Protein AF-A0A915EF94-F1 (afdb_monomer_lite)

InterPro domains:
  IPR002110 Ankyrin repeat [PF00023] (982-1013)
  IPR002110 Ankyrin repeat [PF12796] (887-979)
  IPR002110 Ankyrin repeat [PR01415] (883-898)
  IPR002110 Ankyrin repeat [PR01415] (964-978)
  IPR002110 Ankyrin repeat [PS50088] (882-914)
  IPR002110 Ankyrin repeat [PS50088] (915-947)
  IPR002110 Ankyrin repeat [PS50088] (948-980)
  IPR002110 Ankyrin repeat [SM00248] (882-911)
  IPR002110 Ankyrin repeat [SM00248] (915-944)
  IPR002110 Ankyrin repeat [SM00248] (948-977)
  IPR002110 Ankyrin repeat [SM00248] (981-1010)
  IPR003165 Piwi domain [PF02171] (478-773)
  IPR003165 Piwi domain [PS50822] (472-774)
  IPR003165 Piwi domain [SM00950] (473-774)
  IPR012337 Ribonuclease H-like superfamily [SSF53098] (457-770)
  IPR036397 Ribonuclease H superfamily [G3DSA:3.30.420.10] (541-780)
  IPR036770 Ankyrin repeat-containing domain superfamily [G3DSA:1.25.40.20] (855-1068)
  IPR036770 Ankyrin repeat-containing domain superfamily [SSF48403] (874-1031)

Radius of gyration: 36.68 Å; chains: 1; bounding box: 109×90×106 Å

Organism: NCBI:txid166011

pLDDT: mean 72.79, std 21.39, range [23.0, 95.69]

Sequence (1131 aa):
MDTATMTTAMASLNMGRKVVPAQAFSSKTEGTSSVYNVVLQINDYNKCLDVEIVRIDLDKSLTKAGADDGQKSLYRRLCADLMSNLYDRTENFRTSKAQTALYVYDSRKNLFTNRPINLEHETYEVSPDEQSDFCQLFLRKSPVRISICKSEAYELDLCDVRPSLCSDVSLQADRSLRTFLELLTSQSFLNAGTHDIIGLGKIFERKPLKHLQEGIVTHQGMAKGVRIIENSGNPIPALVLDVKTCAFFNSVSFDRTIQEMLPRGAIWTKNSSAEFETYTKVSAAISHTLRPDRWSFTGSLLSLSVSLCWNANQRVPIEKMSDFISRELLSSNTTNPDVRSRNIDLQVRGMATGDSGDFLKQFGVKIVGGSNAVPIGIRAPPGIEFGERKIVPAIQGKFDERFYKFYSPGGNIKKWLIACSRMVEQDIRRFGSSIKVAADKKGMRLPQPEYETIELNDLQDQFKWISEKEYEFVLYIDSKRAKSHDLLKLMESRYKIPTQQITAEVLSKAGGATYGNIVNKINMKLSGLNYVPRIEKLAQKFELSSGQFLVIGYDVSHPTQSTAHEKFKIREKGVDFESLEPSVICANYAKEPHNFVGDFFYQPARKEAVDPETLQSRMRWILSKLKENRPGAGPPPVIFVVRDGLSEGWLPRFYSQLLPKFVFVIVTKRHNKRFFAKDQNNVVNTTPGSVIDRIVVRPDVPEFFMQSHRPLKGTAKIPQYALAVNEIAISTDEVQAFLNALCHSHQIVNSAISIPAPVYQAHELAKRGRANYMLFKQLFPAFIPKNGEMVDYDALTKRLAYGATSKAAKKKSILQKEGNQNRNSENADSLKCILALPMPTLVPEFEYDCMDVFTAASLSSEIIKRYMGPPNKNEVNSVNCHGWTPLMYASYLGHKEVSQLLLSRQADPEACNQNGQTAIMLAASCGSVALIGVLLKYSAKINQQDKFGRSSLHYAIKYNQAKITEILLEKGADPNLPDQEGFTPTLMACQVGNEATVSILLKYKGNPNCRNKRGEQGITLALGHPKVLELLKPEKIYGRLFAPNEVITKSSANSSANQVKEMEIIDISLADLQKQLKQANNLCVAQQKEMRNQQELNTQMRRAFVQISKRACPTCTTESPTLIWRLLLVE

Structure (mmCIF, N/CA/C/O backbone):
data_AF-A0A915EF94-F1
#
_entry.id   AF-A0A915EF94-F1
#
loop_
_atom_site.group_PDB
_atom_site.id
_atom_site.type_symbol
_atom_site.label_atom_id
_atom_site.label_alt_id
_atom_site.label_comp_id
_atom_site.label_asym_id
_atom_site.label_entity_id
_atom_site.label_seq_id
_atom_site.pdbx_PDB_ins_code
_atom_site.Cartn_x
_atom_site.Cartn_y
_atom_site.Cartn_z
_atom_site.occupancy
_atom_site.B_iso_or_equiv
_atom_site.auth_seq_id
_atom_site.auth_comp_id
_atom_site.auth_asym_id
_atom_site.auth_atom_id
_atom_site.pdbx_PDB_model_num
ATOM 1 N N . MET A 1 1 ? 1.124 -40.564 -20.577 1.00 31.44 1 MET A N 1
ATOM 2 C CA . MET A 1 1 ? 0.174 -39.739 -21.353 1.00 31.44 1 MET A CA 1
ATOM 3 C C . MET A 1 1 ? 1.005 -38.795 -22.190 1.00 31.44 1 MET A C 1
ATOM 5 O O . MET A 1 1 ? 1.852 -38.116 -21.626 1.00 31.44 1 MET A O 1
ATOM 9 N N . ASP A 1 2 ? 0.837 -38.852 -23.505 1.00 23.72 2 ASP A N 1
ATOM 10 C CA . ASP A 1 2 ? 1.697 -38.169 -24.470 1.00 23.72 2 ASP A CA 1
ATOM 11 C C . ASP A 1 2 ? 1.532 -36.641 -24.379 1.00 23.72 2 ASP A C 1
ATOM 13 O O . ASP A 1 2 ? 0.434 -36.154 -24.071 1.00 23.72 2 ASP A O 1
ATOM 17 N N . THR A 1 3 ? 2.604 -35.882 -24.613 1.00 27.81 3 THR A N 1
ATOM 18 C CA . THR A 1 3 ? 2.656 -34.419 -24.409 1.00 27.81 3 THR A CA 1
ATOM 19 C C . THR A 1 3 ? 1.590 -33.687 -25.223 1.00 27.81 3 THR A C 1
ATOM 21 O O . THR A 1 3 ? 0.971 -32.762 -24.701 1.00 27.81 3 THR A O 1
ATOM 24 N N . ALA A 1 4 ? 1.260 -34.175 -26.422 1.00 26.53 4 ALA A N 1
ATOM 25 C CA . ALA A 1 4 ? 0.187 -33.643 -27.269 1.00 26.53 4 ALA A CA 1
ATOM 26 C C . ALA A 1 4 ? -1.220 -33.792 -26.649 1.00 26.53 4 ALA A C 1
ATOM 28 O O . ALA A 1 4 ? -2.059 -32.891 -26.747 1.00 26.53 4 ALA A O 1
ATOM 29 N N . THR A 1 5 ? -1.478 -34.892 -25.934 1.00 26.45 5 THR A N 1
ATOM 30 C CA . THR A 1 5 ? -2.731 -35.100 -25.186 1.00 26.45 5 THR A CA 1
ATOM 31 C C . THR A 1 5 ? -2.829 -34.186 -23.966 1.00 26.45 5 THR A C 1
ATOM 33 O O . THR A 1 5 ? -3.920 -33.707 -23.665 1.00 26.45 5 THR A O 1
ATOM 36 N N . MET A 1 6 ? -1.710 -33.863 -23.301 1.00 28.69 6 MET A N 1
ATOM 37 C CA . MET A 1 6 ? -1.696 -32.848 -22.236 1.00 28.69 6 MET A CA 1
ATOM 38 C C . MET A 1 6 ? -1.906 -31.435 -22.781 1.00 28.69 6 MET A C 1
ATOM 40 O O . MET A 1 6 ? -2.610 -30.660 -22.141 1.00 28.69 6 MET A O 1
ATOM 44 N N . THR A 1 7 ? -1.362 -31.086 -23.950 1.00 28.69 7 THR A N 1
ATOM 45 C CA . THR A 1 7 ? -1.598 -29.773 -24.576 1.00 28.69 7 THR A CA 1
ATOM 46 C C . THR A 1 7 ? -3.052 -29.623 -25.009 1.00 28.69 7 THR A C 1
ATOM 48 O O . THR A 1 7 ? -3.652 -28.575 -24.790 1.00 28.69 7 THR A O 1
ATOM 51 N N . THR A 1 8 ? -3.651 -30.690 -25.538 1.00 25.88 8 THR A N 1
ATOM 52 C CA . THR A 1 8 ? -5.061 -30.697 -25.948 1.00 25.88 8 THR A CA 1
ATOM 53 C C . THR A 1 8 ? -5.989 -30.684 -24.734 1.00 25.88 8 THR A C 1
ATOM 55 O O . THR A 1 8 ? -6.957 -29.929 -24.733 1.00 25.88 8 THR A O 1
ATOM 58 N N . ALA A 1 9 ? -5.664 -31.412 -23.657 1.00 27.69 9 ALA A N 1
ATOM 59 C CA . ALA A 1 9 ? -6.391 -31.368 -22.385 1.00 27.69 9 ALA A CA 1
ATOM 60 C C . ALA A 1 9 ? -6.238 -30.015 -21.666 1.00 27.69 9 ALA A C 1
ATOM 62 O O . ALA A 1 9 ? -7.213 -29.484 -21.157 1.00 27.69 9 ALA A O 1
ATOM 63 N N . MET A 1 10 ? -5.053 -29.397 -21.674 1.00 29.45 10 MET A N 1
ATOM 64 C CA . MET A 1 10 ? -4.820 -28.050 -21.127 1.00 29.45 10 MET A CA 1
ATOM 65 C C . MET A 1 10 ? -5.500 -26.961 -21.964 1.00 29.45 10 MET A C 1
ATOM 67 O O . MET A 1 10 ? -5.982 -25.984 -21.398 1.00 29.45 10 MET A O 1
ATOM 71 N N . ALA A 1 11 ? -5.573 -27.115 -23.288 1.00 28.58 11 ALA A N 1
ATOM 72 C CA . ALA A 1 11 ? -6.305 -26.204 -24.168 1.00 28.58 11 ALA A CA 1
ATOM 73 C C . ALA A 1 11 ? -7.828 -26.355 -24.008 1.00 28.58 11 ALA A C 1
ATOM 75 O O . ALA A 1 11 ? -8.545 -25.357 -24.007 1.00 28.58 11 ALA A O 1
ATOM 76 N N . SER A 1 12 ? -8.324 -27.577 -23.792 1.00 27.25 12 SER A N 1
ATOM 77 C CA . SER A 1 12 ? -9.751 -27.844 -23.550 1.00 27.25 12 SER A CA 1
ATOM 78 C C . SER A 1 12 ? -10.194 -27.602 -22.098 1.00 27.25 12 SER A C 1
ATOM 80 O O . SER A 1 12 ? -11.367 -27.316 -21.877 1.00 27.25 12 SER A O 1
ATOM 82 N N . LEU A 1 13 ? -9.276 -27.601 -21.120 1.00 31.12 13 LEU A N 1
ATOM 83 C CA . LEU A 1 13 ? -9.541 -27.230 -19.719 1.00 31.12 13 LEU A CA 1
ATOM 84 C C . LEU A 1 13 ? -9.310 -25.733 -19.423 1.00 31.12 13 LEU A C 1
ATOM 86 O O . LEU A 1 13 ? -9.952 -25.206 -18.518 1.00 31.12 13 LEU A O 1
ATOM 90 N N . ASN A 1 14 ? -8.458 -25.024 -20.183 1.00 31.98 14 ASN A N 1
ATOM 91 C CA . ASN A 1 14 ? -8.292 -23.560 -20.074 1.00 31.98 14 ASN A CA 1
ATOM 92 C C . ASN A 1 14 ? -9.224 -22.756 -20.993 1.00 31.98 14 ASN A C 1
ATOM 94 O O . ASN A 1 14 ? -9.377 -21.555 -20.796 1.00 31.98 14 ASN A O 1
ATOM 98 N N . MET A 1 15 ? -9.914 -23.394 -21.939 1.00 32.75 15 MET A N 1
ATOM 99 C CA . MET A 1 15 ? -11.109 -22.827 -22.574 1.00 32.75 15 MET A CA 1
ATOM 100 C C . MET A 1 15 ? -12.329 -23.140 -21.704 1.00 32.75 15 MET A C 1
ATOM 102 O O . MET A 1 15 ? -13.330 -23.693 -22.162 1.00 32.75 15 MET A O 1
ATOM 106 N N . GLY A 1 16 ? -12.238 -22.816 -20.411 1.00 32.09 16 GLY A N 1
ATOM 107 C CA . GLY A 1 16 ? -13.386 -22.828 -19.521 1.00 32.09 16 GLY A CA 1
ATOM 108 C C . GLY A 1 16 ? -14.409 -21.868 -20.103 1.00 32.09 16 GLY A C 1
ATOM 109 O O . GLY A 1 16 ? -14.193 -20.664 -20.026 1.00 32.09 16 GLY A O 1
ATOM 110 N N . ARG A 1 17 ? -15.426 -22.438 -20.773 1.00 33.91 17 ARG A N 1
ATOM 111 C CA . ARG A 1 17 ? -16.647 -21.830 -21.323 1.00 33.91 17 ARG A CA 1
ATOM 112 C C . ARG A 1 17 ? -16.568 -20.313 -21.356 1.00 33.91 17 ARG A C 1
ATOM 114 O O . ARG A 1 17 ? -16.665 -19.720 -20.290 1.00 33.91 17 ARG A O 1
ATOM 121 N N . LYS A 1 18 ? -16.494 -19.698 -22.547 1.00 34.53 18 LYS A N 1
ATOM 122 C CA . LYS A 1 18 ? -16.861 -18.285 -22.751 1.00 34.53 18 LYS A CA 1
ATOM 123 C C . LYS A 1 18 ? -18.082 -17.989 -21.874 1.00 34.53 18 LYS A C 1
ATOM 125 O O . LYS A 1 18 ? -19.206 -18.337 -22.231 1.00 34.53 18 LYS A O 1
ATOM 130 N N . VAL A 1 19 ? -17.849 -17.416 -20.693 1.00 34.62 19 VAL A N 1
ATOM 131 C CA . VAL A 1 19 ? -18.902 -16.937 -19.817 1.00 34.62 19 VAL A CA 1
ATOM 132 C C . VAL A 1 19 ? -19.341 -15.683 -20.538 1.00 34.62 19 VAL A C 1
ATOM 134 O O . VAL A 1 19 ? -18.757 -14.617 -20.381 1.00 34.62 19 VAL A O 1
ATOM 137 N N . VAL A 1 20 ? -20.312 -15.845 -21.427 1.00 42.62 20 VAL A N 1
ATOM 138 C CA . VAL A 1 20 ? -21.111 -14.742 -21.936 1.00 42.62 20 VAL A CA 1
ATOM 139 C C . VAL A 1 20 ? -22.444 -14.833 -21.205 1.00 42.62 20 VAL A C 1
ATOM 141 O O . VAL A 1 20 ? -23.350 -15.508 -21.687 1.00 42.62 20 VAL A O 1
ATOM 144 N N . PRO A 1 21 ? -22.602 -14.204 -20.030 1.00 40.19 21 PRO A N 1
ATOM 145 C CA . PRO A 1 21 ? -23.909 -13.804 -19.562 1.00 40.19 21 PRO A CA 1
ATOM 146 C C . PRO A 1 21 ? -24.280 -12.505 -20.284 1.00 40.19 21 PRO A C 1
ATOM 148 O O . PRO A 1 21 ? -23.423 -11.696 -20.658 1.00 40.19 21 PRO A O 1
ATOM 151 N N . ALA A 1 22 ? -25.574 -12.316 -20.511 1.00 44.22 22 ALA A N 1
ATOM 152 C CA . ALA A 1 22 ? -26.124 -11.067 -21.003 1.00 44.22 22 ALA A CA 1
ATOM 153 C C . ALA A 1 22 ? -25.736 -9.932 -20.042 1.00 44.22 22 ALA A C 1
ATOM 155 O O . ALA A 1 22 ? -26.170 -9.942 -18.897 1.00 44.22 22 ALA A O 1
ATOM 156 N N . GLN A 1 23 ? -24.926 -8.981 -20.524 1.00 58.03 23 GLN A N 1
ATOM 157 C CA . GLN A 1 23 ? -24.453 -7.810 -19.780 1.00 58.03 23 GLN A CA 1
ATOM 158 C C . GLN A 1 23 ? -25.636 -6.955 -19.302 1.00 58.03 23 GLN A C 1
ATOM 160 O O . GLN A 1 23 ? -26.033 -5.995 -19.973 1.00 58.03 23 GLN A O 1
ATOM 165 N N . ALA A 1 24 ? -26.206 -7.313 -18.154 1.00 67.19 24 ALA A N 1
ATOM 166 C CA . ALA A 1 24 ? -27.282 -6.586 -17.495 1.00 67.19 24 ALA A CA 1
ATOM 167 C C . ALA A 1 24 ? -26.706 -5.325 -16.832 1.00 67.19 24 ALA A C 1
ATOM 169 O O . ALA A 1 24 ? -26.559 -5.238 -15.614 1.00 67.19 24 ALA A O 1
ATOM 170 N N . PHE A 1 25 ? -26.300 -4.362 -17.655 1.00 82.19 25 PHE A N 1
ATOM 171 C CA . PHE A 1 25 ? -25.945 -3.021 -17.209 1.00 82.19 25 PHE A CA 1
ATOM 172 C C . PHE A 1 25 ? -27.194 -2.142 -17.198 1.00 82.19 25 PHE A C 1
ATOM 174 O O . PHE A 1 25 ? -28.063 -2.286 -18.057 1.00 82.19 25 PHE A O 1
ATOM 181 N N . SER A 1 26 ? -27.277 -1.210 -16.249 1.00 76.56 26 SER A N 1
ATOM 182 C CA . SER A 1 26 ? -28.358 -0.220 -16.225 1.00 76.56 26 SER A CA 1
ATOM 183 C C . SER A 1 26 ? -28.249 0.754 -17.398 1.00 76.56 26 SER A C 1
ATOM 185 O O . SER A 1 26 ? -29.261 1.216 -17.918 1.00 76.56 26 SER A O 1
ATOM 187 N N . SER A 1 27 ? -27.024 1.044 -17.836 1.00 84.62 27 SER A N 1
ATOM 188 C CA . SER A 1 27 ? -26.731 1.796 -19.053 1.00 84.62 27 SER A CA 1
ATOM 189 C C . SER A 1 27 ? -25.343 1.445 -19.594 1.00 84.62 27 SER A C 1
ATOM 191 O O . SER A 1 27 ? -24.527 0.812 -18.919 1.00 84.62 27 SER A O 1
ATOM 193 N N . LYS A 1 28 ? -25.073 1.835 -20.841 1.00 87.56 28 LYS A N 1
ATOM 194 C CA . LYS A 1 28 ? -23.768 1.682 -21.493 1.00 87.56 28 LYS A CA 1
ATOM 195 C C . LYS A 1 28 ? -23.312 3.038 -22.015 1.00 87.56 28 LYS A C 1
ATOM 197 O O . LYS A 1 28 ? -24.135 3.842 -22.443 1.00 87.56 28 LYS A O 1
ATOM 202 N N . THR A 1 29 ? -22.011 3.279 -21.977 1.00 89.62 29 THR A N 1
ATOM 203 C CA . THR A 1 29 ? -21.373 4.447 -22.587 1.00 89.62 29 THR A CA 1
ATOM 204 C C . THR A 1 29 ? -20.051 4.038 -23.228 1.00 89.62 29 THR A C 1
ATOM 206 O O . THR A 1 29 ? -19.553 2.932 -23.004 1.00 89.62 29 THR A O 1
ATOM 209 N N . GLU A 1 30 ? -19.480 4.923 -24.031 1.00 89.00 30 GLU A N 1
ATOM 210 C CA . GLU A 1 30 ? -18.172 4.729 -24.640 1.00 89.00 30 GLU A CA 1
ATOM 211 C C . GLU A 1 30 ? -17.114 5.587 -23.951 1.00 89.00 30 GLU A C 1
ATOM 213 O O . GLU A 1 30 ? -17.351 6.718 -23.513 1.00 89.00 30 GLU A O 1
ATOM 218 N N . GLY A 1 31 ? -15.909 5.039 -23.883 1.00 92.12 31 GLY A N 1
ATOM 219 C CA . GLY A 1 31 ? -14.750 5.727 -23.356 1.00 92.12 31 GLY A CA 1
ATOM 220 C C . GLY A 1 31 ? -13.491 5.438 -24.149 1.00 92.12 31 GLY A C 1
ATOM 221 O O . GLY A 1 31 ? -13.508 4.784 -25.191 1.00 92.12 31 GLY A O 1
ATOM 222 N N . THR A 1 32 ? -12.377 5.923 -23.626 1.00 93.06 32 THR A N 1
ATOM 223 C CA . THR A 1 32 ? -11.033 5.624 -24.114 1.00 93.06 32 THR A CA 1
ATOM 224 C C . THR A 1 32 ? -10.158 5.109 -22.978 1.00 93.06 32 THR A C 1
ATOM 226 O O . THR A 1 32 ? -10.490 5.242 -21.796 1.00 93.06 32 THR A O 1
ATOM 229 N N . SER A 1 33 ? -9.024 4.501 -23.319 1.00 93.31 33 SER A N 1
ATOM 230 C CA . SER A 1 33 ? -8.059 4.002 -22.339 1.00 93.31 33 SER A CA 1
ATOM 231 C C . SER A 1 33 ? -6.631 4.446 -22.645 1.00 93.31 33 SER A C 1
ATOM 233 O O . SER A 1 33 ? -6.309 4.795 -23.775 1.00 93.31 33 SER A O 1
ATOM 235 N N . SER A 1 34 ? -5.751 4.383 -21.644 1.00 93.69 34 SER A N 1
ATOM 236 C CA . SER A 1 34 ? -4.304 4.593 -21.818 1.00 93.69 34 SER A CA 1
ATOM 237 C C . SER A 1 34 ? -3.556 3.334 -22.290 1.00 93.69 34 SER A C 1
ATOM 239 O O . SER A 1 34 ? -2.395 3.106 -21.929 1.00 93.69 34 SER A O 1
ATOM 241 N N . VAL A 1 35 ? -4.256 2.484 -23.042 1.00 93.44 35 VAL A N 1
ATOM 242 C CA . VAL A 1 35 ? -3.769 1.227 -23.612 1.00 93.44 35 VAL A CA 1
ATOM 243 C C . VAL A 1 35 ? -3.810 1.363 -25.131 1.00 93.44 35 VAL A C 1
ATOM 245 O O . VAL A 1 35 ? -4.842 1.742 -25.680 1.00 93.44 35 VAL A O 1
ATOM 248 N N . TYR A 1 36 ? -2.691 1.070 -25.787 1.00 93.50 36 TYR A N 1
ATOM 249 C CA . TYR A 1 36 ? -2.498 1.268 -27.223 1.00 93.50 36 TYR A CA 1
ATOM 250 C C . TYR A 1 36 ? -2.025 -0.031 -27.851 1.00 93.50 36 TYR A C 1
ATOM 252 O O . TYR A 1 36 ? -1.075 -0.648 -27.368 1.00 93.50 36 TYR A O 1
ATOM 260 N N . ASN A 1 37 ? -2.686 -0.453 -28.922 1.00 91.94 37 ASN A N 1
ATOM 261 C CA . ASN A 1 37 ? -2.361 -1.710 -29.584 1.00 91.94 37 ASN A CA 1
ATOM 262 C C . ASN A 1 37 ? -0.951 -1.670 -30.177 1.00 91.94 37 ASN A C 1
ATOM 264 O O . ASN A 1 37 ? -0.522 -0.657 -30.734 1.00 91.94 37 ASN A O 1
ATOM 268 N N . VAL A 1 38 ? -0.244 -2.790 -30.078 1.00 91.75 38 VAL A N 1
ATOM 269 C CA . VAL A 1 38 ? 1.039 -3.000 -30.742 1.00 91.75 38 VAL A CA 1
ATOM 270 C C . VAL A 1 38 ? 0.817 -4.018 -31.850 1.00 91.75 38 VAL A C 1
ATOM 272 O O . VAL A 1 38 ? 0.373 -5.137 -31.607 1.00 91.75 38 VAL A O 1
ATOM 275 N N . VAL A 1 39 ? 1.094 -3.607 -33.081 1.00 89.38 39 VAL A N 1
ATOM 276 C CA . VAL A 1 39 ? 1.056 -4.468 -34.260 1.00 89.38 39 VAL A CA 1
ATOM 277 C C . VAL A 1 39 ? 2.448 -5.038 -34.463 1.00 89.38 39 VAL A C 1
ATOM 279 O O . VAL A 1 39 ? 3.433 -4.297 -34.468 1.00 89.38 39 VAL A O 1
ATOM 282 N N . LEU A 1 40 ? 2.504 -6.354 -34.629 1.00 88.25 40 LEU A N 1
ATOM 283 C CA . LEU A 1 40 ? 3.714 -7.086 -34.963 1.00 88.25 40 LEU A CA 1
ATOM 284 C C . LEU A 1 40 ? 3.640 -7.488 -36.436 1.00 88.25 40 LEU A C 1
ATOM 286 O O . LEU A 1 40 ? 2.596 -7.939 -36.908 1.00 88.25 40 LEU A O 1
ATOM 290 N N . GLN A 1 41 ? 4.728 -7.279 -37.162 1.00 81.31 41 GLN A N 1
ATOM 291 C CA . GLN A 1 41 ? 4.919 -7.754 -38.525 1.00 81.31 41 GLN A CA 1
ATOM 292 C C . GLN A 1 41 ? 5.843 -8.970 -38.497 1.00 81.31 41 GLN A C 1
ATOM 294 O O . GLN A 1 41 ? 6.752 -9.044 -37.668 1.00 81.31 41 GLN A O 1
ATOM 299 N N . ILE A 1 42 ? 5.585 -9.926 -39.391 1.00 66.75 42 ILE A N 1
ATOM 300 C CA . ILE A 1 42 ? 6.421 -11.115 -39.544 1.00 66.75 42 ILE A CA 1
ATOM 301 C C . ILE A 1 42 ? 7.798 -10.647 -40.010 1.00 66.75 42 ILE A C 1
ATOM 303 O O . ILE A 1 42 ? 7.921 -10.059 -41.082 1.00 66.75 42 ILE A O 1
ATOM 307 N N . ASN A 1 43 ? 8.805 -10.907 -39.184 1.00 63.62 43 ASN A N 1
ATOM 308 C CA . ASN A 1 43 ? 10.208 -10.720 -39.511 1.00 63.62 43 ASN A CA 1
ATOM 309 C C . ASN A 1 43 ? 10.902 -12.066 -39.368 1.00 63.62 43 ASN A C 1
ATOM 311 O O . ASN A 1 43 ? 10.627 -12.795 -38.416 1.00 63.62 43 ASN A O 1
ATOM 315 N N . ASP A 1 44 ? 11.821 -12.360 -40.284 1.00 54.25 44 ASP A N 1
ATOM 316 C CA . ASP A 1 44 ? 12.385 -13.702 -40.384 1.00 54.25 44 ASP A CA 1
ATOM 317 C C . ASP A 1 44 ? 13.225 -14.094 -39.153 1.00 54.25 44 ASP A C 1
ATOM 319 O O . ASP A 1 44 ? 13.264 -15.274 -38.830 1.00 54.25 44 ASP A O 1
ATOM 323 N N . TYR A 1 45 ? 13.853 -13.150 -38.421 1.00 61.25 45 TYR A N 1
ATOM 324 C CA . TYR A 1 45 ? 14.693 -13.479 -37.253 1.00 61.25 45 TYR A CA 1
ATOM 325 C C . TYR A 1 45 ? 14.819 -12.326 -36.236 1.00 61.25 45 TYR A C 1
ATOM 327 O O . TYR A 1 45 ? 15.341 -11.267 -36.571 1.00 61.25 45 TYR A O 1
ATOM 335 N N . ASN A 1 46 ? 14.466 -12.552 -34.964 1.00 73.50 46 ASN A N 1
ATOM 336 C CA . ASN A 1 46 ? 15.019 -11.792 -33.832 1.00 73.50 46 ASN A CA 1
ATOM 337 C C . ASN A 1 46 ? 15.839 -12.750 -32.968 1.00 73.50 46 ASN A C 1
ATOM 339 O O . ASN A 1 46 ? 15.322 -13.786 -32.549 1.00 73.50 46 ASN A O 1
ATOM 343 N N . LYS A 1 47 ? 17.105 -12.425 -32.692 1.00 76.31 47 LYS A N 1
ATOM 344 C CA . LYS A 1 47 ? 17.978 -13.277 -31.866 1.00 76.31 47 LYS A CA 1
ATOM 345 C C . LYS A 1 47 ? 18.258 -12.615 -30.532 1.00 76.31 47 LYS A C 1
ATOM 347 O O . LYS A 1 47 ? 18.607 -11.443 -30.496 1.00 76.31 47 LYS A O 1
ATOM 352 N N . CYS A 1 48 ? 18.103 -13.371 -29.452 1.00 81.19 48 CYS A N 1
ATOM 353 C CA . CYS A 1 48 ? 18.541 -13.014 -28.112 1.00 81.19 48 CYS A CA 1
ATOM 354 C C . CYS A 1 48 ? 19.889 -13.686 -27.842 1.00 81.19 48 CYS A C 1
ATOM 356 O O . CYS A 1 48 ? 20.016 -14.899 -28.000 1.00 81.19 48 CYS A O 1
ATOM 358 N N . LEU A 1 49 ? 20.869 -12.898 -27.422 1.00 82.62 49 LEU A N 1
ATOM 359 C CA . LEU A 1 49 ? 22.222 -13.304 -27.063 1.00 82.62 49 LEU A CA 1
ATOM 360 C C . LEU A 1 49 ? 22.479 -12.953 -25.600 1.00 82.62 49 LEU A C 1
ATOM 362 O O . LEU A 1 49 ? 21.953 -11.956 -25.095 1.00 82.62 49 LEU A O 1
ATOM 366 N N . ASP A 1 50 ? 23.320 -13.746 -24.945 1.00 82.62 50 ASP A N 1
ATOM 367 C CA . ASP A 1 50 ? 23.754 -13.478 -23.580 1.00 82.62 50 ASP A CA 1
ATOM 368 C C . ASP A 1 50 ? 25.047 -12.651 -23.587 1.00 82.62 50 ASP A C 1
ATOM 370 O O . ASP A 1 50 ? 25.985 -12.939 -24.329 1.00 82.62 50 ASP A O 1
ATOM 374 N N . VAL A 1 51 ? 25.089 -11.620 -22.747 1.00 84.81 51 VAL A N 1
ATOM 375 C CA . VAL A 1 51 ? 26.197 -10.678 -22.599 1.00 84.81 51 VAL A CA 1
ATOM 376 C C . VAL A 1 51 ? 26.699 -10.700 -21.162 1.00 84.81 51 VAL A C 1
ATOM 378 O O . VAL A 1 51 ? 25.929 -10.541 -20.209 1.00 84.81 51 VAL A O 1
ATOM 381 N N . GLU A 1 52 ? 28.008 -10.846 -20.990 1.00 87.00 52 GLU A N 1
ATOM 382 C CA . GLU A 1 52 ? 28.684 -10.673 -19.709 1.00 87.00 52 GLU A CA 1
ATOM 383 C C . GLU A 1 52 ? 29.749 -9.583 -19.815 1.00 87.00 52 GLU A C 1
ATOM 385 O O . GLU A 1 52 ? 30.581 -9.582 -20.712 1.00 87.00 52 GLU A O 1
ATOM 390 N N . ILE A 1 53 ? 29.718 -8.634 -18.879 1.00 86.81 53 ILE A N 1
ATOM 391 C CA . ILE A 1 53 ? 30.686 -7.540 -18.798 1.00 86.81 53 ILE A CA 1
ATOM 392 C C . ILE A 1 53 ? 31.454 -7.691 -17.488 1.00 86.81 53 ILE A C 1
ATOM 394 O O . ILE A 1 53 ? 30.860 -7.600 -16.407 1.00 86.81 53 ILE A O 1
ATOM 398 N N . VAL A 1 54 ? 32.763 -7.918 -17.577 1.00 86.12 54 VAL A N 1
ATOM 399 C CA . VAL A 1 54 ? 33.653 -8.205 -16.446 1.00 86.12 54 VAL A CA 1
ATOM 400 C C . VAL A 1 54 ? 34.747 -7.155 -16.369 1.00 86.12 54 VAL A C 1
ATOM 402 O O . VAL A 1 54 ? 35.465 -6.903 -17.332 1.00 86.12 54 VAL A O 1
ATOM 405 N N . ARG A 1 55 ? 34.903 -6.545 -15.197 1.00 84.69 55 ARG A N 1
ATOM 406 C CA . ARG A 1 55 ? 36.034 -5.661 -14.926 1.00 84.69 55 ARG A CA 1
ATOM 407 C C . ARG A 1 55 ? 37.277 -6.521 -14.675 1.00 84.69 55 ARG A C 1
ATOM 409 O O . ARG A 1 55 ? 37.270 -7.305 -13.727 1.00 84.69 55 ARG A O 1
ATOM 416 N N . ILE A 1 56 ? 38.295 -6.394 -15.527 1.00 83.56 56 ILE A N 1
ATOM 417 C CA . ILE A 1 56 ? 39.390 -7.376 -15.638 1.00 83.56 56 ILE A CA 1
ATOM 418 C C . ILE A 1 56 ? 40.284 -7.383 -14.392 1.00 83.56 56 ILE A C 1
ATOM 420 O O . ILE A 1 56 ? 40.622 -8.442 -13.880 1.00 83.56 56 ILE A O 1
ATOM 424 N N . ASP A 1 57 ? 40.617 -6.209 -13.861 1.00 79.25 57 ASP A N 1
ATOM 425 C CA . ASP A 1 57 ? 41.493 -6.046 -12.689 1.00 79.25 57 ASP A CA 1
ATOM 426 C C . ASP A 1 57 ? 40.894 -6.582 -11.378 1.00 79.25 57 ASP A C 1
ATOM 428 O O . ASP A 1 57 ? 41.627 -6.870 -10.437 1.00 79.25 57 ASP A O 1
ATOM 432 N N . LEU A 1 58 ? 39.566 -6.689 -11.297 1.00 77.56 58 LEU A N 1
ATOM 433 C CA . LEU A 1 58 ? 38.849 -7.134 -10.099 1.00 77.56 58 LEU A CA 1
ATOM 434 C C . LEU A 1 58 ? 38.151 -8.486 -10.275 1.00 77.56 58 LEU A C 1
ATOM 436 O O . LEU A 1 58 ? 37.474 -8.919 -9.343 1.00 77.56 58 LEU A O 1
ATOM 440 N N . ASP A 1 59 ? 38.230 -9.082 -11.468 1.00 77.56 59 ASP A N 1
ATOM 441 C CA . ASP A 1 59 ? 37.427 -10.235 -11.901 1.00 77.56 59 ASP A CA 1
ATOM 442 C C . ASP A 1 59 ? 35.947 -10.125 -11.474 1.00 77.56 59 ASP A C 1
ATOM 444 O O . ASP A 1 59 ? 35.305 -11.044 -10.960 1.00 77.56 59 ASP A O 1
ATOM 448 N N . LYS A 1 60 ? 35.402 -8.908 -11.605 1.00 80.06 60 LYS A N 1
ATOM 449 C CA . LYS A 1 60 ? 34.084 -8.557 -11.073 1.00 80.06 60 LYS A CA 1
ATOM 450 C C . LYS A 1 60 ? 33.107 -8.296 -12.204 1.00 80.06 60 LYS A C 1
ATOM 452 O O . LYS A 1 60 ? 33.201 -7.287 -12.904 1.00 80.06 60 LYS A O 1
ATOM 457 N N . SER A 1 61 ? 32.105 -9.162 -12.312 1.00 82.44 61 SER A N 1
ATOM 458 C CA . SER A 1 61 ? 30.978 -8.978 -13.227 1.00 82.44 61 SER A CA 1
ATOM 459 C C . SER A 1 61 ? 30.165 -7.723 -12.869 1.00 82.44 61 SER A C 1
ATOM 461 O O . SER A 1 61 ? 29.639 -7.586 -11.758 1.00 82.44 61 SER A O 1
ATOM 463 N N . LEU A 1 62 ? 30.043 -6.808 -13.831 1.00 81.12 62 LEU A N 1
ATOM 464 C CA . LEU A 1 62 ? 29.196 -5.614 -13.745 1.00 81.12 62 LEU A CA 1
ATOM 465 C C . LEU A 1 62 ? 27.714 -5.963 -13.975 1.00 81.12 62 LEU A C 1
ATOM 467 O O . LEU A 1 62 ? 26.824 -5.302 -13.438 1.00 81.12 62 LEU A O 1
ATOM 471 N N . THR A 1 63 ? 27.445 -7.048 -14.704 1.00 74.38 63 THR A N 1
ATOM 472 C CA . THR A 1 63 ? 26.098 -7.529 -15.060 1.00 74.38 63 THR A CA 1
ATOM 473 C C . THR A 1 63 ? 25.377 -8.213 -13.889 1.00 74.38 63 THR A C 1
ATOM 475 O O . THR A 1 63 ? 24.142 -8.235 -13.813 1.00 74.38 63 THR A O 1
ATOM 478 N N . LYS A 1 64 ? 26.134 -8.695 -12.894 1.00 66.69 64 LYS A N 1
ATOM 479 C CA . LYS A 1 64 ? 25.631 -9.287 -11.637 1.00 66.69 64 LYS A CA 1
ATOM 480 C C . LYS A 1 64 ? 25.388 -8.262 -10.509 1.00 66.69 64 LYS A C 1
ATOM 482 O O . LYS A 1 64 ? 25.242 -8.668 -9.364 1.00 66.69 64 LYS A O 1
ATOM 487 N N . ALA A 1 65 ? 25.336 -6.964 -10.842 1.00 58.25 65 ALA A N 1
ATOM 488 C CA . ALA A 1 65 ? 25.150 -5.768 -9.998 1.00 58.25 65 ALA A CA 1
ATOM 489 C C . ALA A 1 65 ? 24.712 -5.949 -8.516 1.00 58.25 65 ALA A C 1
ATOM 491 O O . ALA A 1 65 ? 23.765 -6.665 -8.197 1.00 58.25 65 ALA A O 1
ATOM 492 N N . GLY A 1 66 ? 25.353 -5.173 -7.626 1.00 51.72 66 GLY A N 1
ATOM 493 C CA . GLY A 1 66 ? 25.233 -5.223 -6.157 1.00 51.72 66 GLY A CA 1
ATOM 494 C C . GLY A 1 66 ? 23.840 -5.005 -5.532 1.00 51.72 66 GLY A C 1
ATOM 495 O O . GLY A 1 66 ? 22.838 -4.754 -6.196 1.00 51.72 66 GLY A O 1
ATOM 496 N N . ALA A 1 67 ? 23.772 -5.116 -4.199 1.00 47.44 67 ALA A N 1
ATOM 497 C CA . ALA A 1 67 ? 22.522 -5.293 -3.448 1.00 47.44 67 ALA A CA 1
ATOM 498 C C . ALA A 1 67 ? 21.541 -4.093 -3.438 1.00 47.44 67 ALA A C 1
ATOM 500 O O . ALA A 1 67 ? 20.360 -4.295 -3.146 1.00 47.44 67 ALA A O 1
ATOM 501 N N . ASP A 1 68 ? 21.971 -2.860 -3.742 1.00 52.59 68 ASP A N 1
ATOM 502 C CA . ASP A 1 68 ? 21.114 -1.660 -3.685 1.00 52.59 68 ASP A CA 1
ATOM 503 C C . ASP A 1 68 ? 20.777 -1.041 -5.057 1.00 52.59 68 ASP A C 1
ATOM 505 O O . ASP A 1 68 ? 21.497 -1.204 -6.039 1.00 52.59 68 ASP A O 1
ATOM 509 N N . ASP A 1 69 ? 19.640 -0.337 -5.126 1.00 53.50 69 ASP A N 1
ATOM 510 C CA . ASP A 1 69 ? 19.081 0.198 -6.375 1.00 53.50 69 ASP A CA 1
ATOM 511 C C . ASP A 1 69 ? 19.949 1.286 -7.026 1.00 53.50 69 ASP A C 1
ATOM 513 O O . ASP A 1 69 ? 19.934 1.420 -8.251 1.00 53.50 69 ASP A O 1
ATOM 517 N N . GLY A 1 70 ? 20.719 2.041 -6.235 1.00 60.06 70 GLY A N 1
ATOM 518 C CA . GLY A 1 70 ? 21.624 3.071 -6.745 1.00 60.06 70 GLY A CA 1
ATOM 519 C C . GLY A 1 70 ? 22.810 2.447 -7.473 1.00 60.06 70 GLY A C 1
ATOM 520 O O . GLY A 1 70 ? 23.092 2.806 -8.616 1.00 60.06 70 GLY A O 1
ATOM 521 N N . GLN A 1 71 ? 23.434 1.439 -6.859 1.00 64.38 71 GLN A N 1
ATOM 522 C CA . GLN A 1 71 ? 24.485 0.639 -7.485 1.00 64.38 71 GLN A CA 1
ATOM 523 C C . GLN A 1 71 ? 23.969 -0.089 -8.727 1.00 64.38 71 GLN A C 1
ATOM 525 O O . GLN A 1 71 ? 24.620 -0.044 -9.766 1.00 64.38 71 GLN A O 1
ATOM 530 N N . LYS A 1 72 ? 22.779 -0.702 -8.668 1.00 67.62 72 LYS A N 1
ATOM 531 C CA . LYS A 1 72 ? 22.155 -1.336 -9.845 1.00 67.62 72 LYS A CA 1
ATOM 532 C C . LYS A 1 72 ? 21.937 -0.347 -10.985 1.00 67.62 72 LYS A C 1
ATOM 534 O O . LYS A 1 72 ? 22.207 -0.683 -12.134 1.00 67.62 72 LYS A O 1
ATOM 539 N N . SER A 1 73 ? 21.459 0.860 -10.684 1.00 68.88 73 SER A N 1
ATOM 540 C CA . SER A 1 73 ? 21.265 1.909 -11.690 1.00 68.88 73 SER A CA 1
ATOM 541 C C . SER A 1 73 ? 22.590 2.359 -12.306 1.00 68.88 73 SER A C 1
ATOM 543 O O . SER A 1 73 ? 22.659 2.549 -13.518 1.00 68.88 73 SER A O 1
ATOM 545 N N . LEU A 1 74 ? 23.636 2.504 -11.489 1.00 73.19 74 LEU A N 1
ATOM 546 C CA . LEU A 1 74 ? 24.976 2.860 -11.950 1.00 73.19 74 LEU A CA 1
ATOM 547 C C . LEU A 1 74 ? 25.566 1.772 -12.855 1.00 73.19 74 LEU A C 1
ATOM 549 O O . LEU A 1 74 ? 25.992 2.078 -13.964 1.00 73.19 74 LEU A O 1
ATOM 553 N N . TYR A 1 75 ? 25.542 0.508 -12.419 1.00 78.50 75 TYR A N 1
ATOM 554 C CA . TYR A 1 75 ? 26.057 -0.617 -13.205 1.00 78.50 75 TYR A CA 1
ATOM 555 C C . TYR A 1 75 ? 25.321 -0.775 -14.534 1.00 78.50 75 TYR A C 1
ATOM 557 O O . TYR A 1 75 ? 25.970 -0.975 -15.554 1.00 78.50 75 TYR A O 1
ATOM 565 N N . ARG A 1 76 ? 23.992 -0.606 -14.554 1.00 79.19 76 ARG A N 1
ATOM 566 C CA . ARG A 1 76 ? 23.220 -0.600 -15.806 1.00 79.19 76 ARG A CA 1
ATOM 567 C C . ARG A 1 76 ? 23.672 0.506 -16.752 1.00 79.19 76 ARG A C 1
ATOM 569 O O . ARG A 1 76 ? 23.858 0.245 -17.932 1.00 79.19 76 ARG A O 1
ATOM 576 N N . ARG A 1 77 ? 23.892 1.723 -16.241 1.00 78.62 77 ARG A N 1
ATOM 577 C CA . ARG A 1 77 ? 24.384 2.839 -17.060 1.00 78.62 77 ARG A CA 1
ATOM 578 C C . ARG A 1 77 ? 25.775 2.557 -17.631 1.00 78.62 77 ARG A C 1
ATOM 580 O O . ARG A 1 77 ? 25.982 2.807 -18.809 1.00 78.62 77 ARG A O 1
ATOM 587 N N . LEU A 1 78 ? 26.686 2.007 -16.825 1.00 83.19 78 LEU A N 1
ATOM 588 C CA . LEU A 1 78 ? 28.012 1.587 -17.294 1.00 83.19 78 LEU A CA 1
ATOM 589 C C . LEU A 1 78 ? 27.903 0.521 -18.387 1.00 83.19 78 LEU A C 1
ATOM 591 O O . LEU A 1 78 ? 28.517 0.658 -19.436 1.00 83.19 78 LEU A O 1
ATOM 595 N N . CYS A 1 79 ? 27.082 -0.511 -18.173 1.00 86.94 79 CYS A N 1
ATOM 596 C CA . CYS A 1 79 ? 26.877 -1.570 -19.158 1.00 86.94 79 CYS A CA 1
ATOM 597 C C . CYS A 1 79 ? 26.301 -1.022 -20.472 1.00 86.94 79 CYS A C 1
ATOM 599 O O . CYS A 1 79 ? 26.745 -1.427 -21.540 1.00 86.94 79 CYS A O 1
ATOM 601 N N . ALA A 1 80 ? 25.326 -0.111 -20.404 1.00 84.06 80 ALA A N 1
ATOM 602 C CA . ALA A 1 80 ? 24.730 0.510 -21.585 1.00 84.06 80 ALA A CA 1
ATOM 603 C C . ALA A 1 80 ? 25.749 1.343 -22.379 1.00 84.06 80 ALA A C 1
ATOM 605 O O . ALA A 1 80 ? 25.811 1.217 -23.598 1.00 84.06 80 ALA A O 1
ATOM 606 N N . ASP A 1 81 ? 26.560 2.150 -21.690 1.00 84.75 81 ASP A N 1
ATOM 607 C CA . ASP A 1 81 ? 27.584 3.000 -22.307 1.00 84.75 81 ASP A CA 1
ATOM 608 C C . ASP A 1 81 ? 28.707 2.172 -22.951 1.00 84.75 81 ASP A C 1
ATOM 610 O O . ASP A 1 81 ? 29.088 2.412 -24.093 1.00 84.75 81 ASP A O 1
ATOM 614 N N . LEU A 1 82 ? 29.179 1.128 -22.263 1.00 88.56 82 LEU A N 1
ATOM 615 C CA . LEU A 1 82 ? 30.166 0.187 -22.801 1.00 88.56 82 LEU A CA 1
ATOM 616 C C . LEU A 1 82 ? 29.645 -0.549 -24.043 1.00 88.56 82 LEU A C 1
ATOM 618 O O . LEU A 1 82 ? 30.368 -0.662 -25.029 1.00 88.56 82 LEU A O 1
ATOM 622 N N . MET A 1 83 ? 28.389 -1.007 -24.023 1.00 87.19 83 MET A N 1
ATOM 623 C CA . MET A 1 83 ? 27.784 -1.655 -25.191 1.00 87.19 83 MET A CA 1
ATOM 624 C C . MET A 1 83 ? 27.570 -0.692 -26.360 1.00 87.19 83 MET A C 1
ATOM 626 O O . MET A 1 83 ? 27.776 -1.100 -27.497 1.00 87.19 83 MET A O 1
ATOM 630 N N . SER A 1 84 ? 27.191 0.565 -26.101 1.00 84.38 84 SER A N 1
ATOM 631 C CA . SER A 1 84 ? 27.078 1.589 -27.150 1.00 84.38 84 SER A CA 1
ATOM 632 C C . SER A 1 84 ? 28.432 1.850 -27.809 1.00 84.38 84 SER A C 1
ATOM 634 O O . SER A 1 84 ? 28.537 1.804 -29.028 1.00 84.38 84 SER A O 1
ATOM 636 N N . ASN A 1 85 ? 29.488 2.021 -27.007 1.00 83.50 85 ASN A N 1
ATOM 637 C CA . ASN A 1 85 ? 30.845 2.212 -27.523 1.00 83.50 85 ASN A CA 1
ATOM 638 C C . ASN A 1 85 ? 31.327 1.006 -28.346 1.00 83.50 85 ASN A C 1
ATOM 640 O O . ASN A 1 85 ? 31.958 1.189 -29.385 1.00 83.50 85 ASN A O 1
ATOM 644 N N . LEU A 1 86 ? 31.025 -0.223 -27.909 1.00 84.62 86 LEU A N 1
ATOM 645 C CA . LEU A 1 86 ? 31.345 -1.433 -28.672 1.00 84.62 86 LEU A CA 1
ATOM 646 C C . LEU A 1 86 ? 30.592 -1.465 -30.010 1.00 84.62 86 LEU A C 1
ATOM 648 O O . LEU A 1 86 ? 31.184 -1.782 -31.043 1.00 84.62 86 LEU A O 1
ATOM 652 N N . TYR A 1 87 ? 29.302 -1.126 -29.992 1.00 82.44 87 TYR A N 1
ATOM 653 C CA . TYR A 1 87 ? 28.449 -1.092 -31.176 1.00 82.44 87 TYR A CA 1
ATOM 654 C C . TYR A 1 87 ? 28.947 -0.097 -32.229 1.00 82.44 87 TYR A C 1
ATOM 656 O O . TYR A 1 87 ? 29.062 -0.458 -33.398 1.00 82.44 87 TYR A O 1
ATOM 664 N N . ASP A 1 88 ? 29.308 1.119 -31.816 1.00 78.06 88 ASP A N 1
ATOM 665 C CA . ASP A 1 88 ? 29.754 2.176 -32.732 1.00 78.06 88 ASP A CA 1
ATOM 666 C C . ASP A 1 88 ? 31.107 1.862 -33.397 1.00 78.06 88 ASP A C 1
ATOM 668 O O . ASP A 1 88 ? 31.394 2.343 -34.494 1.00 78.06 88 ASP A O 1
ATOM 672 N N . ARG A 1 89 ? 31.947 1.049 -32.745 1.00 74.44 89 ARG A N 1
ATOM 673 C CA . ARG A 1 89 ? 33.322 0.755 -33.186 1.00 74.44 89 ARG A CA 1
ATOM 674 C C . ARG A 1 89 ? 33.463 -0.528 -33.987 1.00 74.44 89 ARG A C 1
ATOM 676 O O . ARG A 1 89 ? 34.394 -0.646 -34.779 1.00 74.44 89 ARG A O 1
ATOM 683 N N . THR A 1 90 ? 32.604 -1.516 -33.753 1.00 71.06 90 THR A N 1
ATOM 684 C CA . THR A 1 90 ? 32.799 -2.847 -34.332 1.00 71.06 90 THR A CA 1
ATOM 685 C C . THR A 1 90 ? 32.010 -3.027 -35.622 1.00 71.06 90 THR A C 1
ATOM 687 O O . THR A 1 90 ? 30.780 -3.000 -35.649 1.00 71.06 90 THR A O 1
ATOM 690 N N . GLU A 1 91 ? 32.726 -3.325 -36.710 1.00 65.75 91 GLU A N 1
ATOM 691 C CA . GLU A 1 91 ? 32.103 -3.725 -37.976 1.00 65.75 91 GLU A CA 1
ATOM 692 C C . GLU A 1 91 ? 31.345 -5.060 -37.862 1.00 65.75 91 GLU A C 1
ATOM 694 O O . GLU A 1 91 ? 30.544 -5.377 -38.727 1.00 65.75 91 GLU A O 1
ATOM 699 N N . ASN A 1 92 ? 31.512 -5.801 -36.762 1.00 61.66 92 ASN A N 1
ATOM 700 C CA . ASN A 1 92 ? 30.829 -7.064 -36.451 1.00 61.66 92 ASN A CA 1
ATOM 701 C C . ASN A 1 92 ? 29.298 -6.949 -36.311 1.00 61.66 92 ASN A C 1
ATOM 703 O O . ASN A 1 92 ? 28.579 -7.943 -36.466 1.00 61.66 92 ASN A O 1
ATOM 707 N N . PHE A 1 93 ? 28.777 -5.749 -36.029 1.00 66.31 93 PHE A N 1
ATOM 708 C CA . PHE A 1 93 ? 27.338 -5.481 -36.122 1.00 66.31 93 PHE A CA 1
ATOM 709 C C . PHE A 1 93 ? 26.886 -5.254 -37.571 1.00 66.31 93 PHE A C 1
ATOM 711 O O . PHE A 1 93 ? 25.687 -5.233 -37.832 1.00 66.31 93 PHE A O 1
ATOM 718 N N . ARG A 1 94 ? 27.796 -5.123 -38.544 1.00 60.91 94 ARG A N 1
ATOM 719 C CA . ARG A 1 94 ? 27.470 -5.102 -39.975 1.00 60.91 94 ARG A CA 1
ATOM 720 C C . ARG A 1 94 ? 27.232 -6.530 -40.450 1.00 60.91 94 ARG A C 1
ATOM 722 O O . ARG A 1 94 ? 28.046 -7.429 -40.268 1.00 60.91 94 ARG A O 1
ATOM 729 N N . THR A 1 95 ? 26.075 -6.754 -41.062 1.00 51.19 95 THR A N 1
ATOM 730 C CA . THR A 1 95 ? 25.812 -8.022 -41.751 1.00 51.19 95 THR A CA 1
ATOM 731 C C . THR A 1 95 ? 26.662 -8.105 -43.025 1.00 51.19 95 THR A C 1
ATOM 733 O O . THR A 1 95 ? 27.077 -7.074 -43.556 1.00 51.19 95 THR A O 1
ATOM 736 N N . SER A 1 96 ? 26.874 -9.308 -43.575 1.00 50.06 96 SER A N 1
ATOM 737 C CA . SER A 1 96 ? 27.640 -9.562 -44.817 1.00 50.06 96 SER A CA 1
ATOM 738 C C . SER A 1 96 ? 27.128 -8.820 -46.071 1.00 50.06 96 SER A C 1
ATOM 740 O O . SER A 1 96 ? 27.700 -8.949 -47.150 1.00 50.06 96 SER A O 1
ATOM 742 N N . LYS A 1 97 ? 26.063 -8.019 -45.936 1.00 48.69 97 LYS A N 1
ATOM 743 C CA . LYS A 1 97 ? 25.495 -7.119 -46.942 1.00 48.69 97 LYS A CA 1
ATOM 744 C C . LYS A 1 97 ? 25.272 -5.714 -46.358 1.00 48.69 97 LYS A C 1
ATOM 746 O O . LYS A 1 97 ? 24.131 -5.348 -46.118 1.00 48.69 97 LYS A O 1
ATOM 751 N N . ALA A 1 98 ? 26.338 -4.947 -46.110 1.00 50.22 98 ALA A N 1
ATOM 752 C CA . ALA A 1 98 ? 26.383 -3.475 -45.935 1.00 50.22 98 ALA A CA 1
ATOM 753 C C . ALA A 1 98 ? 25.340 -2.759 -45.025 1.00 50.22 98 ALA A C 1
ATOM 755 O O . ALA A 1 98 ? 25.319 -1.532 -44.977 1.00 50.22 98 ALA A O 1
ATOM 756 N N . GLN A 1 99 ? 24.487 -3.471 -44.283 1.00 60.31 99 GLN A N 1
ATOM 757 C CA . GLN A 1 99 ? 23.491 -2.918 -43.364 1.00 60.31 99 GLN A CA 1
ATOM 758 C C . GLN A 1 99 ? 23.819 -3.375 -41.937 1.00 60.31 99 GLN A C 1
ATOM 760 O O . GLN A 1 99 ? 23.887 -4.579 -41.659 1.00 60.31 99 GLN A O 1
ATOM 765 N N . THR A 1 100 ? 24.027 -2.407 -41.043 1.00 70.12 100 THR A N 1
ATOM 766 C CA . THR A 1 100 ? 24.270 -2.621 -39.610 1.00 70.12 100 THR A CA 1
ATOM 767 C C . THR A 1 100 ? 23.012 -3.176 -38.936 1.00 70.12 100 THR A C 1
ATOM 769 O O . THR A 1 100 ? 21.922 -2.629 -39.096 1.00 70.12 100 THR A O 1
ATOM 772 N N . ALA A 1 101 ? 23.146 -4.291 -38.219 1.00 76.81 101 ALA A N 1
ATOM 773 C CA . ALA A 1 101 ? 22.104 -4.875 -37.388 1.00 76.81 101 ALA A CA 1
ATOM 774 C C . ALA A 1 101 ? 21.836 -3.963 -36.189 1.00 76.81 101 ALA A C 1
ATOM 776 O O . ALA A 1 101 ? 22.769 -3.544 -35.516 1.00 76.81 101 ALA A O 1
ATOM 777 N N . LEU A 1 102 ? 20.569 -3.686 -35.898 1.00 85.44 102 LEU A N 1
ATOM 778 C CA . LEU A 1 102 ? 20.186 -2.928 -34.713 1.00 85.44 102 LEU A CA 1
ATOM 779 C C . LEU A 1 102 ? 20.140 -3.836 -33.489 1.00 85.44 102 LEU A C 1
ATOM 781 O O . LEU A 1 102 ? 19.879 -5.037 -33.605 1.00 85.44 102 LEU A O 1
ATOM 785 N N . TYR A 1 103 ? 20.299 -3.235 -32.310 1.00 87.81 103 TYR A N 1
ATOM 786 C CA . TYR A 1 103 ? 20.233 -3.954 -31.046 1.00 87.81 103 TYR A CA 1
ATOM 787 C C . TYR A 1 103 ? 19.290 -3.317 -30.019 1.00 87.81 103 TYR A C 1
ATOM 789 O O . TYR A 1 103 ? 19.009 -2.118 -30.036 1.00 87.81 103 TYR A O 1
ATOM 797 N N . VAL A 1 104 ? 18.832 -4.151 -29.089 1.00 88.62 104 VAL A N 1
ATOM 798 C CA . VAL A 1 104 ? 18.140 -3.778 -27.854 1.00 88.62 104 VAL A CA 1
ATOM 799 C C . VAL A 1 104 ? 18.846 -4.488 -26.710 1.00 88.62 104 VAL A C 1
ATOM 801 O O . VAL A 1 104 ? 18.995 -5.706 -26.744 1.00 88.62 104 VAL A O 1
ATOM 804 N N . TYR A 1 105 ? 19.278 -3.750 -25.692 1.00 85.81 105 TYR A N 1
ATOM 805 C CA . TYR A 1 105 ? 20.062 -4.307 -24.591 1.00 85.81 105 TYR A CA 1
ATOM 806 C C . TYR A 1 105 ? 19.411 -3.993 -23.248 1.00 85.81 105 TYR A C 1
ATOM 808 O O . TYR A 1 105 ? 19.142 -2.836 -22.920 1.00 85.81 105 TYR A O 1
ATOM 816 N N . ASP A 1 106 ? 19.205 -5.015 -22.419 1.00 79.75 106 ASP A N 1
ATOM 817 C CA . ASP A 1 106 ? 18.617 -4.864 -21.081 1.00 79.75 106 ASP A CA 1
ATOM 818 C C . ASP A 1 106 ? 19.545 -4.191 -20.053 1.00 79.75 106 ASP A C 1
ATOM 820 O O . ASP A 1 106 ? 19.178 -4.029 -18.882 1.00 79.75 106 ASP A O 1
ATOM 824 N N . SER A 1 107 ? 20.739 -3.771 -20.489 1.00 81.56 107 SER A N 1
ATOM 825 C CA . SER A 1 107 ? 21.781 -3.184 -19.641 1.00 81.56 107 SER A CA 1
ATOM 826 C C . SER A 1 107 ? 22.262 -4.139 -18.546 1.00 81.56 107 SER A C 1
ATOM 828 O O . SER A 1 107 ? 22.727 -3.696 -17.489 1.00 81.56 107 SER A O 1
ATOM 830 N N . ARG A 1 108 ? 22.095 -5.448 -18.765 1.00 80.56 108 ARG A N 1
ATOM 831 C CA . ARG A 1 108 ? 22.443 -6.507 -17.829 1.00 80.56 108 ARG A CA 1
ATOM 832 C C . ARG A 1 108 ? 22.976 -7.750 -18.539 1.00 80.56 108 ARG A C 1
ATOM 834 O O . ARG A 1 108 ? 24.167 -7.976 -18.455 1.00 80.56 108 ARG A O 1
ATOM 841 N N . LYS A 1 109 ? 22.125 -8.588 -19.128 1.00 82.12 109 LYS A N 1
ATOM 842 C CA . LYS A 1 109 ? 22.520 -9.887 -19.696 1.00 82.12 109 LYS A CA 1
ATOM 843 C C . LYS A 1 109 ? 21.992 -10.097 -21.111 1.00 82.12 109 LYS A C 1
ATOM 845 O O . LYS A 1 109 ? 22.653 -10.756 -21.891 1.00 82.12 109 LYS A O 1
ATOM 850 N N . ASN A 1 110 ? 20.826 -9.571 -21.460 1.00 83.94 110 ASN A N 1
ATOM 851 C CA . ASN A 1 110 ? 20.134 -9.959 -22.686 1.00 83.94 110 ASN A CA 1
ATOM 852 C C . ASN A 1 110 ? 20.294 -8.889 -23.768 1.00 83.94 110 ASN A C 1
ATOM 854 O O . ASN A 1 110 ? 19.902 -7.732 -23.574 1.00 83.94 110 ASN A O 1
ATOM 858 N N . LEU A 1 111 ? 20.835 -9.296 -24.914 1.00 87.19 111 LEU A N 1
ATOM 859 C CA . LEU A 1 111 ? 21.006 -8.488 -26.118 1.00 87.19 111 LEU A CA 1
ATOM 860 C C . LEU A 1 111 ? 20.147 -9.066 -27.243 1.00 87.19 111 LEU A C 1
ATOM 862 O O . LEU A 1 111 ? 20.383 -10.180 -27.695 1.00 87.19 111 LEU A O 1
ATOM 866 N N . PHE A 1 112 ? 19.169 -8.303 -27.715 1.00 87.75 112 PHE A N 1
ATOM 867 C CA . PHE A 1 112 ? 18.337 -8.672 -28.854 1.00 87.75 112 PHE A CA 1
ATOM 868 C C . PHE A 1 112 ? 18.823 -7.967 -30.110 1.00 87.75 112 PHE A C 1
ATOM 870 O O . PHE A 1 112 ? 19.089 -6.768 -30.065 1.00 87.75 112 PHE A O 1
ATOM 877 N N . THR A 1 113 ? 18.868 -8.671 -31.234 1.00 87.19 113 THR A N 1
ATOM 878 C CA . THR A 1 113 ? 19.187 -8.089 -32.540 1.00 87.19 113 THR A CA 1
ATOM 879 C C . THR A 1 113 ? 18.073 -8.361 -33.540 1.00 87.19 113 THR A C 1
ATOM 881 O O . THR A 1 113 ? 17.452 -9.426 -33.516 1.00 87.19 113 THR A O 1
ATOM 884 N N . ASN A 1 114 ? 17.820 -7.404 -34.437 1.00 84.50 114 ASN A N 1
ATOM 885 C CA . ASN A 1 114 ? 16.805 -7.558 -35.491 1.00 84.50 114 ASN A CA 1
ATOM 886 C C . ASN A 1 114 ? 17.278 -8.424 -36.668 1.00 84.50 114 ASN A C 1
ATOM 888 O O . ASN A 1 114 ? 16.518 -8.665 -37.604 1.00 84.50 114 ASN A O 1
ATOM 892 N N . ARG A 1 115 ? 18.558 -8.813 -36.666 1.00 80.19 115 ARG A N 1
ATOM 893 C CA . ARG A 1 115 ? 19.220 -9.640 -37.679 1.00 80.19 115 ARG A CA 1
ATOM 894 C C . ARG A 1 115 ? 20.358 -10.441 -37.041 1.00 80.19 115 ARG A C 1
ATOM 896 O O . ARG A 1 115 ? 20.885 -10.020 -36.007 1.00 80.19 115 ARG A O 1
ATOM 903 N N . PRO A 1 116 ? 20.779 -11.565 -37.643 1.00 75.75 116 PRO A N 1
ATOM 904 C CA . PRO A 1 116 ? 21.974 -12.279 -37.203 1.00 75.75 116 PRO A CA 1
ATOM 905 C C . PRO A 1 116 ? 23.224 -11.385 -37.277 1.00 75.75 116 PRO A C 1
ATOM 907 O O . PRO A 1 116 ? 23.467 -10.752 -38.303 1.00 75.75 116 PRO A O 1
ATOM 910 N N . ILE A 1 117 ? 24.014 -11.354 -36.200 1.00 77.50 117 ILE A N 1
ATOM 911 C CA . ILE A 1 117 ? 25.311 -10.661 -36.145 1.00 77.50 117 ILE A CA 1
ATOM 912 C C . ILE A 1 117 ? 26.459 -11.650 -36.350 1.00 77.50 117 ILE A C 1
ATOM 914 O O . ILE A 1 117 ? 26.410 -12.780 -35.850 1.00 77.50 117 ILE A O 1
ATOM 918 N N . ASN A 1 118 ? 27.504 -11.230 -37.061 1.00 71.25 118 ASN A N 1
ATOM 919 C CA . ASN A 1 118 ? 28.681 -12.057 -37.298 1.00 71.25 118 ASN A CA 1
ATOM 920 C C . ASN A 1 118 ? 29.843 -11.585 -36.419 1.00 71.25 118 ASN A C 1
ATOM 922 O O . ASN A 1 118 ? 30.680 -10.810 -36.854 1.00 71.25 118 ASN A O 1
ATOM 926 N N . LEU A 1 119 ? 29.871 -12.027 -35.158 1.00 67.88 119 LEU A N 1
ATOM 927 C CA . LEU A 1 119 ? 31.003 -11.729 -34.271 1.00 67.88 119 LEU A CA 1
ATOM 928 C C . LEU A 1 119 ? 32.227 -12.561 -34.679 1.00 67.88 119 LEU A C 1
ATOM 930 O O . LEU A 1 119 ? 32.139 -13.791 -34.625 1.00 67.88 119 LEU A O 1
ATOM 934 N N . GLU A 1 120 ? 33.333 -11.914 -35.044 1.00 63.88 120 GLU A N 1
ATOM 935 C CA . GLU A 1 120 ? 34.643 -12.557 -35.260 1.00 63.88 120 GLU A CA 1
ATOM 936 C C . GLU A 1 120 ? 35.230 -13.157 -33.968 1.00 63.88 120 GLU A C 1
ATOM 938 O O . GLU A 1 120 ? 35.891 -14.195 -34.000 1.00 63.88 120 GLU A O 1
ATOM 943 N N . HIS A 1 121 ? 34.930 -12.545 -32.818 1.00 71.38 121 HIS A N 1
ATOM 944 C CA . HIS A 1 121 ? 35.362 -12.980 -31.490 1.00 71.38 121 HIS A CA 1
ATOM 945 C C . HIS A 1 121 ? 34.176 -12.964 -30.516 1.00 71.38 121 HIS A C 1
ATOM 947 O O . HIS A 1 121 ? 33.362 -12.047 -30.537 1.00 71.38 121 HIS A O 1
ATOM 953 N N . GLU A 1 122 ? 34.063 -13.961 -29.634 1.00 76.81 122 GLU A N 1
ATOM 954 C CA . GLU A 1 122 ? 33.012 -13.979 -28.597 1.00 76.81 122 GLU A CA 1
ATOM 955 C C . GLU A 1 122 ? 33.335 -13.064 -27.408 1.00 76.81 122 GLU A C 1
ATOM 957 O O . GLU A 1 122 ? 32.503 -12.867 -26.529 1.00 76.81 122 GLU A O 1
ATOM 962 N N . THR A 1 123 ? 34.550 -12.517 -27.347 1.00 85.44 123 THR A N 1
ATOM 963 C CA . THR A 1 123 ? 35.037 -11.699 -26.238 1.00 85.44 123 THR A CA 1
ATOM 964 C C . THR A 1 123 ? 35.832 -10.511 -26.765 1.00 85.44 123 THR A C 1
ATOM 966 O O . THR A 1 123 ? 36.700 -10.674 -27.617 1.00 85.44 123 THR A O 1
ATOM 969 N N . TYR A 1 124 ? 35.546 -9.332 -26.220 1.00 86.50 124 TYR A N 1
ATOM 970 C CA . TYR A 1 124 ? 36.147 -8.051 -26.574 1.00 86.50 124 TYR A CA 1
ATOM 971 C C . TYR A 1 124 ? 36.733 -7.402 -25.324 1.00 86.50 124 TYR A C 1
ATOM 973 O O . TYR A 1 124 ? 36.042 -7.279 -24.312 1.00 86.50 124 TYR A O 1
ATOM 981 N N . GLU A 1 125 ? 37.988 -6.971 -25.375 1.00 87.38 125 GLU A N 1
ATOM 982 C CA . GLU A 1 125 ? 38.599 -6.198 -24.294 1.00 87.38 125 GLU A CA 1
ATOM 983 C C . GLU A 1 125 ? 38.568 -4.711 -24.653 1.00 87.38 125 GLU A C 1
ATOM 985 O O . GLU A 1 125 ? 38.996 -4.314 -25.729 1.00 87.38 125 GLU A O 1
ATOM 990 N N . VAL A 1 126 ? 38.011 -3.906 -23.752 1.00 87.69 126 VAL A N 1
ATOM 991 C CA . VAL A 1 126 ? 37.864 -2.456 -23.863 1.00 87.69 126 VAL A CA 1
ATOM 992 C C . VAL A 1 126 ? 38.880 -1.816 -22.928 1.00 87.69 126 VAL A C 1
ATOM 994 O O . VAL A 1 126 ? 38.731 -1.844 -21.694 1.00 87.69 126 VAL A O 1
ATOM 997 N N . SER A 1 127 ? 39.925 -1.248 -23.516 1.00 88.06 127 SER A N 1
ATOM 998 C CA . SER A 1 127 ? 40.968 -0.534 -22.785 1.00 88.06 127 SER A CA 1
ATOM 999 C C . SER A 1 127 ? 40.444 0.793 -22.209 1.00 88.06 127 SER A C 1
ATOM 1001 O O . SER A 1 127 ? 39.403 1.296 -22.637 1.00 88.06 127 SER A O 1
ATOM 1003 N N . PRO A 1 128 ? 41.115 1.382 -21.204 1.00 86.56 128 PRO A N 1
ATOM 1004 C CA . PRO A 1 128 ? 40.652 2.618 -20.571 1.00 86.56 128 PRO A CA 1
ATOM 1005 C C . PRO A 1 128 ? 40.490 3.793 -21.539 1.00 86.56 128 PRO A C 1
ATOM 1007 O O . PRO A 1 128 ? 39.548 4.565 -21.388 1.00 86.56 128 PRO A O 1
ATOM 1010 N N . ASP A 1 129 ? 41.351 3.893 -22.552 1.00 85.88 129 ASP A N 1
ATOM 1011 C CA . ASP A 1 129 ? 41.315 4.964 -23.559 1.00 85.88 129 ASP A CA 1
ATOM 1012 C C . ASP A 1 129 ? 40.117 4.833 -24.513 1.00 85.88 129 ASP A C 1
ATOM 1014 O O . ASP A 1 129 ? 39.703 5.784 -25.175 1.00 85.88 129 ASP A O 1
ATOM 1018 N N . GLU A 1 130 ? 39.515 3.647 -24.563 1.00 82.44 130 GLU A N 1
ATOM 1019 C CA . GLU A 1 130 ? 38.341 3.350 -25.376 1.00 82.44 130 GLU A CA 1
ATOM 1020 C C . GLU A 1 130 ? 37.023 3.601 -24.634 1.00 82.44 130 GLU A C 1
ATOM 1022 O O . GLU A 1 130 ? 35.949 3.551 -25.235 1.00 82.44 130 GLU A O 1
ATOM 1027 N N . GLN A 1 131 ? 37.093 3.888 -23.335 1.00 85.50 131 GLN A N 1
ATOM 1028 C CA . GLN A 1 131 ? 35.941 4.164 -22.484 1.00 85.50 131 GLN A CA 1
ATOM 1029 C C . GLN A 1 131 ? 35.575 5.652 -22.522 1.00 85.50 131 GLN A C 1
ATOM 1031 O O . GLN A 1 131 ? 36.450 6.512 -22.601 1.00 85.50 131 GLN A O 1
ATOM 1036 N N . SER A 1 132 ? 34.285 5.970 -22.374 1.00 83.12 132 SER A N 1
ATOM 1037 C CA . SER A 1 132 ? 33.841 7.352 -22.148 1.00 83.12 132 SER A CA 1
ATOM 1038 C C . SER A 1 132 ? 34.400 7.925 -20.840 1.00 83.12 132 SER A C 1
ATOM 1040 O O . SER A 1 132 ? 34.667 7.175 -19.899 1.00 83.12 132 SER A O 1
ATOM 1042 N N . ASP A 1 133 ? 34.469 9.255 -20.721 1.00 79.69 133 ASP A N 1
ATOM 1043 C CA . ASP A 1 133 ? 34.873 9.940 -19.480 1.00 79.69 133 ASP A CA 1
ATOM 1044 C C . ASP A 1 133 ? 34.072 9.459 -18.260 1.00 79.69 133 ASP A C 1
ATOM 1046 O O . ASP A 1 133 ? 34.605 9.278 -17.162 1.00 79.69 133 ASP A O 1
ATOM 1050 N N . PHE A 1 134 ? 32.777 9.199 -18.465 1.00 79.94 134 PHE A N 1
ATOM 1051 C CA . PHE A 1 134 ? 31.904 8.637 -17.443 1.00 79.94 134 PHE A CA 1
ATOM 1052 C C . PHE A 1 134 ? 32.379 7.241 -17.015 1.00 79.94 134 PHE A C 1
ATOM 1054 O O . PHE A 1 134 ? 32.558 6.991 -15.822 1.00 79.94 134 PHE A O 1
ATOM 1061 N N . CYS A 1 135 ? 32.612 6.334 -17.964 1.00 82.06 135 CYS A N 1
ATOM 1062 C CA . CYS A 1 135 ? 33.105 4.991 -17.669 1.00 82.06 135 CYS A CA 1
ATOM 1063 C C . CYS A 1 135 ? 34.489 5.020 -17.010 1.00 82.06 135 CYS A C 1
ATOM 1065 O O . CYS A 1 135 ? 34.665 4.377 -15.973 1.00 82.06 135 CYS A O 1
ATOM 1067 N N . GLN A 1 136 ? 35.424 5.824 -17.518 1.00 82.12 136 GLN A N 1
ATOM 1068 C CA . GLN A 1 136 ? 36.771 5.960 -16.956 1.00 82.12 136 GLN A CA 1
ATOM 1069 C C . GLN A 1 136 ? 36.741 6.412 -15.492 1.00 82.12 136 GLN A C 1
ATOM 1071 O O . GLN A 1 136 ? 37.457 5.845 -14.658 1.00 82.12 136 GLN A O 1
ATOM 1076 N N . LEU A 1 137 ? 35.883 7.383 -15.157 1.00 78.06 137 LEU A N 1
ATOM 1077 C CA . LEU A 1 137 ? 35.722 7.897 -13.796 1.00 78.06 137 LEU A CA 1
ATOM 1078 C C . LEU A 1 137 ? 35.285 6.797 -12.817 1.00 78.06 137 LEU A C 1
ATOM 1080 O O . LEU A 1 137 ? 35.853 6.655 -11.733 1.00 78.06 137 LEU A O 1
ATOM 1084 N N . PHE A 1 138 ? 34.283 5.999 -13.191 1.00 76.38 138 PHE A N 1
ATOM 1085 C CA . PHE A 1 138 ? 33.706 4.984 -12.303 1.00 76.38 138 PHE A CA 1
ATOM 1086 C C . PHE A 1 138 ? 34.485 3.668 -12.288 1.00 76.38 138 PHE A C 1
ATOM 1088 O O . PHE A 1 138 ? 34.551 2.998 -11.253 1.00 76.38 138 PHE A O 1
ATOM 1095 N N . LEU A 1 139 ? 35.087 3.293 -13.413 1.00 80.38 139 LEU A N 1
ATOM 1096 C CA . LEU A 1 139 ? 35.935 2.110 -13.523 1.00 80.38 139 LEU A CA 1
ATOM 1097 C C . LEU A 1 139 ? 37.355 2.377 -13.017 1.00 80.38 139 LEU A C 1
ATOM 1099 O O . LEU A 1 139 ? 38.087 1.420 -12.791 1.00 80.38 139 LEU A O 1
ATOM 1103 N N . ARG A 1 140 ? 37.709 3.644 -12.746 1.00 82.00 140 ARG A N 1
ATOM 1104 C CA . ARG A 1 140 ? 39.049 4.095 -12.330 1.00 82.00 140 ARG A CA 1
ATOM 1105 C C . ARG A 1 140 ? 40.115 3.735 -13.360 1.00 82.00 140 ARG A C 1
ATOM 1107 O O . ARG A 1 140 ? 41.188 3.266 -12.997 1.00 82.00 140 ARG A O 1
ATOM 1114 N N . LYS A 1 141 ? 39.787 3.940 -14.639 1.00 81.50 141 LYS A N 1
ATOM 1115 C CA . LYS A 1 141 ? 40.633 3.563 -15.780 1.00 81.50 141 LYS A CA 1
ATOM 1116 C C . LYS A 1 141 ? 41.036 2.081 -15.777 1.00 81.50 141 LYS A C 1
ATOM 1118 O O . LYS A 1 141 ? 42.132 1.736 -16.200 1.00 81.50 141 LYS A O 1
ATOM 1123 N N . SER A 1 142 ? 40.164 1.200 -15.293 1.00 85.19 142 SER A N 1
ATOM 1124 C CA . SER A 1 142 ? 40.381 -0.244 -15.390 1.00 85.19 142 SER A CA 1
ATOM 1125 C C . SER A 1 142 ? 39.821 -0.787 -16.702 1.00 85.19 142 SER A C 1
ATOM 1127 O O . SER A 1 142 ? 38.706 -0.405 -17.073 1.00 85.19 142 SER A O 1
ATOM 1129 N N . PRO A 1 143 ? 40.536 -1.693 -17.390 1.00 89.94 143 PRO A N 1
ATOM 1130 C CA . PRO A 1 143 ? 40.031 -2.318 -18.603 1.00 89.94 143 PRO A CA 1
ATOM 1131 C C . PRO A 1 143 ? 38.854 -3.254 -18.295 1.00 89.94 143 PRO A C 1
ATOM 1133 O O . PRO A 1 143 ? 38.713 -3.793 -17.187 1.00 89.94 143 PRO A O 1
ATOM 1136 N N . VAL A 1 144 ? 37.988 -3.437 -19.286 1.00 92.31 144 VAL A N 1
ATOM 1137 C CA . VAL A 1 144 ? 36.764 -4.236 -19.168 1.00 92.31 144 VAL A CA 1
ATOM 1138 C C . VAL A 1 144 ? 36.698 -5.251 -20.292 1.00 92.31 144 VAL A C 1
ATOM 1140 O O . VAL A 1 144 ? 36.989 -4.933 -21.433 1.00 92.31 144 VAL A O 1
ATOM 1143 N N . ARG A 1 145 ? 36.258 -6.463 -19.979 1.00 92.75 145 ARG A N 1
ATOM 1144 C CA . ARG A 1 145 ? 35.959 -7.509 -20.948 1.00 92.75 145 ARG A CA 1
ATOM 1145 C C . ARG A 1 145 ? 34.454 -7.585 -21.184 1.00 92.75 145 ARG A C 1
ATOM 1147 O O . ARG A 1 145 ? 33.694 -7.654 -20.219 1.00 92.75 145 ARG A O 1
ATOM 1154 N N . ILE A 1 146 ? 34.033 -7.598 -22.441 1.00 91.31 146 ILE A N 1
ATOM 1155 C CA . ILE A 1 146 ? 32.654 -7.813 -22.883 1.00 91.31 146 ILE A CA 1
ATOM 1156 C C . ILE A 1 146 ? 32.607 -9.137 -23.642 1.00 91.31 146 ILE A C 1
ATOM 1158 O O . ILE A 1 146 ? 33.190 -9.257 -24.715 1.00 91.31 146 ILE A O 1
ATOM 1162 N N . SER A 1 147 ? 31.904 -10.120 -23.100 1.00 88.75 147 SER A N 1
ATOM 1163 C CA . SER A 1 147 ? 31.674 -11.419 -23.730 1.00 88.75 147 SER A CA 1
ATOM 1164 C C . SER A 1 147 ? 30.240 -11.504 -24.246 1.00 88.75 147 SER A C 1
ATOM 1166 O O . SER A 1 147 ? 29.306 -11.199 -23.507 1.00 88.75 147 SER A O 1
ATOM 1168 N N . ILE A 1 148 ? 30.064 -11.904 -25.507 1.00 87.25 148 ILE A N 1
ATOM 1169 C CA . ILE A 1 148 ? 28.765 -12.114 -26.159 1.00 87.25 148 ILE A CA 1
ATOM 1170 C C . ILE A 1 148 ? 28.691 -13.580 -26.607 1.00 87.25 148 ILE A C 1
ATOM 1172 O O . ILE A 1 148 ? 29.345 -13.981 -27.570 1.00 87.25 148 ILE A O 1
ATOM 1176 N N . CYS A 1 149 ? 27.889 -14.383 -25.910 1.00 81.62 149 CYS A N 1
ATOM 1177 C CA . CYS A 1 149 ? 27.831 -15.833 -26.093 1.00 81.62 149 CYS A CA 1
ATOM 1178 C C . CYS A 1 149 ? 26.838 -16.220 -27.201 1.00 81.62 149 CYS A C 1
ATOM 1180 O O . CYS A 1 149 ? 25.627 -16.041 -27.042 1.00 81.62 149 CYS A O 1
ATOM 1182 N N . LYS A 1 150 ? 27.324 -16.802 -28.310 1.00 72.06 150 LYS A N 1
ATOM 1183 C CA . LYS A 1 150 ? 26.460 -17.306 -29.401 1.00 72.06 150 LYS A CA 1
ATOM 1184 C C . LYS A 1 150 ? 25.877 -18.691 -29.119 1.00 72.06 150 LYS A C 1
ATOM 1186 O O . LYS A 1 150 ? 24.785 -18.991 -29.594 1.00 72.06 150 LYS A O 1
ATOM 1191 N N . SER A 1 151 ? 26.585 -19.530 -28.365 1.00 67.81 151 SER A N 1
ATOM 1192 C CA . SER A 1 151 ? 26.170 -20.908 -28.052 1.00 67.81 151 SER A CA 1
ATOM 1193 C C . SER A 1 151 ? 24.850 -20.994 -27.275 1.00 67.81 151 SER A C 1
ATOM 1195 O O . SER A 1 151 ? 24.138 -21.986 -27.392 1.00 67.81 151 SER A O 1
ATOM 1197 N N . GLU A 1 152 ? 24.490 -19.942 -26.533 1.00 65.62 152 GLU A N 1
ATOM 1198 C CA . GLU A 1 152 ? 23.247 -19.847 -25.752 1.00 65.62 152 GLU A CA 1
ATOM 1199 C C . GLU A 1 152 ? 22.164 -18.982 -26.430 1.00 65.62 152 GLU A C 1
ATOM 1201 O O . GLU A 1 152 ? 21.188 -18.585 -25.782 1.00 65.62 152 GLU A O 1
ATOM 1206 N N . ALA A 1 153 ? 22.329 -18.675 -27.725 1.00 72.44 153 ALA A N 1
ATOM 1207 C CA . ALA A 1 153 ? 21.412 -17.824 -28.475 1.00 72.44 153 ALA A CA 1
ATOM 1208 C C . ALA A 1 153 ? 20.006 -18.435 -28.589 1.00 72.44 153 ALA A C 1
ATOM 1210 O O . ALA A 1 153 ? 19.837 -19.619 -28.874 1.00 72.44 153 ALA A O 1
ATOM 1211 N N . TYR A 1 154 ? 18.988 -17.594 -28.426 1.00 77.56 154 TYR A N 1
ATOM 1212 C CA . TYR A 1 154 ? 17.578 -17.965 -28.526 1.00 77.56 154 TYR A CA 1
ATOM 1213 C C . TYR A 1 154 ? 16.891 -17.161 -29.634 1.00 77.56 154 TYR A C 1
ATOM 1215 O O . TYR A 1 154 ? 17.044 -15.941 -29.699 1.00 77.56 154 TYR A O 1
ATOM 1223 N N . GLU A 1 155 ? 16.122 -17.823 -30.500 1.00 80.00 155 GLU A N 1
ATOM 1224 C CA . GLU A 1 155 ? 15.303 -17.149 -31.513 1.00 80.00 155 GLU A CA 1
ATOM 1225 C C . GLU A 1 155 ? 13.950 -16.748 -30.920 1.00 80.00 155 GLU A C 1
ATOM 1227 O O . GLU A 1 155 ? 13.212 -17.575 -30.386 1.00 80.00 155 GLU A O 1
ATOM 1232 N N . LEU A 1 156 ? 13.634 -15.454 -30.989 1.00 82.00 156 LEU A N 1
ATOM 1233 C CA . LEU A 1 156 ? 12.393 -14.894 -30.474 1.00 82.00 156 LEU A CA 1
ATOM 1234 C C . LEU A 1 156 ? 11.355 -14.789 -31.595 1.00 82.00 156 LEU A C 1
ATOM 1236 O O . LEU A 1 156 ? 11.427 -13.892 -32.438 1.00 82.00 156 LEU A O 1
ATOM 1240 N N . ASP A 1 157 ? 10.352 -15.663 -31.548 1.00 79.19 157 ASP A N 1
ATOM 1241 C CA . ASP A 1 157 ? 9.174 -15.568 -32.407 1.00 79.19 157 ASP A CA 1
ATOM 1242 C C . ASP A 1 157 ? 8.258 -14.422 -31.941 1.00 79.19 157 ASP A C 1
ATOM 1244 O O . ASP A 1 157 ? 7.702 -14.446 -30.839 1.00 79.19 157 ASP A O 1
ATOM 1248 N N . LEU A 1 158 ? 8.094 -13.402 -32.789 1.00 81.75 158 LEU A N 1
ATOM 1249 C CA . LEU A 1 158 ? 7.184 -12.285 -32.526 1.00 81.75 158 LEU A CA 1
ATOM 1250 C C . LEU A 1 158 ? 5.710 -12.689 -32.649 1.00 81.75 158 LEU A C 1
ATOM 1252 O O . LEU A 1 158 ? 4.853 -12.059 -32.032 1.00 81.75 158 LEU A O 1
ATOM 1256 N N . CYS A 1 159 ? 5.394 -13.725 -33.422 1.00 76.75 159 CYS A N 1
ATOM 1257 C CA . CYS A 1 159 ? 4.026 -14.206 -33.582 1.00 76.75 159 CYS A CA 1
ATOM 1258 C C . CYS A 1 159 ? 3.572 -15.039 -32.375 1.00 76.75 159 CYS A C 1
ATOM 1260 O O . CYS A 1 159 ? 2.367 -15.175 -32.138 1.00 76.75 159 CYS A O 1
ATOM 1262 N N . ASP A 1 160 ? 4.510 -15.559 -31.578 1.00 76.88 160 ASP A N 1
ATOM 1263 C CA . ASP A 1 160 ? 4.188 -16.375 -30.417 1.00 76.88 160 ASP A CA 1
ATOM 1264 C C . ASP A 1 160 ? 3.997 -15.553 -29.134 1.00 76.88 160 ASP A C 1
ATOM 1266 O O . ASP A 1 160 ? 4.909 -15.299 -28.342 1.00 76.88 160 ASP A O 1
ATOM 1270 N N . VAL A 1 161 ? 2.743 -15.191 -28.870 1.00 76.50 161 VAL A N 1
ATOM 1271 C CA . VAL A 1 161 ? 2.342 -14.542 -27.612 1.00 76.50 161 VAL A CA 1
ATOM 1272 C C . VAL A 1 161 ? 2.137 -15.531 -26.453 1.00 76.50 161 VAL A C 1
ATOM 1274 O O . VAL A 1 161 ? 1.989 -15.088 -25.310 1.00 76.50 161 VAL A O 1
ATOM 1277 N N . ARG A 1 162 ? 2.139 -16.855 -26.687 1.00 70.25 162 ARG A N 1
ATOM 1278 C CA . ARG A 1 162 ? 1.806 -17.878 -25.669 1.00 70.25 162 ARG A CA 1
ATOM 1279 C C . ARG A 1 162 ? 2.759 -17.864 -24.466 1.00 70.25 162 ARG A C 1
ATOM 1281 O O . ARG A 1 162 ? 2.246 -17.892 -23.343 1.00 70.25 162 ARG A O 1
ATOM 1288 N N . PRO A 1 163 ? 4.096 -17.731 -24.622 1.00 68.56 163 PRO A N 1
ATOM 1289 C CA . PRO A 1 163 ? 5.008 -17.612 -23.480 1.00 68.56 163 PRO A CA 1
ATOM 1290 C C . PRO A 1 163 ? 4.679 -16.416 -22.580 1.00 68.56 163 PRO A C 1
ATOM 1292 O O . PRO A 1 163 ? 4.853 -16.477 -21.367 1.00 68.56 163 PRO A O 1
ATOM 1295 N N . SER A 1 164 ? 4.129 -15.341 -23.157 1.00 69.19 164 SER A N 1
ATOM 1296 C CA . SER A 1 164 ? 3.735 -14.136 -22.414 1.00 69.19 164 SER A CA 1
ATOM 1297 C C . SER A 1 164 ? 2.415 -14.292 -21.643 1.00 69.19 164 SER A C 1
ATOM 1299 O O . SER A 1 164 ? 2.101 -13.444 -20.806 1.00 69.19 164 SER A O 1
ATOM 1301 N N . LEU A 1 165 ? 1.648 -15.356 -21.916 1.00 67.19 165 LEU A N 1
ATOM 1302 C CA . LEU A 1 165 ? 0.393 -15.712 -21.239 1.00 67.19 165 LEU A CA 1
ATOM 1303 C C . LEU A 1 165 ? 0.571 -16.824 -20.189 1.00 67.19 165 LEU A C 1
ATOM 1305 O O . LEU A 1 165 ? -0.334 -17.066 -19.390 1.00 67.19 165 LEU A O 1
ATOM 1309 N N . CYS A 1 166 ? 1.716 -17.512 -20.178 1.00 58.16 166 CYS A N 1
ATOM 1310 C CA . CYS A 1 166 ? 2.004 -18.568 -19.212 1.00 58.16 166 CYS A CA 1
ATOM 1311 C C . CYS A 1 166 ? 2.350 -17.969 -17.843 1.00 58.16 166 CYS A C 1
ATOM 1313 O O . CYS A 1 166 ? 3.145 -17.041 -17.769 1.00 58.16 166 CYS A O 1
ATOM 1315 N N . SER A 1 167 ? 1.782 -18.498 -16.755 1.00 50.50 167 SER A N 1
ATOM 1316 C CA . SER A 1 167 ? 2.054 -18.055 -15.377 1.00 50.50 167 SER A CA 1
ATOM 1317 C C . SER A 1 167 ? 3.276 -18.721 -14.734 1.00 50.50 167 SER A C 1
ATOM 1319 O O . SER A 1 167 ? 3.565 -18.459 -13.570 1.00 50.50 167 SER A O 1
ATOM 1321 N N . ASP A 1 168 ? 3.969 -19.611 -15.445 1.00 50.78 168 ASP A N 1
ATOM 1322 C CA . ASP A 1 168 ? 5.177 -20.244 -14.927 1.00 50.78 168 ASP A CA 1
ATOM 1323 C C . ASP A 1 168 ? 6.339 -19.240 -14.944 1.00 50.78 168 ASP A C 1
ATOM 1325 O O . ASP A 1 168 ? 6.867 -18.872 -15.995 1.00 50.78 168 ASP A O 1
ATOM 1329 N N . VAL A 1 169 ? 6.727 -18.777 -13.754 1.00 46.00 169 VAL A N 1
ATOM 1330 C CA . VAL A 1 169 ? 7.801 -17.795 -13.550 1.00 46.00 169 VAL A CA 1
ATOM 1331 C C . VAL A 1 169 ? 9.139 -18.304 -14.103 1.00 46.00 169 VAL A C 1
ATOM 1333 O O . VAL A 1 169 ? 9.964 -17.492 -14.519 1.00 46.00 169 VAL A O 1
ATOM 1336 N N . SER A 1 170 ? 9.343 -19.627 -14.168 1.00 43.97 170 SER A N 1
ATOM 1337 C CA . SER A 1 170 ? 10.555 -20.218 -14.749 1.00 43.97 170 SER A CA 1
ATOM 1338 C C . SER A 1 170 ? 10.641 -20.034 -16.270 1.00 43.97 170 SER A C 1
ATOM 1340 O O . SER A 1 170 ? 11.740 -19.910 -16.803 1.00 43.97 170 SER A O 1
ATOM 1342 N N . LEU A 1 171 ? 9.492 -19.923 -16.950 1.00 41.84 171 LEU A N 1
ATOM 1343 C CA . LEU A 1 171 ? 9.382 -19.685 -18.395 1.00 41.84 171 LEU A CA 1
ATOM 1344 C C . LEU A 1 171 ? 9.280 -18.190 -18.752 1.00 41.84 171 LEU A C 1
ATOM 1346 O O . LEU A 1 171 ? 9.545 -17.812 -19.890 1.00 41.84 171 LEU A O 1
ATOM 1350 N N . GLN A 1 172 ? 8.909 -17.324 -17.799 1.00 48.16 172 GLN A N 1
ATOM 1351 C CA . GLN A 1 172 ? 8.790 -15.869 -18.005 1.00 48.16 172 GLN A CA 1
ATOM 1352 C C . GLN A 1 172 ? 10.116 -15.091 -17.873 1.00 48.16 172 GLN A C 1
ATOM 1354 O O . GLN A 1 172 ? 10.136 -13.881 -18.122 1.00 48.16 172 GLN A O 1
ATOM 1359 N N . ALA A 1 173 ? 11.213 -15.735 -17.463 1.00 51.34 173 ALA A N 1
ATOM 1360 C CA . ALA A 1 173 ? 12.485 -15.061 -17.208 1.00 51.34 173 ALA A CA 1
ATOM 1361 C C . ALA A 1 173 ? 13.115 -14.509 -18.502 1.00 51.34 173 ALA A C 1
ATOM 1363 O O . ALA A 1 173 ? 13.404 -15.277 -19.411 1.00 51.34 173 ALA A O 1
ATOM 1364 N N . ASP A 1 174 ? 13.309 -13.182 -18.551 1.00 55.50 174 ASP A N 1
ATOM 1365 C CA . ASP A 1 174 ? 14.116 -12.333 -19.455 1.00 55.50 174 ASP A CA 1
ATOM 1366 C C . ASP A 1 174 ? 14.062 -12.528 -20.995 1.00 55.50 174 ASP A C 1
ATOM 1368 O O . ASP A 1 174 ? 14.477 -11.633 -21.730 1.00 55.50 174 ASP A O 1
ATOM 1372 N N . ARG A 1 175 ? 13.473 -13.612 -21.507 1.00 66.94 175 ARG A N 1
ATOM 1373 C CA . ARG A 1 175 ? 13.463 -14.020 -22.924 1.00 66.94 175 ARG A CA 1
ATOM 1374 C C . ARG A 1 175 ? 12.059 -14.043 -23.545 1.00 66.94 175 ARG A C 1
ATOM 1376 O O . ARG A 1 175 ? 11.868 -14.548 -24.645 1.00 66.94 175 ARG A O 1
ATOM 1383 N N . SER A 1 176 ? 11.059 -13.500 -22.845 1.00 74.12 176 SER A N 1
ATOM 1384 C CA . SER A 1 176 ? 9.684 -13.416 -23.351 1.00 74.12 176 SER A CA 1
ATOM 1385 C C . SER A 1 176 ? 9.501 -12.265 -24.349 1.00 74.12 176 SER A C 1
ATOM 1387 O O . SER A 1 176 ? 10.119 -11.205 -24.210 1.00 74.12 176 SER A O 1
ATOM 1389 N N . LEU A 1 177 ? 8.565 -12.427 -25.292 1.00 82.69 177 LEU A N 1
ATOM 1390 C CA . LEU A 1 177 ? 8.119 -11.364 -26.203 1.00 82.69 177 LEU A CA 1
ATOM 1391 C C . LEU A 1 177 ? 7.721 -10.092 -25.441 1.00 82.69 177 LEU A C 1
ATOM 1393 O O . LEU A 1 177 ? 8.083 -8.984 -25.827 1.00 82.69 177 LEU A O 1
ATOM 1397 N N . ARG A 1 178 ? 7.022 -10.239 -24.310 1.00 83.75 178 ARG A N 1
ATOM 1398 C CA . ARG A 1 178 ? 6.662 -9.119 -23.434 1.00 83.75 178 ARG A CA 1
ATOM 1399 C C . ARG A 1 178 ? 7.891 -8.352 -22.938 1.00 83.75 178 ARG A C 1
ATOM 1401 O O . ARG A 1 178 ? 7.887 -7.125 -23.016 1.00 83.75 178 ARG A O 1
ATOM 1408 N N . THR A 1 179 ? 8.912 -9.041 -22.426 1.00 80.81 179 THR A N 1
ATOM 1409 C CA . THR A 1 179 ? 10.145 -8.405 -21.925 1.00 80.81 179 THR A CA 1
ATOM 1410 C C . THR A 1 179 ? 10.882 -7.688 -23.051 1.00 80.81 179 THR A C 1
ATOM 1412 O O . THR A 1 179 ? 11.262 -6.529 -22.888 1.00 80.81 179 THR A O 1
ATOM 1415 N N . PHE A 1 180 ? 11.010 -8.337 -24.211 1.00 87.19 180 PHE A N 1
ATOM 1416 C CA . PHE A 1 180 ? 11.597 -7.735 -25.406 1.00 87.19 180 PHE A CA 1
ATOM 1417 C C . PHE A 1 180 ? 10.874 -6.443 -25.808 1.00 87.19 180 PHE A C 1
ATOM 1419 O O . PHE A 1 180 ? 11.512 -5.404 -25.957 1.00 87.19 180 PHE A O 1
ATOM 1426 N N . LEU A 1 181 ? 9.540 -6.456 -25.900 1.00 89.44 181 LEU A N 1
ATOM 1427 C CA . LEU A 1 181 ? 8.758 -5.263 -26.245 1.00 89.44 181 LEU A CA 1
ATOM 1428 C C . LEU A 1 181 ? 8.857 -4.163 -25.167 1.00 89.44 181 LEU A C 1
ATOM 1430 O O . LEU A 1 181 ? 8.875 -2.969 -25.489 1.00 89.44 181 LEU A O 1
ATOM 1434 N N . GLU A 1 182 ? 8.948 -4.527 -23.882 1.00 88.25 182 GLU A N 1
ATOM 1435 C CA . GLU A 1 182 ? 9.217 -3.564 -22.804 1.00 88.25 182 GLU A CA 1
ATOM 1436 C C . GLU A 1 182 ? 10.600 -2.911 -22.954 1.00 88.25 182 GLU A C 1
ATOM 1438 O O . GLU A 1 182 ? 10.726 -1.712 -22.712 1.00 88.25 182 GLU A O 1
ATOM 1443 N N . LEU A 1 183 ? 11.621 -3.639 -23.397 1.00 87.38 183 LEU A N 1
ATOM 1444 C CA . LEU A 1 183 ? 12.948 -3.077 -23.661 1.00 87.38 183 LEU A CA 1
ATOM 1445 C C . LEU A 1 183 ? 12.970 -2.219 -24.928 1.00 87.38 183 LEU A C 1
ATOM 1447 O O . LEU A 1 183 ? 13.420 -1.073 -24.896 1.00 87.38 183 LEU A O 1
ATOM 1451 N N . LEU A 1 184 ? 12.411 -2.739 -26.018 1.00 89.69 184 LEU A N 1
ATOM 1452 C CA . LEU A 1 184 ? 12.384 -2.099 -27.329 1.00 89.69 184 LEU A CA 1
ATOM 1453 C C . LEU A 1 184 ? 11.751 -0.699 -27.260 1.00 89.69 184 LEU A C 1
ATOM 1455 O O . LEU A 1 184 ? 12.313 0.269 -27.762 1.00 89.69 184 LEU A O 1
ATOM 1459 N N . THR A 1 185 ? 10.634 -0.565 -26.538 1.00 89.56 185 THR A N 1
ATOM 1460 C CA . THR A 1 185 ? 9.929 0.720 -26.337 1.00 89.56 185 THR A CA 1
ATOM 1461 C C . THR A 1 185 ? 10.691 1.739 -25.476 1.00 89.56 185 THR A C 1
ATOM 1463 O O . THR A 1 185 ? 10.240 2.872 -25.321 1.00 89.56 185 THR A O 1
ATOM 1466 N N . SER A 1 186 ? 11.816 1.350 -24.873 1.00 86.75 186 SER A N 1
ATOM 1467 C CA . SER A 1 186 ? 12.726 2.233 -24.130 1.00 86.75 186 SER A CA 1
ATOM 1468 C C . SER A 1 186 ? 14.004 2.569 -24.904 1.00 86.75 186 SER A C 1
ATOM 1470 O O . SER A 1 186 ? 14.623 3.596 -24.629 1.00 86.75 186 SER A O 1
ATOM 1472 N N . GLN A 1 187 ? 14.425 1.700 -25.828 1.00 85.81 187 GLN A N 1
ATOM 1473 C CA . GLN A 1 187 ? 15.787 1.699 -26.363 1.00 85.81 187 GLN A CA 1
ATOM 1474 C C . GLN A 1 187 ? 16.126 2.975 -27.140 1.00 85.81 187 GLN A C 1
ATOM 1476 O O . GLN A 1 187 ? 17.201 3.533 -26.944 1.00 85.81 187 GLN A O 1
ATOM 1481 N N . SER A 1 188 ? 15.199 3.504 -27.944 1.00 84.00 188 SER A N 1
ATOM 1482 C CA . SER A 1 188 ? 15.437 4.742 -28.702 1.00 84.00 188 SER A CA 1
ATOM 1483 C C . SER A 1 188 ? 15.776 5.934 -27.797 1.00 84.00 188 SER A C 1
ATOM 1485 O O . SER A 1 188 ? 16.594 6.776 -28.153 1.00 84.00 188 SER A O 1
ATOM 1487 N N . PHE A 1 189 ? 15.188 5.994 -26.597 1.00 83.38 189 PHE A N 1
ATOM 1488 C CA . PHE A 1 189 ? 15.450 7.060 -25.628 1.00 83.38 189 PHE A CA 1
ATOM 1489 C C . PHE A 1 189 ? 16.806 6.907 -24.932 1.00 83.38 189 PHE A C 1
ATOM 1491 O O . PHE A 1 189 ? 17.427 7.916 -24.595 1.00 83.38 189 PHE A O 1
ATOM 1498 N N . LEU A 1 190 ? 17.262 5.662 -24.725 1.00 78.94 190 LEU A N 1
ATOM 1499 C CA . LEU A 1 190 ? 18.614 5.376 -24.232 1.00 78.94 190 LEU A CA 1
ATOM 1500 C C . LEU A 1 190 ? 19.656 5.800 -25.257 1.00 78.94 190 LEU A C 1
ATOM 1502 O O . LEU A 1 190 ? 20.569 6.539 -24.902 1.00 78.94 190 LEU A O 1
ATOM 1506 N N . ASN A 1 191 ? 19.470 5.391 -26.514 1.00 78.25 191 ASN A N 1
ATOM 1507 C CA . ASN A 1 191 ? 20.388 5.698 -27.609 1.00 78.25 191 ASN A CA 1
ATOM 1508 C C . ASN A 1 191 ? 20.521 7.215 -27.815 1.00 78.25 191 ASN A C 1
ATOM 1510 O O . ASN A 1 191 ? 21.618 7.722 -28.000 1.00 78.25 191 ASN A O 1
ATOM 1514 N N . ALA A 1 192 ? 19.415 7.960 -27.704 1.00 80.56 192 ALA A N 1
ATOM 1515 C CA . ALA A 1 192 ? 19.431 9.419 -27.807 1.00 80.56 192 ALA A CA 1
ATOM 1516 C C . ALA A 1 192 ? 20.048 10.132 -26.583 1.00 80.56 192 ALA A C 1
ATOM 1518 O O . ALA A 1 192 ? 20.272 11.339 -26.627 1.00 80.56 192 ALA A O 1
ATOM 1519 N N . GLY A 1 193 ? 20.249 9.444 -25.451 1.00 77.88 193 GLY A N 1
ATOM 1520 C CA . GLY A 1 193 ? 20.790 10.040 -24.224 1.00 77.88 193 GLY A CA 1
ATOM 1521 C C . GLY A 1 193 ? 19.918 11.141 -23.596 1.00 77.88 193 GLY A C 1
ATOM 1522 O O . GLY A 1 193 ? 20.388 11.886 -22.732 1.00 77.88 193 GLY A O 1
ATOM 1523 N N . THR A 1 194 ? 18.651 11.261 -24.004 1.00 83.12 194 THR A N 1
ATOM 1524 C CA . THR A 1 194 ? 17.734 12.344 -23.598 1.00 83.12 194 THR A CA 1
ATOM 1525 C C . THR A 1 194 ? 16.958 12.039 -22.316 1.00 83.12 194 THR A C 1
ATOM 1527 O O . THR A 1 194 ? 16.416 12.953 -21.689 1.00 83.12 194 THR A O 1
ATOM 1530 N N . HIS A 1 195 ? 16.908 10.770 -21.905 1.00 86.44 195 HIS A N 1
ATOM 1531 C CA . HIS A 1 195 ? 16.105 10.309 -20.777 1.00 86.44 195 HIS A CA 1
ATOM 1532 C C . HIS A 1 195 ? 16.907 9.448 -19.799 1.00 86.44 195 HIS A C 1
ATOM 1534 O O . HIS A 1 195 ? 17.850 8.753 -20.175 1.00 86.44 195 HIS A O 1
ATOM 1540 N N . ASP A 1 196 ? 16.468 9.440 -18.544 1.00 80.12 196 ASP A N 1
ATOM 1541 C CA . ASP A 1 196 ? 16.906 8.491 -17.529 1.00 80.12 196 ASP A CA 1
ATOM 1542 C C . ASP A 1 196 ? 15.858 7.389 -17.343 1.00 80.12 196 ASP A C 1
ATOM 1544 O O . ASP A 1 196 ? 14.657 7.642 -17.184 1.00 80.12 196 ASP A O 1
ATOM 1548 N N . ILE A 1 197 ? 16.326 6.141 -17.348 1.00 78.12 197 ILE A N 1
ATOM 1549 C CA . ILE A 1 197 ? 15.476 4.950 -17.280 1.00 78.12 197 ILE A CA 1
ATOM 1550 C C . ILE A 1 197 ? 15.600 4.285 -15.914 1.00 78.12 197 ILE A C 1
ATOM 1552 O O . ILE A 1 197 ? 16.692 4.008 -15.422 1.00 78.12 197 ILE A O 1
ATOM 1556 N N . ILE A 1 198 ? 14.453 4.011 -15.288 1.00 75.62 198 ILE A N 1
ATOM 1557 C CA . ILE A 1 198 ? 14.370 3.474 -13.927 1.00 75.62 198 ILE A CA 1
ATOM 1558 C C . ILE A 1 198 ? 13.628 2.138 -13.946 1.00 75.62 198 ILE A C 1
ATOM 1560 O O . ILE A 1 198 ? 12.399 2.076 -13.839 1.00 75.62 198 ILE A O 1
ATOM 1564 N N . GLY A 1 199 ? 14.399 1.054 -14.045 1.00 71.94 199 GLY A N 1
ATOM 1565 C CA . GLY A 1 199 ? 13.861 -0.278 -14.346 1.00 71.94 199 GLY A CA 1
ATOM 1566 C C . GLY A 1 199 ? 13.310 -0.352 -15.776 1.00 71.94 199 GLY A C 1
ATOM 1567 O O . GLY A 1 199 ? 13.545 0.545 -16.571 1.00 71.94 199 GLY A O 1
ATOM 1568 N N . LEU A 1 200 ? 12.549 -1.397 -16.110 1.00 69.94 200 LEU A N 1
ATOM 1569 C CA . LEU A 1 200 ? 12.039 -1.605 -17.481 1.00 69.94 200 LEU A CA 1
ATOM 1570 C C . LEU A 1 200 ? 10.853 -0.695 -17.858 1.00 69.94 200 LEU A C 1
ATOM 1572 O O . LEU A 1 200 ? 10.535 -0.496 -19.030 1.00 69.94 200 LEU A O 1
ATOM 1576 N N . GLY A 1 201 ? 10.181 -0.133 -16.850 1.00 80.00 201 GLY A N 1
ATOM 1577 C CA . GLY A 1 201 ? 8.863 0.475 -17.013 1.00 80.00 201 GLY A CA 1
ATOM 1578 C C . GLY A 1 201 ? 8.773 1.957 -16.676 1.00 80.00 201 GLY A C 1
ATOM 1579 O O . GLY A 1 201 ? 7.658 2.444 -16.513 1.00 80.00 201 GLY A O 1
ATOM 1580 N N . LYS A 1 202 ? 9.880 2.686 -16.485 1.00 87.75 202 LYS A N 1
ATOM 1581 C CA . LYS A 1 202 ? 9.829 4.135 -16.213 1.00 87.75 202 LYS A CA 1
ATOM 1582 C C . LYS A 1 202 ? 10.915 4.884 -16.962 1.00 87.75 202 LYS A C 1
ATOM 1584 O O . LYS A 1 202 ? 12.080 4.513 -16.866 1.00 87.75 202 LYS A O 1
ATOM 1589 N N . ILE A 1 203 ? 10.513 5.958 -17.626 1.00 88.81 203 ILE A N 1
ATOM 1590 C CA . ILE A 1 203 ? 11.376 6.820 -18.429 1.00 88.81 203 ILE A CA 1
ATOM 1591 C C . ILE A 1 203 ? 11.105 8.261 -17.997 1.00 88.81 203 ILE A C 1
ATOM 1593 O O . ILE A 1 203 ? 9.940 8.648 -17.897 1.00 88.81 203 ILE A O 1
ATOM 1597 N N . PHE A 1 204 ? 12.151 9.035 -17.719 1.00 90.19 204 PHE A N 1
ATOM 1598 C CA . PHE A 1 204 ? 12.052 10.448 -17.346 1.00 90.19 204 PHE A CA 1
ATOM 1599 C C . PHE A 1 204 ? 12.964 11.290 -18.223 1.00 90.19 204 PHE A C 1
ATOM 1601 O O . PHE A 1 204 ? 14.121 10.936 -18.416 1.00 90.19 204 PHE A O 1
ATOM 1608 N N . GLU A 1 205 ? 12.454 12.399 -18.744 1.00 89.69 205 GLU A N 1
ATOM 1609 C CA . GLU A 1 205 ? 13.252 13.355 -19.508 1.00 89.69 205 GLU A CA 1
ATOM 1610 C C . GLU A 1 205 ? 14.350 13.930 -18.609 1.00 89.69 205 GLU A C 1
ATOM 1612 O O . GLU A 1 205 ? 14.091 14.265 -17.454 1.00 89.69 205 GLU A O 1
ATOM 1617 N N . ARG A 1 206 ? 15.582 14.059 -19.114 1.00 86.00 206 ARG A N 1
ATOM 1618 C CA . ARG A 1 206 ? 16.681 14.700 -18.365 1.00 86.00 206 ARG A CA 1
ATOM 1619 C C . ARG A 1 206 ? 16.469 16.196 -18.175 1.00 86.00 206 ARG A C 1
ATOM 1621 O O . ARG A 1 206 ? 17.078 16.789 -17.292 1.00 86.00 206 ARG A O 1
ATOM 1628 N N . LYS A 1 207 ? 15.626 16.804 -19.011 1.00 88.81 207 LYS A N 1
ATOM 1629 C CA . LYS A 1 207 ? 15.269 18.214 -18.913 1.00 88.81 207 LYS A CA 1
ATOM 1630 C C . LYS A 1 207 ? 14.375 18.436 -17.682 1.00 88.81 207 LYS A C 1
ATOM 1632 O O . LYS A 1 207 ? 13.291 17.852 -17.612 1.00 88.81 207 LYS A O 1
ATOM 1637 N N . PRO A 1 208 ? 14.775 19.300 -16.732 1.00 89.00 208 PRO A N 1
ATOM 1638 C CA . PRO A 1 208 ? 13.935 19.637 -15.590 1.00 89.00 208 PRO A CA 1
ATOM 1639 C C . PRO A 1 208 ? 12.614 20.282 -16.027 1.00 89.00 208 PRO A C 1
ATOM 1641 O O . PRO A 1 208 ? 12.603 21.220 -16.822 1.00 89.00 208 PRO A O 1
ATOM 1644 N N . LEU A 1 209 ? 11.503 19.810 -15.461 1.00 89.88 209 LEU A N 1
ATOM 1645 C CA . LEU A 1 209 ? 10.175 20.411 -15.612 1.00 89.88 209 LEU A CA 1
ATOM 1646 C C . LEU A 1 209 ? 10.013 21.629 -14.693 1.00 89.88 209 LEU A C 1
ATOM 1648 O O . LEU A 1 209 ? 9.505 22.668 -15.106 1.00 89.88 209 LEU A O 1
ATOM 1652 N N . LYS A 1 210 ? 10.411 21.491 -13.424 1.00 90.56 210 LYS A N 1
ATOM 1653 C CA . LYS A 1 210 ? 10.302 22.547 -12.406 1.00 90.56 210 LYS A CA 1
ATOM 1654 C C . LYS A 1 210 ? 11.408 22.400 -11.370 1.00 90.56 210 LYS A C 1
ATOM 1656 O O . LYS A 1 210 ? 11.614 21.301 -10.854 1.00 90.56 210 LYS A O 1
ATOM 1661 N N . HIS A 1 211 ? 12.059 23.508 -11.028 1.00 87.25 211 HIS A N 1
ATOM 1662 C CA . HIS A 1 211 ? 12.984 23.589 -9.899 1.00 87.25 211 HIS A CA 1
ATOM 1663 C C . HIS A 1 211 ? 12.205 23.720 -8.584 1.00 87.25 211 HIS A C 1
ATOM 1665 O O . HIS A 1 211 ? 11.287 24.537 -8.474 1.00 87.25 211 HIS A O 1
ATOM 1671 N N . LEU A 1 212 ? 12.548 22.885 -7.606 1.00 83.75 212 LEU A N 1
ATOM 1672 C CA . LEU A 1 212 ? 12.061 22.953 -6.229 1.00 83.75 212 LEU A CA 1
ATOM 1673 C C . LEU A 1 212 ? 13.182 23.484 -5.315 1.00 83.75 212 LEU A C 1
ATOM 1675 O O . LEU A 1 212 ? 14.241 23.886 -5.786 1.00 83.75 212 LEU A O 1
ATOM 1679 N N . GLN A 1 213 ? 12.919 23.525 -4.008 1.00 75.25 213 GLN A N 1
ATOM 1680 C CA . GLN A 1 213 ? 13.919 23.843 -2.981 1.00 75.25 213 GLN A CA 1
ATOM 1681 C C . GLN A 1 213 ? 14.816 22.622 -2.697 1.00 75.25 213 GLN A C 1
ATOM 1683 O O . GLN A 1 213 ? 14.549 21.532 -3.206 1.00 75.25 213 GLN A O 1
ATOM 1688 N N . GLU A 1 214 ? 15.841 22.792 -1.854 1.00 72.50 214 GLU A N 1
ATOM 1689 C CA . GLU A 1 214 ? 16.726 21.711 -1.380 1.00 72.50 214 GLU A CA 1
ATOM 1690 C C . GLU A 1 214 ? 17.583 21.072 -2.499 1.00 72.50 214 GLU A C 1
ATOM 1692 O O . GLU A 1 214 ? 17.930 19.893 -2.425 1.00 72.50 214 GLU A O 1
ATOM 1697 N N . GLY A 1 215 ? 17.910 21.813 -3.569 1.00 74.31 215 GLY A N 1
ATOM 1698 C CA . GLY A 1 215 ? 18.666 21.288 -4.713 1.00 74.31 215 GLY A CA 1
ATOM 1699 C C . GLY A 1 215 ? 17.928 20.198 -5.496 1.00 74.31 215 GLY A C 1
ATOM 1700 O O . GLY A 1 215 ? 18.559 19.342 -6.120 1.00 74.31 215 GLY A O 1
ATOM 1701 N N . ILE A 1 216 ? 16.593 20.202 -5.464 1.00 82.94 216 ILE A N 1
ATOM 1702 C CA . ILE A 1 216 ? 15.753 19.188 -6.106 1.00 82.94 216 ILE A CA 1
ATOM 1703 C C . ILE A 1 216 ? 15.006 19.785 -7.295 1.00 82.94 216 ILE A C 1
ATOM 1705 O O . ILE A 1 216 ? 14.472 20.888 -7.254 1.00 82.94 216 ILE A O 1
ATOM 1709 N N . VAL A 1 217 ? 14.946 19.024 -8.379 1.00 87.75 217 VAL A N 1
ATOM 1710 C CA . VAL A 1 217 ? 14.151 19.312 -9.572 1.00 87.75 217 VAL A CA 1
ATOM 1711 C C . VAL A 1 217 ? 13.104 18.233 -9.762 1.00 87.75 217 VAL A C 1
ATOM 1713 O O . VAL A 1 217 ? 13.253 17.099 -9.314 1.00 87.75 217 VAL A O 1
ATOM 1716 N N . THR A 1 218 ? 12.024 18.573 -10.446 1.00 91.75 218 THR A N 1
ATOM 1717 C CA . THR A 1 218 ? 11.065 17.585 -10.933 1.00 91.75 218 THR A CA 1
ATOM 1718 C C . THR A 1 218 ? 11.290 17.343 -12.407 1.00 91.75 218 THR A C 1
ATOM 1720 O O . THR A 1 218 ? 11.496 18.289 -13.162 1.00 91.75 218 THR A O 1
ATOM 1723 N N . HIS A 1 219 ? 11.261 16.082 -12.814 1.00 91.75 219 HIS A N 1
ATOM 1724 C CA . HIS A 1 219 ? 11.332 15.680 -14.212 1.00 91.75 219 HIS A CA 1
ATOM 1725 C C . HIS A 1 219 ? 9.976 15.117 -14.621 1.00 91.75 219 HIS A C 1
ATOM 1727 O O . HIS A 1 219 ? 9.331 14.381 -13.855 1.00 91.75 219 HIS A O 1
ATOM 1733 N N . GLN A 1 220 ? 9.547 15.473 -15.828 1.00 92.25 220 GLN A N 1
ATOM 1734 C CA . GLN A 1 220 ? 8.412 14.834 -16.470 1.00 92.25 220 GLN A CA 1
ATOM 1735 C C . GLN A 1 220 ? 8.855 13.495 -17.054 1.00 92.25 220 GLN A C 1
ATOM 1737 O O . GLN A 1 220 ? 9.995 13.306 -17.469 1.00 92.25 220 GLN A O 1
ATOM 1742 N N . GLY A 1 221 ? 7.950 12.533 -17.045 1.00 91.81 221 GLY A N 1
ATOM 1743 C CA . GLY A 1 221 ? 8.199 11.235 -17.623 1.00 91.81 221 GLY A CA 1
ATOM 1744 C C . GLY A 1 221 ? 6.944 10.395 -17.657 1.00 91.81 221 GLY A C 1
ATOM 1745 O O . GLY A 1 221 ? 5.811 10.883 -17.582 1.00 91.81 221 GLY A O 1
ATOM 1746 N N . MET A 1 222 ? 7.154 9.094 -17.732 1.00 91.56 222 MET A N 1
ATOM 1747 C CA . MET A 1 222 ? 6.087 8.129 -17.894 1.00 91.56 222 MET A CA 1
ATOM 1748 C C . MET A 1 222 ? 6.439 6.797 -17.263 1.00 91.56 222 MET A C 1
ATOM 1750 O O . MET A 1 222 ? 7.592 6.368 -17.227 1.00 91.56 222 MET A O 1
ATOM 1754 N N . ALA A 1 223 ? 5.406 6.132 -16.763 1.00 92.06 223 ALA A N 1
ATOM 1755 C CA . ALA A 1 223 ? 5.456 4.723 -16.450 1.00 92.06 223 ALA A CA 1
ATOM 1756 C C . ALA A 1 223 ? 4.790 3.948 -17.584 1.00 92.06 223 ALA A C 1
ATOM 1758 O O . ALA A 1 223 ? 3.602 4.143 -17.841 1.00 92.06 223 ALA A O 1
ATOM 1759 N N . LYS A 1 224 ? 5.543 3.054 -18.216 1.00 91.81 224 LYS A N 1
ATOM 1760 C CA . LYS A 1 224 ? 5.069 2.189 -19.289 1.00 91.81 224 LYS A CA 1
ATOM 1761 C C . LYS A 1 224 ? 5.190 0.713 -18.927 1.00 91.81 224 LYS A C 1
ATOM 1763 O O . LYS A 1 224 ? 5.892 0.342 -17.988 1.00 91.81 224 LYS A O 1
ATOM 1768 N N . GLY A 1 225 ? 4.497 -0.123 -19.676 1.00 90.56 225 GLY A N 1
ATOM 1769 C CA . GLY A 1 225 ? 4.659 -1.570 -19.668 1.00 90.56 225 GLY A CA 1
ATOM 1770 C C . GLY A 1 225 ? 3.935 -2.169 -20.861 1.00 90.56 225 GLY A C 1
ATOM 1771 O O . GLY A 1 225 ? 3.030 -1.538 -21.405 1.00 90.56 225 GLY A O 1
ATOM 1772 N N . VAL A 1 226 ? 4.312 -3.377 -21.256 1.00 90.06 226 VAL A N 1
ATOM 1773 C CA . VAL A 1 226 ? 3.638 -4.095 -22.343 1.00 90.06 226 VAL A CA 1
ATOM 1774 C C . VAL A 1 226 ? 2.787 -5.197 -21.734 1.00 90.06 226 VAL A C 1
ATOM 1776 O O . VAL A 1 226 ? 3.202 -5.872 -20.787 1.00 90.06 226 VAL A O 1
ATOM 1779 N N . ARG A 1 227 ? 1.548 -5.327 -22.199 1.00 88.69 227 ARG A N 1
ATOM 1780 C CA . ARG A 1 227 ? 0.583 -6.328 -21.732 1.00 88.69 227 ARG A CA 1
ATOM 1781 C C . ARG A 1 227 ? -0.013 -7.051 -22.918 1.00 88.69 227 ARG A C 1
ATOM 1783 O O . ARG A 1 227 ? -0.231 -6.427 -23.945 1.00 88.69 227 ARG A O 1
ATOM 1790 N N . ILE A 1 228 ? -0.304 -8.334 -22.751 1.00 87.38 228 ILE A N 1
ATOM 1791 C CA . ILE A 1 228 ? -1.136 -9.051 -23.711 1.00 87.38 228 ILE A CA 1
ATOM 1792 C C . ILE A 1 228 ? -2.592 -8.831 -23.305 1.00 87.38 228 ILE A C 1
ATOM 1794 O O . ILE A 1 228 ? -2.958 -9.078 -22.153 1.00 87.38 228 ILE A O 1
ATOM 1798 N N . ILE A 1 229 ? -3.389 -8.308 -24.227 1.00 87.62 229 ILE A N 1
ATOM 1799 C CA . ILE A 1 229 ? -4.805 -8.002 -24.028 1.00 87.62 229 ILE A CA 1
ATOM 1800 C C . ILE A 1 229 ? -5.656 -8.781 -25.024 1.00 87.62 229 ILE A C 1
ATOM 1802 O O . ILE A 1 229 ? -5.190 -9.155 -26.099 1.00 87.62 229 ILE A O 1
ATOM 1806 N N . GLU A 1 230 ? -6.907 -9.021 -24.659 1.00 83.56 230 GLU A N 1
ATOM 1807 C CA . GLU A 1 230 ? -7.937 -9.474 -25.584 1.00 83.56 230 GLU A CA 1
ATOM 1808 C C . GLU A 1 230 ? -8.337 -8.314 -26.493 1.00 83.56 230 GLU A C 1
ATOM 1810 O O . GLU A 1 230 ? -8.724 -7.257 -26.006 1.00 83.56 230 GLU A O 1
ATOM 1815 N N . ASN A 1 231 ? -8.259 -8.510 -27.805 1.00 78.19 231 ASN A N 1
ATOM 1816 C CA . ASN A 1 231 ? -8.847 -7.603 -28.776 1.00 78.19 231 ASN A CA 1
ATOM 1817 C C . ASN A 1 231 ? -9.582 -8.409 -29.845 1.00 78.19 231 ASN A C 1
ATOM 1819 O O . ASN A 1 231 ? -8.965 -9.140 -30.622 1.00 78.19 231 ASN A O 1
ATOM 1823 N N . SER A 1 232 ? -10.904 -8.254 -29.901 1.00 71.94 232 SER A N 1
ATOM 1824 C CA . SER A 1 232 ? -11.763 -8.901 -30.902 1.00 71.94 232 SER A CA 1
ATOM 1825 C C . SER A 1 232 ? -11.593 -10.429 -30.943 1.00 71.94 232 SER A C 1
ATOM 1827 O O . SER A 1 232 ? -11.626 -11.045 -32.005 1.00 71.94 232 SER A O 1
ATOM 1829 N N . GLY A 1 233 ? -11.390 -11.047 -29.778 1.00 70.06 233 GLY A N 1
ATOM 1830 C CA . GLY A 1 233 ? -11.182 -12.485 -29.613 1.00 70.06 233 GLY A CA 1
ATOM 1831 C C . GLY A 1 233 ? -9.739 -12.971 -29.774 1.00 70.06 233 GLY A C 1
ATOM 1832 O O . GLY A 1 233 ? -9.494 -14.145 -29.507 1.00 70.06 233 GLY A O 1
ATOM 1833 N N . ASN A 1 234 ? -8.791 -12.106 -30.147 1.00 78.38 234 ASN A N 1
ATOM 1834 C CA . ASN A 1 234 ? -7.387 -12.475 -30.332 1.00 78.38 234 ASN A CA 1
ATOM 1835 C C . ASN A 1 234 ? -6.486 -11.839 -29.258 1.00 78.38 234 ASN A C 1
ATOM 1837 O O . ASN A 1 234 ? -6.661 -10.661 -28.931 1.00 78.38 234 ASN A O 1
ATOM 1841 N N . PRO A 1 235 ? -5.508 -12.581 -28.706 1.00 85.50 235 PRO A N 1
ATOM 1842 C CA . PRO A 1 235 ? -4.503 -12.015 -27.818 1.00 85.50 235 PRO A CA 1
ATOM 1843 C C . PRO A 1 235 ? -3.514 -11.163 -28.622 1.00 85.50 235 PRO A C 1
ATOM 1845 O O . PRO A 1 235 ? -2.835 -11.670 -29.511 1.00 85.50 235 PRO A O 1
ATOM 1848 N N . ILE A 1 236 ? -3.400 -9.878 -28.289 1.00 87.06 236 ILE A N 1
ATOM 1849 C CA . ILE A 1 236 ? -2.435 -8.966 -28.916 1.00 87.06 236 ILE A CA 1
ATOM 1850 C C . ILE A 1 236 ? -1.591 -8.252 -27.858 1.00 87.06 236 ILE A C 1
ATOM 1852 O O . ILE A 1 236 ? -2.079 -7.993 -26.753 1.00 87.06 236 ILE A O 1
ATOM 1856 N N . PRO A 1 237 ? -0.332 -7.898 -28.155 1.00 91.06 237 PRO A N 1
ATOM 1857 C CA . PRO A 1 237 ? 0.425 -7.011 -27.293 1.00 91.06 237 PRO A CA 1
ATOM 1858 C C . PRO A 1 237 ? -0.134 -5.588 -27.354 1.00 91.06 237 PRO A C 1
ATOM 1860 O O . PRO A 1 237 ? -0.585 -5.096 -28.388 1.00 91.06 237 PRO A O 1
ATOM 1863 N N . ALA A 1 238 ? -0.065 -4.899 -26.226 1.00 92.31 238 ALA A N 1
ATOM 1864 C CA . ALA A 1 238 ? -0.463 -3.514 -26.096 1.00 92.31 238 ALA A CA 1
ATOM 1865 C C . ALA A 1 238 ? 0.450 -2.766 -25.130 1.00 92.31 238 ALA A C 1
ATOM 1867 O O . ALA A 1 238 ? 0.830 -3.267 -24.065 1.00 92.31 238 ALA A O 1
ATOM 1868 N N . LEU A 1 239 ? 0.775 -1.535 -25.500 1.00 93.62 239 LEU A N 1
ATOM 1869 C CA . LEU A 1 239 ? 1.510 -0.595 -24.680 1.00 93.62 239 LEU A CA 1
ATOM 1870 C C . LEU A 1 239 ? 0.548 0.058 -23.687 1.00 93.62 239 LEU A C 1
ATOM 1872 O O . LEU A 1 239 ? -0.421 0.712 -24.065 1.00 93.62 239 LEU A O 1
ATOM 1876 N N . VAL A 1 240 ? 0.835 -0.097 -22.401 1.00 92.88 240 VAL A N 1
ATOM 1877 C CA . VAL A 1 240 ? 0.137 0.583 -21.310 1.00 92.88 240 VAL A CA 1
ATOM 1878 C C . VAL A 1 240 ? 1.019 1.713 -20.815 1.00 92.88 240 VAL A C 1
ATOM 1880 O O . VAL A 1 240 ? 2.152 1.462 -20.402 1.00 92.88 240 VAL A O 1
ATOM 1883 N N . LEU A 1 241 ? 0.494 2.937 -20.787 1.00 91.88 241 LEU A N 1
ATOM 1884 C CA . LEU A 1 241 ? 1.268 4.120 -20.414 1.00 91.88 241 LEU A CA 1
ATOM 1885 C C . LEU A 1 241 ? 0.514 5.016 -19.430 1.00 91.88 241 LEU A C 1
ATOM 1887 O O . LEU A 1 241 ? -0.713 5.105 -19.442 1.00 91.88 241 LEU A O 1
ATOM 1891 N N . ASP A 1 242 ? 1.265 5.676 -18.552 1.00 93.62 242 ASP A N 1
ATOM 1892 C CA . ASP A 1 242 ? 0.757 6.685 -17.631 1.00 93.62 242 ASP A CA 1
ATOM 1893 C C . ASP A 1 242 ? 1.814 7.764 -17.374 1.00 93.62 242 ASP A C 1
ATOM 1895 O O . ASP A 1 242 ? 2.940 7.449 -16.984 1.00 93.62 242 ASP A O 1
ATOM 1899 N N . VAL A 1 243 ? 1.456 9.036 -17.537 1.00 93.25 243 VAL A N 1
ATOM 1900 C CA . VAL A 1 243 ? 2.376 10.163 -17.305 1.00 93.25 243 VAL A CA 1
ATOM 1901 C C . VAL A 1 243 ? 2.666 10.362 -15.820 1.00 93.25 243 VAL A C 1
ATOM 1903 O O . VAL A 1 243 ? 1.770 10.249 -14.973 1.00 93.25 243 VAL A O 1
ATOM 1906 N N . LYS A 1 244 ? 3.923 10.647 -15.477 1.00 91.44 244 LYS A N 1
ATOM 1907 C CA . LYS A 1 244 ? 4.372 10.831 -14.092 1.00 91.44 244 LYS A CA 1
ATOM 1908 C C . LYS A 1 244 ? 5.376 11.960 -13.970 1.00 91.44 244 LYS A C 1
ATOM 1910 O O . LYS A 1 244 ? 6.221 12.151 -14.833 1.00 91.44 244 LYS A O 1
ATOM 1915 N N . THR A 1 245 ? 5.338 12.616 -12.821 1.00 92.50 245 THR A N 1
ATOM 1916 C CA . THR A 1 245 ? 6.362 13.564 -12.388 1.00 92.50 245 THR A CA 1
ATOM 1917 C C . THR A 1 245 ? 7.108 12.968 -11.198 1.00 92.50 245 THR A C 1
ATOM 1919 O O . THR A 1 245 ? 6.478 12.462 -10.261 1.00 92.50 245 THR A O 1
ATOM 1922 N N . CYS A 1 246 ? 8.439 12.993 -11.225 1.00 90.12 246 CYS A N 1
ATOM 1923 C CA . CYS A 1 246 ? 9.293 12.511 -10.133 1.00 90.12 246 CYS A CA 1
ATOM 1924 C C . CYS A 1 246 ? 10.375 13.527 -9.778 1.00 90.12 246 CYS A C 1
ATOM 1926 O O . CYS A 1 246 ? 10.754 14.342 -10.610 1.00 90.12 246 CYS A O 1
ATOM 1928 N N . ALA A 1 247 ? 10.859 13.460 -8.537 1.00 88.75 247 ALA A N 1
ATOM 1929 C CA . ALA A 1 247 ? 11.940 14.306 -8.049 1.00 88.75 247 ALA A CA 1
ATOM 1930 C C . ALA A 1 247 ? 13.316 13.694 -8.345 1.00 88.75 247 ALA A C 1
ATOM 1932 O O . ALA A 1 247 ? 13.528 12.488 -8.164 1.00 88.75 247 ALA A O 1
ATOM 1933 N N . PHE A 1 248 ? 14.237 14.553 -8.757 1.00 85.56 248 PHE A N 1
ATOM 1934 C CA . PHE A 1 248 ? 15.630 14.273 -9.073 1.00 85.56 248 PHE A CA 1
ATOM 1935 C C . PHE A 1 248 ? 16.522 15.314 -8.398 1.00 85.56 248 PHE A C 1
ATOM 1937 O O . PHE A 1 248 ? 16.105 16.449 -8.165 1.00 85.56 248 PHE A O 1
ATOM 1944 N N . PHE A 1 249 ? 17.747 14.927 -8.069 1.00 79.19 249 PHE A N 1
ATOM 1945 C CA . PHE A 1 249 ? 18.763 15.871 -7.631 1.00 79.19 249 PHE A CA 1
ATOM 1946 C C . PHE A 1 249 ? 19.191 16.742 -8.812 1.00 79.19 249 PHE A C 1
ATOM 1948 O O . PHE A 1 249 ? 19.499 16.238 -9.895 1.00 79.19 249 PHE A O 1
ATOM 1955 N N . ASN A 1 250 ? 19.180 18.053 -8.596 1.00 75.75 250 ASN A N 1
ATOM 1956 C CA . ASN A 1 250 ? 19.511 19.050 -9.604 1.00 75.75 250 ASN A CA 1
ATOM 1957 C C . ASN A 1 250 ? 21.010 19.003 -9.946 1.00 75.75 250 ASN A C 1
ATOM 1959 O O . ASN A 1 250 ? 21.825 18.606 -9.116 1.00 75.75 250 ASN A O 1
ATOM 1963 N N . SER A 1 251 ? 21.388 19.459 -11.140 1.00 65.00 251 SER A N 1
ATOM 1964 C CA . SER A 1 251 ? 22.785 19.594 -11.588 1.00 65.00 251 SER A CA 1
ATOM 1965 C C . SER A 1 251 ? 23.485 20.847 -11.056 1.00 65.00 251 SER A C 1
ATOM 1967 O O . SER A 1 251 ? 24.480 21.305 -11.611 1.00 65.00 251 SER A O 1
ATOM 1969 N N . VAL A 1 252 ? 22.922 21.455 -10.019 1.00 61.84 252 VAL A N 1
ATOM 1970 C CA . VAL A 1 252 ? 23.451 22.662 -9.396 1.00 61.84 252 VAL A CA 1
ATOM 1971 C C . VAL A 1 252 ? 24.678 22.304 -8.557 1.00 61.84 252 VAL A C 1
ATOM 1973 O O . VAL A 1 252 ? 24.737 21.217 -7.982 1.00 61.84 252 VAL A O 1
ATOM 1976 N N . SER A 1 253 ? 25.661 23.212 -8.490 1.00 57.09 253 SER A N 1
ATOM 1977 C CA . SER A 1 253 ? 26.859 23.001 -7.676 1.00 57.09 253 SER A CA 1
ATOM 1978 C C . SER A 1 253 ? 26.479 22.700 -6.227 1.00 57.09 253 SER A C 1
ATOM 1980 O O . SER A 1 253 ? 25.551 23.297 -5.672 1.00 57.09 253 SER A O 1
ATOM 1982 N N . PHE A 1 254 ? 27.213 21.777 -5.607 1.00 57.47 254 PHE A N 1
ATOM 1983 C CA . PHE A 1 254 ? 26.957 21.335 -4.238 1.00 57.47 254 PHE A CA 1
ATOM 1984 C C . PHE A 1 254 ? 26.850 22.514 -3.258 1.00 57.47 254 PHE A C 1
ATOM 1986 O O . PHE A 1 254 ? 25.986 22.512 -2.387 1.00 57.47 254 PHE A O 1
ATOM 1993 N N . ASP A 1 255 ? 27.644 23.570 -3.465 1.00 56.28 255 ASP A N 1
ATOM 1994 C CA . ASP A 1 255 ? 27.593 24.816 -2.691 1.00 56.28 255 ASP A CA 1
ATOM 1995 C C . ASP A 1 255 ? 26.197 25.438 -2.633 1.00 56.28 255 ASP A C 1
ATOM 1997 O O . ASP A 1 255 ? 25.722 25.827 -1.566 1.00 56.28 255 ASP A O 1
ATOM 2001 N N . ARG A 1 256 ? 25.529 25.548 -3.784 1.00 59.88 256 ARG A N 1
ATOM 2002 C CA . ARG A 1 256 ? 24.211 26.178 -3.880 1.00 59.88 256 ARG A CA 1
ATOM 2003 C C . ARG A 1 256 ? 23.132 25.253 -3.324 1.00 59.88 256 ARG A C 1
ATOM 2005 O O . ARG A 1 256 ? 22.232 25.735 -2.648 1.00 59.88 256 ARG A O 1
ATOM 2012 N N . THR A 1 257 ? 23.265 23.939 -3.508 1.00 60.62 257 THR A N 1
ATOM 2013 C CA . THR A 1 257 ? 22.395 22.952 -2.848 1.00 60.62 257 THR A CA 1
ATOM 2014 C C . THR A 1 257 ? 22.488 23.061 -1.326 1.00 60.62 257 THR A C 1
ATOM 2016 O O . THR A 1 257 ? 21.463 23.129 -0.655 1.00 60.62 257 THR A O 1
ATOM 2019 N N . ILE A 1 258 ? 23.696 23.168 -0.765 1.00 60.19 258 ILE A N 1
ATOM 2020 C CA . ILE A 1 258 ? 23.877 23.364 0.678 1.00 60.19 258 ILE A CA 1
ATOM 2021 C C . ILE A 1 258 ? 23.302 24.708 1.132 1.00 60.19 258 ILE A C 1
ATOM 2023 O O . ILE A 1 258 ? 22.609 24.752 2.144 1.00 60.19 258 ILE A O 1
ATOM 2027 N N . GLN A 1 259 ? 23.510 25.791 0.379 1.00 63.59 259 GLN A N 1
ATOM 2028 C CA . GLN A 1 259 ? 22.885 27.086 0.680 1.00 63.59 259 GLN A CA 1
ATOM 2029 C C . GLN A 1 259 ? 21.351 27.017 0.690 1.00 63.59 259 GLN A C 1
ATOM 2031 O O . GLN A 1 259 ? 20.725 27.681 1.510 1.00 63.59 259 GLN A O 1
ATOM 2036 N N . GLU A 1 260 ? 20.744 26.221 -0.193 1.00 62.56 260 GLU A N 1
ATOM 2037 C CA . GLU A 1 260 ? 19.294 26.001 -0.229 1.00 62.56 260 GLU A CA 1
ATOM 2038 C C . GLU A 1 260 ? 18.790 25.094 0.903 1.00 62.56 260 GLU A C 1
ATOM 2040 O O . GLU A 1 260 ? 17.650 25.250 1.339 1.00 62.56 260 GLU A O 1
ATOM 2045 N N . MET A 1 261 ? 19.611 24.149 1.374 1.00 59.00 261 MET A N 1
ATOM 2046 C CA . MET A 1 261 ? 19.283 23.276 2.509 1.00 59.00 261 MET A CA 1
ATOM 2047 C C . MET A 1 261 ? 19.486 23.965 3.867 1.00 59.00 261 MET A C 1
ATOM 2049 O O . MET A 1 261 ? 18.885 23.554 4.862 1.00 59.00 261 MET A O 1
ATOM 2053 N N . LEU A 1 262 ? 20.330 24.997 3.930 1.00 56.88 262 LEU A N 1
ATOM 2054 C CA . LEU A 1 262 ? 20.601 25.751 5.149 1.00 56.88 262 LEU A CA 1
ATOM 2055 C C . LEU A 1 262 ? 19.515 26.814 5.415 1.00 56.88 262 LEU A C 1
ATOM 2057 O O . LEU A 1 262 ? 18.992 27.431 4.484 1.00 56.88 262 LEU A O 1
ATOM 2061 N N . PRO A 1 263 ? 19.175 27.089 6.688 1.00 49.25 263 PRO A N 1
ATOM 2062 C CA . PRO A 1 263 ? 18.247 28.162 7.035 1.00 49.25 263 PRO A CA 1
ATOM 2063 C C . PRO A 1 263 ? 18.739 29.525 6.521 1.00 49.25 263 PRO A C 1
ATOM 2065 O O . PRO A 1 263 ? 19.926 29.847 6.625 1.00 49.25 263 PRO A O 1
ATOM 2068 N N . ARG A 1 264 ? 17.823 30.366 6.013 1.00 39.19 264 ARG A N 1
ATOM 2069 C CA . ARG A 1 264 ? 18.145 31.745 5.596 1.00 39.19 264 ARG A CA 1
ATOM 2070 C C . ARG A 1 264 ? 18.783 32.507 6.766 1.00 39.19 264 ARG A C 1
ATOM 2072 O O . ARG A 1 264 ? 18.130 32.700 7.786 1.00 39.19 264 ARG A O 1
ATOM 2079 N N . GLY A 1 265 ? 20.031 32.951 6.595 1.00 38.66 265 GLY A N 1
ATOM 2080 C CA . GLY A 1 265 ? 20.779 33.725 7.597 1.00 38.66 265 GLY A CA 1
ATOM 2081 C C . GLY A 1 265 ? 21.939 32.991 8.286 1.00 38.66 265 GLY A C 1
ATOM 2082 O O . GLY A 1 265 ? 22.572 33.578 9.156 1.00 38.66 265 GLY A O 1
ATOM 2083 N N . ALA A 1 266 ? 22.255 31.747 7.911 1.00 36.62 266 ALA A N 1
ATOM 2084 C CA . ALA A 1 266 ? 23.459 31.069 8.399 1.00 36.62 266 ALA A CA 1
ATOM 2085 C C . ALA A 1 266 ? 24.744 31.775 7.898 1.00 36.62 266 ALA A C 1
ATOM 2087 O O . ALA A 1 266 ? 24.983 31.841 6.691 1.00 36.62 266 ALA A O 1
ATOM 2088 N N . ILE A 1 267 ? 25.569 32.304 8.814 1.00 37.50 267 ILE A N 1
ATOM 2089 C CA . ILE A 1 267 ? 26.891 32.887 8.510 1.00 37.50 267 ILE A CA 1
ATOM 2090 C C . ILE A 1 267 ? 27.963 31.811 8.701 1.00 37.50 267 ILE A C 1
ATOM 2092 O O . ILE A 1 267 ? 27.965 31.093 9.698 1.00 37.50 267 ILE A O 1
ATOM 2096 N N . TRP A 1 268 ? 28.868 31.699 7.728 1.00 38.59 268 TRP A N 1
ATOM 2097 C CA . TRP A 1 268 ? 29.864 30.631 7.641 1.00 38.59 268 TRP A CA 1
ATOM 2098 C C . TRP A 1 268 ? 31.253 31.099 8.103 1.00 38.59 268 TRP A C 1
ATOM 2100 O O . TRP A 1 268 ? 31.695 32.185 7.720 1.00 38.59 268 TRP A O 1
ATOM 2110 N N . THR A 1 269 ? 31.963 30.275 8.880 1.00 34.12 269 THR A N 1
ATOM 2111 C CA . THR A 1 269 ? 33.346 30.518 9.320 1.00 34.12 269 THR A CA 1
ATOM 2112 C C . THR A 1 269 ? 34.347 29.813 8.401 1.00 34.12 269 THR A C 1
ATOM 2114 O O . THR A 1 269 ? 34.274 28.608 8.187 1.00 34.12 269 THR A O 1
ATOM 2117 N N . LYS A 1 270 ? 35.305 30.576 7.854 1.00 30.92 270 LYS A N 1
ATOM 2118 C CA . LYS A 1 270 ? 36.427 30.061 7.051 1.00 30.92 270 LYS A CA 1
ATOM 2119 C C . LYS A 1 270 ? 37.270 29.067 7.858 1.00 30.92 270 LYS A C 1
ATOM 2121 O O . LYS A 1 270 ? 37.996 29.498 8.741 1.00 30.92 270 LYS A O 1
ATOM 2126 N N . ASN A 1 271 ? 37.271 27.792 7.474 1.00 35.78 271 ASN A N 1
ATOM 2127 C CA . ASN A 1 271 ? 38.392 26.884 7.736 1.00 35.78 271 ASN A CA 1
ATOM 2128 C C . ASN A 1 271 ? 39.163 26.680 6.428 1.00 35.78 271 ASN A C 1
ATOM 2130 O O . ASN A 1 271 ? 38.846 25.799 5.635 1.00 35.78 271 ASN A O 1
ATOM 2134 N N . SER A 1 272 ? 40.148 27.540 6.177 1.00 32.72 272 SER A N 1
ATOM 2135 C CA . SER A 1 272 ? 41.072 27.446 5.041 1.00 32.72 272 SER A CA 1
ATOM 2136 C C . SER A 1 272 ? 42.480 27.138 5.550 1.00 32.72 272 SER A C 1
ATOM 2138 O O . SER A 1 272 ? 43.344 28.007 5.507 1.00 32.72 272 SER A O 1
ATOM 2140 N N . SER A 1 273 ? 42.687 25.943 6.106 1.00 35.31 273 SER A N 1
ATOM 2141 C CA . SER A 1 273 ? 44.008 25.482 6.566 1.00 35.31 273 SER A CA 1
ATOM 2142 C C . SER A 1 273 ? 43.993 23.982 6.885 1.00 35.31 273 SER A C 1
ATOM 2144 O O . SER A 1 273 ? 44.150 23.578 8.034 1.00 35.31 273 SER A O 1
ATOM 2146 N N . ALA A 1 274 ? 43.746 23.143 5.881 1.00 35.19 274 ALA A N 1
ATOM 2147 C CA . ALA A 1 274 ? 44.085 21.726 5.974 1.00 35.19 274 ALA A CA 1
ATOM 2148 C C . ALA A 1 274 ? 45.328 21.495 5.105 1.00 35.19 274 ALA A C 1
ATOM 2150 O O . ALA A 1 274 ? 45.209 21.326 3.894 1.00 35.19 274 ALA A O 1
ATOM 2151 N N . GLU A 1 275 ? 46.514 21.571 5.710 1.00 34.47 275 GLU A N 1
ATOM 2152 C CA . GLU A 1 275 ? 47.748 21.063 5.104 1.00 34.47 275 GLU A CA 1
ATOM 2153 C C . GLU A 1 275 ? 47.860 19.566 5.412 1.00 34.47 275 GLU A C 1
ATOM 2155 O O . GLU A 1 275 ? 47.573 19.134 6.529 1.00 34.47 275 GLU A O 1
ATOM 2160 N N . PHE A 1 276 ? 48.244 18.771 4.413 1.00 36.47 276 PHE A N 1
ATOM 2161 C CA . PHE A 1 276 ? 48.450 17.330 4.547 1.00 36.47 276 PHE A CA 1
ATOM 2162 C C . PHE A 1 276 ? 49.876 16.980 4.118 1.00 36.47 276 PHE A C 1
ATOM 2164 O O . PHE A 1 276 ? 50.347 17.449 3.081 1.00 36.47 276 PHE A O 1
ATOM 2171 N N . GLU A 1 277 ? 50.544 16.120 4.883 1.00 29.47 277 GLU A N 1
ATOM 2172 C CA . GLU A 1 277 ? 51.812 15.513 4.480 1.00 29.47 277 GLU A CA 1
ATOM 2173 C C . GLU A 1 277 ? 51.567 14.492 3.362 1.00 29.47 277 GLU A C 1
ATOM 2175 O O . GLU A 1 277 ? 51.072 13.388 3.586 1.00 29.47 277 GLU A O 1
ATOM 2180 N N . THR A 1 278 ? 51.915 14.852 2.130 1.00 28.16 278 THR A N 1
ATOM 2181 C CA . THR A 1 278 ? 52.047 13.891 1.031 1.00 28.16 278 THR A CA 1
ATOM 2182 C C . THR A 1 278 ? 53.479 13.366 0.990 1.00 28.16 278 THR A C 1
ATOM 2184 O O . THR A 1 278 ? 54.404 14.127 0.696 1.00 28.16 278 THR A O 1
ATOM 2187 N N . TYR A 1 279 ? 53.678 12.061 1.188 1.00 29.31 279 TYR A N 1
ATOM 2188 C CA . TYR A 1 279 ? 54.859 11.391 0.641 1.00 29.31 279 TYR A CA 1
ATOM 2189 C C . TYR A 1 279 ? 54.715 11.430 -0.889 1.00 29.31 279 TYR A C 1
ATOM 2191 O O . TYR A 1 279 ? 53.800 10.829 -1.437 1.00 29.31 279 TYR A O 1
ATOM 2199 N N . THR A 1 280 ? 55.593 12.183 -1.556 1.00 25.36 280 THR A N 1
ATOM 2200 C CA . THR A 1 280 ? 55.599 12.616 -2.975 1.00 25.36 280 THR A CA 1
ATOM 2201 C C . THR A 1 280 ? 54.687 13.796 -3.357 1.00 25.36 280 THR A C 1
ATOM 2203 O O . THR A 1 280 ? 53.466 13.702 -3.438 1.00 25.36 280 THR A O 1
ATOM 2206 N N . LYS A 1 281 ? 55.337 14.932 -3.667 1.00 27.72 281 LYS A N 1
ATOM 2207 C CA . LYS A 1 281 ? 54.766 16.088 -4.371 1.00 27.72 281 LYS A CA 1
ATOM 2208 C C . LYS A 1 281 ? 54.324 15.665 -5.776 1.00 27.72 281 LYS A C 1
ATOM 2210 O O . LYS A 1 281 ? 55.165 15.520 -6.658 1.00 27.72 281 LYS A O 1
ATOM 2215 N N . VAL A 1 282 ? 53.020 15.574 -6.011 1.00 25.98 282 VAL A N 1
ATOM 2216 C CA . VAL A 1 282 ? 52.445 15.734 -7.353 1.00 25.98 282 VAL A CA 1
ATOM 2217 C C . VAL A 1 282 ? 51.346 16.783 -7.252 1.00 25.98 282 VAL A C 1
ATOM 2219 O O . VAL A 1 282 ? 50.290 16.540 -6.673 1.00 25.98 282 VAL A O 1
ATOM 2222 N N . SER A 1 283 ? 51.592 17.974 -7.802 1.00 27.97 283 SER A N 1
ATOM 2223 C CA . SER A 1 283 ? 50.522 18.934 -8.053 1.00 27.97 283 SER A CA 1
ATOM 2224 C C . SER A 1 283 ? 49.670 18.383 -9.191 1.00 27.97 283 SER A C 1
ATOM 2226 O O . SER A 1 283 ? 50.072 18.435 -10.354 1.00 27.97 283 SER A O 1
ATOM 2228 N N . ALA A 1 284 ? 48.492 17.854 -8.877 1.00 26.34 284 ALA A N 1
ATOM 2229 C CA . ALA A 1 284 ? 47.448 17.671 -9.874 1.00 26.34 284 ALA A CA 1
ATOM 2230 C C . ALA A 1 284 ? 46.934 19.060 -10.282 1.00 26.34 284 ALA A C 1
ATOM 2232 O O . ALA A 1 284 ? 45.921 19.550 -9.786 1.00 26.34 284 ALA A O 1
ATOM 2233 N N . ALA A 1 285 ? 47.679 19.719 -11.166 1.00 26.31 285 ALA A N 1
ATOM 2234 C CA . ALA A 1 285 ? 47.193 20.838 -11.947 1.00 26.31 285 ALA A CA 1
ATOM 2235 C C . ALA A 1 285 ? 46.120 20.301 -12.907 1.00 26.31 285 ALA A C 1
ATOM 2237 O O . ALA A 1 285 ? 46.393 19.974 -14.058 1.00 26.31 285 ALA A O 1
ATOM 2238 N N . ILE A 1 286 ? 44.889 20.169 -12.414 1.00 31.89 286 ILE A N 1
ATOM 2239 C CA . ILE A 1 286 ? 43.709 20.193 -13.275 1.00 31.89 286 ILE A CA 1
ATOM 2240 C C . ILE A 1 286 ? 43.582 21.656 -13.707 1.00 31.89 286 ILE A C 1
ATOM 2242 O O . ILE A 1 286 ? 43.521 22.546 -12.862 1.00 31.89 286 ILE A O 1
ATOM 2246 N N . SER A 1 287 ? 43.599 21.920 -15.011 1.00 28.08 287 SER A N 1
ATOM 2247 C CA . SER A 1 287 ? 43.684 23.244 -15.652 1.00 28.08 287 SER A CA 1
ATOM 2248 C C . SER A 1 287 ? 42.456 24.154 -15.464 1.00 28.08 287 SER A C 1
ATOM 2250 O O . SER A 1 287 ? 42.184 25.022 -16.292 1.00 28.08 287 SER A O 1
ATOM 2252 N N . HIS A 1 288 ? 41.704 23.986 -14.379 1.00 30.64 288 HIS A N 1
ATOM 2253 C CA . HIS A 1 288 ? 40.662 24.906 -13.950 1.00 30.64 288 HIS A CA 1
ATOM 2254 C C . HIS A 1 288 ? 41.121 25.641 -12.694 1.00 30.64 288 HIS A C 1
ATOM 2256 O O . HIS A 1 288 ? 41.530 25.025 -11.713 1.00 30.64 288 HIS A O 1
ATOM 2262 N N . THR A 1 289 ? 41.015 26.970 -12.700 1.00 31.47 289 THR A N 1
ATOM 2263 C CA . THR A 1 289 ? 41.169 27.789 -11.496 1.00 31.47 289 THR A CA 1
ATOM 2264 C C . THR A 1 289 ? 40.039 27.427 -10.531 1.00 31.47 289 THR A C 1
ATOM 2266 O O . THR A 1 289 ? 38.932 27.960 -10.621 1.00 31.47 289 THR A O 1
ATOM 2269 N N . LEU A 1 290 ? 40.286 26.468 -9.638 1.00 36.19 290 LEU A N 1
ATOM 2270 C CA . LEU A 1 290 ? 39.369 26.151 -8.551 1.00 36.19 290 LEU A CA 1
ATOM 2271 C C . LEU A 1 290 ? 39.188 27.433 -7.732 1.00 36.19 290 LEU A C 1
ATOM 2273 O O . LEU A 1 290 ? 40.157 28.016 -7.240 1.00 36.19 290 LEU A O 1
ATOM 2277 N N . ARG A 1 291 ? 37.944 27.916 -7.612 1.00 37.28 291 ARG A N 1
ATOM 2278 C CA . ARG A 1 291 ? 37.642 28.932 -6.597 1.00 37.28 291 ARG A CA 1
ATOM 2279 C C . ARG A 1 291 ? 38.032 28.316 -5.250 1.00 37.28 291 ARG A C 1
ATOM 2281 O O . ARG A 1 291 ? 37.725 27.146 -5.064 1.00 37.28 291 ARG A O 1
ATOM 2288 N N . PRO A 1 292 ? 38.691 29.047 -4.335 1.00 37.88 292 PRO A N 1
ATOM 2289 C CA . PRO A 1 292 ? 39.150 28.477 -3.073 1.00 37.88 292 PRO A CA 1
ATOM 2290 C C . PRO A 1 292 ? 37.971 27.814 -2.356 1.00 37.88 292 PRO A C 1
ATOM 2292 O O . PRO A 1 292 ? 37.040 28.495 -1.912 1.00 37.88 292 PRO A O 1
ATOM 2295 N N . ASP A 1 293 ? 37.982 26.483 -2.344 1.00 41.12 293 ASP A N 1
ATOM 2296 C CA . ASP A 1 293 ? 36.852 25.682 -1.907 1.00 41.12 293 ASP A CA 1
ATOM 2297 C C . ASP A 1 293 ? 36.666 25.867 -0.398 1.00 41.12 293 ASP A C 1
ATOM 2299 O O . ASP A 1 293 ? 37.586 25.695 0.401 1.00 41.12 293 ASP A O 1
ATOM 2303 N N . ARG A 1 294 ? 35.453 26.257 0.003 1.00 41.53 294 ARG A N 1
ATOM 2304 C CA . ARG A 1 294 ? 35.070 26.513 1.400 1.00 41.53 294 ARG A CA 1
ATOM 2305 C C . ARG A 1 294 ? 34.689 25.229 2.146 1.00 41.53 294 ARG A C 1
ATOM 2307 O O . ARG A 1 294 ? 33.959 25.297 3.119 1.00 41.53 294 ARG A O 1
ATOM 2314 N N . TRP A 1 295 ? 35.080 24.043 1.692 1.00 42.09 295 TRP A N 1
ATOM 2315 C CA . TRP A 1 295 ? 34.514 22.808 2.237 1.00 42.09 295 TRP A CA 1
ATOM 2316 C C . TRP A 1 295 ? 35.463 21.617 2.072 1.00 42.09 295 TRP A C 1
ATOM 2318 O O . TRP A 1 295 ? 36.047 21.442 1.005 1.00 42.09 295 TRP A O 1
ATOM 2328 N N . SER A 1 296 ? 35.566 20.761 3.092 1.00 41.19 296 SER A N 1
ATOM 2329 C CA . SER A 1 296 ? 36.315 19.498 3.048 1.00 41.19 296 SER A CA 1
ATOM 2330 C C . SER A 1 296 ? 35.548 18.371 3.755 1.00 41.19 296 SER A C 1
ATOM 2332 O O . SER A 1 296 ? 34.873 18.599 4.759 1.00 41.19 296 SER A O 1
ATOM 2334 N N . PHE A 1 297 ? 35.639 17.147 3.222 1.00 38.50 297 PHE A N 1
ATOM 2335 C CA . PHE A 1 297 ? 35.185 15.919 3.887 1.00 38.50 297 PHE A CA 1
ATOM 2336 C C . PHE A 1 297 ? 36.394 15.148 4.428 1.00 38.50 297 PHE A C 1
ATOM 2338 O O . PHE A 1 297 ? 37.393 14.999 3.724 1.00 38.50 297 PHE A O 1
ATOM 2345 N N . THR A 1 298 ? 36.293 14.614 5.647 1.00 34.91 298 THR A N 1
ATOM 2346 C CA . THR A 1 298 ? 37.277 13.683 6.217 1.00 34.91 298 THR A CA 1
ATOM 2347 C C . THR A 1 298 ? 36.667 12.287 6.355 1.00 34.91 298 THR A C 1
ATOM 2349 O O . THR A 1 298 ? 35.749 12.051 7.137 1.00 34.91 298 THR A O 1
ATOM 2352 N N . GLY A 1 299 ? 37.186 11.346 5.567 1.00 30.41 299 GLY A N 1
ATOM 2353 C CA . GLY A 1 299 ? 36.899 9.916 5.664 1.00 30.41 299 GLY A CA 1
ATOM 2354 C C . GLY A 1 299 ? 37.960 9.125 4.900 1.00 30.41 299 GLY A C 1
ATOM 2355 O O . GLY A 1 299 ? 38.026 9.243 3.686 1.00 30.41 299 GLY A O 1
ATOM 2356 N N . SER A 1 300 ? 38.810 8.397 5.637 1.00 37.78 300 SER A N 1
ATOM 2357 C CA . SER A 1 300 ? 39.907 7.505 5.195 1.00 37.78 300 SER A CA 1
ATOM 2358 C C . SER A 1 300 ? 40.568 7.818 3.834 1.00 37.78 300 SER A C 1
ATOM 2360 O O . SER A 1 300 ? 40.047 7.457 2.781 1.00 37.78 300 SER A O 1
ATOM 2362 N N . LEU A 1 301 ? 41.775 8.399 3.896 1.00 36.09 301 LEU A N 1
ATOM 2363 C CA . LEU A 1 301 ? 42.795 8.545 2.835 1.00 36.09 301 LEU A CA 1
ATOM 2364 C C . LEU A 1 301 ? 42.436 9.307 1.536 1.00 36.09 301 LEU A C 1
ATOM 2366 O O . LEU A 1 301 ? 43.340 9.543 0.741 1.00 36.09 301 LEU A O 1
ATOM 2370 N N . LEU A 1 302 ? 41.196 9.765 1.321 1.00 35.62 302 LEU A N 1
ATOM 2371 C CA . LEU A 1 302 ? 40.845 10.640 0.188 1.00 35.62 302 LEU A CA 1
ATOM 2372 C C . LEU A 1 302 ? 40.017 11.851 0.645 1.00 35.62 302 LEU A C 1
ATOM 2374 O O . LEU A 1 302 ? 38.886 11.698 1.104 1.00 35.62 302 LEU A O 1
ATOM 2378 N N . SER A 1 303 ? 40.553 13.060 0.469 1.00 41.19 303 SER A N 1
ATOM 2379 C CA . SER A 1 303 ? 39.793 14.311 0.549 1.00 41.19 303 SER A CA 1
ATOM 2380 C C . SER A 1 303 ? 39.458 14.782 -0.871 1.00 41.19 303 SER A C 1
ATOM 2382 O O . SER A 1 303 ? 40.335 15.005 -1.701 1.00 41.19 303 SER A O 1
ATOM 2384 N N . LEU A 1 304 ? 38.166 14.891 -1.180 1.00 43.16 304 LEU A N 1
ATOM 2385 C CA . LEU A 1 304 ? 37.679 15.462 -2.437 1.00 43.16 304 LEU A CA 1
ATOM 2386 C C . LEU A 1 304 ? 37.069 16.832 -2.154 1.00 43.16 304 LEU A C 1
ATOM 2388 O O . LEU A 1 304 ? 36.376 17.013 -1.148 1.00 43.16 304 LEU A O 1
ATOM 2392 N N . SER A 1 305 ? 37.303 17.784 -3.056 1.00 44.16 305 SER A N 1
ATOM 2393 C CA . SER A 1 305 ? 36.608 19.064 -3.006 1.00 44.16 305 SER A CA 1
ATOM 2394 C C . SER A 1 305 ? 35.101 18.865 -3.176 1.00 44.16 305 SER A C 1
ATOM 2396 O O . SER A 1 305 ? 34.631 18.081 -4.004 1.00 44.16 305 SER A O 1
ATOM 2398 N N . VAL A 1 306 ? 34.329 19.602 -2.386 1.00 44.53 306 VAL A N 1
ATOM 2399 C CA . VAL A 1 306 ? 32.866 19.538 -2.364 1.00 44.53 306 VAL A CA 1
ATOM 2400 C C . VAL A 1 306 ? 32.241 20.011 -3.676 1.00 44.53 306 VAL A C 1
ATOM 2402 O O . VAL A 1 306 ? 31.190 19.501 -4.070 1.00 44.53 306 VAL A O 1
ATOM 2405 N N . SER A 1 307 ? 32.921 20.892 -4.413 1.00 38.38 307 SER A N 1
ATOM 2406 C CA . SER A 1 307 ? 32.514 21.302 -5.759 1.00 38.38 307 SER A CA 1
ATOM 2407 C C . SER A 1 307 ? 32.592 20.156 -6.787 1.00 38.38 307 SER A C 1
ATOM 2409 O O . SER A 1 307 ? 31.923 20.226 -7.817 1.00 38.38 307 SER A O 1
ATOM 2411 N N . LEU A 1 308 ? 33.311 19.064 -6.480 1.00 42.69 308 LEU A N 1
ATOM 2412 C CA . LEU A 1 308 ? 33.527 17.899 -7.353 1.00 42.69 308 LEU A CA 1
ATOM 2413 C C . LEU A 1 308 ? 32.656 16.668 -7.006 1.00 42.69 308 LEU A C 1
ATOM 2415 O O . LEU A 1 308 ? 32.734 15.656 -7.699 1.00 42.69 308 LEU A O 1
ATOM 2419 N N . CYS A 1 309 ? 31.829 16.709 -5.951 1.00 49.56 309 CYS A N 1
ATOM 2420 C CA . CYS A 1 309 ? 31.223 15.501 -5.353 1.00 49.56 309 CYS A CA 1
ATOM 2421 C C . CYS A 1 309 ? 29.722 15.260 -5.638 1.00 49.56 309 CYS A C 1
ATOM 2423 O O . CYS A 1 309 ? 29.088 14.485 -4.916 1.00 49.56 309 CYS A O 1
ATOM 2425 N N . TRP A 1 310 ? 29.113 15.882 -6.656 1.00 54.00 310 TRP A N 1
ATOM 2426 C CA . TRP A 1 310 ? 27.665 15.750 -6.905 1.00 54.00 310 TRP A CA 1
ATOM 2427 C C . TRP A 1 310 ? 27.320 15.051 -8.223 1.00 54.00 310 TRP A C 1
ATOM 2429 O O . TRP A 1 310 ? 27.723 15.482 -9.298 1.00 54.00 310 TRP A O 1
ATOM 2439 N N . ASN A 1 311 ? 26.490 14.007 -8.144 1.00 57.81 311 ASN A N 1
ATOM 2440 C CA . ASN A 1 311 ? 25.937 13.330 -9.315 1.00 57.81 311 ASN A CA 1
ATOM 2441 C C . ASN A 1 311 ? 24.529 13.864 -9.618 1.00 57.81 311 ASN A C 1
ATOM 2443 O O . ASN A 1 311 ? 23.548 13.468 -8.985 1.00 57.81 311 ASN A O 1
ATOM 2447 N N . ALA A 1 312 ? 24.442 14.751 -10.609 1.00 62.41 312 ALA A N 1
ATOM 2448 C CA . ALA A 1 312 ? 23.185 15.263 -11.146 1.00 62.41 312 ALA A CA 1
ATOM 2449 C C . ALA A 1 312 ? 22.274 14.142 -11.684 1.00 62.41 312 ALA A C 1
ATOM 2451 O O . ALA A 1 312 ? 22.749 13.074 -12.076 1.00 62.41 312 ALA A O 1
ATOM 2452 N N . ASN A 1 313 ? 20.965 14.405 -11.756 1.00 70.06 313 ASN A N 1
ATOM 2453 C CA . ASN A 1 313 ? 19.964 13.509 -12.355 1.00 70.06 313 ASN A CA 1
ATOM 2454 C C . ASN A 1 313 ? 19.830 12.144 -11.660 1.00 70.06 313 ASN A C 1
ATOM 2456 O O . ASN A 1 313 ? 19.356 11.163 -12.232 1.00 70.06 313 ASN A O 1
ATOM 2460 N N . GLN A 1 314 ? 20.184 12.071 -10.377 1.00 74.25 314 GLN A N 1
ATOM 2461 C CA . GLN A 1 314 ? 19.834 10.930 -9.539 1.00 74.25 314 GLN A CA 1
ATOM 2462 C C . GLN A 1 314 ? 18.417 11.091 -8.986 1.00 74.25 314 GLN A C 1
ATOM 2464 O O . GLN A 1 314 ? 18.061 12.138 -8.446 1.00 74.25 314 GLN A O 1
ATOM 2469 N N . ARG A 1 315 ? 17.594 10.043 -9.087 1.00 78.38 315 ARG A N 1
ATOM 2470 C CA . ARG A 1 315 ? 16.234 10.054 -8.534 1.00 78.38 315 ARG A CA 1
ATOM 2471 C C . ARG A 1 315 ? 16.279 10.208 -7.012 1.00 78.38 315 ARG A C 1
ATOM 2473 O O . ARG A 1 315 ? 16.962 9.441 -6.336 1.00 78.38 315 ARG A O 1
ATOM 2480 N N . VAL A 1 316 ? 15.464 11.110 -6.471 1.00 78.19 316 VAL A N 1
ATOM 2481 C CA . VAL A 1 316 ? 15.277 11.256 -5.021 1.00 78.19 316 VAL A CA 1
ATOM 2482 C C . VAL A 1 316 ? 14.380 10.113 -4.513 1.00 78.19 316 VAL A C 1
ATOM 2484 O O . VAL A 1 316 ? 13.248 9.966 -4.992 1.00 78.19 316 VAL A O 1
ATOM 2487 N N . PRO A 1 317 ? 14.845 9.268 -3.572 1.00 72.12 317 PRO A N 1
ATOM 2488 C CA . PRO A 1 317 ? 14.008 8.257 -2.926 1.00 72.12 317 PRO A CA 1
ATOM 2489 C C . PRO A 1 317 ? 12.890 8.905 -2.107 1.00 72.12 317 PRO A C 1
ATOM 2491 O O . PRO A 1 317 ? 13.099 9.959 -1.512 1.00 72.12 317 PRO A O 1
ATOM 2494 N N . ILE A 1 318 ? 11.716 8.267 -2.041 1.00 69.62 318 ILE A N 1
ATOM 2495 C CA . ILE A 1 318 ? 10.541 8.811 -1.330 1.00 69.62 318 ILE A CA 1
ATOM 2496 C C . ILE A 1 318 ? 10.856 9.024 0.154 1.00 69.62 318 ILE A C 1
ATOM 2498 O O . ILE A 1 318 ? 10.424 10.007 0.743 1.00 69.62 318 ILE A O 1
ATOM 2502 N N . GLU A 1 319 ? 11.662 8.142 0.739 1.00 64.62 319 GLU A N 1
ATOM 2503 C CA . GLU A 1 319 ? 12.070 8.180 2.145 1.00 64.62 319 GLU A CA 1
ATOM 2504 C C . GLU A 1 319 ? 12.960 9.385 2.480 1.00 64.62 319 GLU A C 1
ATOM 2506 O O . GLU A 1 319 ? 13.109 9.730 3.648 1.00 64.62 319 GLU A O 1
ATOM 2511 N N . LYS A 1 320 ? 13.564 10.015 1.464 1.00 69.56 320 LYS A N 1
ATOM 2512 C CA . LYS A 1 320 ? 14.410 11.206 1.608 1.00 69.56 320 LYS A CA 1
ATOM 2513 C C . LYS A 1 320 ? 13.674 12.505 1.267 1.00 69.56 320 LYS A C 1
ATOM 2515 O O . LYS A 1 320 ? 14.287 13.564 1.319 1.00 69.56 320 LYS A O 1
ATOM 2520 N N . MET A 1 321 ? 12.400 12.443 0.876 1.00 74.94 321 MET A N 1
ATOM 2521 C CA . MET A 1 321 ? 11.630 13.631 0.505 1.00 74.94 321 MET A CA 1
ATOM 2522 C C . MET A 1 321 ? 11.087 14.339 1.745 1.00 74.94 321 MET A C 1
ATOM 2524 O O . MET A 1 321 ? 10.493 13.705 2.616 1.00 74.94 321 MET A O 1
ATOM 2528 N N . SER A 1 322 ? 11.210 15.665 1.786 1.00 80.19 322 SER A N 1
ATOM 2529 C CA . SER A 1 322 ? 10.519 16.486 2.779 1.00 80.19 322 SER A CA 1
ATOM 2530 C C . SER A 1 322 ? 8.998 16.498 2.543 1.00 80.19 322 SER A C 1
ATOM 2532 O O . SER A 1 322 ? 8.501 16.205 1.445 1.00 80.19 322 SER A O 1
ATOM 2534 N N . ASP A 1 323 ? 8.223 16.880 3.564 1.00 80.44 323 ASP A N 1
ATOM 2535 C CA . ASP A 1 323 ? 6.765 17.072 3.450 1.00 80.44 323 ASP A CA 1
ATOM 2536 C C . ASP A 1 323 ? 6.401 18.125 2.391 1.00 80.44 323 ASP A C 1
ATOM 2538 O O . ASP A 1 323 ? 5.312 18.098 1.812 1.00 80.44 323 ASP A O 1
ATOM 2542 N N . PHE A 1 324 ? 7.294 19.087 2.141 1.00 84.00 324 PHE A N 1
ATOM 2543 C CA . PHE A 1 324 ? 7.136 20.075 1.079 1.00 84.00 324 PHE A CA 1
ATOM 2544 C C . PHE A 1 324 ? 7.232 19.417 -0.301 1.00 84.00 324 PHE A C 1
ATOM 2546 O O . PHE A 1 324 ? 6.283 19.501 -1.082 1.00 84.00 324 PHE A O 1
ATOM 2553 N N . ILE A 1 325 ? 8.314 18.681 -0.564 1.00 83.25 325 ILE A N 1
ATOM 2554 C CA . ILE A 1 325 ? 8.534 17.994 -1.845 1.00 83.25 325 ILE A CA 1
ATOM 2555 C C . ILE A 1 325 ? 7.423 16.981 -2.117 1.00 83.25 325 ILE A C 1
ATOM 2557 O O . ILE A 1 325 ? 6.885 16.920 -3.224 1.00 83.25 325 ILE A O 1
ATOM 2561 N N . SER A 1 326 ? 7.025 16.224 -1.095 1.00 86.69 326 SER A N 1
ATOM 2562 C CA . SER A 1 326 ? 5.935 15.254 -1.200 1.00 86.69 326 SER A CA 1
ATOM 2563 C C . SER A 1 326 ? 4.618 15.918 -1.618 1.00 86.69 326 SER A C 1
ATOM 2565 O O . SER A 1 326 ? 3.913 15.397 -2.485 1.00 86.69 326 SER A O 1
ATOM 2567 N N . ARG A 1 327 ? 4.291 17.095 -1.063 1.00 89.38 327 ARG A N 1
ATOM 2568 C CA . ARG A 1 327 ? 3.098 17.868 -1.451 1.00 89.38 327 ARG A CA 1
ATOM 2569 C C . ARG A 1 327 ? 3.191 18.415 -2.873 1.00 89.38 327 ARG A C 1
ATOM 2571 O O . ARG A 1 327 ? 2.215 18.301 -3.612 1.00 89.38 327 ARG A O 1
ATOM 2578 N N . GLU A 1 328 ? 4.340 18.952 -3.272 1.00 89.31 328 GLU A N 1
ATOM 2579 C CA . GLU A 1 328 ? 4.556 19.460 -4.634 1.00 89.31 328 GLU A CA 1
ATOM 2580 C C . GLU A 1 328 ? 4.437 18.346 -5.685 1.00 89.31 328 GLU A C 1
ATOM 2582 O O . GLU A 1 328 ? 3.777 18.522 -6.713 1.00 89.31 328 GLU A O 1
ATOM 2587 N N . LEU A 1 329 ? 4.996 17.163 -5.412 1.00 90.00 329 LEU A N 1
ATOM 2588 C CA . LEU A 1 329 ? 4.864 15.995 -6.287 1.00 90.00 329 LEU A CA 1
ATOM 2589 C C . LEU A 1 329 ? 3.426 15.475 -6.352 1.00 90.00 329 LEU A C 1
ATOM 2591 O O . LEU A 1 329 ? 2.964 15.104 -7.434 1.00 90.00 329 LEU A O 1
ATOM 2595 N N . LEU A 1 330 ? 2.711 15.439 -5.223 1.00 89.31 330 LEU A N 1
ATOM 2596 C CA . LEU A 1 330 ? 1.294 15.067 -5.196 1.00 89.31 330 LEU A CA 1
ATOM 2597 C C . LEU A 1 330 ? 0.457 16.041 -6.025 1.00 89.31 330 LEU A C 1
ATOM 2599 O O . LEU A 1 330 ? -0.360 15.597 -6.831 1.00 89.31 330 LEU A O 1
ATOM 2603 N N . SER A 1 331 ? 0.692 17.344 -5.870 1.00 90.06 331 SER A N 1
ATOM 2604 C CA . SER A 1 331 ? 0.032 18.390 -6.654 1.00 90.06 331 SER A CA 1
ATOM 2605 C C . SER A 1 331 ? 0.299 18.205 -8.151 1.00 90.06 331 SER A C 1
ATOM 2607 O O . SER A 1 331 ? -0.639 18.068 -8.932 1.00 90.06 331 SER A O 1
ATOM 2609 N N . SER A 1 332 ? 1.570 18.047 -8.532 1.00 88.38 332 SER A N 1
ATOM 2610 C CA . SER A 1 332 ? 1.995 17.888 -9.933 1.00 88.38 332 SER A CA 1
ATOM 2611 C C . SER A 1 332 ? 1.412 16.639 -10.604 1.00 88.38 332 SER A C 1
ATOM 2613 O O . SER A 1 332 ? 1.081 16.653 -11.786 1.00 88.38 332 SER A O 1
ATOM 2615 N N . ASN A 1 333 ? 1.253 15.542 -9.857 1.00 90.81 333 ASN A N 1
ATOM 2616 C CA . ASN A 1 333 ? 0.681 14.304 -10.388 1.00 90.81 333 ASN A CA 1
ATOM 2617 C C . ASN A 1 333 ? -0.862 14.275 -10.353 1.00 90.81 333 ASN A C 1
ATOM 2619 O O . ASN A 1 333 ? -1.462 13.423 -11.019 1.00 90.81 333 ASN A O 1
ATOM 2623 N N . THR A 1 334 ? -1.517 15.183 -9.618 1.00 93.00 334 THR A N 1
ATOM 2624 C CA . THR A 1 334 ? -2.985 15.278 -9.527 1.00 93.00 334 THR A CA 1
ATOM 2625 C C . THR A 1 334 ? -3.529 16.074 -10.712 1.00 93.00 334 THR A C 1
ATOM 2627 O O . THR A 1 334 ? -3.791 17.267 -10.624 1.00 93.00 334 THR A O 1
ATOM 2630 N N . THR A 1 335 ? -3.699 15.392 -11.842 1.00 93.12 335 THR A N 1
ATOM 2631 C CA . THR A 1 335 ? -4.121 15.983 -13.123 1.00 93.12 335 THR A CA 1
ATOM 2632 C C . THR A 1 335 ? -5.541 15.570 -13.494 1.00 93.12 335 THR A C 1
ATOM 2634 O O . THR A 1 335 ? -5.924 14.411 -13.301 1.00 93.12 335 THR A O 1
ATOM 2637 N N . ASN A 1 336 ? -6.320 16.518 -14.021 1.00 94.62 336 ASN A N 1
ATOM 2638 C CA . ASN A 1 336 ? -7.668 16.272 -14.537 1.00 94.62 336 ASN A CA 1
ATOM 2639 C C . ASN A 1 336 ? -7.642 15.297 -15.734 1.00 94.62 336 ASN A C 1
ATOM 2641 O O . ASN A 1 336 ? -6.621 15.217 -16.425 1.00 94.62 336 ASN A O 1
ATOM 2645 N N . PRO A 1 337 ? -8.727 14.530 -15.959 1.00 95.06 337 PRO A N 1
ATOM 2646 C CA . PRO A 1 337 ? -8.781 13.473 -16.974 1.00 95.06 337 PRO A CA 1
ATOM 2647 C C . PRO A 1 337 ? -8.485 13.963 -18.397 1.00 95.06 337 PRO A C 1
ATOM 2649 O O . PRO A 1 337 ? -7.753 13.293 -19.121 1.00 95.06 337 PRO A O 1
ATOM 2652 N N . ASP A 1 338 ? -8.965 15.145 -18.775 1.00 93.44 338 ASP A N 1
ATOM 2653 C CA . ASP A 1 338 ? -8.740 15.756 -20.088 1.00 93.44 338 ASP A CA 1
ATOM 2654 C C . ASP A 1 338 ? -7.262 16.093 -20.341 1.00 93.44 338 ASP A C 1
ATOM 2656 O O . ASP A 1 338 ? -6.711 15.779 -21.398 1.00 93.44 338 ASP A O 1
ATOM 2660 N N . VAL A 1 339 ? -6.592 16.695 -19.355 1.00 93.94 339 VAL A N 1
ATOM 2661 C CA . VAL A 1 339 ? -5.167 17.038 -19.427 1.00 93.94 339 VAL A CA 1
ATOM 2662 C C . VAL A 1 339 ? -4.335 15.762 -19.415 1.00 93.94 339 VAL A C 1
ATOM 2664 O O . VAL A 1 339 ? -3.392 15.622 -20.193 1.00 93.94 339 VAL A O 1
ATOM 2667 N N . ARG A 1 340 ? -4.686 14.802 -18.551 1.00 94.25 340 ARG A N 1
ATOM 2668 C CA . ARG A 1 340 ? -3.942 13.547 -18.428 1.00 94.25 340 ARG A CA 1
ATOM 2669 C C . ARG A 1 340 ? -4.038 12.706 -19.698 1.00 94.25 340 ARG A C 1
ATOM 2671 O O . ARG A 1 340 ? -3.004 12.215 -20.137 1.00 94.25 340 ARG A O 1
ATOM 2678 N N . SER A 1 341 ? -5.228 12.572 -20.292 1.00 93.75 341 SER A N 1
ATOM 2679 C CA . SER A 1 341 ? -5.421 11.856 -21.561 1.00 93.75 341 SER A CA 1
ATOM 2680 C C . SER A 1 341 ? -4.583 12.482 -22.672 1.00 93.75 341 SER A C 1
ATOM 2682 O O . SER A 1 341 ? -3.797 11.781 -23.302 1.00 93.75 341 SER A O 1
ATOM 2684 N N . ARG A 1 342 ? -4.653 13.812 -22.838 1.00 92.69 342 ARG A N 1
ATOM 2685 C CA . ARG A 1 342 ? -3.847 14.536 -23.835 1.00 92.69 342 ARG A CA 1
ATOM 2686 C C . ARG A 1 342 ? -2.347 14.326 -23.636 1.00 92.69 342 ARG A C 1
ATOM 2688 O O . ARG A 1 342 ? -1.638 14.047 -24.597 1.00 92.69 342 ARG A O 1
ATOM 2695 N N . ASN A 1 343 ? -1.863 14.414 -22.398 1.00 93.12 343 ASN A N 1
ATOM 2696 C CA . ASN A 1 343 ? -0.445 14.211 -22.098 1.00 93.12 343 ASN A CA 1
ATOM 2697 C C . ASN A 1 343 ? 0.012 12.772 -22.380 1.00 93.12 343 ASN A C 1
ATOM 2699 O O . ASN A 1 343 ? 1.135 12.577 -22.833 1.00 93.12 343 ASN A O 1
ATOM 2703 N N . ILE A 1 344 ? -0.835 11.769 -22.128 1.00 93.81 344 ILE A N 1
ATOM 2704 C CA . ILE A 1 344 ? -0.543 10.371 -22.480 1.00 93.81 344 ILE A CA 1
ATOM 2705 C C . ILE A 1 344 ? -0.483 10.217 -24.004 1.00 93.81 344 ILE A C 1
ATOM 2707 O O . ILE A 1 344 ? 0.494 9.669 -24.509 1.00 93.81 344 ILE A O 1
ATOM 2711 N N . ASP A 1 345 ? -1.469 10.743 -24.737 1.00 90.88 345 ASP A N 1
ATOM 2712 C CA . ASP A 1 345 ? -1.498 10.663 -26.202 1.00 90.88 345 ASP A CA 1
ATOM 2713 C C . ASP A 1 345 ? -0.274 11.332 -26.842 1.00 90.88 345 ASP A C 1
ATOM 2715 O O . ASP A 1 345 ? 0.280 10.799 -27.803 1.00 90.88 345 ASP A O 1
ATOM 2719 N N . LEU A 1 346 ? 0.187 12.470 -26.307 1.00 90.88 346 LEU A N 1
ATOM 2720 C CA . LEU A 1 346 ? 1.408 13.136 -26.774 1.00 90.88 346 LEU A CA 1
ATOM 2721 C C . LEU A 1 346 ? 2.646 12.247 -26.603 1.00 90.88 346 LEU A C 1
ATOM 2723 O O . LEU A 1 346 ? 3.436 12.113 -27.535 1.00 90.88 346 LEU A O 1
ATOM 2727 N N . GLN A 1 347 ? 2.791 11.602 -25.443 1.00 90.12 347 GLN A N 1
ATOM 2728 C CA . GLN A 1 347 ? 3.919 10.707 -25.167 1.00 90.12 347 GLN A CA 1
ATOM 2729 C C . GLN A 1 347 ? 3.893 9.465 -26.068 1.00 90.12 347 GLN A C 1
ATOM 2731 O O . GLN A 1 347 ? 4.927 9.045 -26.584 1.00 90.12 347 GLN A O 1
ATOM 2736 N N . VAL A 1 348 ? 2.707 8.915 -26.339 1.00 91.00 348 VAL A N 1
ATOM 2737 C CA . VAL A 1 348 ? 2.557 7.783 -27.265 1.00 91.00 348 VAL A CA 1
ATOM 2738 C C . VAL A 1 348 ? 2.854 8.186 -28.703 1.00 91.00 348 VAL A C 1
ATOM 2740 O O . VAL A 1 348 ? 3.542 7.445 -29.399 1.00 91.00 348 VAL A O 1
ATOM 2743 N N . ARG A 1 349 ? 2.411 9.366 -29.157 1.00 89.19 349 ARG A N 1
ATOM 2744 C CA . ARG A 1 349 ? 2.789 9.880 -30.485 1.00 89.19 349 ARG A CA 1
ATOM 2745 C C . ARG A 1 349 ? 4.302 10.044 -30.606 1.00 89.19 349 ARG A C 1
ATOM 2747 O O . ARG A 1 349 ? 4.853 9.650 -31.629 1.00 89.19 349 ARG A O 1
ATOM 2754 N N . GLY A 1 350 ? 4.966 10.542 -29.561 1.00 86.38 350 GLY A N 1
ATOM 2755 C CA . GLY A 1 350 ? 6.426 10.650 -29.516 1.00 86.38 350 GLY A CA 1
ATOM 2756 C C . GLY A 1 350 ? 7.154 9.303 -29.629 1.00 86.38 350 GLY A C 1
ATOM 2757 O O . GLY A 1 350 ? 8.223 9.248 -30.221 1.00 86.38 350 GLY A O 1
ATOM 2758 N N . MET A 1 351 ? 6.565 8.210 -29.127 1.00 88.31 351 MET A N 1
ATOM 2759 C CA . MET A 1 351 ? 7.097 6.846 -29.307 1.00 88.31 351 MET A CA 1
ATOM 2760 C C . MET A 1 351 ? 6.749 6.224 -30.662 1.00 88.31 351 MET A C 1
ATOM 2762 O O . MET A 1 351 ? 7.499 5.413 -31.191 1.00 88.31 351 MET A O 1
ATOM 2766 N N . ALA A 1 352 ? 5.565 6.528 -31.193 1.00 88.38 352 ALA A N 1
ATOM 2767 C CA . ALA A 1 352 ? 5.024 5.868 -32.378 1.00 88.38 352 ALA A CA 1
ATOM 2768 C C . ALA A 1 352 ? 5.475 6.512 -33.701 1.00 88.38 352 ALA A C 1
ATOM 2770 O O . ALA A 1 352 ? 5.251 5.935 -34.765 1.00 88.38 352 ALA A O 1
ATOM 2771 N N . THR A 1 353 ? 6.064 7.709 -33.654 1.00 88.19 353 THR A N 1
ATOM 2772 C CA . THR A 1 353 ? 6.448 8.507 -34.831 1.00 88.19 353 THR A CA 1
ATOM 2773 C C . THR A 1 353 ? 7.900 8.988 -34.739 1.00 88.19 353 THR A C 1
ATOM 2775 O O . THR A 1 353 ? 8.549 8.794 -33.710 1.00 88.19 353 THR A O 1
ATOM 2778 N N . GLY A 1 354 ? 8.421 9.576 -35.824 1.00 87.75 354 GLY A N 1
ATOM 2779 C CA . GLY A 1 354 ? 9.816 10.025 -35.922 1.00 87.75 354 GLY A CA 1
ATOM 2780 C C . GLY A 1 354 ? 10.828 8.889 -35.744 1.00 87.75 354 GLY A C 1
ATOM 2781 O O . GLY A 1 354 ? 10.496 7.720 -35.952 1.00 87.75 354 GLY A O 1
ATOM 2782 N N . ASP A 1 355 ? 12.032 9.233 -35.285 1.00 86.12 355 ASP A N 1
ATOM 2783 C CA . ASP A 1 355 ? 13.153 8.295 -35.121 1.00 86.12 355 ASP A CA 1
ATOM 2784 C C . ASP A 1 355 ? 12.812 7.102 -34.216 1.00 86.12 355 ASP A C 1
ATOM 2786 O O . ASP A 1 355 ? 13.218 5.972 -34.482 1.00 86.12 355 ASP A O 1
ATOM 2790 N N . SER A 1 356 ? 12.027 7.327 -33.154 1.00 87.38 356 SER A N 1
ATOM 2791 C CA . SER A 1 356 ? 11.579 6.253 -32.258 1.00 87.38 356 SER A CA 1
ATOM 2792 C C . SER A 1 356 ? 10.636 5.291 -32.982 1.00 87.38 356 SER A C 1
ATOM 2794 O O . SER A 1 356 ? 10.852 4.079 -32.955 1.00 87.38 356 SER A O 1
ATOM 2796 N N . GLY A 1 357 ? 9.638 5.818 -33.696 1.00 88.88 357 GLY A N 1
ATOM 2797 C CA . GLY A 1 357 ? 8.713 5.004 -34.482 1.00 88.88 357 GLY A CA 1
ATOM 2798 C C . GLY A 1 357 ? 9.413 4.222 -35.595 1.00 88.88 357 GLY A C 1
ATOM 2799 O O . GLY A 1 357 ? 9.086 3.057 -35.824 1.00 88.88 357 GLY A O 1
ATOM 2800 N N . ASP A 1 358 ? 10.394 4.828 -36.261 1.00 89.00 358 ASP A N 1
ATOM 2801 C CA . ASP A 1 358 ? 11.167 4.172 -37.317 1.00 89.00 358 ASP A CA 1
ATOM 2802 C C . ASP A 1 358 ? 12.122 3.109 -36.761 1.00 89.00 358 ASP A C 1
ATOM 2804 O O . ASP A 1 358 ? 12.265 2.044 -37.365 1.00 89.00 358 ASP A O 1
ATOM 2808 N N . PHE A 1 359 ? 12.685 3.318 -35.567 1.00 89.62 359 PHE A N 1
ATOM 2809 C CA . PHE A 1 359 ? 13.433 2.288 -34.844 1.00 89.62 359 PHE A CA 1
ATOM 2810 C C . PHE A 1 359 ? 12.557 1.068 -34.513 1.00 89.62 359 PHE A C 1
ATOM 2812 O O . PHE A 1 359 ? 12.965 -0.065 -34.764 1.00 89.62 359 PHE A O 1
ATOM 2819 N N . LEU A 1 360 ? 11.324 1.272 -34.025 1.00 90.56 360 LEU A N 1
ATOM 2820 C CA . LEU A 1 360 ? 10.387 0.170 -33.751 1.00 90.56 360 LEU A CA 1
ATOM 2821 C C . LEU A 1 360 ? 10.055 -0.634 -35.020 1.00 90.56 360 LEU A C 1
ATOM 2823 O O . LEU A 1 360 ? 10.080 -1.868 -34.994 1.00 90.56 360 LEU A O 1
ATOM 2827 N N . LYS A 1 361 ? 9.795 0.050 -36.145 1.00 89.38 361 LYS A N 1
ATOM 2828 C CA . LYS A 1 361 ? 9.470 -0.601 -37.428 1.00 89.38 361 LYS A CA 1
ATOM 2829 C C . LYS A 1 361 ? 10.594 -1.506 -37.921 1.00 89.38 361 LYS A C 1
ATOM 2831 O O . LYS A 1 361 ? 10.311 -2.560 -38.479 1.00 89.38 361 LYS A O 1
ATOM 2836 N N . GLN A 1 362 ? 11.855 -1.142 -37.686 1.00 87.62 362 GLN A N 1
ATOM 2837 C CA . GLN A 1 362 ? 13.006 -1.969 -38.072 1.00 87.62 362 GLN A CA 1
ATOM 2838 C C . GLN A 1 362 ? 13.116 -3.285 -37.286 1.00 87.62 362 GLN A C 1
ATOM 2840 O O . GLN A 1 362 ? 13.814 -4.198 -37.727 1.00 87.62 362 GLN A O 1
ATOM 2845 N N . PHE A 1 363 ? 12.411 -3.404 -36.158 1.00 88.44 363 PHE A N 1
ATOM 2846 C CA . PHE A 1 363 ? 12.206 -4.656 -35.422 1.00 88.44 363 PHE A CA 1
ATOM 2847 C C . PHE A 1 363 ? 10.858 -5.326 -35.745 1.00 88.44 363 PHE A C 1
ATOM 2849 O O . PHE A 1 363 ? 10.494 -6.306 -35.103 1.00 88.44 363 PHE A O 1
ATOM 2856 N N . GLY A 1 364 ? 10.107 -4.821 -36.732 1.00 88.50 364 GLY A N 1
ATOM 2857 C CA . GLY A 1 364 ? 8.788 -5.349 -37.097 1.00 88.50 364 GLY A CA 1
ATOM 2858 C C . GLY A 1 364 ? 7.690 -4.961 -36.107 1.00 88.50 364 GLY A C 1
ATOM 2859 O O . GLY A 1 364 ? 6.677 -5.647 -36.008 1.00 88.50 364 GLY A O 1
ATOM 2860 N N . VAL A 1 365 ? 7.874 -3.881 -35.343 1.00 90.75 365 VAL A N 1
ATOM 2861 C CA . VAL A 1 365 ? 6.938 -3.450 -34.298 1.00 90.75 365 VAL A CA 1
ATOM 2862 C C . VAL A 1 365 ? 6.368 -2.079 -34.636 1.00 90.75 365 VAL A C 1
ATOM 2864 O O . VAL A 1 365 ? 7.095 -1.140 -34.949 1.00 90.75 365 VAL A O 1
ATOM 2867 N N . LYS A 1 366 ? 5.048 -1.922 -34.531 1.00 91.69 366 LYS A N 1
ATOM 2868 C CA . LYS A 1 366 ? 4.374 -0.633 -34.714 1.00 91.69 366 LYS A CA 1
ATOM 2869 C C . LYS A 1 366 ? 3.365 -0.393 -33.602 1.00 91.69 366 LYS A C 1
ATOM 2871 O O . LYS A 1 366 ? 2.462 -1.196 -33.390 1.00 91.69 366 LYS A O 1
ATOM 2876 N N . ILE A 1 367 ? 3.470 0.746 -32.925 1.00 91.69 367 ILE A N 1
ATOM 2877 C CA . ILE A 1 367 ? 2.434 1.201 -31.991 1.00 91.69 367 ILE A CA 1
ATOM 2878 C C . ILE A 1 367 ? 1.315 1.857 -32.807 1.00 91.69 367 ILE A C 1
ATOM 2880 O O . ILE A 1 367 ? 1.568 2.756 -33.612 1.00 91.69 367 ILE A O 1
ATOM 2884 N N . VAL A 1 368 ? 0.076 1.407 -32.621 1.00 85.75 368 VAL A N 1
ATOM 2885 C CA . VAL A 1 368 ? -1.099 2.022 -33.251 1.00 85.75 368 VAL A CA 1
ATOM 2886 C C . VAL A 1 368 ? -1.389 3.349 -32.551 1.00 85.75 368 VAL A C 1
ATOM 2888 O O . VAL A 1 368 ? -1.554 3.397 -31.334 1.00 85.75 368 VAL A O 1
ATOM 2891 N N . GLY A 1 369 ? -1.423 4.438 -33.322 1.00 70.62 369 GLY A N 1
ATOM 2892 C CA . GLY A 1 369 ? -1.776 5.760 -32.807 1.00 70.62 369 GLY A CA 1
ATOM 2893 C C . GLY A 1 369 ? -3.273 5.883 -32.500 1.00 70.62 369 GLY A C 1
ATOM 2894 O O . GLY A 1 369 ? -4.098 5.327 -33.218 1.00 70.62 369 GLY A O 1
ATOM 2895 N N . GLY A 1 370 ? -3.609 6.661 -31.464 1.00 69.69 370 GLY A N 1
ATOM 2896 C CA . GLY A 1 370 ? -4.986 6.891 -31.006 1.00 69.69 370 GLY A CA 1
ATOM 2897 C C . GLY A 1 370 ? -5.384 5.972 -29.848 1.00 69.69 370 GLY A C 1
ATOM 2898 O O . GLY A 1 370 ? -5.047 4.793 -29.834 1.00 69.69 370 GLY A O 1
ATOM 2899 N N . SER A 1 371 ? -6.060 6.523 -28.837 1.00 76.50 371 SER A N 1
ATOM 2900 C CA . SER A 1 371 ? -6.466 5.767 -27.649 1.00 76.50 371 SER A CA 1
ATOM 2901 C C . SER A 1 371 ? -7.509 4.701 -28.013 1.00 76.50 371 SER A C 1
ATOM 2903 O O . SER A 1 371 ? -8.469 5.000 -28.725 1.00 76.50 371 SER A O 1
ATOM 2905 N N . ASN A 1 372 ? -7.374 3.480 -27.483 1.00 83.00 372 ASN A N 1
ATOM 2906 C CA . ASN A 1 372 ? -8.356 2.418 -27.723 1.00 83.00 372 ASN A CA 1
ATOM 2907 C C . ASN A 1 372 ? -9.734 2.826 -27.183 1.00 83.00 372 ASN A C 1
ATOM 2909 O O . ASN A 1 372 ? -9.858 3.146 -25.993 1.00 83.00 372 ASN A O 1
ATOM 2913 N N . ALA A 1 373 ? -10.757 2.775 -28.042 1.00 88.31 373 ALA A N 1
ATOM 2914 C CA . ALA A 1 373 ? -12.148 2.899 -27.629 1.00 88.31 373 ALA A CA 1
ATOM 2915 C C . ALA A 1 373 ? -12.532 1.694 -26.763 1.00 88.31 373 ALA A C 1
ATOM 2917 O O . ALA A 1 373 ? -12.219 0.551 -27.099 1.00 88.31 373 ALA A O 1
ATOM 2918 N N . VAL A 1 374 ? -13.184 1.953 -25.633 1.00 89.81 374 VAL A N 1
ATOM 2919 C CA . VAL A 1 374 ? -13.573 0.917 -24.673 1.00 89.81 374 VAL A CA 1
ATOM 2920 C C . VAL A 1 374 ? -15.054 1.048 -24.321 1.00 89.81 374 VAL A C 1
ATOM 2922 O O . VAL A 1 374 ? -15.494 2.143 -23.958 1.00 89.81 374 VAL A O 1
ATOM 2925 N N . PRO A 1 375 ? -15.840 -0.041 -24.405 1.00 90.44 375 PRO A N 1
ATOM 2926 C CA . PRO A 1 375 ? -17.204 -0.045 -23.906 1.00 90.44 375 PRO A CA 1
ATOM 2927 C C . PRO A 1 375 ? -17.182 0.002 -22.377 1.00 90.44 375 PRO A C 1
ATOM 2929 O O . PRO A 1 375 ? -16.446 -0.745 -21.728 1.00 90.44 375 PRO A O 1
ATOM 2932 N N . ILE A 1 376 ? -18.003 0.875 -21.803 1.00 93.38 376 ILE A N 1
ATOM 2933 C CA . ILE A 1 376 ? -18.150 1.039 -20.360 1.00 93.38 376 ILE A CA 1
ATOM 2934 C C . ILE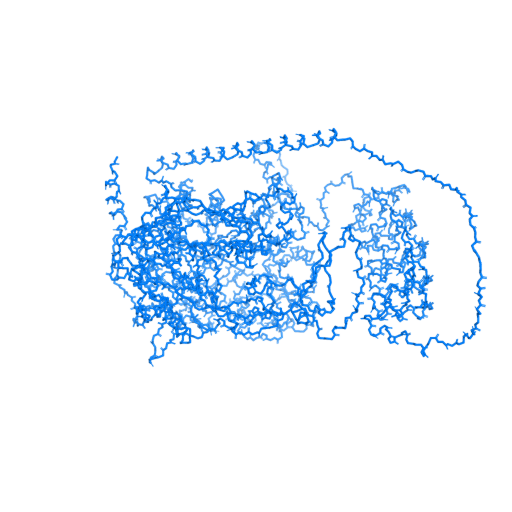 A 1 376 ? -19.589 0.690 -19.992 1.00 93.38 376 ILE A C 1
ATOM 2936 O O . ILE A 1 376 ? -20.533 1.399 -20.346 1.00 93.38 376 ILE A O 1
ATOM 2940 N N . GLY A 1 377 ? -19.761 -0.413 -19.270 1.00 92.50 377 GLY A N 1
ATOM 2941 C CA . GLY A 1 377 ? -21.038 -0.778 -18.667 1.00 92.50 377 GLY A CA 1
ATOM 2942 C C . GLY A 1 377 ? -21.222 -0.084 -17.325 1.00 92.50 377 GLY A C 1
ATOM 2943 O O . GLY A 1 377 ? -20.274 0.007 -16.553 1.00 92.50 377 GLY A O 1
ATOM 2944 N N . ILE A 1 378 ? -22.421 0.399 -17.017 1.00 91.69 378 ILE A N 1
ATOM 2945 C CA . ILE A 1 378 ? -22.726 1.006 -15.718 1.00 91.69 378 ILE A CA 1
ATOM 2946 C C . ILE A 1 378 ? -23.622 0.047 -14.932 1.00 91.69 378 ILE A C 1
ATOM 2948 O O . ILE A 1 378 ? -24.694 -0.345 -15.389 1.00 91.69 378 ILE A O 1
ATOM 2952 N N . ARG A 1 379 ? -23.166 -0.368 -13.747 1.00 89.38 379 ARG A N 1
ATOM 2953 C CA . ARG A 1 379 ? -23.941 -1.188 -12.806 1.00 89.38 379 ARG A CA 1
ATOM 2954 C C . ARG A 1 379 ? -24.930 -0.339 -12.016 1.00 89.38 379 ARG A C 1
ATOM 2956 O O . ARG A 1 379 ? -24.665 0.827 -11.713 1.00 89.38 379 ARG A O 1
ATOM 2963 N N . ALA A 1 380 ? -26.046 -0.951 -11.627 1.00 85.06 380 ALA A N 1
ATOM 2964 C CA . ALA A 1 380 ? -26.985 -0.320 -10.713 1.00 85.06 380 ALA A CA 1
ATOM 2965 C C . ALA A 1 380 ? -26.310 -0.057 -9.348 1.00 85.06 380 ALA A C 1
ATOM 2967 O O . ALA A 1 380 ? -25.561 -0.905 -8.850 1.00 85.06 380 ALA A O 1
ATOM 2968 N N . PRO A 1 381 ? -26.539 1.113 -8.726 1.00 82.94 381 PRO A N 1
ATOM 2969 C CA . PRO A 1 381 ? -26.031 1.372 -7.387 1.00 82.94 381 PRO A CA 1
ATOM 2970 C C . PRO A 1 381 ? -26.741 0.468 -6.366 1.00 82.94 381 PRO A C 1
ATOM 2972 O O . PRO A 1 381 ? -27.958 0.289 -6.461 1.00 82.94 381 PRO A O 1
ATOM 2975 N N . PRO A 1 382 ? -26.027 -0.076 -5.363 1.00 89.19 382 PRO A N 1
ATOM 2976 C CA . PRO A 1 382 ? -26.671 -0.836 -4.301 1.00 89.19 382 PRO A CA 1
ATOM 2977 C C . PRO A 1 382 ? -27.573 0.074 -3.456 1.00 89.19 382 PRO A C 1
ATOM 2979 O O . PRO A 1 382 ? -27.283 1.256 -3.242 1.00 89.19 382 PRO A O 1
ATOM 2982 N N . GLY A 1 383 ? -28.670 -0.489 -2.949 1.00 92.38 383 GLY A N 1
ATOM 2983 C CA . GLY A 1 383 ? -29.462 0.152 -1.901 1.00 92.38 383 GLY A CA 1
ATOM 2984 C C . GLY A 1 383 ? -28.744 0.031 -0.560 1.00 92.38 383 GLY A C 1
ATOM 2985 O O . GLY A 1 383 ? -28.198 -1.021 -0.254 1.00 92.38 383 GLY A O 1
ATOM 2986 N N . ILE A 1 384 ? -28.730 1.084 0.247 1.00 95.31 384 ILE A N 1
ATOM 2987 C CA . ILE A 1 384 ? -28.094 1.108 1.566 1.00 95.31 384 ILE A CA 1
ATOM 2988 C C . ILE A 1 384 ? -29.176 1.056 2.632 1.00 95.31 384 ILE A C 1
ATOM 2990 O O . ILE A 1 384 ? -29.999 1.963 2.730 1.00 95.31 384 ILE A O 1
ATOM 2994 N N . GLU A 1 385 ? -29.182 -0.013 3.414 1.00 94.88 385 GLU A N 1
ATOM 2995 C CA . GLU A 1 385 ? -30.140 -0.239 4.482 1.00 94.88 385 GLU A CA 1
ATOM 2996 C C . GLU A 1 385 ? -29.615 0.264 5.828 1.00 94.88 385 GLU A C 1
ATOM 2998 O O . GLU A 1 385 ? -28.520 -0.088 6.271 1.00 94.88 385 GLU A O 1
ATOM 3003 N N . PHE A 1 386 ? -30.440 1.059 6.495 1.00 94.38 386 PHE A N 1
ATOM 3004 C CA . PHE A 1 386 ? -30.234 1.574 7.843 1.00 94.38 386 PHE A CA 1
ATOM 3005 C C . PHE A 1 386 ? -31.179 0.885 8.843 1.00 94.38 386 PHE A C 1
ATOM 3007 O O . PHE A 1 386 ? -31.929 -0.030 8.491 1.00 94.38 386 PHE A O 1
ATOM 3014 N N . GLY A 1 387 ? -31.162 1.325 10.106 1.00 90.06 387 GLY A N 1
ATOM 3015 C CA . GLY A 1 387 ? -32.105 0.850 11.121 1.00 90.06 387 GLY A CA 1
ATOM 3016 C C . GLY A 1 387 ? -33.566 1.004 10.676 1.00 90.06 387 GLY A C 1
ATOM 3017 O O . GLY A 1 387 ? -33.886 1.830 9.819 1.00 90.06 387 GLY A O 1
ATOM 3018 N N . GLU A 1 388 ? -34.462 0.193 11.249 1.00 86.75 388 GLU A N 1
ATOM 3019 C CA . GLU A 1 388 ? -35.887 0.137 10.858 1.00 86.75 388 GLU A CA 1
ATOM 3020 C C . GLU A 1 388 ? -36.105 -0.315 9.389 1.00 86.75 388 GLU A C 1
ATOM 3022 O O . GLU A 1 388 ? -37.164 -0.070 8.820 1.00 86.75 388 GLU A O 1
ATOM 3027 N N . ARG A 1 389 ? -35.111 -0.981 8.769 1.00 84.62 389 ARG A N 1
ATOM 3028 C CA . ARG A 1 389 ? -35.125 -1.482 7.374 1.00 84.62 389 ARG A CA 1
ATOM 3029 C C . ARG A 1 389 ? -35.352 -0.403 6.306 1.00 84.62 389 ARG A C 1
ATOM 3031 O O . ARG A 1 389 ? -35.859 -0.684 5.220 1.00 84.62 389 ARG A O 1
ATOM 3038 N N . LYS A 1 390 ? -34.969 0.845 6.588 1.00 90.12 390 LYS A N 1
ATOM 3039 C CA . LYS A 1 390 ? -35.054 1.947 5.616 1.00 90.12 390 LYS A CA 1
ATOM 3040 C C . LYS A 1 390 ? -33.921 1.845 4.601 1.00 90.12 390 LYS A C 1
ATOM 3042 O O . LYS A 1 390 ? -32.762 1.762 4.995 1.00 90.12 390 LYS A O 1
ATOM 3047 N N . ILE A 1 391 ? -34.253 1.883 3.310 1.00 92.75 391 ILE A N 1
ATOM 3048 C CA . ILE A 1 391 ? -33.291 1.725 2.212 1.00 92.75 391 ILE A CA 1
ATOM 3049 C C . ILE A 1 391 ? -33.140 3.045 1.453 1.00 92.75 391 ILE A C 1
ATOM 3051 O O . ILE A 1 391 ? -34.128 3.649 1.041 1.00 92.75 391 ILE A O 1
ATOM 3055 N N . VAL A 1 392 ? -31.895 3.467 1.239 1.00 93.19 392 VAL A N 1
ATOM 3056 C CA . VAL A 1 392 ? -31.525 4.694 0.518 1.00 93.19 392 VAL A CA 1
ATOM 3057 C C . VAL A 1 392 ? -30.648 4.335 -0.684 1.00 93.19 392 VAL A C 1
ATOM 3059 O O . VAL A 1 392 ? -29.727 3.536 -0.534 1.00 93.19 392 VAL A O 1
ATOM 3062 N N . PRO A 1 393 ? -30.868 4.900 -1.882 1.00 90.00 393 PRO A N 1
ATOM 3063 C CA . PRO A 1 393 ? -30.021 4.606 -3.037 1.00 90.00 393 PRO A CA 1
ATOM 3064 C C . PRO A 1 393 ? -28.621 5.235 -2.912 1.00 90.00 393 PRO A C 1
ATOM 3066 O O . PRO A 1 393 ? -28.481 6.397 -2.525 1.00 90.00 393 PRO A O 1
ATOM 3069 N N . ALA A 1 394 ? -27.578 4.500 -3.314 1.00 90.00 394 ALA A N 1
ATOM 3070 C CA . ALA A 1 394 ? -26.205 5.010 -3.403 1.00 90.00 394 ALA A CA 1
ATOM 3071 C C . ALA A 1 394 ? -25.940 5.776 -4.718 1.00 90.00 394 ALA A C 1
ATOM 3073 O O . ALA A 1 394 ? -25.203 5.326 -5.599 1.00 90.00 394 ALA A O 1
ATOM 3074 N N . ILE A 1 395 ? -26.543 6.955 -4.874 1.00 87.12 395 ILE A N 1
ATOM 3075 C CA . ILE A 1 395 ? -26.431 7.770 -6.094 1.00 87.12 395 ILE A CA 1
ATOM 3076 C C . ILE A 1 395 ? -24.991 8.268 -6.281 1.00 87.12 395 ILE A C 1
ATOM 3078 O O . ILE A 1 395 ? -24.426 8.943 -5.419 1.00 87.12 395 ILE A O 1
ATOM 3082 N N . GLN A 1 396 ? -24.384 7.940 -7.428 1.00 85.56 396 GLN A N 1
ATOM 3083 C CA . GLN A 1 396 ? -22.978 8.250 -7.732 1.00 85.56 396 GLN A CA 1
ATOM 3084 C C . GLN A 1 396 ? -22.024 7.870 -6.582 1.00 85.56 396 GLN A C 1
ATOM 3086 O O . GLN A 1 396 ? -21.124 8.634 -6.212 1.00 85.56 396 GLN A O 1
ATOM 3091 N N . GLY A 1 397 ? -22.243 6.694 -5.985 1.00 84.44 397 GLY A N 1
ATOM 3092 C CA . GLY A 1 397 ? -21.399 6.160 -4.919 1.00 84.44 397 GLY A CA 1
ATOM 3093 C C . GLY A 1 397 ? -21.458 6.954 -3.611 1.00 84.44 397 GLY A C 1
ATOM 3094 O O . GLY A 1 397 ? -20.560 6.802 -2.787 1.00 84.44 397 GLY A O 1
ATOM 3095 N N . LYS A 1 398 ? -22.463 7.813 -3.405 1.00 91.69 398 LYS A N 1
ATOM 3096 C CA . LYS A 1 398 ? -22.746 8.504 -2.137 1.00 91.69 398 LYS A CA 1
ATOM 3097 C C . LYS A 1 398 ? -24.178 8.235 -1.693 1.00 91.69 398 LYS A C 1
ATOM 3099 O O . LYS A 1 398 ? -25.051 8.010 -2.522 1.00 91.69 398 LYS A O 1
ATOM 3104 N N . PHE A 1 399 ? -24.421 8.303 -0.392 1.00 92.00 399 PHE A N 1
ATOM 3105 C CA . PHE A 1 399 ? -25.758 8.144 0.182 1.00 92.00 399 PHE A CA 1
ATOM 3106 C C . PHE A 1 399 ? -25.937 9.052 1.400 1.00 92.00 399 PHE A C 1
ATOM 3108 O O . PHE A 1 399 ? -24.974 9.396 2.089 1.00 92.00 399 PHE A O 1
ATOM 3115 N N . ASP A 1 400 ? -27.170 9.495 1.638 1.00 87.69 400 ASP A N 1
ATOM 3116 C CA . ASP A 1 400 ? -27.491 10.373 2.764 1.00 87.69 400 ASP A CA 1
ATOM 3117 C C . ASP A 1 400 ? -27.791 9.548 4.020 1.00 87.69 400 ASP A C 1
ATOM 3119 O O . ASP A 1 400 ? -28.636 8.659 3.999 1.00 87.69 400 ASP A O 1
ATOM 3123 N N . GLU A 1 401 ? -27.102 9.863 5.115 1.00 87.25 401 GLU A N 1
ATOM 3124 C CA . GLU A 1 401 ? -27.275 9.220 6.423 1.00 87.25 401 GLU A CA 1
ATOM 3125 C C . GLU A 1 401 ? -27.905 10.155 7.473 1.00 87.25 401 GLU A C 1
ATOM 3127 O O . GLU A 1 401 ? -28.122 9.737 8.608 1.00 87.25 401 GLU A O 1
ATOM 3132 N N . ARG A 1 402 ? -28.192 11.426 7.140 1.00 84.25 402 ARG A N 1
ATOM 3133 C CA . ARG A 1 402 ? -28.526 12.475 8.130 1.00 84.25 402 ARG A CA 1
ATOM 3134 C C . ARG A 1 402 ? -29.759 12.185 8.986 1.00 84.25 402 ARG A C 1
ATOM 3136 O O . ARG A 1 402 ? -29.799 12.618 10.134 1.00 84.25 402 ARG A O 1
ATOM 3143 N N . PHE A 1 403 ? -30.744 11.483 8.431 1.00 85.94 403 PHE A N 1
ATOM 3144 C CA . PHE A 1 403 ? -32.038 11.221 9.073 1.00 85.94 403 PHE A CA 1
ATOM 3145 C C . PHE A 1 403 ? -32.231 9.752 9.470 1.00 85.94 403 PHE A C 1
ATOM 3147 O O . PHE A 1 403 ? -33.338 9.349 9.827 1.00 85.94 403 PHE A O 1
ATOM 3154 N N . TYR A 1 404 ? -31.171 8.946 9.396 1.00 91.19 404 TYR A N 1
ATOM 3155 C CA . TYR A 1 404 ? -31.248 7.505 9.596 1.00 91.19 404 TYR A CA 1
ATOM 3156 C C . TYR A 1 404 ? -30.450 7.070 10.823 1.00 91.19 404 TYR A C 1
ATOM 3158 O O . TYR A 1 404 ? -29.351 7.559 11.093 1.00 91.19 404 TYR A O 1
ATOM 3166 N N . LYS A 1 405 ? -31.019 6.123 11.571 1.00 94.38 405 LYS A N 1
ATOM 3167 C CA . LYS A 1 405 ? -30.349 5.471 12.698 1.00 94.38 405 LYS A CA 1
ATOM 3168 C C . LYS A 1 405 ? -29.443 4.352 12.195 1.00 94.38 405 LYS A C 1
ATOM 3170 O O . LYS A 1 405 ? -29.662 3.806 11.112 1.00 94.38 405 LYS A O 1
ATOM 3175 N N . PHE A 1 406 ? -28.454 3.982 12.999 1.00 94.50 406 PHE A N 1
ATOM 3176 C CA . PHE A 1 406 ? -27.600 2.837 12.717 1.00 94.50 406 PHE A CA 1
ATOM 3177 C C . PHE A 1 406 ? -28.412 1.560 12.506 1.00 94.50 406 PHE A C 1
ATOM 3179 O O . PHE A 1 406 ? -29.419 1.340 13.178 1.00 94.50 406 PHE A O 1
ATOM 3186 N N . TYR A 1 407 ? -27.947 0.717 11.583 1.00 94.06 407 TYR A N 1
ATOM 3187 C CA . TYR A 1 407 ? -28.504 -0.618 11.362 1.00 94.06 407 TYR A CA 1
ATOM 3188 C C . TYR A 1 407 ? -28.485 -1.451 12.646 1.00 94.06 407 TYR A C 1
ATOM 3190 O O . TYR A 1 407 ? -29.498 -2.027 13.031 1.00 94.06 407 TYR A O 1
ATOM 3198 N N . SER A 1 408 ? -27.346 -1.443 13.341 1.00 92.12 408 SER A N 1
ATOM 3199 C CA . SER A 1 408 ? -27.197 -1.992 14.682 1.00 92.12 408 SER A CA 1
ATOM 3200 C C . SER A 1 408 ? -26.328 -1.050 15.519 1.00 92.12 408 SER A C 1
ATOM 3202 O O . SER A 1 408 ? -25.144 -0.885 15.212 1.00 92.12 408 SER A O 1
ATOM 3204 N N . PRO A 1 409 ? -26.847 -0.427 16.588 1.00 91.38 409 PRO A N 1
ATOM 3205 C CA . PRO A 1 409 ? -25.990 0.285 17.525 1.00 91.38 409 PRO A CA 1
ATOM 3206 C C . PRO A 1 409 ? -25.031 -0.703 18.215 1.00 91.38 409 PRO A C 1
ATOM 3208 O O . PRO A 1 409 ? -25.373 -1.862 18.454 1.00 91.38 409 PRO A O 1
ATOM 3211 N N . GLY A 1 410 ? -23.810 -0.252 18.485 1.00 83.56 410 GLY A N 1
ATOM 3212 C CA . GLY A 1 410 ? -22.785 -0.991 19.209 1.00 83.56 410 GLY A CA 1
ATOM 3213 C C . GLY A 1 410 ? -23.159 -1.169 20.674 1.00 83.56 410 GLY A C 1
ATOM 3214 O O . GLY A 1 410 ? -24.110 -0.557 21.162 1.00 83.56 410 GLY A O 1
ATOM 3215 N N . GLY A 1 411 ? -22.416 -2.035 21.363 1.00 72.56 411 GLY A N 1
ATOM 3216 C CA . GLY A 1 411 ? -22.697 -2.449 22.735 1.00 72.56 411 GLY A CA 1
ATOM 3217 C C . GLY A 1 411 ? -22.995 -1.279 23.676 1.00 72.56 411 GLY A C 1
ATOM 3218 O O . GLY A 1 411 ? -22.383 -0.216 23.583 1.00 72.56 411 GLY A O 1
ATOM 3219 N N . ASN A 1 412 ? -23.946 -1.498 24.588 1.00 78.38 412 ASN A N 1
ATOM 3220 C CA . ASN A 1 412 ? -24.340 -0.526 25.601 1.00 78.38 412 ASN A CA 1
ATOM 3221 C C . ASN A 1 412 ? -23.213 -0.382 26.635 1.00 78.38 412 ASN A C 1
ATOM 3223 O O . ASN A 1 412 ? -23.175 -1.127 27.617 1.00 78.38 412 ASN A O 1
ATOM 3227 N N . ILE A 1 413 ? -22.266 0.520 26.369 1.00 87.44 413 ILE A N 1
ATOM 3228 C CA . ILE A 1 413 ? -21.156 0.790 27.283 1.00 87.44 413 ILE A CA 1
ATOM 3229 C C . ILE A 1 413 ? -21.691 1.443 28.554 1.00 87.44 413 ILE A C 1
ATOM 3231 O O . ILE A 1 413 ? -22.531 2.343 28.508 1.00 87.44 413 ILE A O 1
ATOM 3235 N N . LYS A 1 414 ? -21.185 0.995 29.696 1.00 88.38 414 LYS A N 1
ATOM 3236 C CA . LYS A 1 414 ? -21.489 1.547 31.015 1.00 88.38 414 LYS A CA 1
ATOM 3237 C C . LYS A 1 414 ? -20.563 2.709 31.339 1.00 88.38 414 LYS A C 1
ATOM 3239 O O . LYS A 1 414 ? -21.015 3.697 31.913 1.00 88.38 414 LYS A O 1
ATOM 3244 N N . LYS A 1 415 ? -19.284 2.599 30.956 1.00 92.44 415 LYS A N 1
ATOM 3245 C CA . LYS A 1 415 ? -18.243 3.558 31.337 1.00 92.44 415 LYS A CA 1
ATOM 3246 C C . LYS A 1 415 ? -17.279 3.869 30.193 1.00 92.44 415 LYS A C 1
ATOM 3248 O O . LYS A 1 415 ? -16.704 2.964 29.590 1.00 92.44 415 LYS A O 1
ATOM 3253 N N . TRP A 1 416 ? -17.059 5.155 29.917 1.00 94.38 416 TRP A N 1
ATOM 3254 C CA . TRP A 1 416 ? -16.070 5.615 28.938 1.00 94.38 416 TRP A CA 1
ATOM 3255 C C . TRP A 1 416 ? -15.408 6.921 29.361 1.00 94.38 416 TRP A C 1
ATOM 3257 O O . TRP A 1 416 ? -15.977 7.707 30.121 1.00 94.38 416 TRP A O 1
ATOM 3267 N N . LEU A 1 417 ? -14.195 7.119 28.853 1.00 94.12 417 LEU A N 1
ATOM 3268 C CA . LEU A 1 417 ? -13.307 8.207 29.237 1.00 94.12 417 LEU A CA 1
ATOM 3269 C C . LEU A 1 417 ? -13.018 9.121 28.046 1.00 94.12 417 LEU A C 1
ATOM 3271 O O . LEU A 1 417 ? -12.682 8.641 26.960 1.00 94.12 417 LEU A O 1
ATOM 3275 N N . ILE A 1 418 ? -13.077 10.433 28.267 1.00 93.56 418 ILE A N 1
ATOM 3276 C CA . ILE A 1 418 ? -12.454 11.432 27.399 1.00 93.56 418 ILE A CA 1
ATOM 3277 C C . ILE A 1 418 ? -11.176 11.913 28.088 1.00 93.56 418 ILE A C 1
ATOM 3279 O O . ILE A 1 418 ? -11.226 12.598 29.105 1.00 93.56 418 ILE A O 1
ATOM 3283 N N . ALA A 1 419 ? -10.031 11.547 27.523 1.00 89.50 419 ALA A N 1
ATOM 3284 C CA . ALA A 1 419 ? -8.716 11.897 28.038 1.00 89.50 419 ALA A CA 1
ATOM 3285 C C . ALA A 1 419 ? -8.042 12.959 27.162 1.00 89.50 419 ALA A C 1
ATOM 3287 O O . ALA A 1 419 ? -8.154 12.903 25.934 1.00 89.50 419 ALA A O 1
ATOM 3288 N N . CYS A 1 420 ? -7.309 13.896 27.761 1.00 86.19 420 CYS A N 1
ATOM 3289 C CA . CYS A 1 420 ? -6.572 14.925 27.021 1.00 86.19 420 CYS A CA 1
ATOM 3290 C C . CYS A 1 420 ? -5.204 15.266 27.628 1.00 86.19 420 CYS A C 1
ATOM 3292 O O . CYS A 1 420 ? -5.048 15.230 28.846 1.00 86.19 420 CYS A O 1
ATOM 3294 N N . SER A 1 421 ? -4.255 15.709 26.797 1.00 77.25 421 SER A N 1
ATOM 3295 C CA . SER A 1 421 ? -3.085 16.482 27.259 1.00 77.25 421 SER A CA 1
ATOM 3296 C C . SER A 1 421 ? -3.541 17.863 27.757 1.00 77.25 421 SER A C 1
ATOM 3298 O O . SER A 1 421 ? -4.445 18.413 27.123 1.00 77.25 421 SER A O 1
ATOM 3300 N N . ARG A 1 422 ? -2.937 18.443 28.811 1.00 71.69 422 ARG A N 1
ATOM 3301 C CA . ARG A 1 422 ? -3.334 19.735 29.447 1.00 71.69 422 ARG A CA 1
ATOM 3302 C C . ARG A 1 422 ? -4.063 20.720 28.506 1.00 71.69 422 ARG A C 1
ATOM 3304 O O . ARG A 1 422 ? -3.452 21.328 27.626 1.00 71.69 422 ARG A O 1
ATOM 3311 N N . MET A 1 423 ? -5.371 20.892 28.714 1.00 61.62 423 MET A N 1
ATOM 3312 C CA . MET A 1 423 ? -6.284 21.711 27.898 1.00 61.62 423 MET A CA 1
ATOM 3313 C C . MET A 1 423 ? -7.342 22.422 28.759 1.00 61.62 423 MET A C 1
ATOM 3315 O O . MET A 1 423 ? -7.544 22.072 29.917 1.00 61.62 423 MET A O 1
ATOM 3319 N N . VAL A 1 424 ? -8.034 23.416 28.183 1.00 60.47 424 VAL A N 1
ATOM 3320 C CA . VAL A 1 424 ? -9.126 24.158 28.841 1.00 60.47 424 VAL A CA 1
ATOM 3321 C C . VAL A 1 424 ? -10.359 23.256 28.998 1.00 60.47 424 VAL A C 1
ATOM 3323 O O . VAL A 1 424 ? -10.959 22.820 28.017 1.00 60.47 424 VAL A O 1
ATOM 3326 N N . GLU A 1 425 ? -10.756 22.992 30.242 1.00 65.88 425 GLU A N 1
ATOM 3327 C CA . GLU A 1 425 ? -11.803 22.031 30.625 1.00 65.88 425 GLU A CA 1
ATOM 3328 C C . GLU A 1 425 ? -13.177 22.269 29.953 1.00 65.88 425 GLU A C 1
ATOM 3330 O O . GLU A 1 425 ? -13.897 21.319 29.630 1.00 65.88 425 GLU A O 1
ATOM 3335 N N . GLN A 1 426 ? -13.543 23.531 29.694 1.00 68.69 426 GLN A N 1
ATOM 3336 C CA . GLN A 1 426 ? -14.850 23.901 29.132 1.00 68.69 426 GLN A CA 1
ATOM 3337 C C . GLN A 1 426 ? -15.072 23.372 27.702 1.00 68.69 426 GLN A C 1
ATOM 3339 O O . GLN A 1 426 ? -16.163 22.880 27.389 1.00 68.69 426 GLN A O 1
ATOM 3344 N N . ASP A 1 427 ? -14.047 23.406 26.848 1.00 80.19 427 ASP A N 1
ATOM 3345 C CA . ASP A 1 427 ? -14.159 22.978 25.446 1.00 80.19 427 ASP A CA 1
ATOM 3346 C C . ASP A 1 427 ? -14.377 21.465 25.332 1.00 80.19 427 ASP A C 1
ATOM 3348 O O . ASP A 1 427 ? -15.171 20.989 24.515 1.00 80.19 427 ASP A O 1
ATOM 3352 N N . ILE A 1 428 ? -13.726 20.699 26.207 1.00 87.44 428 ILE A N 1
ATOM 3353 C CA . ILE A 1 428 ? -13.802 19.237 26.232 1.00 87.44 428 ILE A CA 1
ATOM 3354 C C . ILE A 1 428 ? -15.185 18.776 26.689 1.00 87.44 428 ILE A C 1
ATOM 3356 O O . ILE A 1 428 ? -15.770 17.876 26.078 1.00 87.44 428 ILE A O 1
ATOM 3360 N N . ARG A 1 429 ? -15.755 19.424 27.712 1.00 88.69 429 ARG A N 1
ATOM 3361 C CA . ARG A 1 429 ? -17.110 19.110 28.188 1.00 88.69 429 ARG A CA 1
ATOM 3362 C C . ARG A 1 429 ? -18.165 19.407 27.120 1.00 88.69 429 ARG A C 1
ATOM 3364 O O . ARG A 1 429 ? -19.039 18.575 26.866 1.00 88.69 429 ARG A O 1
ATOM 3371 N N . ARG A 1 430 ? -18.061 20.552 26.432 1.00 88.62 430 ARG A N 1
ATOM 3372 C CA . ARG A 1 430 ? -18.951 20.900 25.306 1.00 88.62 430 ARG A CA 1
ATOM 3373 C C . ARG A 1 430 ? -18.839 19.892 24.160 1.00 88.62 430 ARG A C 1
ATOM 3375 O O . ARG A 1 430 ? -19.852 19.495 23.573 1.00 88.62 430 ARG A O 1
ATOM 3382 N N . PHE A 1 431 ? -17.620 19.464 23.851 1.00 90.62 431 PHE A N 1
ATOM 3383 C CA . PHE A 1 431 ? -17.360 18.464 22.824 1.00 90.62 431 PHE A CA 1
ATOM 3384 C C . PHE A 1 431 ? -17.952 17.097 23.180 1.00 90.62 431 PHE A C 1
ATOM 3386 O O . PHE A 1 431 ? -18.654 16.509 22.355 1.00 90.62 431 PHE A O 1
ATOM 3393 N N . GLY A 1 432 ? -17.747 16.620 24.412 1.00 91.94 432 GLY A N 1
ATOM 3394 C CA . GLY A 1 432 ? -18.329 15.371 24.909 1.00 91.94 432 GLY A CA 1
ATOM 3395 C C . GLY A 1 432 ? -19.857 15.353 24.791 1.00 91.94 432 GLY A C 1
ATOM 3396 O O . GLY A 1 432 ? -20.428 14.406 24.245 1.00 91.94 432 GLY A O 1
ATOM 3397 N N . SER A 1 433 ? -20.519 16.444 25.187 1.00 91.62 433 SER A N 1
ATOM 3398 C CA . SER A 1 433 ? -21.971 16.612 25.014 1.00 91.62 433 SER A CA 1
ATOM 3399 C C . SER A 1 433 ? -22.398 16.581 23.541 1.00 91.62 433 SER A C 1
ATOM 3401 O O . SER A 1 433 ? -23.398 15.952 23.196 1.00 91.62 433 SER A O 1
ATOM 3403 N N . SER A 1 434 ? -21.622 17.202 22.648 1.00 93.12 434 SER A N 1
ATOM 3404 C CA . SER A 1 434 ? -21.911 17.219 21.205 1.00 93.12 434 SER A CA 1
ATOM 3405 C C . SER A 1 434 ? -21.786 15.831 20.565 1.00 93.12 434 SER A C 1
ATOM 3407 O O . SER A 1 434 ? -22.602 15.469 19.714 1.00 93.12 434 SER A O 1
ATOM 3409 N N . ILE A 1 435 ? -20.814 15.023 21.004 1.00 93.88 435 ILE A N 1
ATOM 3410 C CA . ILE A 1 435 ? -20.668 13.618 20.592 1.00 93.88 435 ILE A CA 1
ATOM 3411 C C . ILE A 1 435 ? -21.884 12.795 21.019 1.00 93.88 435 ILE A C 1
ATOM 3413 O O . ILE A 1 435 ? -22.414 12.039 20.205 1.00 93.88 435 ILE A O 1
ATOM 3417 N N . LYS A 1 436 ? -22.367 12.974 22.252 1.00 93.31 436 LYS A N 1
ATOM 3418 C CA . LYS A 1 436 ? -23.561 12.280 22.751 1.00 93.31 436 LYS A CA 1
ATOM 3419 C C . LYS A 1 436 ? -24.810 12.638 21.943 1.00 93.31 436 LYS A C 1
ATOM 3421 O O . LYS A 1 436 ? -25.494 11.741 21.468 1.00 93.31 436 LYS A O 1
ATOM 3426 N N . VAL A 1 437 ? -25.041 13.926 21.675 1.00 93.19 437 VAL A N 1
ATOM 3427 C CA . VAL A 1 437 ? -26.158 14.373 20.819 1.00 93.19 437 VAL A CA 1
ATOM 3428 C C . VAL A 1 437 ? -26.065 13.768 19.414 1.00 93.19 437 VAL A C 1
ATOM 3430 O O . VAL A 1 437 ? -27.077 13.364 18.839 1.00 93.19 437 VAL A O 1
ATOM 3433 N N . ALA A 1 438 ? -24.863 13.696 18.837 1.00 93.12 438 ALA A N 1
ATOM 3434 C CA . ALA A 1 438 ? -24.660 13.064 17.536 1.00 93.12 438 ALA A CA 1
ATOM 3435 C C . ALA A 1 438 ? -24.919 11.545 17.571 1.00 93.12 438 ALA A C 1
ATOM 3437 O O . ALA A 1 438 ? -25.465 11.006 16.607 1.00 93.12 438 ALA A O 1
ATOM 3438 N N . ALA A 1 439 ? -24.567 10.871 18.669 1.00 93.81 439 ALA A N 1
ATOM 3439 C CA . ALA A 1 439 ? -24.840 9.453 18.881 1.00 93.81 439 ALA A CA 1
ATOM 3440 C C . ALA A 1 439 ? -26.342 9.175 19.036 1.00 93.81 439 ALA A C 1
ATOM 3442 O O . ALA A 1 439 ? -26.874 8.318 18.325 1.00 93.81 439 ALA A O 1
ATOM 3443 N N . ASP A 1 440 ? -27.043 9.968 19.851 1.00 92.50 440 ASP A N 1
ATOM 3444 C CA . ASP A 1 440 ? -28.485 9.835 20.078 1.00 92.50 440 ASP A CA 1
ATOM 3445 C C . ASP A 1 440 ? -29.273 10.007 18.769 1.00 92.50 440 ASP A C 1
ATOM 3447 O O . ASP A 1 440 ? -30.156 9.203 18.461 1.00 92.50 440 ASP A O 1
ATOM 3451 N N . LYS A 1 441 ? -28.896 10.985 17.930 1.00 92.56 441 LYS A N 1
ATOM 3452 C CA . LYS A 1 441 ? -29.487 11.179 16.588 1.00 92.56 441 LYS A CA 1
ATOM 3453 C C . LYS A 1 441 ? -29.331 9.958 15.679 1.00 92.56 441 LYS A C 1
ATOM 3455 O O . LYS A 1 441 ? -30.200 9.705 14.849 1.00 92.56 441 LYS A O 1
ATOM 3460 N N . LYS A 1 442 ? -28.248 9.197 15.842 1.00 92.75 442 LYS A N 1
ATOM 3461 C CA . LYS A 1 442 ? -27.970 7.958 15.099 1.00 92.75 442 LYS A CA 1
ATOM 3462 C C . LYS A 1 442 ? -28.499 6.705 15.809 1.00 92.75 442 LYS A C 1
ATOM 3464 O O . LYS A 1 442 ? -28.281 5.598 15.325 1.00 92.75 442 LYS A O 1
ATOM 3469 N N . GLY A 1 443 ? -29.236 6.851 16.912 1.00 91.75 443 GLY A N 1
ATOM 3470 C CA . GLY A 1 443 ? -29.831 5.737 17.654 1.00 91.75 443 GLY A CA 1
ATOM 3471 C C . GLY A 1 443 ? -28.856 4.985 18.565 1.00 91.75 443 GLY A C 1
ATOM 3472 O O . GLY A 1 443 ? -29.175 3.883 19.004 1.00 91.75 443 GLY A O 1
ATOM 3473 N N . MET A 1 444 ? -27.685 5.558 18.857 1.00 92.56 444 MET A N 1
ATOM 3474 C CA . MET A 1 444 ? -26.694 5.004 19.780 1.00 92.56 444 MET A CA 1
ATOM 3475 C C . MET A 1 444 ? -26.719 5.782 21.093 1.00 92.56 444 MET A C 1
ATOM 3477 O O . MET A 1 444 ? -26.393 6.965 21.113 1.00 92.56 444 MET A O 1
ATOM 3481 N N . ARG A 1 445 ? -27.058 5.118 22.201 1.00 90.38 445 ARG A N 1
ATOM 3482 C CA . ARG A 1 445 ? -27.016 5.756 23.521 1.00 90.38 445 ARG A CA 1
ATOM 3483 C C . ARG A 1 445 ? -25.621 5.638 24.119 1.00 90.38 445 ARG A C 1
ATOM 3485 O O . ARG A 1 445 ? -25.100 4.536 24.255 1.00 90.38 445 ARG A O 1
ATOM 3492 N N . LEU A 1 446 ? -25.047 6.774 24.502 1.00 91.62 446 LEU A N 1
ATOM 3493 C CA . LEU A 1 446 ? -23.797 6.844 25.258 1.00 91.62 446 LEU A CA 1
ATOM 3494 C C . LEU A 1 446 ? -24.076 7.427 26.654 1.00 91.62 446 LEU A C 1
ATOM 3496 O O . LEU A 1 446 ? -24.785 8.439 26.753 1.00 91.62 446 LEU A O 1
ATOM 3500 N N . PRO A 1 447 ? -23.533 6.838 27.737 1.00 92.06 447 PRO A N 1
ATOM 3501 C CA . PRO A 1 447 ? -23.620 7.436 29.065 1.00 92.06 447 PRO A CA 1
ATOM 3502 C C . PRO A 1 447 ? -22.791 8.728 29.123 1.00 92.06 447 PRO A C 1
ATOM 3504 O O . PRO A 1 447 ? -22.064 9.067 28.185 1.00 92.06 447 PRO A O 1
ATOM 3507 N N . GLN A 1 448 ? -22.907 9.484 30.214 1.00 91.00 448 GLN A N 1
ATOM 3508 C CA . GLN A 1 448 ? -22.083 10.680 30.392 1.00 91.00 448 GLN A CA 1
ATOM 3509 C C . GLN A 1 448 ? -20.596 10.276 30.493 1.00 91.00 448 GLN A C 1
ATOM 3511 O O . GLN A 1 448 ? -20.291 9.394 31.293 1.00 91.00 448 GLN A O 1
ATOM 3516 N N . PRO A 1 449 ? -19.682 10.863 29.692 1.00 93.31 449 PRO A N 1
ATOM 3517 C CA . PRO A 1 449 ? -18.258 10.551 29.793 1.00 93.31 449 PRO A CA 1
ATOM 3518 C C . PRO A 1 449 ? -17.657 11.090 31.089 1.00 93.31 449 PRO A C 1
ATOM 3520 O O . PRO A 1 449 ? -18.023 12.179 31.545 1.00 93.31 449 PRO A O 1
ATOM 3523 N N . GLU A 1 450 ? -16.678 10.360 31.613 1.00 93.75 450 GLU A N 1
ATOM 3524 C CA . GLU A 1 450 ? -15.717 10.888 32.584 1.00 93.75 450 GLU A CA 1
ATOM 3525 C C . GLU A 1 450 ? -14.573 11.594 31.841 1.00 93.75 450 GLU A C 1
ATOM 3527 O O . GLU A 1 450 ? -14.361 11.367 30.644 1.00 93.75 450 GLU A O 1
ATOM 3532 N N . TYR A 1 451 ? -13.869 12.488 32.533 1.00 91.62 451 TYR A N 1
ATOM 3533 C CA . TYR A 1 451 ? -12.838 13.343 31.948 1.00 91.62 451 TYR A CA 1
ATOM 3534 C C . TYR A 1 451 ? -11.564 13.249 32.772 1.00 91.62 451 TYR A C 1
ATOM 3536 O O . TYR A 1 451 ? -11.630 13.407 33.986 1.00 91.62 451 TYR A O 1
ATOM 3544 N N . GLU A 1 452 ? -10.426 13.047 32.113 1.00 89.44 452 GLU A N 1
ATOM 3545 C CA . GLU A 1 452 ? -9.122 12.989 32.779 1.00 89.44 452 GLU A CA 1
ATOM 3546 C C . GLU A 1 452 ? -8.034 13.685 31.967 1.00 89.44 452 GLU A C 1
ATOM 3548 O O . GLU A 1 452 ? -8.071 13.728 30.731 1.00 89.44 452 GLU A O 1
ATOM 3553 N N . THR A 1 453 ? -7.025 14.192 32.672 1.00 86.88 453 THR A N 1
ATOM 3554 C CA . THR A 1 453 ? -5.801 14.692 32.039 1.00 86.88 453 THR A CA 1
ATOM 3555 C C . THR A 1 453 ? -4.776 13.566 31.981 1.00 86.88 453 THR A C 1
ATOM 3557 O O . THR A 1 453 ? -4.364 13.055 33.018 1.00 86.88 453 THR A O 1
ATOM 3560 N N . ILE A 1 454 ? -4.362 13.181 30.774 1.00 81.56 454 ILE A N 1
ATOM 3561 C CA . ILE A 1 454 ? -3.384 12.113 30.536 1.00 81.56 454 ILE A CA 1
ATOM 3562 C C . ILE A 1 454 ? -2.268 12.677 29.668 1.00 81.56 454 ILE A C 1
ATOM 3564 O O . ILE A 1 454 ? -2.498 13.061 28.521 1.00 81.56 454 ILE A O 1
ATOM 3568 N N . GLU A 1 455 ? -1.058 12.701 30.218 1.00 78.62 455 GLU A N 1
ATOM 3569 C CA . GLU A 1 455 ? 0.143 13.102 29.494 1.00 78.62 455 GLU A CA 1
ATOM 3570 C C . GLU A 1 455 ? 0.783 11.906 28.782 1.00 78.62 455 GLU A C 1
ATOM 3572 O O . GLU A 1 455 ? 0.670 10.753 29.205 1.00 78.62 455 GLU A O 1
ATOM 3577 N N . LEU A 1 456 ? 1.480 12.183 27.678 1.00 69.62 456 LEU A N 1
ATOM 3578 C CA . LEU A 1 456 ? 2.029 11.138 26.814 1.00 69.62 456 LEU A CA 1
ATOM 3579 C C . LEU A 1 456 ? 3.043 10.230 27.525 1.00 69.62 456 LEU A C 1
ATOM 3581 O O . LEU A 1 456 ? 3.073 9.027 27.272 1.00 69.62 456 LEU A O 1
ATOM 3585 N N . ASN A 1 457 ? 3.868 10.809 28.397 1.00 68.81 457 ASN A N 1
ATOM 3586 C CA . ASN A 1 457 ? 4.911 10.075 29.114 1.00 68.81 457 ASN A CA 1
ATOM 3587 C C . ASN A 1 457 ? 4.324 9.072 30.119 1.00 68.81 457 ASN A C 1
ATOM 3589 O O . ASN A 1 457 ? 4.943 8.045 30.376 1.00 68.81 457 ASN A O 1
ATOM 3593 N N . ASP A 1 458 ? 3.106 9.327 30.601 1.00 71.19 458 ASP A N 1
ATOM 3594 C CA . ASP A 1 458 ? 2.430 8.504 31.605 1.00 71.19 458 ASP A CA 1
ATOM 3595 C C . ASP A 1 458 ? 1.454 7.505 30.964 1.00 71.19 458 ASP A C 1
ATOM 3597 O O . ASP A 1 458 ? 0.810 6.716 31.651 1.00 71.19 458 ASP A O 1
ATOM 3601 N N . LEU A 1 459 ? 1.314 7.518 29.632 1.00 70.62 459 LEU A N 1
ATOM 3602 C CA . LEU A 1 459 ? 0.237 6.827 28.920 1.00 70.62 459 LEU A CA 1
ATOM 3603 C C . LEU A 1 459 ? 0.236 5.306 29.170 1.00 70.62 459 LEU A C 1
ATOM 3605 O O . LEU A 1 459 ? -0.823 4.687 29.141 1.00 70.62 459 LEU A O 1
ATOM 3609 N N . GLN A 1 460 ? 1.385 4.698 29.477 1.00 70.25 460 GLN A N 1
ATOM 3610 C CA . GLN A 1 460 ? 1.458 3.288 29.875 1.00 70.25 460 GLN A CA 1
ATOM 3611 C C . GLN A 1 460 ? 0.822 3.033 31.254 1.00 70.25 460 GLN A C 1
ATOM 3613 O O . GLN A 1 460 ? -0.057 2.175 31.369 1.00 70.25 460 GLN A O 1
ATOM 3618 N N . ASP A 1 461 ? 1.238 3.773 32.282 1.00 74.12 461 ASP A N 1
ATOM 3619 C CA . ASP A 1 461 ? 0.733 3.608 33.651 1.00 74.12 461 ASP A CA 1
ATOM 3620 C C . ASP A 1 461 ? -0.734 4.030 33.753 1.00 74.12 461 ASP A C 1
ATOM 3622 O O . ASP A 1 461 ? -1.551 3.365 34.393 1.00 74.12 461 ASP A O 1
ATOM 3626 N N . GLN A 1 462 ? -1.110 5.070 33.013 1.00 80.25 462 GLN A N 1
ATOM 3627 C CA . GLN A 1 462 ? -2.489 5.526 32.929 1.00 80.25 462 GLN A CA 1
ATOM 3628 C C . GLN A 1 462 ? -3.386 4.493 32.245 1.00 80.25 462 GLN A C 1
ATOM 3630 O O . GLN A 1 462 ? -4.500 4.273 32.700 1.00 80.25 462 GLN A O 1
ATOM 3635 N N . PHE A 1 463 ? -2.928 3.775 31.213 1.00 82.69 463 PHE A N 1
ATOM 3636 C CA . PHE A 1 463 ? -3.736 2.699 30.624 1.00 82.69 463 PHE A CA 1
ATOM 3637 C C . PHE A 1 463 ? -3.900 1.483 31.546 1.00 82.69 463 PHE A C 1
ATOM 3639 O O . PHE A 1 463 ? -4.943 0.824 31.489 1.00 82.69 463 PHE A O 1
ATOM 3646 N N . LYS A 1 464 ? -2.934 1.217 32.437 1.00 81.31 464 LYS A N 1
ATOM 3647 C CA . LYS A 1 464 ? -3.112 0.246 33.529 1.00 81.31 464 LYS A CA 1
ATOM 3648 C C . LYS A 1 464 ? -4.243 0.694 34.459 1.00 81.31 464 LYS A C 1
ATOM 3650 O O . LYS A 1 464 ? -5.190 -0.062 34.657 1.00 81.31 464 LYS A O 1
ATOM 3655 N N . TRP A 1 465 ? -4.200 1.942 34.919 1.00 86.88 465 TRP A N 1
ATOM 3656 C CA . TRP A 1 465 ? -5.257 2.531 35.745 1.00 86.88 465 TRP A CA 1
ATOM 3657 C C . TRP A 1 465 ? -6.629 2.539 35.043 1.00 86.88 465 TRP A C 1
ATOM 3659 O O . TRP A 1 465 ? -7.631 2.142 35.636 1.00 86.88 465 TRP A O 1
ATOM 3669 N N . ILE A 1 466 ? -6.687 2.904 33.756 1.00 86.94 466 ILE A N 1
ATOM 3670 C CA . ILE A 1 466 ? -7.915 2.867 32.942 1.00 86.94 466 ILE A CA 1
ATOM 3671 C C . ILE A 1 466 ? -8.493 1.444 32.917 1.00 86.94 466 ILE A C 1
ATOM 3673 O O . ILE A 1 466 ? -9.704 1.263 33.062 1.00 86.94 466 ILE A O 1
ATOM 3677 N N . SER A 1 467 ? -7.635 0.435 32.742 1.00 85.56 467 SER A N 1
ATOM 3678 C CA . SER A 1 467 ? -8.043 -0.970 32.745 1.00 85.56 467 SER A CA 1
ATOM 3679 C C . SER A 1 467 ? -8.580 -1.417 34.104 1.00 85.56 467 SER A C 1
ATOM 3681 O O . SER A 1 467 ? -9.566 -2.150 34.145 1.00 85.56 467 SER A O 1
ATOM 3683 N N . GLU A 1 468 ? -7.961 -0.989 35.205 1.00 87.19 468 GLU A N 1
ATOM 3684 C CA . GLU A 1 468 ? -8.400 -1.290 36.578 1.00 87.19 468 GLU A CA 1
ATOM 3685 C C . GLU A 1 468 ? -9.734 -0.612 36.925 1.00 87.19 468 GLU A C 1
ATOM 3687 O O . GLU A 1 468 ? -10.530 -1.155 37.686 1.00 87.19 468 GLU A O 1
ATOM 3692 N N . LYS A 1 469 ? -10.013 0.554 36.332 1.00 87.75 469 LYS A N 1
ATOM 3693 C CA . LYS A 1 469 ? -11.285 1.285 36.467 1.00 87.75 469 LYS A CA 1
ATOM 3694 C C . LYS A 1 469 ? -12.394 0.795 35.532 1.00 87.75 469 LYS A C 1
ATOM 3696 O O . LYS A 1 469 ? -13.456 1.416 35.491 1.00 87.75 469 LYS A O 1
ATOM 3701 N N . GLU A 1 470 ? -12.147 -0.289 34.797 1.00 88.69 470 GLU A N 1
ATOM 3702 C CA . GLU A 1 470 ? -13.103 -0.945 33.898 1.00 88.69 470 GLU A CA 1
ATOM 3703 C C . GLU A 1 470 ? -13.705 -0.021 32.824 1.00 88.69 470 GLU A C 1
ATOM 3705 O O . GLU A 1 470 ? -14.853 -0.191 32.410 1.00 88.69 470 GLU A O 1
ATOM 3710 N N . TYR A 1 471 ? -12.941 0.961 32.335 1.00 90.94 471 TYR A N 1
ATOM 3711 C CA . TYR A 1 471 ? -13.380 1.745 31.181 1.00 90.94 471 TYR A CA 1
ATOM 3712 C C . TYR A 1 471 ? -13.443 0.874 29.923 1.00 90.94 471 TYR A C 1
ATOM 3714 O O . TYR A 1 471 ? -12.487 0.185 29.566 1.00 90.94 471 TYR A O 1
ATOM 3722 N N . GLU A 1 472 ? -14.559 0.957 29.203 1.00 90.38 472 GLU A N 1
ATOM 3723 C CA . GLU A 1 472 ? -14.807 0.141 28.009 1.00 90.38 472 GLU A CA 1
ATOM 3724 C C . GLU A 1 472 ? -14.386 0.848 26.715 1.00 90.38 472 GLU A C 1
ATOM 3726 O O . GLU A 1 472 ? -14.238 0.213 25.671 1.00 90.38 472 GLU A O 1
ATOM 3731 N N . PHE A 1 473 ? -14.188 2.168 26.765 1.00 93.00 473 PHE A N 1
ATOM 3732 C CA . PHE A 1 473 ? -13.782 2.975 25.619 1.00 93.00 473 PHE A CA 1
ATOM 3733 C C . PHE A 1 473 ? -13.033 4.235 26.057 1.00 93.00 473 PHE A C 1
ATOM 3735 O O . PHE A 1 473 ? -13.427 4.891 27.023 1.00 93.00 473 PHE A O 1
ATOM 3742 N N . VAL A 1 474 ? -11.991 4.612 25.310 1.00 94.00 474 VAL A N 1
ATOM 3743 C CA . VAL A 1 474 ? -11.208 5.832 25.571 1.00 94.00 474 VAL A CA 1
ATOM 3744 C C . VAL A 1 474 ? -11.164 6.718 24.331 1.00 94.00 474 VAL A C 1
ATOM 3746 O O . VAL A 1 474 ? -10.676 6.310 23.275 1.00 94.00 474 VAL A O 1
ATOM 3749 N N . LEU A 1 475 ? -11.624 7.959 24.447 1.00 93.81 475 LEU A N 1
ATOM 3750 C CA . LEU A 1 475 ? -11.416 9.000 23.447 1.00 93.81 475 LEU A CA 1
ATOM 3751 C C . LEU A 1 475 ? -10.255 9.894 23.896 1.00 93.81 475 LEU A C 1
ATOM 3753 O O . LEU A 1 475 ? -10.375 10.596 24.889 1.00 93.81 475 LEU A O 1
ATOM 3757 N N . TYR A 1 476 ? -9.134 9.855 23.179 1.00 91.69 476 TYR A N 1
ATOM 3758 C CA . TYR A 1 476 ? -7.910 10.578 23.534 1.00 91.69 476 TYR A CA 1
ATOM 3759 C C . TYR A 1 476 ? -7.703 11.804 22.633 1.00 91.69 476 TYR A C 1
ATOM 3761 O O . TYR A 1 476 ? -7.774 11.703 21.403 1.00 91.69 476 TYR A O 1
ATOM 3769 N N . ILE A 1 477 ? -7.444 12.960 23.237 1.00 89.50 477 ILE A N 1
ATOM 3770 C CA . ILE A 1 477 ? -7.283 14.257 22.573 1.00 89.50 477 ILE A CA 1
ATOM 3771 C C . ILE A 1 477 ? -5.866 14.769 22.812 1.00 89.50 477 ILE A C 1
ATOM 3773 O O . ILE A 1 477 ? -5.432 14.901 23.951 1.00 89.50 477 ILE A O 1
ATOM 3777 N N . ASP A 1 478 ? -5.148 15.095 21.739 1.00 86.56 478 ASP A N 1
ATOM 3778 C CA . ASP A 1 478 ? -3.762 15.561 21.852 1.00 86.56 478 ASP A CA 1
ATOM 3779 C C . ASP A 1 478 ? -3.399 16.557 20.742 1.00 86.56 478 ASP A C 1
ATOM 3781 O O . ASP A 1 478 ? -4.088 16.694 19.721 1.00 86.56 478 ASP A O 1
ATOM 3785 N N . SER A 1 479 ? -2.294 17.269 20.919 1.00 81.19 479 SER A N 1
ATOM 3786 C CA . SER A 1 479 ? -1.707 18.112 19.889 1.00 81.19 479 SER A CA 1
ATOM 3787 C C . SER A 1 479 ? -1.247 17.277 18.686 1.00 81.19 479 SER A C 1
ATOM 3789 O O . SER A 1 479 ? -0.762 16.151 18.799 1.00 81.19 479 SER A O 1
ATOM 3791 N N . LYS A 1 480 ? -1.308 17.866 17.487 1.00 72.69 480 LYS A N 1
ATOM 3792 C CA . LYS A 1 480 ? -0.824 17.223 16.250 1.00 72.69 480 LYS A CA 1
ATOM 3793 C C . LYS A 1 480 ? 0.678 16.875 16.297 1.00 72.69 480 LYS A C 1
ATOM 3795 O O . LYS A 1 480 ? 1.138 16.067 15.497 1.00 72.69 480 LYS A O 1
ATOM 3800 N N . ARG A 1 481 ? 1.445 17.496 17.203 1.00 68.00 481 ARG A N 1
ATOM 3801 C CA . ARG A 1 481 ? 2.905 17.347 17.315 1.00 68.00 481 ARG A CA 1
ATOM 3802 C C . ARG A 1 481 ? 3.343 16.252 18.286 1.00 68.00 481 ARG A C 1
ATOM 3804 O O . ARG A 1 481 ? 4.486 15.823 18.188 1.00 68.00 481 ARG A O 1
ATOM 3811 N N . ALA A 1 482 ? 2.462 15.781 19.166 1.00 64.69 482 ALA A N 1
ATOM 3812 C CA . ALA A 1 482 ? 2.823 14.866 20.247 1.00 64.69 482 ALA A CA 1
ATOM 3813 C C . ALA A 1 482 ? 3.280 13.469 19.784 1.00 64.69 482 ALA A C 1
ATOM 3815 O O . ALA A 1 482 ? 3.844 12.730 20.576 1.00 64.69 482 ALA A O 1
ATOM 3816 N N . LYS A 1 483 ? 3.070 13.084 18.511 1.00 72.81 483 LYS A N 1
ATOM 3817 C CA . LYS A 1 483 ? 3.416 11.746 17.970 1.00 72.81 483 LYS A CA 1
ATOM 3818 C C . LYS A 1 483 ? 2.893 10.577 18.836 1.00 72.81 483 LYS A C 1
ATOM 3820 O O . LYS A 1 483 ? 3.445 9.484 18.820 1.00 72.81 483 LYS A O 1
ATOM 3825 N N . SER A 1 484 ? 1.784 10.788 19.541 1.00 79.06 484 SER A N 1
ATOM 3826 C CA . SER A 1 484 ? 1.216 9.863 20.529 1.00 79.06 484 SER A CA 1
ATOM 3827 C C . SER A 1 484 ? 0.401 8.705 19.946 1.00 79.06 484 SER A C 1
ATOM 3829 O O . SER A 1 484 ? 0.021 7.788 20.671 1.00 79.06 484 SER A O 1
ATOM 3831 N N . HIS A 1 485 ? 0.127 8.731 18.636 1.00 86.25 485 HIS A N 1
ATOM 3832 C CA . HIS A 1 485 ? -0.761 7.771 17.977 1.00 86.25 485 HIS A CA 1
ATOM 3833 C C . HIS A 1 485 ? -0.301 6.326 18.150 1.00 86.25 485 HIS A C 1
ATOM 3835 O O . HIS A 1 485 ? -1.070 5.489 18.617 1.00 86.25 485 HIS A O 1
ATOM 3841 N N . ASP A 1 486 ? 0.950 6.034 17.800 1.00 84.12 486 ASP A N 1
ATOM 3842 C CA . ASP A 1 486 ? 1.448 4.660 17.791 1.00 84.12 486 ASP A CA 1
ATOM 3843 C C . ASP A 1 486 ? 1.501 4.086 19.213 1.00 84.12 486 ASP A C 1
ATOM 3845 O O . ASP A 1 486 ? 1.140 2.928 19.420 1.00 84.12 486 ASP A O 1
ATOM 3849 N N . LEU A 1 487 ? 1.843 4.913 20.211 1.00 83.94 487 LEU A N 1
ATOM 3850 C CA . LEU A 1 487 ? 1.870 4.501 21.618 1.00 83.94 487 LEU A CA 1
ATOM 3851 C C . LEU A 1 487 ? 0.470 4.198 22.142 1.00 83.94 487 LEU A C 1
ATOM 3853 O O . LEU A 1 487 ? 0.247 3.131 22.712 1.00 83.94 487 LEU A O 1
ATOM 3857 N N . LEU A 1 488 ? -0.496 5.078 21.869 1.00 87.12 488 LEU A N 1
ATOM 3858 C CA . LEU A 1 488 ? -1.899 4.849 22.205 1.00 87.12 488 LEU A CA 1
ATOM 3859 C C . LEU A 1 488 ? -2.417 3.535 21.598 1.00 87.12 488 LEU A C 1
ATOM 3861 O O . LEU A 1 488 ? -3.155 2.794 22.244 1.00 87.12 488 LEU A O 1
ATOM 3865 N N . LYS A 1 489 ? -2.033 3.225 20.354 1.00 87.31 489 LYS A N 1
ATOM 3866 C CA . LYS A 1 489 ? -2.468 2.005 19.658 1.00 87.31 489 LYS A CA 1
ATOM 3867 C C . LYS A 1 489 ? -1.759 0.740 20.123 1.00 87.31 489 LYS A C 1
ATOM 3869 O O . LYS A 1 489 ? -2.384 -0.322 20.141 1.00 87.31 489 LYS A O 1
ATOM 3874 N N . LEU A 1 490 ? -0.514 0.854 20.567 1.00 83.88 490 LEU A N 1
ATOM 3875 C CA . LEU A 1 490 ? 0.172 -0.227 21.259 1.00 83.88 490 LEU A CA 1
ATOM 3876 C C . LEU A 1 490 ? -0.523 -0.543 22.597 1.00 83.88 490 LEU A C 1
ATOM 3878 O O . LEU A 1 490 ? -0.776 -1.714 22.885 1.00 83.88 490 LEU A O 1
ATOM 3882 N N . MET A 1 491 ? -0.926 0.481 23.361 1.00 84.44 491 MET A N 1
ATOM 3883 C CA . MET A 1 491 ? -1.683 0.302 24.611 1.00 84.44 491 MET A CA 1
ATOM 3884 C C . MET A 1 491 ? -3.097 -0.248 24.380 1.00 84.44 491 MET A C 1
ATOM 3886 O O . MET A 1 491 ? -3.529 -1.134 25.114 1.00 84.44 491 MET A O 1
ATOM 3890 N N . GLU A 1 492 ? -3.785 0.181 23.316 1.00 86.00 492 GLU A N 1
ATOM 3891 C CA . GLU A 1 492 ? -5.063 -0.402 22.870 1.00 86.00 492 GLU A CA 1
ATOM 3892 C C . GLU A 1 492 ? -4.947 -1.924 22.671 1.00 86.00 492 GLU A C 1
ATOM 3894 O O . GLU A 1 492 ? -5.805 -2.675 23.138 1.00 86.00 492 GLU A O 1
ATOM 3899 N N . SER A 1 493 ? -3.876 -2.397 22.016 1.00 81.88 493 SER A N 1
ATOM 3900 C CA . SER A 1 493 ? -3.638 -3.837 21.834 1.00 81.88 493 SER A CA 1
ATOM 3901 C C . SER A 1 493 ? -3.292 -4.545 23.146 1.00 81.88 493 SER A C 1
ATOM 3903 O O . SER A 1 493 ? -3.767 -5.658 23.375 1.00 81.88 493 SER A O 1
ATOM 3905 N N . ARG A 1 494 ? -2.517 -3.903 24.030 1.00 79.56 494 ARG A N 1
ATOM 3906 C CA . ARG A 1 494 ? -2.093 -4.472 25.320 1.00 79.56 494 ARG A CA 1
ATOM 3907 C C . ARG A 1 494 ? -3.263 -4.670 26.282 1.00 79.56 494 ARG A C 1
ATOM 3909 O O . ARG A 1 494 ? -3.460 -5.775 26.778 1.00 79.56 494 ARG A O 1
ATOM 3916 N N . TYR A 1 495 ? -4.035 -3.615 26.529 1.00 83.00 495 TYR A N 1
ATOM 3917 C CA . TYR A 1 495 ? -5.113 -3.618 27.524 1.00 83.00 495 TYR A CA 1
ATOM 3918 C C . TYR A 1 495 ? -6.468 -4.041 26.944 1.00 83.00 495 TYR A C 1
ATOM 3920 O O . TYR A 1 495 ? -7.424 -4.228 27.690 1.00 83.00 495 TYR A O 1
ATOM 3928 N N . LYS A 1 496 ? -6.557 -4.230 25.618 1.00 82.44 496 LYS A N 1
ATOM 3929 C CA . LYS A 1 496 ? -7.791 -4.601 24.902 1.00 82.44 496 LYS A CA 1
ATOM 3930 C C . LYS A 1 496 ? -8.936 -3.605 25.136 1.00 82.44 496 LYS A C 1
ATOM 3932 O O . LYS A 1 496 ? -10.103 -3.988 25.129 1.00 82.44 496 LYS A O 1
ATOM 3937 N N . ILE A 1 497 ? -8.595 -2.327 25.304 1.00 86.94 497 ILE A N 1
ATOM 3938 C CA . ILE A 1 497 ? -9.543 -1.218 25.468 1.00 86.94 497 ILE A CA 1
ATOM 3939 C C . ILE A 1 497 ? -9.570 -0.434 24.159 1.00 86.94 497 ILE A C 1
ATOM 3941 O O . ILE A 1 497 ? -8.559 0.187 23.828 1.00 86.94 497 ILE A O 1
ATOM 3945 N N . PRO A 1 498 ? -10.674 -0.442 23.392 1.00 90.00 498 PRO A N 1
ATOM 3946 C CA . PRO A 1 498 ? -10.779 0.326 22.159 1.00 90.00 498 PRO A CA 1
ATOM 3947 C C . PRO A 1 498 ? -10.546 1.822 22.397 1.00 90.00 498 PRO A C 1
ATOM 3949 O O . PRO A 1 498 ? -11.155 2.430 23.278 1.00 90.00 498 PRO A O 1
ATOM 3952 N N . THR A 1 499 ? -9.698 2.441 21.570 1.00 92.88 499 THR A N 1
ATOM 3953 C CA . THR A 1 499 ? -9.374 3.868 21.701 1.00 92.88 499 THR A CA 1
ATOM 3954 C C . THR A 1 499 ? -9.723 4.646 20.439 1.00 92.88 499 THR A C 1
ATOM 3956 O O . THR A 1 499 ? -9.559 4.164 19.311 1.00 92.88 499 THR A O 1
ATOM 3959 N N . GLN A 1 500 ? -10.140 5.899 20.566 1.00 93.44 500 GLN A N 1
ATOM 3960 C CA . GLN A 1 500 ? -10.306 6.829 19.452 1.00 93.44 500 GLN A CA 1
ATOM 3961 C C . GLN A 1 500 ? -9.496 8.092 19.704 1.00 93.44 500 GLN A C 1
ATOM 3963 O O . GLN A 1 500 ? -9.782 8.832 20.628 1.00 93.44 500 GLN A O 1
ATOM 3968 N N . GLN A 1 501 ? -8.518 8.363 18.840 1.00 91.75 501 GLN A N 1
ATOM 3969 C CA . GLN A 1 501 ? -7.755 9.602 18.920 1.00 91.75 501 GLN A CA 1
ATOM 3970 C C . GLN A 1 501 ? -8.377 10.692 18.050 1.00 91.75 501 GLN A C 1
ATOM 3972 O O . GLN A 1 501 ? -8.807 10.414 16.923 1.00 91.75 501 GLN A O 1
ATOM 3977 N N . ILE A 1 502 ? -8.364 11.926 18.541 1.00 90.69 502 ILE A N 1
ATOM 3978 C CA . ILE A 1 502 ? -8.599 13.140 17.756 1.00 90.69 502 ILE A CA 1
ATOM 3979 C C . ILE A 1 502 ? -7.523 14.182 18.079 1.00 90.69 502 ILE A C 1
ATOM 3981 O O . ILE A 1 502 ? -6.856 14.102 19.108 1.00 90.69 502 ILE A O 1
ATOM 3985 N N . THR A 1 503 ? -7.329 15.155 17.190 1.00 88.75 503 THR A N 1
ATOM 3986 C CA . THR A 1 503 ? -6.401 16.260 17.449 1.00 88.75 503 THR A CA 1
ATOM 3987 C C . THR A 1 503 ? -7.107 17.422 18.145 1.00 88.75 503 THR A C 1
ATOM 3989 O O . THR A 1 503 ? -8.299 17.646 17.938 1.00 88.75 503 THR A O 1
ATOM 3992 N N . ALA A 1 504 ? -6.343 18.225 18.883 1.00 84.75 504 ALA A N 1
ATOM 3993 C CA . ALA A 1 504 ? -6.768 19.506 19.456 1.00 84.75 504 ALA A CA 1
ATOM 3994 C C . ALA A 1 504 ? -7.514 20.416 18.461 1.00 84.75 504 ALA A C 1
ATOM 3996 O O . ALA A 1 504 ? -8.468 21.101 18.799 1.00 84.75 504 ALA A O 1
ATOM 3997 N N . GLU A 1 505 ? -7.085 20.418 17.199 1.00 84.25 505 GLU A N 1
ATOM 3998 C CA . GLU A 1 505 ? -7.698 21.232 16.146 1.00 84.25 505 GLU A CA 1
ATOM 3999 C C . GLU A 1 505 ? -9.110 20.750 15.775 1.00 84.25 505 GLU A C 1
ATOM 4001 O O . GLU A 1 505 ? -9.966 21.549 15.400 1.00 84.25 505 GLU A O 1
ATOM 4006 N N . VAL A 1 506 ? -9.371 19.443 15.889 1.00 87.31 506 VAL A N 1
ATOM 4007 C CA . VAL A 1 506 ? -10.714 18.892 15.677 1.00 87.31 506 VAL A CA 1
ATOM 4008 C C . VAL A 1 506 ? -11.651 19.346 16.791 1.00 87.31 506 VAL A C 1
ATOM 4010 O O . VAL A 1 506 ? -12.801 19.651 16.495 1.00 87.31 506 VAL A O 1
ATOM 4013 N N . LEU A 1 507 ? -11.165 19.448 18.032 1.00 83.62 507 LEU A N 1
ATOM 4014 C CA . LEU A 1 507 ? -11.955 19.917 19.174 1.00 83.62 507 LEU A CA 1
ATOM 4015 C C . LEU A 1 507 ? -12.566 21.304 18.911 1.00 83.62 507 LEU A C 1
ATOM 4017 O O . LEU A 1 507 ? -13.759 21.494 19.129 1.00 83.62 507 LEU A O 1
ATOM 4021 N N . SER A 1 508 ? -11.777 22.241 18.375 1.00 78.75 508 SER A N 1
ATOM 4022 C CA . SER A 1 508 ? -12.215 23.624 18.142 1.00 78.75 508 SER A CA 1
ATOM 4023 C C . SER A 1 508 ? -12.997 23.837 16.841 1.00 78.75 508 SER A C 1
ATOM 4025 O O . SER A 1 508 ? -13.785 24.777 16.751 1.00 78.75 508 SER A O 1
ATOM 4027 N N . LYS A 1 509 ? -12.803 22.985 15.824 1.00 84.62 509 LYS A N 1
ATOM 4028 C CA . LYS A 1 509 ? -13.390 23.158 14.477 1.00 84.62 509 LYS A CA 1
ATOM 4029 C C . LYS A 1 509 ? -14.477 22.141 14.117 1.00 84.62 509 LYS A C 1
ATOM 4031 O O . LYS A 1 509 ? -14.991 22.175 12.997 1.00 84.62 509 LYS A O 1
ATOM 4036 N N . ALA A 1 510 ? -14.802 21.190 14.992 1.00 84.00 510 ALA A N 1
ATOM 4037 C CA . ALA A 1 510 ? -15.747 20.127 14.659 1.00 84.00 510 ALA A CA 1
ATOM 4038 C C . ALA A 1 510 ? -17.164 20.671 14.397 1.00 84.00 510 ALA A C 1
ATOM 4040 O O . ALA A 1 510 ? -17.807 21.253 15.268 1.00 84.00 510 ALA A O 1
ATOM 4041 N N . GLY A 1 511 ? -17.668 20.411 13.187 1.00 86.12 511 GLY A N 1
ATOM 4042 C CA . GLY A 1 511 ? -19.075 20.580 12.818 1.00 86.12 511 GLY A CA 1
ATOM 4043 C C . GLY A 1 511 ? -19.843 19.253 12.822 1.00 86.12 511 GLY A C 1
ATOM 4044 O O . GLY A 1 511 ? -19.271 18.185 13.054 1.00 86.12 511 GLY A O 1
ATOM 4045 N N . GLY A 1 512 ? -21.140 19.302 12.497 1.00 84.12 512 GLY A N 1
ATOM 4046 C CA . GLY A 1 512 ? -22.048 18.141 12.520 1.00 84.12 512 GLY A CA 1
ATOM 4047 C C . GLY A 1 512 ? -21.527 16.895 11.788 1.00 84.12 512 GLY A C 1
ATOM 4048 O O . GLY A 1 512 ? -21.590 15.793 12.328 1.00 84.12 512 GLY A O 1
ATOM 4049 N N . ALA A 1 513 ? -20.941 17.067 10.598 1.00 84.44 513 ALA A N 1
ATOM 4050 C CA . ALA A 1 513 ? -20.369 15.960 9.824 1.00 84.44 513 ALA A CA 1
ATOM 4051 C C . ALA A 1 513 ? -19.156 15.307 10.516 1.00 84.44 513 ALA A C 1
ATOM 4053 O O . ALA A 1 513 ? -18.993 14.088 10.475 1.00 84.44 513 ALA A O 1
ATOM 4054 N N . THR A 1 514 ? -18.314 16.100 11.186 1.00 90.44 514 THR A N 1
ATOM 4055 C CA . THR A 1 514 ? -17.149 15.597 11.927 1.00 90.44 514 THR A CA 1
ATOM 4056 C C . THR A 1 514 ? -17.589 14.767 13.128 1.00 90.44 514 THR A C 1
ATOM 4058 O O . THR A 1 514 ? -17.082 13.660 13.308 1.00 90.44 514 THR A O 1
ATOM 4061 N N . TYR A 1 515 ? -18.572 15.248 13.898 1.00 91.44 515 TYR A N 1
ATOM 4062 C CA . TYR A 1 515 ? -19.161 14.478 14.998 1.00 91.44 515 TYR A CA 1
ATOM 4063 C C . TYR A 1 515 ? -19.767 13.162 14.500 1.00 91.44 515 TYR A C 1
ATOM 4065 O O . TYR A 1 515 ? -19.461 12.109 15.054 1.00 91.44 515 TYR A O 1
ATOM 4073 N N . GLY A 1 516 ? -20.539 13.199 13.407 1.00 89.25 516 GLY A N 1
ATOM 4074 C CA . GLY A 1 516 ? -21.115 12.001 12.788 1.00 89.25 516 GLY A CA 1
ATOM 4075 C C . GLY A 1 516 ? -20.059 10.956 12.418 1.00 89.25 516 GLY A C 1
ATOM 4076 O O . GLY A 1 516 ? -20.192 9.794 12.791 1.00 89.25 516 GLY A O 1
ATOM 4077 N N . ASN A 1 517 ? -18.957 11.371 11.786 1.00 91.00 517 ASN A N 1
ATOM 4078 C CA . ASN A 1 517 ? -17.855 10.471 11.429 1.00 91.00 517 ASN A CA 1
ATOM 4079 C C . ASN A 1 517 ? -17.131 9.882 12.651 1.00 91.00 517 ASN A C 1
ATOM 4081 O O . ASN A 1 517 ? -16.664 8.741 12.602 1.00 91.00 517 ASN A O 1
ATOM 4085 N N . ILE A 1 518 ? -17.004 10.644 13.743 1.00 93.00 518 ILE A N 1
ATOM 4086 C CA . ILE A 1 518 ? -16.429 10.138 14.997 1.00 93.00 518 ILE A CA 1
ATOM 4087 C C . ILE A 1 518 ? -17.358 9.078 15.593 1.00 93.00 518 ILE A C 1
ATOM 4089 O O . ILE A 1 518 ? -16.891 7.984 15.908 1.00 93.00 518 ILE A O 1
ATOM 4093 N N . VAL A 1 519 ? -18.663 9.349 15.666 1.00 93.75 519 VAL A N 1
ATOM 4094 C CA . VAL A 1 519 ? -19.657 8.395 16.182 1.00 93.75 519 VAL A CA 1
ATOM 4095 C C . VAL A 1 519 ? -19.728 7.139 15.309 1.00 93.75 519 VAL A C 1
ATOM 4097 O O . VAL A 1 519 ? -19.719 6.040 15.853 1.00 93.75 519 VAL A O 1
ATOM 4100 N N . ASN A 1 520 ? -19.665 7.256 13.977 1.00 93.88 520 ASN A N 1
ATOM 4101 C CA . ASN A 1 520 ? -19.586 6.100 13.072 1.00 93.88 520 ASN A CA 1
ATOM 4102 C C . ASN A 1 520 ? -18.411 5.167 13.439 1.00 93.88 520 ASN A C 1
ATOM 4104 O O . ASN A 1 520 ? -18.558 3.945 13.414 1.00 93.88 520 ASN A O 1
ATOM 4108 N N . LYS A 1 521 ? -17.246 5.725 13.811 1.00 93.94 521 LYS A N 1
ATOM 4109 C CA . LYS A 1 521 ? -16.074 4.946 14.259 1.00 93.94 521 LYS A CA 1
ATOM 4110 C C . LYS A 1 521 ? -16.254 4.355 15.656 1.00 93.94 521 LYS A C 1
ATOM 4112 O O . LYS A 1 521 ? -15.794 3.239 15.886 1.00 93.94 521 LYS A O 1
ATOM 4117 N N . ILE A 1 522 ? -16.873 5.097 16.577 1.00 93.94 522 ILE A N 1
ATOM 4118 C CA . ILE A 1 522 ? -17.179 4.617 17.933 1.00 93.94 522 ILE A CA 1
ATOM 4119 C C . ILE A 1 522 ? -18.112 3.406 17.841 1.00 93.94 522 ILE A C 1
ATOM 4121 O O . ILE A 1 522 ? -17.789 2.356 18.389 1.00 93.94 522 ILE A O 1
ATOM 4125 N N . ASN A 1 523 ? -19.197 3.517 17.069 1.00 93.56 523 ASN A N 1
ATOM 4126 C CA . ASN A 1 523 ? -20.163 2.442 16.860 1.00 93.56 523 ASN A CA 1
ATOM 4127 C C . ASN A 1 523 ? -19.478 1.158 16.371 1.00 93.56 523 ASN A C 1
ATOM 4129 O O . ASN A 1 523 ? -19.633 0.103 16.981 1.00 93.56 523 ASN A O 1
ATOM 4133 N N . MET A 1 524 ? -18.623 1.271 15.346 1.00 91.31 524 MET A N 1
ATOM 4134 C CA . MET A 1 524 ? -17.866 0.135 14.808 1.00 91.31 524 MET A CA 1
ATOM 4135 C C . MET A 1 524 ? -16.924 -0.514 15.822 1.00 91.31 524 MET A C 1
ATOM 4137 O O . MET A 1 524 ? -16.832 -1.738 15.895 1.00 91.31 524 MET A O 1
ATOM 4141 N N . LYS A 1 525 ? -16.215 0.290 16.620 1.00 90.69 525 LYS A N 1
ATOM 4142 C CA . LYS A 1 525 ? -15.298 -0.214 17.657 1.00 90.69 525 LYS A CA 1
ATOM 4143 C C . LYS A 1 525 ? -16.024 -0.896 18.808 1.00 90.69 525 LYS A C 1
ATOM 4145 O O . LYS A 1 525 ? -15.447 -1.758 19.459 1.00 90.69 525 LYS A O 1
ATOM 4150 N N . LEU A 1 526 ? -17.284 -0.536 19.016 1.00 90.19 526 LEU A N 1
ATOM 4151 C CA . LEU A 1 526 ? -18.186 -1.161 19.974 1.00 90.19 526 LEU A CA 1
ATOM 4152 C C . LEU A 1 526 ? -19.029 -2.272 19.329 1.00 90.19 526 LEU A C 1
ATOM 4154 O O . LEU A 1 526 ? -20.086 -2.629 19.838 1.00 90.19 526 LEU A O 1
ATOM 4158 N N . SER A 1 527 ? -18.542 -2.855 18.226 1.00 87.44 527 SER A N 1
ATOM 4159 C CA . SER A 1 527 ? -19.162 -3.982 17.510 1.00 87.44 527 SER A CA 1
ATOM 4160 C C . SER A 1 527 ? -20.541 -3.694 16.900 1.00 87.44 527 SER A C 1
ATOM 4162 O O . SER A 1 527 ? -21.268 -4.629 16.569 1.00 87.44 527 SER A O 1
ATOM 4164 N N . GLY A 1 528 ? -20.902 -2.420 16.737 1.00 91.25 528 GLY A N 1
ATOM 4165 C CA . GLY A 1 528 ? -22.085 -1.991 15.997 1.00 91.25 528 GLY A CA 1
ATOM 4166 C C . GLY A 1 528 ? -21.878 -2.018 14.484 1.00 91.25 528 GLY A C 1
ATOM 4167 O O . GLY A 1 528 ? -20.768 -2.219 13.990 1.00 91.25 528 GLY A O 1
ATOM 4168 N N . LEU A 1 529 ? -22.964 -1.7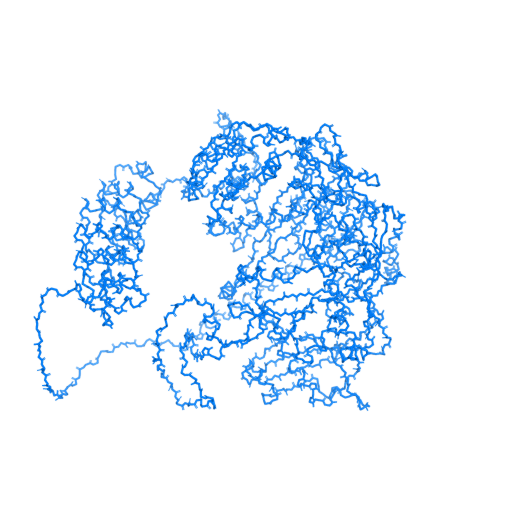82 13.751 1.00 92.88 529 LEU A N 1
ATOM 4169 C CA . LEU A 1 529 ? -23.001 -1.680 12.299 1.00 92.88 529 LEU A CA 1
ATOM 4170 C C . LEU A 1 529 ? -23.799 -0.441 11.888 1.00 92.88 529 LEU A C 1
ATOM 4172 O O . LEU A 1 529 ? -24.942 -0.253 12.306 1.00 92.88 529 LEU A O 1
ATOM 4176 N N . ASN A 1 530 ? -23.203 0.420 11.069 1.00 94.50 530 ASN A N 1
ATOM 4177 C CA . ASN A 1 530 ? -23.821 1.695 10.717 1.00 94.50 530 ASN A CA 1
ATOM 4178 C C . ASN A 1 530 ? -24.911 1.504 9.657 1.00 94.50 530 ASN A C 1
ATOM 4180 O O . ASN A 1 530 ? -25.994 2.070 9.796 1.00 94.50 530 ASN A O 1
ATOM 4184 N N . TYR A 1 531 ? -24.644 0.683 8.642 1.00 94.69 531 TYR A N 1
ATOM 4185 C CA . TYR A 1 531 ? -25.567 0.366 7.549 1.00 94.69 531 TYR A CA 1
ATOM 4186 C C . TYR A 1 531 ? -25.135 -0.915 6.813 1.00 94.69 531 TYR A C 1
ATOM 4188 O O . TYR A 1 531 ? -23.983 -1.348 6.926 1.00 94.69 531 TYR A O 1
ATOM 4196 N N . VAL A 1 532 ? -26.039 -1.492 6.016 1.00 94.19 532 VAL A N 1
ATOM 4197 C CA . VAL A 1 532 ? -25.808 -2.698 5.201 1.00 94.19 532 VAL A CA 1
ATOM 4198 C C . VAL A 1 532 ? -26.113 -2.416 3.726 1.00 94.19 532 VAL A C 1
ATOM 4200 O O . VAL A 1 532 ? -27.229 -2.008 3.408 1.00 94.19 532 VAL A O 1
ATOM 4203 N N . PRO A 1 533 ? -25.175 -2.635 2.789 1.00 93.81 533 PRO A N 1
ATOM 4204 C CA . PRO A 1 533 ? -25.490 -2.567 1.370 1.00 93.81 533 PRO A CA 1
ATOM 4205 C C . PRO A 1 533 ? -26.269 -3.809 0.927 1.00 93.81 533 PRO A C 1
ATOM 4207 O O . PRO A 1 533 ? -25.853 -4.945 1.149 1.00 93.81 533 PRO A O 1
ATOM 4210 N N . ARG A 1 534 ? -27.389 -3.590 0.243 1.00 91.81 534 ARG A N 1
ATOM 4211 C CA . ARG A 1 534 ? -28.173 -4.628 -0.419 1.00 91.81 534 ARG A CA 1
ATOM 4212 C C . ARG A 1 534 ? -27.515 -5.009 -1.733 1.00 91.81 534 ARG A C 1
ATOM 4214 O O . ARG A 1 534 ? -27.273 -4.160 -2.594 1.00 91.81 534 ARG A O 1
ATOM 4221 N N . ILE A 1 535 ? -27.233 -6.299 -1.864 1.00 89.19 535 ILE A N 1
ATOM 4222 C CA . ILE A 1 535 ? -26.654 -6.875 -3.072 1.00 89.19 535 ILE A CA 1
ATOM 4223 C C . ILE A 1 535 ? -27.701 -6.818 -4.191 1.00 89.19 535 ILE A C 1
ATOM 4225 O O . ILE A 1 535 ? -28.896 -7.009 -3.960 1.00 89.19 535 ILE A O 1
ATOM 4229 N N . GLU A 1 536 ? -27.250 -6.523 -5.409 1.00 87.44 536 GLU A N 1
ATOM 4230 C CA . GLU A 1 536 ? -28.091 -6.530 -6.605 1.00 87.44 536 GLU A CA 1
ATOM 4231 C C . GLU A 1 536 ? -28.791 -7.888 -6.784 1.00 87.44 536 GLU A C 1
ATOM 4233 O O . GLU A 1 536 ? -28.214 -8.931 -6.473 1.00 87.44 536 GLU A O 1
ATOM 4238 N N . LYS A 1 537 ? -30.015 -7.894 -7.334 1.00 86.81 537 LYS A N 1
ATOM 4239 C CA . LYS A 1 537 ? -30.834 -9.113 -7.495 1.00 86.81 537 LYS A CA 1
ATOM 4240 C C . LYS A 1 537 ? -30.078 -10.266 -8.165 1.00 86.81 537 LYS A C 1
ATOM 4242 O O . LYS A 1 537 ? -30.194 -11.402 -7.720 1.00 86.81 537 LYS A O 1
ATOM 4247 N N . LEU A 1 538 ? -29.259 -9.974 -9.181 1.00 86.19 538 LEU A N 1
ATOM 4248 C CA . LEU A 1 538 ? -28.481 -10.990 -9.901 1.00 86.19 538 LEU A CA 1
ATOM 4249 C C . LEU A 1 538 ? -27.440 -11.702 -9.015 1.00 86.19 538 LEU A C 1
ATOM 4251 O O . LEU A 1 538 ? -27.081 -12.839 -9.284 1.00 86.19 538 LEU A O 1
ATOM 4255 N N . ALA A 1 539 ? -26.983 -11.056 -7.940 1.00 88.38 539 ALA A N 1
ATOM 4256 C CA . ALA A 1 539 ? -25.991 -11.566 -6.996 1.00 88.38 539 ALA A CA 1
ATOM 4257 C C . ALA A 1 539 ? -26.601 -11.852 -5.608 1.00 88.38 539 ALA A C 1
ATOM 4259 O O . ALA A 1 539 ? -25.873 -12.106 -4.650 1.00 88.38 539 ALA A O 1
ATOM 4260 N N . GLN A 1 540 ? -27.932 -11.856 -5.475 1.00 86.19 540 GLN A N 1
ATOM 4261 C CA . GLN A 1 540 ? -28.613 -12.009 -4.185 1.00 86.19 540 GLN A CA 1
ATOM 4262 C C . GLN A 1 540 ? -28.299 -13.345 -3.491 1.00 86.19 540 GLN A C 1
ATOM 4264 O O . GLN A 1 540 ? -28.334 -13.429 -2.266 1.00 86.19 540 GLN A O 1
ATOM 4269 N N . LYS A 1 541 ? -27.906 -14.375 -4.252 1.00 86.06 541 LYS A N 1
ATOM 4270 C CA . LYS A 1 541 ? -27.435 -15.654 -3.701 1.00 86.06 541 LYS A CA 1
ATOM 4271 C C . LYS A 1 541 ? -26.185 -15.523 -2.817 1.00 86.06 541 LYS A C 1
ATOM 4273 O O . LYS A 1 541 ? -25.945 -16.411 -2.017 1.00 86.06 541 LYS A O 1
ATOM 4278 N N . PHE A 1 542 ? -25.426 -14.427 -2.923 1.00 88.88 542 PHE A N 1
ATOM 4279 C CA . PHE A 1 542 ? -24.242 -14.132 -2.098 1.00 88.88 542 PHE A CA 1
ATOM 4280 C C . PHE A 1 542 ? -24.558 -13.333 -0.829 1.00 88.88 542 PHE A C 1
ATOM 4282 O O . PHE A 1 542 ? -23.655 -12.773 -0.205 1.00 88.88 542 PHE A O 1
ATOM 4289 N N . GLU A 1 543 ? -25.831 -13.237 -0.449 1.00 90.25 543 GLU A N 1
ATOM 4290 C CA . GLU A 1 543 ? -26.251 -12.557 0.771 1.00 90.25 543 GLU A CA 1
ATOM 4291 C C . GLU A 1 543 ? -25.514 -13.128 1.993 1.00 90.25 543 GLU A C 1
ATOM 4293 O O . GLU A 1 543 ? -25.627 -14.310 2.323 1.00 90.25 543 GLU A O 1
ATOM 4298 N N . LEU A 1 544 ? -24.746 -12.272 2.676 1.00 90.88 544 LEU A N 1
ATOM 4299 C CA . LEU A 1 544 ? -23.853 -12.691 3.762 1.00 90.88 544 LEU A CA 1
ATOM 4300 C C . LEU A 1 544 ? -24.631 -13.226 4.969 1.00 90.88 544 LEU A C 1
ATOM 4302 O O . LEU A 1 544 ? -24.129 -14.079 5.701 1.00 90.88 544 LEU A O 1
ATOM 4306 N N . SER A 1 545 ? -25.871 -12.767 5.153 1.00 87.12 545 SER A N 1
ATOM 4307 C CA . SER A 1 545 ? -26.764 -13.265 6.202 1.00 87.12 545 SER A CA 1
ATOM 4308 C C . SER A 1 545 ? -27.224 -14.717 6.000 1.00 87.12 545 SER A C 1
ATOM 4310 O O . SER A 1 545 ? -27.672 -15.332 6.962 1.00 87.12 545 SER A O 1
ATOM 4312 N N . SER A 1 546 ? -27.036 -15.308 4.811 1.00 86.31 546 SER A N 1
ATOM 4313 C CA . SER A 1 546 ? -27.336 -16.729 4.552 1.00 86.31 546 SER A CA 1
ATOM 4314 C C . SER A 1 546 ? -26.436 -17.709 5.316 1.00 86.31 546 SER A C 1
ATOM 4316 O O . SER A 1 546 ? -26.777 -18.882 5.442 1.00 86.31 546 SER A O 1
ATOM 4318 N N . GLY A 1 547 ? -25.258 -17.264 5.770 1.00 82.19 547 GLY A N 1
ATOM 4319 C CA . GLY A 1 547 ? -24.251 -18.124 6.401 1.00 82.19 547 GLY A CA 1
ATOM 4320 C C . GLY A 1 547 ? -23.497 -19.054 5.439 1.00 82.19 547 GLY A C 1
ATOM 4321 O O . GLY A 1 547 ? -22.578 -19.743 5.872 1.00 82.19 547 GLY A O 1
ATOM 4322 N N . GLN A 1 548 ? -23.823 -19.054 4.141 1.00 86.69 548 GLN A N 1
ATOM 4323 C CA . GLN A 1 548 ? -23.187 -19.938 3.154 1.00 86.69 548 GLN A CA 1
ATOM 4324 C C . GLN A 1 548 ? -21.798 -19.461 2.694 1.00 86.69 548 GLN A C 1
ATOM 4326 O O . GLN A 1 548 ? -21.019 -20.249 2.156 1.00 86.69 548 GLN A O 1
ATOM 4331 N N . PHE A 1 549 ? -21.481 -18.181 2.901 1.00 90.19 549 PHE A N 1
ATOM 4332 C CA . PHE A 1 549 ? -20.274 -17.545 2.376 1.00 90.19 549 PHE A CA 1
ATOM 4333 C C . PHE A 1 549 ? -19.409 -16.975 3.494 1.00 90.19 549 PHE A C 1
ATOM 4335 O O . PHE A 1 549 ? -19.843 -16.111 4.263 1.00 90.19 549 PHE A O 1
ATOM 4342 N N . LEU A 1 550 ? -18.148 -17.402 3.520 1.00 92.38 550 LEU A N 1
ATOM 4343 C CA . LEU A 1 550 ? -17.090 -16.741 4.273 1.00 92.38 550 LEU A CA 1
ATOM 4344 C C . LEU A 1 550 ? -16.265 -15.891 3.311 1.00 92.38 550 LEU A C 1
ATOM 4346 O O . LEU A 1 550 ? -15.590 -16.414 2.427 1.00 92.38 550 LEU A O 1
ATOM 4350 N N . VAL A 1 551 ? -16.320 -14.576 3.482 1.00 94.69 551 VAL A N 1
ATOM 4351 C CA . VAL A 1 551 ? -15.566 -13.618 2.675 1.00 94.69 551 VAL A CA 1
ATOM 4352 C C . VAL A 1 551 ? -14.324 -13.195 3.442 1.00 94.69 551 VAL A C 1
ATOM 4354 O O . VAL A 1 551 ? -14.414 -12.739 4.584 1.00 94.69 551 VAL A O 1
ATOM 4357 N N . ILE A 1 552 ? -13.168 -13.309 2.796 1.00 92.62 552 ILE A N 1
ATOM 4358 C CA . ILE A 1 552 ? -11.862 -13.036 3.387 1.00 92.62 552 ILE A CA 1
ATOM 4359 C C . ILE A 1 552 ? -11.142 -11.984 2.551 1.00 92.62 552 ILE A C 1
ATOM 4361 O O . ILE A 1 552 ? -10.859 -12.200 1.378 1.00 92.62 552 ILE A O 1
ATOM 4365 N N . GLY A 1 553 ? -10.834 -10.846 3.161 1.00 91.62 553 GLY A N 1
ATOM 4366 C CA . GLY A 1 553 ? -9.902 -9.855 2.642 1.00 91.62 553 GLY A CA 1
ATOM 4367 C C . GLY A 1 553 ? -8.501 -10.100 3.184 1.00 91.62 553 GLY A C 1
ATOM 4368 O O . GLY A 1 553 ? -8.320 -10.325 4.376 1.00 91.62 553 GLY A O 1
ATOM 4369 N N . TYR A 1 554 ? -7.493 -10.043 2.329 1.00 84.06 554 TYR A N 1
ATOM 4370 C CA . TYR A 1 554 ? -6.120 -10.345 2.725 1.00 84.06 554 TYR A CA 1
ATOM 4371 C C . TYR A 1 554 ? -5.155 -9.343 2.075 1.00 84.06 554 TYR A C 1
ATOM 4373 O O . TYR A 1 554 ? -5.238 -9.106 0.868 1.00 84.06 554 TYR A O 1
ATOM 4381 N N . ASP A 1 555 ? -4.248 -8.762 2.873 1.00 84.81 555 ASP A N 1
ATOM 4382 C CA . ASP A 1 555 ? -3.193 -7.824 2.437 1.00 84.81 555 ASP A CA 1
ATOM 4383 C C . ASP A 1 555 ? -1.842 -8.148 3.123 1.00 84.81 555 ASP A C 1
ATOM 4385 O O . ASP A 1 555 ? -1.805 -8.794 4.173 1.00 84.81 555 ASP A O 1
ATOM 4389 N N . VAL A 1 556 ? -0.717 -7.776 2.507 1.00 78.25 556 VAL A N 1
ATOM 4390 C CA . VAL A 1 556 ? 0.637 -7.907 3.087 1.00 78.25 556 VAL A CA 1
ATOM 4391 C C . VAL A 1 556 ? 1.318 -6.544 3.052 1.00 78.25 556 VAL A C 1
ATOM 4393 O O . VAL A 1 556 ? 1.370 -5.892 2.010 1.00 78.25 556 VAL A O 1
ATOM 4396 N N . SER A 1 557 ? 1.861 -6.107 4.191 1.00 75.00 557 SER A N 1
ATOM 4397 C CA . SER A 1 557 ? 2.712 -4.917 4.242 1.00 75.00 557 SER A CA 1
ATOM 4398 C C . SER A 1 557 ? 4.172 -5.312 4.041 1.00 75.00 557 SER A C 1
ATOM 4400 O O . SER A 1 557 ? 4.633 -6.286 4.626 1.00 75.00 557 SER A O 1
ATOM 4402 N N . HIS A 1 558 ? 4.893 -4.507 3.254 1.00 68.75 558 HIS A N 1
ATOM 4403 C CA . HIS A 1 558 ? 6.332 -4.650 3.017 1.00 68.75 558 HIS A CA 1
ATOM 4404 C C . HIS A 1 558 ? 7.141 -3.459 3.545 1.00 68.75 558 HIS A C 1
ATOM 4406 O O . HIS A 1 558 ? 6.629 -2.325 3.587 1.00 68.75 558 HIS A O 1
ATOM 4412 N N . PRO A 1 559 ? 8.427 -3.686 3.891 1.00 60.88 559 PRO A N 1
ATOM 4413 C CA . PRO A 1 559 ? 9.252 -2.676 4.530 1.00 60.88 559 PRO A CA 1
ATOM 4414 C C . PRO A 1 559 ? 9.589 -1.562 3.561 1.00 60.88 559 PRO A C 1
ATOM 4416 O O . PRO A 1 559 ? 9.696 -1.754 2.347 1.00 60.88 559 PRO A O 1
ATOM 4419 N N . THR A 1 560 ? 9.838 -0.382 4.122 1.00 55.25 560 THR A N 1
ATOM 4420 C CA . THR A 1 560 ? 10.646 0.624 3.424 1.00 55.25 560 THR A CA 1
ATOM 4421 C C . THR A 1 560 ? 12.037 0.050 3.160 1.00 55.25 560 THR A C 1
ATOM 4423 O O . THR A 1 560 ? 12.500 -0.838 3.879 1.00 55.25 560 THR A O 1
ATOM 4426 N N . GLN A 1 561 ? 12.716 0.504 2.108 1.00 52.84 561 GLN A N 1
ATOM 4427 C CA . GLN A 1 561 ? 14.057 -0.004 1.824 1.00 52.84 561 GLN A CA 1
ATOM 4428 C C . GLN A 1 561 ? 14.997 0.259 3.011 1.00 52.84 561 GLN A C 1
ATOM 4430 O O . GLN A 1 561 ? 14.997 1.362 3.551 1.00 52.84 561 GLN A O 1
ATOM 4435 N N . SER A 1 562 ? 15.797 -0.743 3.401 1.00 50.16 562 SER A N 1
ATOM 4436 C CA . SER A 1 562 ? 16.767 -0.603 4.492 1.00 50.16 562 SER A CA 1
ATOM 4437 C C . SER A 1 562 ? 17.714 0.564 4.215 1.00 50.16 562 SER A C 1
ATOM 4439 O O . SER A 1 562 ? 18.182 0.740 3.079 1.00 50.16 562 SER A O 1
ATOM 4441 N N . THR A 1 563 ? 18.005 1.350 5.245 1.00 48.50 563 THR A N 1
ATOM 4442 C CA . THR A 1 563 ? 18.918 2.494 5.155 1.00 48.50 563 THR A CA 1
ATOM 4443 C C . THR A 1 563 ? 20.343 2.034 4.825 1.00 48.50 563 THR A C 1
ATOM 4445 O O . THR A 1 563 ? 20.711 0.880 5.046 1.00 48.50 563 THR A O 1
ATOM 4448 N N . ALA A 1 564 ? 21.175 2.934 4.286 1.00 43.00 564 ALA A N 1
ATOM 4449 C CA . ALA A 1 564 ? 22.575 2.618 3.978 1.00 43.00 564 ALA A CA 1
ATOM 4450 C C . ALA A 1 564 ? 23.354 2.160 5.227 1.00 43.00 564 ALA A C 1
ATOM 4452 O O . ALA A 1 564 ? 24.168 1.248 5.136 1.00 43.00 564 ALA A O 1
ATOM 4453 N N . HIS A 1 565 ? 23.036 2.733 6.394 1.00 44.69 565 HIS A N 1
ATOM 4454 C CA . HIS A 1 565 ? 23.615 2.361 7.687 1.00 44.69 565 HIS A CA 1
ATOM 4455 C C . HIS A 1 565 ? 23.203 0.959 8.144 1.00 44.69 565 HIS A C 1
ATOM 4457 O O . HIS A 1 565 ? 24.041 0.177 8.579 1.00 44.69 565 HIS A O 1
ATOM 4463 N N . GLU A 1 566 ? 21.923 0.602 8.003 1.00 47.94 566 GLU A N 1
ATOM 4464 C CA . GLU A 1 566 ? 21.449 -0.756 8.301 1.00 47.94 566 GLU A CA 1
ATOM 4465 C C . GLU A 1 566 ? 22.094 -1.780 7.367 1.00 47.94 566 GLU A C 1
ATOM 4467 O O . GLU A 1 566 ? 22.565 -2.812 7.829 1.00 47.94 566 GLU A O 1
ATOM 4472 N N . LYS A 1 567 ? 22.200 -1.469 6.068 1.00 52.09 567 LYS A N 1
ATOM 4473 C CA . LYS A 1 567 ? 22.904 -2.314 5.090 1.00 52.09 567 LYS A CA 1
ATOM 4474 C C . LYS A 1 567 ? 24.395 -2.452 5.402 1.00 52.09 567 LYS A C 1
ATOM 4476 O O . LYS A 1 567 ? 24.948 -3.526 5.200 1.00 52.09 567 LYS A O 1
ATOM 4481 N N . PHE A 1 568 ? 25.044 -1.391 5.880 1.00 47.22 568 PHE A N 1
ATOM 4482 C CA . PHE A 1 568 ? 26.441 -1.430 6.312 1.00 47.22 568 PHE A CA 1
ATOM 4483 C C . PHE A 1 568 ? 26.617 -2.336 7.537 1.00 47.22 568 PHE A C 1
ATOM 4485 O O . PHE A 1 568 ? 27.441 -3.241 7.498 1.00 47.22 568 PHE A O 1
ATOM 4492 N N . LYS A 1 569 ? 25.769 -2.188 8.563 1.00 46.31 569 LYS A N 1
ATOM 4493 C CA . LYS A 1 569 ? 25.776 -3.065 9.747 1.00 46.31 569 LYS A CA 1
ATOM 4494 C C . LYS A 1 569 ? 25.459 -4.527 9.420 1.00 46.31 569 LYS A C 1
ATOM 4496 O O . LYS A 1 569 ? 26.026 -5.414 10.048 1.00 46.31 569 LYS A O 1
ATOM 4501 N N . ILE A 1 570 ? 24.573 -4.776 8.449 1.00 50.16 570 ILE A N 1
ATOM 4502 C CA . ILE A 1 570 ? 24.298 -6.118 7.905 1.00 50.16 570 ILE A CA 1
ATOM 4503 C C . ILE A 1 570 ? 25.583 -6.714 7.310 1.00 50.16 570 ILE A C 1
ATOM 4505 O O . ILE A 1 570 ? 25.945 -7.841 7.628 1.00 50.16 570 ILE A O 1
ATOM 4509 N N . ARG A 1 571 ? 26.313 -5.936 6.496 1.00 48.72 571 ARG A N 1
ATOM 4510 C CA . ARG A 1 571 ? 27.573 -6.375 5.870 1.00 48.72 571 ARG A CA 1
ATOM 4511 C C . ARG A 1 571 ? 28.694 -6.612 6.879 1.00 48.72 571 ARG A C 1
ATOM 4513 O O . ARG A 1 571 ? 29.431 -7.573 6.728 1.00 48.72 571 ARG A O 1
ATOM 4520 N N . GLU A 1 572 ? 28.817 -5.752 7.885 1.00 41.69 572 GLU A N 1
ATOM 4521 C CA . GLU A 1 572 ? 29.859 -5.839 8.917 1.00 41.69 572 GLU A CA 1
ATOM 4522 C C . GLU A 1 572 ? 29.684 -7.069 9.818 1.00 41.69 572 GLU A C 1
ATOM 4524 O O . GLU A 1 572 ? 30.664 -7.670 10.243 1.00 41.69 572 GLU A O 1
ATOM 4529 N N . LYS A 1 573 ? 28.434 -7.467 10.089 1.00 42.44 573 LYS A N 1
ATOM 4530 C CA . LYS A 1 573 ? 28.128 -8.599 10.972 1.00 42.44 573 LYS A CA 1
ATOM 4531 C C . LYS A 1 573 ? 27.944 -9.934 10.254 1.00 42.44 573 LYS A C 1
ATOM 4533 O O . LYS A 1 573 ? 27.838 -10.944 10.933 1.00 42.44 573 LYS A O 1
ATOM 4538 N N . GLY A 1 574 ? 27.858 -9.953 8.923 1.00 35.72 574 GLY A N 1
ATOM 4539 C CA . GLY A 1 574 ? 27.607 -11.178 8.152 1.00 35.72 574 GLY A CA 1
ATOM 4540 C C . GLY A 1 574 ? 26.235 -11.825 8.399 1.00 35.72 574 GLY A C 1
ATOM 4541 O O . GLY A 1 574 ? 25.982 -12.911 7.893 1.00 35.72 574 GLY A O 1
ATOM 4542 N N . VAL A 1 575 ? 25.349 -11.168 9.155 1.00 41.66 575 VAL A N 1
ATOM 4543 C CA . VAL A 1 575 ? 24.004 -11.658 9.475 1.00 41.66 575 VAL A CA 1
ATOM 4544 C C . VAL A 1 575 ? 23.005 -10.931 8.585 1.00 41.66 575 VAL A C 1
ATOM 4546 O O . VAL A 1 575 ? 22.845 -9.708 8.692 1.00 41.66 575 VAL A O 1
ATOM 4549 N N . ASP A 1 576 ? 22.312 -11.677 7.724 1.00 40.12 576 ASP A N 1
ATOM 4550 C CA . ASP A 1 576 ? 21.107 -11.195 7.054 1.00 40.12 576 ASP A CA 1
ATOM 4551 C C . ASP A 1 576 ? 20.070 -10.873 8.134 1.00 40.12 576 ASP A C 1
ATOM 4553 O O . ASP A 1 576 ? 19.411 -11.749 8.688 1.00 40.12 576 ASP A O 1
ATOM 4557 N N . PHE A 1 577 ? 19.924 -9.592 8.478 1.00 43.59 577 PHE A N 1
ATOM 4558 C CA . PHE A 1 577 ? 18.789 -9.180 9.290 1.00 43.59 577 PHE A CA 1
ATOM 4559 C C . PHE A 1 577 ? 17.522 -9.364 8.455 1.00 43.59 577 PHE A C 1
ATOM 4561 O O . PHE A 1 577 ? 17.186 -8.523 7.613 1.00 43.59 577 PHE A O 1
ATOM 4568 N N . GLU A 1 578 ? 16.799 -10.451 8.713 1.00 45.56 578 GLU A N 1
ATOM 4569 C CA . GLU A 1 578 ? 15.433 -10.606 8.241 1.00 45.56 578 GLU A CA 1
ATOM 4570 C C . GLU A 1 578 ? 14.583 -9.466 8.808 1.00 45.56 578 GLU A C 1
ATOM 4572 O O . GLU A 1 578 ? 14.545 -9.190 10.009 1.00 45.56 578 GLU A O 1
ATOM 4577 N N . SER A 1 579 ? 13.931 -8.731 7.913 1.00 46.78 579 SER A N 1
ATOM 4578 C CA . SER A 1 579 ? 12.961 -7.714 8.299 1.00 46.78 579 SER A CA 1
ATOM 4579 C C . SER A 1 579 ? 11.660 -8.404 8.760 1.00 46.78 579 SER A C 1
ATOM 4581 O O . SER A 1 579 ? 11.318 -9.487 8.295 1.00 46.78 579 SER A O 1
ATOM 4583 N N . LEU A 1 580 ? 10.962 -7.798 9.726 1.00 53.88 580 LEU A N 1
ATOM 4584 C CA . LEU A 1 580 ? 10.014 -8.481 10.623 1.00 53.88 580 LEU A CA 1
ATOM 4585 C C . LEU A 1 580 ? 8.577 -7.980 10.421 1.00 53.88 580 LEU A C 1
ATOM 4587 O O . LEU A 1 580 ? 7.963 -7.396 11.310 1.00 53.88 580 LEU A O 1
ATOM 4591 N N . GLU A 1 581 ? 8.077 -8.100 9.198 1.00 60.03 581 GLU A N 1
ATOM 4592 C CA . GLU A 1 581 ? 6.920 -7.337 8.719 1.00 60.03 581 GLU A CA 1
ATOM 4593 C C . GLU A 1 581 ? 5.575 -8.066 8.873 1.00 60.03 581 GLU A C 1
ATOM 4595 O O . GLU A 1 581 ? 5.525 -9.299 8.864 1.00 60.03 581 GLU A O 1
ATOM 4600 N N . PRO A 1 582 ? 4.461 -7.320 9.018 1.00 61.44 582 PRO A N 1
ATOM 4601 C CA . PRO A 1 582 ? 3.151 -7.913 9.225 1.00 61.44 582 PRO A CA 1
ATOM 4602 C C . PRO A 1 582 ? 2.443 -8.271 7.911 1.00 61.44 582 PRO A C 1
ATOM 4604 O O . PRO A 1 582 ? 2.374 -7.500 6.952 1.00 61.44 582 PRO A O 1
ATOM 4607 N N . SER A 1 583 ? 1.795 -9.421 7.935 1.00 67.19 583 SER A N 1
ATOM 4608 C CA . SER A 1 583 ? 0.767 -9.868 7.005 1.00 67.19 583 SER A CA 1
ATOM 4609 C C . SER A 1 583 ? -0.583 -9.896 7.696 1.00 67.19 583 SER A C 1
ATOM 4611 O O . SER A 1 583 ? -0.663 -10.089 8.908 1.00 67.19 583 SER A O 1
ATOM 4613 N N . VAL A 1 584 ? -1.664 -9.661 6.954 1.00 66.19 584 VAL A N 1
ATOM 4614 C CA . VAL A 1 584 ? -2.961 -9.382 7.579 1.00 66.19 584 VAL A CA 1
ATOM 4615 C C . VAL A 1 584 ? -4.111 -10.039 6.868 1.00 66.19 584 VAL A C 1
ATOM 4617 O O . VAL A 1 584 ? -4.293 -9.857 5.667 1.00 66.19 584 VAL A O 1
ATOM 4620 N N . ILE A 1 585 ? -4.948 -10.721 7.649 1.00 74.25 585 ILE A N 1
ATOM 4621 C CA . ILE A 1 585 ? -6.167 -11.360 7.167 1.00 74.25 585 ILE A CA 1
ATOM 4622 C C . ILE A 1 585 ? -7.375 -10.779 7.912 1.00 74.25 585 ILE A C 1
ATOM 4624 O O . ILE A 1 585 ? -7.411 -10.684 9.139 1.00 74.25 585 ILE A O 1
ATOM 4628 N N . CYS A 1 586 ? -8.388 -10.400 7.144 1.00 81.44 586 CYS A N 1
ATOM 4629 C CA . CYS A 1 586 ? -9.675 -9.894 7.592 1.00 81.44 586 CYS A CA 1
ATOM 4630 C C . CYS A 1 586 ? -10.791 -10.769 7.015 1.00 81.44 586 CYS A C 1
ATOM 4632 O O . CYS A 1 586 ? -10.709 -11.196 5.870 1.00 81.44 586 CYS A O 1
ATOM 4634 N N . ALA A 1 587 ? -11.834 -11.060 7.785 1.00 86.44 587 ALA A N 1
ATOM 4635 C CA . ALA A 1 587 ? -12.930 -11.918 7.356 1.00 86.44 587 ALA A CA 1
ATOM 4636 C C . ALA A 1 587 ? -14.245 -11.568 8.067 1.00 86.44 587 ALA A C 1
ATOM 4638 O O . ALA A 1 587 ? -14.254 -10.949 9.132 1.00 86.44 587 ALA A O 1
ATOM 4639 N N . ASN A 1 588 ? -15.385 -11.961 7.502 1.00 90.19 588 ASN A N 1
ATOM 4640 C CA . ASN A 1 588 ? -16.684 -11.764 8.148 1.00 90.19 588 ASN A CA 1
ATOM 4641 C C . ASN A 1 588 ? -17.033 -12.916 9.101 1.00 90.19 588 ASN A C 1
ATOM 4643 O O . ASN A 1 588 ? -17.975 -13.666 8.858 1.00 90.19 588 ASN A O 1
ATOM 4647 N N . TYR A 1 589 ? -16.316 -13.047 10.217 1.00 89.19 589 TYR A N 1
ATOM 4648 C CA . TYR A 1 589 ? -16.636 -14.018 11.279 1.00 89.19 589 TYR A CA 1
ATOM 4649 C C . TYR A 1 589 ? -17.295 -13.390 12.519 1.00 89.19 589 TYR A C 1
ATOM 4651 O O . TYR A 1 589 ? -17.514 -14.086 13.506 1.00 89.19 589 TYR A O 1
ATOM 4659 N N . ALA A 1 590 ? -17.598 -12.086 12.514 1.00 88.62 590 ALA A N 1
ATOM 4660 C CA . ALA A 1 590 ? -18.312 -11.413 13.607 1.00 88.62 590 ALA A CA 1
ATOM 4661 C C . ALA A 1 590 ? -19.758 -11.921 13.750 1.00 88.62 590 ALA A C 1
ATOM 4663 O O . ALA A 1 590 ? -20.272 -12.569 12.846 1.00 88.62 590 ALA A O 1
ATOM 4664 N N . LYS A 1 591 ? -20.457 -11.592 14.843 1.00 87.50 591 LYS A N 1
ATOM 4665 C CA . LYS A 1 591 ? -21.879 -11.957 15.006 1.00 87.50 591 LYS A CA 1
ATOM 4666 C C . LYS A 1 591 ? -22.719 -11.523 13.795 1.00 87.50 591 LYS A C 1
ATOM 4668 O O . LYS A 1 591 ? -23.381 -12.355 13.188 1.00 87.50 591 LYS A O 1
ATOM 4673 N N . GLU A 1 592 ? -22.585 -10.259 13.392 1.00 89.25 592 GLU A N 1
ATOM 4674 C CA . GLU A 1 592 ? -23.194 -9.717 12.173 1.00 89.25 592 GLU A CA 1
ATOM 4675 C C . GLU A 1 592 ? -22.353 -10.052 10.923 1.00 89.25 592 GLU A C 1
ATOM 4677 O O . GLU A 1 592 ? -21.194 -9.630 10.848 1.00 89.25 592 GLU A O 1
ATOM 4682 N N . PRO A 1 593 ? -22.896 -10.760 9.909 1.00 90.25 593 PRO A N 1
ATOM 4683 C CA . PRO A 1 593 ? -22.143 -11.185 8.718 1.00 90.25 593 PRO A CA 1
ATOM 4684 C C . PRO A 1 593 ? -21.654 -10.095 7.777 1.00 90.25 593 PRO A C 1
ATOM 4686 O O . PRO A 1 593 ? -20.772 -10.352 6.961 1.00 90.25 593 PRO A O 1
ATOM 4689 N N . HIS A 1 594 ? -22.193 -8.889 7.906 1.00 91.38 594 HIS A N 1
ATOM 4690 C CA . HIS A 1 594 ? -21.745 -7.709 7.166 1.00 91.38 594 HIS A CA 1
ATOM 4691 C C . HIS A 1 594 ? -20.599 -6.967 7.871 1.00 91.38 594 HIS A C 1
ATOM 4693 O O . HIS A 1 594 ? -20.007 -6.051 7.300 1.00 91.38 594 HIS A O 1
ATOM 4699 N N . ASN A 1 595 ? -20.259 -7.363 9.103 1.00 89.50 595 ASN A N 1
ATOM 4700 C CA . ASN A 1 595 ? -19.134 -6.805 9.836 1.00 89.50 595 ASN A CA 1
ATOM 4701 C C . ASN A 1 595 ? -17.860 -7.618 9.559 1.00 89.50 595 ASN A C 1
ATOM 4703 O O . ASN A 1 595 ? -17.722 -8.777 9.961 1.00 89.50 595 ASN A O 1
ATOM 4707 N N . PHE A 1 596 ? -16.923 -6.984 8.862 1.00 90.69 596 PHE A N 1
ATOM 4708 C CA . PHE A 1 596 ? -15.600 -7.533 8.609 1.00 90.69 596 PHE A CA 1
ATOM 4709 C C . PHE A 1 596 ? -14.687 -7.225 9.795 1.00 90.69 596 PHE A C 1
ATOM 4711 O O . PHE A 1 596 ? -14.617 -6.097 10.282 1.00 90.69 596 PHE A O 1
ATOM 4718 N N . VAL A 1 597 ? -14.030 -8.264 10.294 1.00 87.06 597 VAL A N 1
ATOM 4719 C CA . VAL A 1 597 ? -13.156 -8.224 11.465 1.00 87.06 597 VAL A CA 1
ATOM 4720 C C . VAL A 1 597 ? -11.893 -9.008 11.143 1.00 87.06 597 VAL A C 1
ATOM 4722 O O . VAL A 1 597 ? -11.902 -9.965 10.375 1.00 87.06 597 VAL A O 1
ATOM 4725 N N . GLY A 1 598 ? -10.755 -8.582 11.664 1.00 87.31 598 GLY A N 1
ATOM 4726 C CA . GLY A 1 598 ? -9.476 -9.151 11.265 1.00 87.31 598 GLY A CA 1
ATOM 4727 C C . GLY A 1 598 ? -8.405 -8.917 12.300 1.00 87.31 598 GLY A C 1
ATOM 4728 O O . GLY A 1 598 ? -8.611 -8.196 13.275 1.00 87.31 598 GLY A O 1
ATOM 4729 N N . ASP A 1 599 ? -7.258 -9.525 12.049 1.00 84.69 599 ASP A N 1
ATOM 4730 C CA . ASP A 1 599 ? -6.055 -9.308 12.833 1.00 84.69 599 ASP A CA 1
ATOM 4731 C C . ASP A 1 599 ? -4.821 -9.457 11.941 1.00 84.69 599 ASP A C 1
ATOM 4733 O O . ASP A 1 599 ? -4.904 -9.907 10.792 1.00 84.69 599 ASP A O 1
ATOM 4737 N N . PHE A 1 600 ? -3.672 -9.056 12.464 1.00 86.38 600 PHE A N 1
ATOM 4738 C CA . PHE A 1 600 ? -2.393 -9.165 11.777 1.00 86.38 600 PHE A CA 1
ATOM 4739 C C . PHE A 1 600 ? -1.506 -10.242 12.404 1.00 86.38 600 PHE A C 1
ATOM 4741 O O . PHE A 1 600 ? -1.681 -10.641 13.552 1.00 86.38 600 PHE A O 1
ATOM 4748 N N . PHE A 1 601 ? -0.532 -10.708 11.636 1.00 82.62 601 PHE A N 1
ATOM 4749 C CA . PHE A 1 601 ? 0.500 -11.646 12.055 1.00 82.62 601 PHE A CA 1
ATOM 4750 C C . PHE A 1 601 ? 1.821 -11.287 11.396 1.00 82.62 601 PHE A C 1
ATOM 4752 O O . PHE A 1 601 ? 1.834 -10.615 10.374 1.00 82.62 601 PHE A O 1
ATOM 4759 N N . TYR A 1 602 ? 2.935 -11.711 11.969 1.00 79.06 602 TYR A N 1
ATOM 4760 C CA . TYR A 1 602 ? 4.257 -11.429 11.419 1.00 79.06 602 TYR A CA 1
ATOM 4761 C C . TYR A 1 602 ? 4.768 -12.608 10.602 1.00 79.06 602 TYR A C 1
ATOM 4763 O O . TYR A 1 602 ? 4.430 -13.757 10.881 1.00 79.06 602 TYR A O 1
ATOM 4771 N N . GLN A 1 603 ? 5.566 -12.306 9.583 1.00 73.94 603 GLN A N 1
ATOM 4772 C CA . GLN A 1 603 ? 6.245 -13.297 8.757 1.00 73.94 603 GLN A CA 1
ATOM 4773 C C . GLN A 1 603 ? 7.585 -12.740 8.246 1.00 73.94 603 GLN A C 1
ATOM 4775 O O . GLN A 1 603 ? 7.816 -11.529 8.356 1.00 73.94 603 GLN A O 1
ATOM 4780 N N . PRO A 1 604 ? 8.444 -13.577 7.637 1.00 69.12 604 PRO A N 1
ATOM 4781 C CA . PRO A 1 604 ? 9.675 -13.104 7.012 1.00 69.12 604 PRO A CA 1
ATOM 4782 C C . PRO A 1 604 ? 9.424 -12.025 5.949 1.00 69.12 604 PRO A C 1
ATOM 4784 O O . PRO A 1 604 ? 8.508 -12.129 5.125 1.00 69.12 604 PRO A O 1
ATOM 4787 N N . ALA A 1 605 ? 10.236 -10.967 5.956 1.00 64.88 605 ALA A N 1
ATOM 4788 C CA . ALA A 1 605 ? 10.036 -9.814 5.082 1.00 64.88 605 ALA A CA 1
ATOM 4789 C C . ALA A 1 605 ? 10.137 -10.111 3.587 1.00 64.88 605 ALA A C 1
ATOM 4791 O O . ALA A 1 605 ? 10.862 -10.995 3.137 1.00 64.88 605 ALA A O 1
ATOM 4792 N N . ARG A 1 606 ? 9.458 -9.260 2.800 1.00 64.25 606 ARG A N 1
ATOM 4793 C CA . ARG A 1 606 ? 9.465 -9.269 1.324 1.00 64.25 606 ARG A CA 1
ATOM 4794 C C . ARG A 1 606 ? 8.978 -10.580 0.704 1.00 64.25 606 ARG A C 1
ATOM 4796 O O . ARG A 1 606 ? 9.043 -10.734 -0.513 1.00 64.25 606 ARG A O 1
ATOM 4803 N N . LYS A 1 607 ? 8.430 -11.485 1.515 1.00 67.31 607 LYS A N 1
ATOM 4804 C CA . LYS A 1 607 ? 7.678 -12.648 1.067 1.00 67.31 607 LYS A CA 1
ATOM 4805 C C . LYS A 1 607 ? 6.245 -12.195 0.799 1.00 67.31 607 LYS A C 1
ATOM 4807 O O . LYS A 1 607 ? 5.521 -11.822 1.716 1.00 67.31 607 LYS A O 1
ATOM 4812 N N . GLU A 1 608 ? 5.858 -12.138 -0.472 1.00 69.75 608 GLU A N 1
ATOM 4813 C CA . GLU A 1 608 ? 4.482 -11.791 -0.858 1.00 69.75 608 GLU A CA 1
ATOM 4814 C C . GLU A 1 608 ? 3.513 -12.935 -0.522 1.00 69.75 608 GLU A C 1
ATOM 4816 O O . GLU A 1 608 ? 2.400 -12.702 -0.059 1.00 69.75 608 GLU A O 1
ATOM 4821 N N . ALA A 1 609 ? 3.960 -14.181 -0.706 1.00 68.50 609 ALA A N 1
ATOM 4822 C CA . ALA A 1 609 ? 3.214 -15.366 -0.313 1.00 68.50 609 ALA A CA 1
ATOM 4823 C C . ALA A 1 609 ? 3.304 -15.578 1.202 1.00 68.50 609 ALA A C 1
ATOM 4825 O O . ALA A 1 609 ? 4.402 -15.631 1.761 1.00 68.50 609 ALA A O 1
ATOM 4826 N N . VAL A 1 610 ? 2.158 -15.743 1.863 1.00 66.88 610 VAL A N 1
ATOM 4827 C CA . VAL A 1 610 ? 2.164 -16.177 3.262 1.00 66.88 610 VAL A CA 1
ATOM 4828 C C . VAL A 1 610 ? 2.631 -17.614 3.353 1.00 66.88 610 VAL A C 1
ATOM 4830 O O . VAL A 1 610 ? 2.264 -18.459 2.536 1.00 66.88 610 VAL A O 1
ATOM 4833 N N . ASP A 1 611 ? 3.460 -17.860 4.359 1.00 65.88 611 ASP A N 1
ATOM 4834 C CA . ASP A 1 611 ? 3.921 -19.192 4.687 1.00 65.88 611 ASP A CA 1
ATOM 4835 C C . ASP A 1 611 ? 2.744 -20.171 4.923 1.00 65.88 611 ASP A C 1
ATOM 4837 O O . ASP A 1 611 ? 1.821 -19.836 5.672 1.00 65.88 611 ASP A O 1
ATOM 4841 N N . PRO A 1 612 ? 2.761 -21.363 4.302 1.00 64.31 612 PRO A N 1
ATOM 4842 C CA . PRO A 1 612 ? 1.724 -22.387 4.425 1.00 64.31 612 PRO A CA 1
ATOM 4843 C C . PRO A 1 612 ? 1.213 -22.669 5.842 1.00 64.31 612 PRO A C 1
ATOM 4845 O O . PRO A 1 612 ? -0.000 -22.692 6.064 1.00 64.31 612 PRO A O 1
ATOM 4848 N N . GLU A 1 613 ? 2.116 -22.849 6.804 1.00 66.25 613 GLU A N 1
ATOM 4849 C CA . GLU A 1 613 ? 1.770 -23.215 8.182 1.00 66.25 613 GLU A CA 1
ATOM 4850 C C . GLU A 1 613 ? 1.117 -22.039 8.906 1.00 66.25 613 GLU A C 1
ATOM 4852 O O . GLU A 1 613 ? 0.106 -22.170 9.606 1.00 66.25 613 GLU A O 1
ATOM 4857 N N . THR A 1 614 ? 1.653 -20.840 8.677 1.00 68.69 614 THR A N 1
ATOM 4858 C CA . THR A 1 614 ? 1.081 -19.608 9.226 1.00 68.69 614 THR A CA 1
ATOM 4859 C C . THR A 1 614 ? -0.336 -19.410 8.704 1.00 68.69 614 THR A C 1
ATOM 4861 O O . THR A 1 614 ? -1.267 -19.121 9.457 1.00 68.69 614 THR A O 1
ATOM 4864 N N . LEU A 1 615 ? -0.520 -19.607 7.407 1.00 71.00 615 LEU A N 1
ATOM 4865 C CA . LEU A 1 615 ? -1.788 -19.448 6.722 1.00 71.00 615 LEU A CA 1
ATOM 4866 C C . LEU A 1 615 ? -2.854 -20.424 7.233 1.00 71.00 615 LEU A C 1
ATOM 4868 O O . LEU A 1 615 ? -3.987 -20.019 7.510 1.00 71.00 615 LEU A O 1
ATOM 4872 N N . GLN A 1 616 ? -2.462 -21.681 7.440 1.00 69.50 616 GLN A N 1
ATOM 4873 C CA . GLN A 1 616 ? -3.271 -22.716 8.076 1.00 69.50 616 GLN A CA 1
ATOM 4874 C C . GLN A 1 616 ? -3.737 -22.311 9.470 1.00 69.50 616 GLN A C 1
ATOM 4876 O O . GLN A 1 616 ? -4.929 -22.364 9.780 1.00 69.50 616 GLN A O 1
ATOM 4881 N N . SER A 1 617 ? -2.793 -21.891 10.312 1.00 74.62 617 SER A N 1
ATOM 4882 C CA . SER A 1 617 ? -3.066 -21.458 11.680 1.00 74.62 617 SER A CA 1
ATOM 4883 C C . SER A 1 617 ? -4.086 -20.314 11.701 1.00 74.62 617 SER A C 1
ATOM 4885 O O . SER A 1 617 ? -5.052 -20.339 12.470 1.00 74.62 617 SER A O 1
ATOM 4887 N N . ARG A 1 618 ? -3.954 -19.347 10.782 1.00 81.19 618 ARG A N 1
ATOM 4888 C CA . ARG A 1 618 ? -4.905 -18.230 10.659 1.00 81.19 618 ARG A CA 1
ATOM 4889 C C . ARG A 1 618 ? -6.272 -18.670 10.155 1.00 81.19 618 ARG A C 1
ATOM 4891 O O . ARG A 1 618 ? -7.271 -18.155 10.651 1.00 81.19 618 ARG A O 1
ATOM 4898 N N . MET A 1 619 ? -6.346 -19.627 9.234 1.00 79.75 619 MET A N 1
ATOM 4899 C CA . MET A 1 619 ? -7.629 -20.176 8.797 1.00 79.75 619 MET A CA 1
ATOM 4900 C C . MET A 1 619 ? -8.363 -20.883 9.939 1.00 79.75 619 MET A C 1
ATOM 4902 O O . MET A 1 619 ? -9.523 -20.574 10.217 1.00 79.75 619 MET A O 1
ATOM 4906 N N . ARG A 1 620 ? -7.673 -21.769 10.664 1.00 82.56 620 ARG A N 1
ATOM 4907 C CA . ARG A 1 620 ? -8.231 -22.440 11.850 1.00 82.56 620 ARG A CA 1
ATOM 4908 C C . ARG A 1 620 ? -8.726 -21.429 12.879 1.00 82.56 620 ARG A C 1
ATOM 4910 O O . ARG A 1 620 ? -9.814 -21.585 13.430 1.00 82.56 620 ARG A O 1
ATOM 4917 N N . TRP A 1 621 ? -7.966 -20.357 13.094 1.00 84.69 621 TRP A N 1
ATOM 4918 C CA . TRP A 1 621 ? -8.379 -19.259 13.962 1.00 84.69 621 TRP A CA 1
ATOM 4919 C C . TRP A 1 621 ? -9.655 -18.560 13.460 1.00 84.69 621 TRP A C 1
ATOM 4921 O O . TRP A 1 621 ? -10.574 -18.370 14.254 1.00 84.69 621 TRP A O 1
ATOM 4931 N N . ILE A 1 622 ? -9.769 -18.243 12.164 1.00 87.12 622 ILE A N 1
ATOM 4932 C CA . ILE A 1 622 ? -10.980 -17.636 11.574 1.00 87.12 622 ILE A CA 1
ATOM 4933 C C . ILE A 1 622 ? -12.201 -18.537 11.756 1.00 87.12 622 ILE A C 1
ATOM 4935 O O . ILE A 1 622 ? -13.249 -18.060 12.190 1.00 87.12 622 ILE A O 1
ATOM 4939 N N . LEU A 1 623 ? -12.079 -19.831 11.455 1.00 86.00 623 LEU A N 1
ATOM 4940 C CA . LEU A 1 623 ? -13.182 -20.782 11.608 1.00 86.00 623 LEU A CA 1
ATOM 4941 C C . LEU A 1 623 ? -13.585 -20.969 13.070 1.00 86.00 623 LEU A C 1
ATOM 4943 O O . LEU A 1 623 ? -14.776 -21.008 13.380 1.00 86.00 623 LEU A O 1
ATOM 4947 N N . SER A 1 624 ? -12.609 -21.021 13.976 1.00 87.75 624 SER A N 1
ATOM 4948 C CA . SER A 1 624 ? -12.872 -21.040 15.415 1.00 87.75 624 SER A CA 1
ATOM 4949 C C . SER A 1 624 ? -13.651 -19.792 15.842 1.00 87.75 624 SER A C 1
ATOM 4951 O O . SER A 1 624 ? -14.695 -19.900 16.484 1.00 87.75 624 SER A O 1
ATOM 4953 N N . LYS A 1 625 ? -13.232 -18.602 15.390 1.00 88.31 625 LYS A N 1
ATOM 4954 C CA . LYS A 1 625 ? -13.941 -17.344 15.670 1.00 88.31 625 LYS A CA 1
ATOM 4955 C C . LYS A 1 625 ? -15.340 -17.302 15.064 1.00 88.31 625 LYS A C 1
ATOM 4957 O O . LYS A 1 625 ? -16.250 -16.769 15.694 1.00 88.31 625 LYS A O 1
ATOM 4962 N N . LEU A 1 626 ? -15.529 -17.873 13.877 1.00 88.31 626 LEU A N 1
ATOM 4963 C CA . LEU A 1 626 ? -16.842 -17.993 13.250 1.00 88.31 626 LEU A CA 1
ATOM 4964 C C . LEU A 1 626 ? -17.774 -18.851 14.113 1.00 88.31 626 LEU A C 1
ATOM 4966 O O . LEU A 1 626 ? -18.885 -18.419 14.414 1.00 88.31 626 LEU A O 1
ATOM 4970 N N . LYS A 1 627 ? -17.295 -20.012 14.576 1.00 88.38 627 LYS A N 1
ATOM 4971 C CA . LYS A 1 627 ? -18.039 -20.910 15.472 1.00 88.38 627 LYS A CA 1
ATOM 4972 C C . LYS A 1 627 ? -18.359 -20.252 16.818 1.00 88.38 627 LYS A C 1
ATOM 4974 O O . LYS A 1 627 ? -19.472 -20.398 17.313 1.00 88.38 627 LYS A O 1
ATOM 4979 N N . GLU A 1 628 ? -17.408 -19.513 17.396 1.00 90.19 628 GLU A N 1
ATOM 4980 C CA . GLU A 1 628 ? -17.592 -18.767 18.651 1.00 90.19 628 GLU A CA 1
ATOM 4981 C C . GLU A 1 628 ? -18.657 -17.664 18.525 1.00 90.19 628 GLU A C 1
ATOM 4983 O O . GLU A 1 628 ? -19.496 -17.504 19.410 1.00 90.19 628 GLU A O 1
ATOM 4988 N N . ASN A 1 629 ? -18.625 -16.887 17.439 1.00 88.56 629 ASN A N 1
ATOM 4989 C CA . ASN A 1 629 ? -19.492 -15.717 17.270 1.00 88.56 629 ASN A CA 1
ATOM 4990 C C . ASN A 1 629 ? -20.863 -16.044 16.663 1.00 88.56 629 ASN A C 1
ATOM 4992 O O . ASN A 1 629 ? -21.791 -15.243 16.803 1.00 88.56 629 ASN A O 1
ATOM 4996 N N . ARG A 1 630 ? -20.990 -17.181 15.969 1.00 89.31 630 ARG A N 1
ATOM 4997 C CA . ARG A 1 630 ? -22.226 -17.662 15.337 1.00 89.31 630 ARG A CA 1
ATOM 4998 C C . ARG A 1 630 ? -22.480 -19.125 15.721 1.00 89.31 630 ARG A C 1
ATOM 5000 O O . ARG A 1 630 ? -22.333 -20.015 14.880 1.00 89.31 630 ARG A O 1
ATOM 5007 N N . PRO A 1 631 ? -22.844 -19.400 16.986 1.00 83.44 631 PRO A N 1
ATOM 5008 C CA . PRO A 1 631 ? -23.161 -20.756 17.420 1.00 83.44 631 PRO A CA 1
ATOM 5009 C C . PRO A 1 631 ? -24.313 -21.320 16.572 1.00 83.44 631 PRO A C 1
ATOM 5011 O O . PRO A 1 631 ? -25.369 -20.703 16.470 1.00 83.44 631 PRO A O 1
ATOM 5014 N N . GLY A 1 632 ? -24.085 -22.470 15.930 1.00 78.50 632 GLY A N 1
ATOM 5015 C CA . GLY A 1 632 ? -25.030 -23.102 14.997 1.00 78.50 632 GLY A CA 1
ATOM 5016 C C . GLY A 1 632 ? -24.720 -22.880 13.511 1.00 78.50 632 GLY A C 1
ATOM 5017 O O . GLY A 1 632 ? -25.277 -23.583 12.672 1.00 78.50 632 GLY A O 1
ATOM 5018 N N . ALA A 1 633 ? -23.798 -21.975 13.164 1.00 75.50 633 ALA A N 1
ATOM 5019 C CA . ALA A 1 633 ? -23.262 -21.909 11.808 1.00 75.50 633 ALA A CA 1
ATOM 5020 C C . ALA A 1 633 ? -22.344 -23.120 11.561 1.00 75.50 633 ALA A C 1
ATOM 5022 O O . ALA A 1 633 ? -21.332 -23.293 12.246 1.00 75.50 633 ALA A O 1
ATOM 5023 N N . GLY A 1 634 ? -22.707 -23.970 10.597 1.00 74.06 634 GLY A N 1
ATOM 5024 C CA . GLY A 1 634 ? -21.819 -25.018 10.088 1.00 74.06 634 GLY A CA 1
ATOM 5025 C C . GLY A 1 634 ? -20.599 -24.434 9.357 1.00 74.06 634 GLY A C 1
ATOM 5026 O O . GLY A 1 634 ? -20.530 -23.220 9.140 1.00 74.06 634 GLY A O 1
ATOM 5027 N N . PRO A 1 635 ? -19.623 -25.272 8.961 1.00 79.44 635 PRO A N 1
ATOM 5028 C CA . PRO A 1 635 ? -18.515 -24.814 8.131 1.00 79.44 635 PRO A CA 1
ATOM 5029 C C . PRO A 1 635 ? -19.058 -24.214 6.820 1.00 79.44 635 PRO A C 1
ATOM 5031 O O . PRO A 1 635 ? -19.945 -24.806 6.198 1.00 79.44 635 PRO A O 1
ATOM 5034 N N . PRO A 1 636 ? -18.565 -23.037 6.396 1.00 86.81 636 PRO A N 1
ATOM 5035 C CA . PRO A 1 636 ? -19.090 -22.356 5.221 1.00 86.81 636 PRO A CA 1
ATOM 5036 C C . PRO A 1 636 ? -18.797 -23.191 3.963 1.00 86.81 636 PRO A C 1
ATOM 5038 O O . PRO A 1 636 ? -17.635 -23.516 3.719 1.00 86.81 636 PRO A O 1
ATOM 5041 N N . PRO A 1 637 ? -19.803 -23.524 3.132 1.00 88.81 637 PRO A N 1
ATOM 5042 C CA . PRO A 1 637 ? -19.593 -24.316 1.920 1.00 88.81 637 PRO A CA 1
ATOM 5043 C C . PRO A 1 637 ? -18.762 -23.581 0.861 1.00 88.81 637 PRO A C 1
ATOM 5045 O O . PRO A 1 637 ? -18.168 -24.232 -0.002 1.00 88.81 637 PRO A O 1
ATOM 5048 N N . VAL A 1 638 ? -18.720 -22.244 0.911 1.00 89.88 638 VAL A N 1
ATOM 5049 C CA . VAL A 1 638 ? -17.960 -21.411 -0.023 1.00 89.88 638 VAL A CA 1
ATOM 5050 C C . VAL A 1 638 ? -17.093 -20.400 0.724 1.00 89.88 638 VAL A C 1
ATOM 5052 O O . VAL A 1 638 ? -17.580 -19.633 1.560 1.00 89.88 638 VAL A O 1
ATOM 5055 N N . ILE A 1 639 ? -15.813 -20.346 0.358 1.00 90.75 639 ILE A N 1
ATOM 5056 C CA . ILE A 1 639 ? -14.871 -19.321 0.812 1.00 90.75 639 ILE A CA 1
ATOM 5057 C C . ILE A 1 639 ? -14.536 -18.397 -0.361 1.00 90.75 639 ILE A C 1
ATOM 5059 O O . ILE A 1 639 ? -14.000 -18.824 -1.386 1.00 90.75 639 ILE A O 1
ATOM 5063 N N . PHE A 1 640 ? -14.848 -17.114 -0.195 1.00 92.88 640 PHE A N 1
ATOM 5064 C CA . PHE A 1 640 ? -14.588 -16.060 -1.169 1.00 92.88 640 PHE A CA 1
ATOM 5065 C C . PHE A 1 640 ? -13.402 -15.214 -0.704 1.00 92.88 640 PHE A C 1
ATOM 5067 O O . PHE A 1 640 ? -13.516 -14.403 0.214 1.00 92.88 640 PHE A O 1
ATOM 5074 N N . VAL A 1 641 ? -12.252 -15.382 -1.343 1.00 91.00 641 VAL A N 1
ATOM 5075 C CA . VAL A 1 641 ? -11.021 -14.666 -1.007 1.00 91.00 641 VAL A CA 1
ATOM 5076 C C . VAL A 1 641 ? -10.830 -13.486 -1.951 1.00 91.00 641 VAL A C 1
ATOM 5078 O O . VAL A 1 641 ? -10.880 -13.631 -3.171 1.00 91.00 641 VAL A O 1
ATOM 5081 N N . VAL A 1 642 ? -10.570 -12.317 -1.375 1.00 92.69 642 VAL A N 1
ATOM 5082 C CA . VAL A 1 642 ? -10.212 -11.089 -2.078 1.00 92.69 642 VAL A CA 1
ATOM 5083 C C . VAL A 1 642 ? -8.822 -10.656 -1.614 1.00 92.69 642 VAL A C 1
ATOM 5085 O O . VAL A 1 642 ? -8.603 -10.395 -0.429 1.00 92.69 642 VAL A O 1
ATOM 5088 N N . ARG A 1 643 ? -7.872 -10.579 -2.543 1.00 88.38 643 ARG A N 1
ATOM 5089 C CA . ARG A 1 643 ? -6.453 -10.320 -2.259 1.00 88.38 643 ARG A CA 1
ATOM 5090 C C . ARG A 1 643 ? -5.983 -9.028 -2.922 1.00 88.38 643 ARG A C 1
ATOM 5092 O O . ARG A 1 643 ? -6.112 -8.929 -4.135 1.00 88.38 643 ARG A O 1
ATOM 5099 N N . ASP A 1 644 ? -5.385 -8.090 -2.181 1.00 87.00 644 ASP A N 1
ATOM 5100 C CA . ASP A 1 644 ? -4.663 -6.951 -2.793 1.00 87.00 644 ASP A CA 1
ATOM 5101 C C . ASP A 1 644 ? -3.204 -7.305 -3.107 1.00 87.00 644 ASP A C 1
ATOM 5103 O O . ASP A 1 644 ? -2.632 -8.235 -2.544 1.00 87.00 644 ASP A O 1
ATOM 5107 N N . GLY A 1 645 ? -2.574 -6.519 -3.975 1.00 72.44 645 GLY A N 1
ATOM 5108 C CA . GLY A 1 645 ? -1.114 -6.400 -4.013 1.00 72.44 645 GLY A CA 1
ATOM 5109 C C . GLY A 1 645 ? -0.357 -7.438 -4.840 1.00 72.44 645 GLY A C 1
ATOM 5110 O O . GLY A 1 645 ? 0.829 -7.230 -5.091 1.00 72.44 645 GLY A O 1
ATOM 5111 N N . LEU A 1 646 ? -1.013 -8.486 -5.348 1.00 77.19 646 LEU A N 1
ATOM 5112 C CA . LEU A 1 646 ? -0.347 -9.465 -6.212 1.00 77.19 646 LEU A CA 1
ATOM 5113 C C . LEU A 1 646 ? -0.068 -8.901 -7.610 1.00 77.19 646 LEU A C 1
ATOM 5115 O O . LEU A 1 646 ? -0.914 -8.250 -8.227 1.00 77.19 646 LEU A O 1
ATOM 5119 N N . SER A 1 647 ? 1.138 -9.169 -8.114 1.00 69.00 647 SER A N 1
ATOM 5120 C CA . SER A 1 647 ? 1.503 -8.887 -9.501 1.00 69.00 647 SER A CA 1
ATOM 5121 C C . SER A 1 647 ? 0.927 -9.948 -10.444 1.00 69.00 647 SER A C 1
ATOM 5123 O O . SER A 1 647 ? 0.591 -11.058 -10.037 1.00 69.00 647 SER A O 1
ATOM 5125 N N . GLU A 1 648 ? 0.832 -9.618 -11.734 1.00 66.19 648 GLU A N 1
ATOM 5126 C CA . GLU A 1 648 ? 0.212 -10.479 -12.756 1.00 66.19 648 GLU A CA 1
ATOM 5127 C C . GLU A 1 648 ? 0.823 -11.887 -12.873 1.00 66.19 648 GLU A C 1
ATOM 5129 O O . GLU A 1 648 ? 0.127 -12.791 -13.330 1.00 66.19 648 GLU A O 1
ATOM 5134 N N . GLY A 1 649 ? 2.089 -12.069 -12.472 1.00 59.22 649 GLY A N 1
ATOM 5135 C CA . GLY A 1 649 ? 2.798 -13.354 -12.523 1.00 59.22 649 GLY A CA 1
ATOM 5136 C C . GLY A 1 649 ? 2.400 -14.351 -11.427 1.00 59.22 649 GLY A C 1
ATOM 5137 O O . GLY A 1 649 ? 2.792 -15.507 -11.497 1.00 59.22 649 GLY A O 1
ATOM 5138 N N . TRP A 1 650 ? 1.611 -13.936 -10.431 1.00 61.59 650 TRP A N 1
ATOM 5139 C CA . TRP A 1 650 ? 1.219 -14.768 -9.285 1.00 61.59 650 TRP A CA 1
ATOM 5140 C C . TRP A 1 650 ? -0.260 -15.172 -9.352 1.00 61.59 650 TRP A C 1
ATOM 5142 O O . TRP A 1 650 ? -1.068 -14.754 -8.522 1.00 61.59 650 TRP A O 1
ATOM 5152 N N . LEU A 1 651 ? -0.634 -15.982 -10.350 1.00 61.75 651 LEU A N 1
ATOM 5153 C CA . LEU A 1 651 ? -1.983 -16.552 -10.447 1.00 61.75 651 LEU A CA 1
ATOM 5154 C C . LEU A 1 651 ? -2.025 -17.983 -9.888 1.00 61.75 651 LEU A C 1
ATOM 5156 O O . LEU A 1 651 ? -1.495 -18.891 -10.531 1.00 61.75 651 LEU A O 1
ATOM 5160 N N . PRO A 1 652 ? -2.680 -18.230 -8.739 1.00 58.56 652 PRO A N 1
ATOM 5161 C CA . PRO A 1 652 ? -2.936 -19.594 -8.302 1.00 58.56 652 PRO A CA 1
ATOM 5162 C C . PRO A 1 652 ? -3.932 -20.254 -9.264 1.00 58.56 652 PRO A C 1
ATOM 5164 O O . PRO A 1 652 ? -5.022 -19.730 -9.480 1.00 58.56 652 PRO A O 1
ATOM 5167 N N . ARG A 1 653 ? -3.570 -21.410 -9.830 1.00 53.69 653 ARG A N 1
ATOM 5168 C CA . ARG A 1 653 ? -4.470 -22.239 -10.645 1.00 53.69 653 ARG A CA 1
ATOM 5169 C C . ARG A 1 653 ? -4.614 -23.607 -9.988 1.00 53.69 653 ARG A C 1
ATOM 5171 O O . ARG A 1 653 ? -3.649 -24.361 -9.918 1.00 53.69 653 ARG A O 1
ATOM 5178 N N . PHE A 1 654 ? -5.801 -23.910 -9.472 1.00 54.84 654 PHE A N 1
ATOM 5179 C CA . PHE A 1 654 ? -6.163 -25.241 -8.986 1.00 54.84 654 PHE A CA 1
ATOM 5180 C C . PHE A 1 654 ? -7.688 -25.399 -8.998 1.00 54.84 654 PHE A C 1
ATOM 5182 O O . PHE A 1 654 ? -8.401 -24.455 -8.664 1.00 54.84 654 PHE A O 1
ATOM 5189 N N . TYR A 1 655 ? -8.165 -26.589 -9.365 1.00 52.06 655 TYR A N 1
ATOM 5190 C CA . TYR A 1 655 ? -9.578 -26.964 -9.369 1.00 52.06 655 TYR A CA 1
ATOM 5191 C C . TYR A 1 655 ? -9.723 -28.329 -8.702 1.00 52.06 655 TYR A C 1
ATOM 5193 O O . TYR A 1 655 ? -9.019 -29.272 -9.062 1.00 52.06 655 TYR A O 1
ATOM 5201 N N . SER A 1 656 ? -10.637 -28.446 -7.742 1.00 50.25 656 SER A N 1
ATOM 5202 C CA . SER A 1 656 ? -10.958 -29.720 -7.090 1.00 50.25 656 SER A CA 1
ATOM 5203 C C . SER A 1 656 ? -12.452 -29.815 -6.777 1.00 50.25 656 SER A C 1
ATOM 5205 O O . SER A 1 656 ? -13.163 -28.811 -6.726 1.00 50.25 656 SER A O 1
ATOM 5207 N N . GLN A 1 657 ? -12.943 -31.040 -6.582 1.00 56.31 657 GLN A N 1
ATOM 5208 C CA . GLN A 1 657 ? -14.340 -31.316 -6.233 1.00 56.31 657 GLN A CA 1
ATOM 5209 C C . GLN A 1 657 ? -14.614 -31.323 -4.712 1.00 56.31 657 GLN A C 1
ATOM 5211 O O . GLN A 1 657 ? -15.750 -31.545 -4.305 1.00 56.31 657 GLN A O 1
ATOM 5216 N N . LEU A 1 658 ? -13.608 -31.072 -3.862 1.00 63.06 658 LEU A N 1
ATOM 5217 C CA . LEU A 1 658 ? -13.727 -31.152 -2.394 1.00 63.06 658 LEU A CA 1
ATOM 5218 C C . LEU A 1 658 ? -14.402 -29.901 -1.793 1.00 63.06 658 LEU A C 1
ATOM 5220 O O . LEU A 1 658 ? -14.298 -28.816 -2.357 1.00 63.06 658 LEU A O 1
ATOM 5224 N N . LEU A 1 659 ? -15.057 -30.012 -0.636 1.00 68.12 659 LEU A N 1
ATOM 5225 C CA . LEU A 1 659 ? -15.549 -28.848 0.119 1.00 68.12 659 LEU A CA 1
ATOM 5226 C C . LEU A 1 659 ? -14.499 -28.359 1.138 1.00 68.12 659 LEU A C 1
ATOM 5228 O O . LEU A 1 659 ? -13.731 -29.184 1.626 1.00 68.12 659 LEU A O 1
ATOM 5232 N N . PRO A 1 660 ? -14.469 -27.055 1.482 1.00 81.88 660 PRO A N 1
ATOM 5233 C CA . PRO A 1 660 ? -15.276 -25.976 0.905 1.00 81.88 660 PRO A CA 1
ATOM 5234 C C . PRO A 1 660 ? -14.805 -25.583 -0.505 1.00 81.88 660 PRO A C 1
ATOM 5236 O O . PRO A 1 660 ? -13.640 -25.764 -0.861 1.00 81.88 660 PRO A O 1
ATOM 5239 N N . LYS A 1 661 ? -15.722 -25.036 -1.310 1.00 85.94 661 LYS A N 1
ATOM 5240 C CA . LYS A 1 661 ? -15.409 -24.497 -2.643 1.00 85.94 661 LYS A CA 1
ATOM 5241 C C . LYS A 1 661 ? -14.794 -23.108 -2.533 1.00 85.94 661 LYS A C 1
ATOM 5243 O O . LYS A 1 661 ? -15.201 -22.304 -1.692 1.00 85.94 661 LYS A O 1
ATOM 5248 N N . PHE A 1 662 ? -13.875 -22.796 -3.436 1.00 85.19 662 PHE A N 1
ATOM 5249 C CA . PHE A 1 662 ? -13.148 -21.536 -3.446 1.00 85.19 662 PHE A CA 1
ATOM 5250 C C . PHE A 1 662 ? -13.528 -20.610 -4.596 1.00 85.19 662 PHE A C 1
ATOM 5252 O O . PHE A 1 662 ? -13.699 -21.010 -5.751 1.00 85.19 662 PHE A O 1
ATOM 5259 N N . VAL A 1 663 ? -13.575 -19.323 -4.264 1.00 88.19 663 VAL A N 1
ATOM 5260 C CA . VAL A 1 663 ? -13.509 -18.222 -5.221 1.00 88.19 663 VAL A CA 1
ATOM 5261 C C . VAL A 1 663 ? -12.342 -17.335 -4.816 1.00 88.19 663 VAL A C 1
ATOM 5263 O O . VAL A 1 663 ? -12.284 -16.892 -3.672 1.00 88.19 663 VAL A O 1
ATOM 5266 N N . PHE A 1 664 ? -11.405 -17.083 -5.727 1.00 87.81 664 PHE A N 1
ATOM 5267 C CA . PHE A 1 664 ? -10.220 -16.272 -5.449 1.00 87.81 664 PHE A CA 1
ATOM 5268 C C . PHE A 1 664 ? -10.131 -15.119 -6.442 1.00 87.81 664 PHE A C 1
ATOM 5270 O O . PHE A 1 664 ? -9.910 -15.326 -7.637 1.00 87.81 664 PHE A O 1
ATOM 5277 N N . VAL A 1 665 ? -10.292 -13.901 -5.931 1.00 91.06 665 VAL A N 1
ATOM 5278 C CA . VAL A 1 665 ? -10.220 -12.661 -6.701 1.00 91.06 665 VAL A CA 1
ATOM 5279 C C . VAL A 1 665 ? -8.990 -11.875 -6.281 1.00 91.06 665 VAL A C 1
ATOM 5281 O O . VAL A 1 665 ? -8.835 -11.493 -5.120 1.00 91.06 665 VAL A O 1
ATOM 5284 N N . ILE A 1 666 ? -8.137 -11.577 -7.250 1.00 90.38 666 ILE A N 1
ATOM 5285 C CA . ILE A 1 666 ? -7.031 -10.644 -7.079 1.00 90.38 666 ILE A CA 1
ATOM 5286 C C . ILE A 1 666 ? -7.534 -9.256 -7.433 1.00 90.38 666 ILE A C 1
ATOM 5288 O O . ILE A 1 666 ? -8.086 -9.042 -8.510 1.00 90.38 666 ILE A O 1
ATOM 5292 N N . VAL A 1 667 ? -7.328 -8.315 -6.526 1.00 93.00 667 VAL A N 1
ATOM 5293 C CA . VAL A 1 667 ? -7.604 -6.899 -6.711 1.00 93.00 667 VAL A CA 1
ATOM 5294 C C . VAL A 1 667 ? -6.274 -6.185 -6.832 1.00 93.00 667 VAL A C 1
ATOM 5296 O O . VAL A 1 667 ? -5.381 -6.354 -6.009 1.00 93.00 667 VAL A O 1
ATOM 5299 N N . THR A 1 668 ? -6.128 -5.351 -7.849 1.00 91.00 668 THR A N 1
ATOM 5300 C CA . THR A 1 668 ? -4.937 -4.526 -8.006 1.00 91.00 668 THR A CA 1
ATOM 5301 C C . THR A 1 668 ? -5.373 -3.091 -8.205 1.00 91.00 668 THR A C 1
ATOM 5303 O O . THR A 1 668 ? -5.858 -2.704 -9.264 1.00 91.00 668 THR A O 1
ATOM 5306 N N . LYS A 1 669 ? -5.166 -2.250 -7.189 1.00 89.38 669 LYS A N 1
ATOM 5307 C CA . LYS A 1 669 ? -5.371 -0.797 -7.328 1.00 89.38 669 LYS A CA 1
ATOM 5308 C C . LYS A 1 669 ? -4.166 -0.105 -7.970 1.00 89.38 669 LYS A C 1
ATOM 5310 O O . LYS A 1 669 ? -4.279 1.003 -8.492 1.00 89.38 669 LYS A O 1
ATOM 5315 N N . ARG A 1 670 ? -2.970 -0.699 -7.906 1.00 86.06 670 ARG A N 1
ATOM 5316 C CA . ARG A 1 670 ? -1.704 -0.069 -8.324 1.00 86.06 670 ARG A CA 1
ATOM 5317 C C . ARG A 1 670 ? -1.235 -0.520 -9.717 1.00 86.06 670 ARG A C 1
ATOM 5319 O O . ARG A 1 670 ? -0.185 -1.127 -9.838 1.00 86.06 670 ARG A O 1
ATOM 5326 N N . HIS A 1 671 ? -1.941 -0.112 -10.772 1.00 88.31 671 HIS A N 1
ATOM 5327 C CA . HIS A 1 671 ? -1.514 -0.297 -12.177 1.00 88.31 671 HIS A CA 1
ATOM 5328 C C . HIS A 1 671 ? -1.372 1.033 -12.944 1.00 88.31 671 HIS A C 1
ATOM 5330 O O . HIS A 1 671 ? -1.654 2.116 -12.412 1.00 88.31 671 HIS A O 1
ATOM 5336 N N . ASN A 1 672 ? -0.906 0.959 -14.195 1.00 90.00 672 ASN A N 1
ATOM 5337 C CA . ASN A 1 672 ? -0.728 2.118 -15.079 1.00 90.00 672 ASN A CA 1
ATOM 5338 C C . ASN A 1 672 ? -1.911 2.342 -16.045 1.00 90.00 672 ASN A C 1
ATOM 5340 O O . ASN A 1 672 ? -2.046 3.445 -16.548 1.00 90.00 672 ASN A O 1
ATOM 5344 N N . LYS A 1 673 ? -2.825 1.374 -16.231 1.00 92.31 673 LYS A N 1
ATOM 5345 C CA . LYS A 1 673 ? -4.040 1.575 -17.047 1.00 92.31 673 LYS A CA 1
ATOM 5346 C C . LYS A 1 673 ? -4.901 2.729 -16.489 1.00 92.31 673 LYS A C 1
ATOM 5348 O O . LYS A 1 673 ? -5.093 2.819 -15.267 1.00 92.31 673 LYS A O 1
ATOM 5353 N N . ARG A 1 674 ? -5.379 3.619 -17.358 1.00 94.12 674 ARG A N 1
ATOM 5354 C CA . ARG A 1 674 ? -6.366 4.680 -17.093 1.00 94.12 674 ARG A CA 1
ATOM 5355 C C . ARG A 1 674 ? -7.505 4.573 -18.095 1.00 94.12 674 ARG A C 1
ATOM 5357 O O . ARG A 1 674 ? -7.297 4.087 -19.202 1.00 94.12 674 ARG A O 1
ATOM 5364 N N . PHE A 1 675 ? -8.678 5.039 -17.683 1.00 94.75 675 PHE A N 1
ATOM 5365 C CA . PHE A 1 675 ? -9.902 5.013 -18.472 1.00 94.75 675 PHE A CA 1
ATOM 5366 C C . PHE A 1 675 ? -10.582 6.369 -18.377 1.00 94.75 675 PHE A C 1
ATOM 5368 O O . PHE A 1 675 ? -10.601 6.978 -17.302 1.00 94.75 675 PHE A O 1
ATOM 5375 N N . PHE A 1 676 ? -11.141 6.813 -19.490 1.00 94.56 676 PHE A N 1
ATOM 5376 C CA . PHE A 1 676 ? -11.781 8.108 -19.621 1.00 94.56 676 PHE A CA 1
ATOM 5377 C C . PHE A 1 676 ? -13.145 7.925 -20.277 1.00 94.56 676 PHE A C 1
ATOM 5379 O O . PHE A 1 676 ? -13.265 7.157 -21.227 1.00 94.56 676 PHE A O 1
ATOM 5386 N N . ALA A 1 677 ? -14.166 8.609 -19.774 1.00 93.75 677 ALA A N 1
ATOM 5387 C CA . ALA A 1 677 ? -15.487 8.637 -20.394 1.00 93.75 677 ALA A CA 1
ATOM 5388 C C . ALA A 1 677 ? -15.627 9.889 -21.271 1.00 93.75 677 ALA A C 1
ATOM 5390 O O . ALA A 1 677 ? -14.940 10.890 -21.043 1.00 93.75 677 ALA A O 1
ATOM 5391 N N . LYS A 1 678 ? -16.520 9.833 -22.262 1.00 88.75 678 LYS A N 1
ATOM 5392 C CA . LYS A 1 678 ? -16.898 10.996 -23.072 1.00 88.75 678 LYS A CA 1
ATOM 5393 C C . LYS A 1 678 ? -18.193 11.605 -22.537 1.00 88.75 678 LYS A C 1
ATOM 5395 O O . LYS A 1 678 ? -19.175 10.891 -22.361 1.00 88.75 678 LYS A O 1
ATOM 5400 N N . ASP A 1 679 ? -18.196 12.916 -22.318 1.00 84.88 679 ASP A N 1
ATOM 5401 C CA . ASP A 1 679 ? -19.386 13.690 -21.950 1.00 84.88 679 ASP A CA 1
ATOM 5402 C C . ASP A 1 679 ? -19.460 14.960 -22.802 1.00 84.88 679 ASP A C 1
ATOM 5404 O O . ASP A 1 679 ? -18.612 15.838 -22.663 1.00 84.88 679 ASP A O 1
ATOM 5408 N N . GLN A 1 680 ? -20.427 15.033 -23.725 1.00 76.19 680 GLN A N 1
ATOM 5409 C CA . GLN A 1 680 ? -20.641 16.184 -24.621 1.00 76.19 680 GLN A CA 1
ATOM 5410 C C . GLN A 1 680 ? -19.328 16.730 -25.232 1.00 76.19 680 GLN A C 1
ATOM 5412 O O . GLN A 1 680 ? -19.045 17.923 -25.179 1.00 76.19 680 GLN A O 1
ATOM 5417 N N . ASN A 1 681 ? -18.505 15.827 -25.785 1.00 77.25 681 ASN A N 1
ATOM 5418 C CA . ASN A 1 681 ? -17.157 16.049 -26.348 1.00 77.25 681 ASN A CA 1
ATOM 5419 C C . ASN A 1 681 ? -16.004 16.292 -25.354 1.00 77.25 681 ASN A C 1
ATOM 5421 O O . ASN A 1 681 ? -14.847 16.333 -25.773 1.00 77.25 681 ASN A O 1
ATOM 5425 N N . ASN A 1 682 ? -16.268 16.371 -24.052 1.00 86.00 682 ASN A N 1
ATOM 5426 C CA . ASN A 1 682 ? -15.236 16.476 -23.024 1.00 86.00 682 ASN A CA 1
ATOM 5427 C C . ASN A 1 682 ? -14.775 15.101 -22.530 1.00 86.00 682 ASN A C 1
ATOM 5429 O O . ASN A 1 682 ? -15.550 14.150 -22.422 1.00 86.00 682 ASN A O 1
ATOM 5433 N N . VAL A 1 683 ? -13.490 15.015 -22.184 1.00 91.44 683 VAL A N 1
ATOM 5434 C CA . VAL A 1 683 ? -12.887 13.835 -21.557 1.00 91.44 683 VAL A CA 1
ATOM 5435 C C . VAL A 1 683 ? -13.038 13.959 -20.044 1.00 91.44 683 VAL A C 1
ATOM 5437 O O . VAL A 1 683 ? -12.425 14.823 -19.415 1.00 91.44 683 VAL A O 1
ATOM 5440 N N . VAL A 1 684 ? -13.844 13.084 -19.447 1.00 94.81 684 VAL A N 1
ATOM 5441 C CA . VAL A 1 684 ? -14.175 13.115 -18.017 1.00 94.81 684 VAL A CA 1
ATOM 5442 C C . VAL A 1 684 ? -13.823 11.797 -17.326 1.00 94.81 684 VAL A C 1
ATOM 5444 O O . VAL A 1 684 ? -13.495 10.788 -17.954 1.00 94.81 684 VAL A O 1
ATOM 5447 N N . ASN A 1 685 ? -13.856 11.798 -15.993 1.00 95.38 685 ASN A N 1
ATOM 5448 C CA . ASN A 1 685 ? -13.742 10.559 -15.227 1.00 95.38 685 ASN A CA 1
ATOM 5449 C C . ASN A 1 685 ? -14.972 9.678 -15.471 1.00 95.38 685 ASN A C 1
ATOM 5451 O O . ASN A 1 685 ? -16.081 10.186 -15.616 1.00 95.38 685 ASN A O 1
ATOM 5455 N N . THR A 1 686 ? -14.790 8.357 -15.423 1.00 93.81 686 THR A N 1
ATOM 5456 C CA . THR A 1 686 ? -15.932 7.433 -15.429 1.00 93.81 686 THR A CA 1
ATOM 5457 C C . THR A 1 686 ? -16.781 7.607 -14.163 1.00 93.81 686 THR A C 1
ATOM 5459 O O . THR A 1 686 ? -16.310 8.137 -13.146 1.00 93.81 686 THR A O 1
ATOM 5462 N N . THR A 1 687 ? -18.043 7.186 -14.203 1.00 92.75 687 THR A N 1
ATOM 5463 C CA . THR A 1 687 ? -18.965 7.311 -13.067 1.00 92.75 687 THR A CA 1
ATOM 5464 C C . THR A 1 687 ? -18.879 6.100 -12.132 1.00 92.75 687 THR A C 1
ATOM 5466 O O . THR A 1 687 ? -18.561 4.997 -12.577 1.00 92.75 687 THR A O 1
ATOM 5469 N N . PRO A 1 688 ? -19.189 6.249 -10.833 1.00 94.00 688 PRO A N 1
ATOM 5470 C CA . PRO A 1 688 ? -19.409 5.114 -9.936 1.00 94.00 688 PRO A CA 1
ATOM 5471 C C . PRO A 1 688 ? -20.366 4.074 -10.542 1.00 94.00 688 PRO A C 1
ATOM 5473 O O . PRO A 1 688 ? -21.400 4.445 -11.092 1.00 94.00 688 PRO A O 1
ATOM 5476 N N . GLY A 1 689 ? -20.002 2.796 -10.457 1.00 91.56 689 GLY A N 1
ATOM 5477 C CA . GLY A 1 689 ? -20.669 1.678 -11.129 1.00 91.56 689 GLY A CA 1
ATOM 5478 C C . GLY A 1 689 ? -20.081 1.318 -12.499 1.00 91.56 689 GLY A C 1
ATOM 5479 O O . GLY A 1 689 ? -20.473 0.293 -13.048 1.00 91.56 689 GLY A O 1
ATOM 5480 N N . SER A 1 690 ? -19.147 2.107 -13.046 1.00 94.75 690 SER A N 1
ATOM 5481 C CA . SER A 1 690 ? -18.513 1.813 -14.342 1.00 94.75 690 SER A CA 1
ATOM 5482 C C . SER A 1 690 ? -17.700 0.520 -14.298 1.00 94.75 690 SER A C 1
ATOM 5484 O O . SER A 1 690 ? -16.904 0.316 -13.378 1.00 94.75 690 SER A O 1
ATOM 5486 N N . VAL A 1 691 ? -17.862 -0.311 -15.321 1.00 95.25 691 VAL A N 1
ATOM 5487 C CA . VAL A 1 691 ? -17.196 -1.594 -15.528 1.00 95.25 691 VAL A CA 1
ATOM 5488 C C . VAL A 1 691 ? -16.621 -1.646 -16.943 1.00 95.25 691 VAL A C 1
ATOM 5490 O O . VAL A 1 691 ? -17.315 -1.328 -17.907 1.00 95.25 691 VAL A O 1
ATOM 5493 N N . ILE A 1 692 ? -15.368 -2.089 -17.059 1.00 93.44 692 ILE A N 1
ATOM 5494 C CA . ILE A 1 692 ? -14.704 -2.417 -18.326 1.00 93.44 692 ILE A CA 1
ATOM 5495 C C . ILE A 1 692 ? -14.234 -3.871 -18.256 1.00 93.44 692 ILE A C 1
ATOM 5497 O O . ILE A 1 692 ? -13.354 -4.193 -17.459 1.00 93.44 692 ILE A O 1
ATOM 5501 N N . ASP A 1 693 ? -14.813 -4.745 -19.073 1.00 90.94 693 ASP A N 1
ATOM 5502 C CA . ASP A 1 693 ? -14.602 -6.200 -19.035 1.00 90.94 693 ASP A CA 1
ATOM 5503 C C . ASP A 1 693 ? -14.197 -6.807 -20.398 1.00 90.94 693 ASP A C 1
ATOM 5505 O O . ASP A 1 693 ? -14.182 -8.027 -20.544 1.00 90.94 693 ASP A O 1
ATOM 5509 N N . ARG A 1 694 ? -13.870 -5.973 -21.403 1.00 85.94 694 ARG A N 1
ATOM 5510 C CA . ARG A 1 694 ? -13.476 -6.373 -22.777 1.00 85.94 694 ARG A CA 1
ATOM 5511 C C . ARG A 1 694 ? -12.439 -5.416 -23.389 1.00 85.94 694 ARG A C 1
ATOM 5513 O O . ARG A 1 694 ? -12.262 -4.314 -22.867 1.00 85.94 694 ARG A O 1
ATOM 5520 N N . ILE A 1 695 ? -11.786 -5.800 -24.496 1.00 83.44 695 ILE A N 1
ATOM 5521 C CA . ILE A 1 695 ? -10.851 -4.998 -25.337 1.00 83.44 695 ILE A CA 1
ATOM 5522 C C . ILE A 1 695 ? -9.502 -4.645 -24.681 1.00 83.44 695 ILE A C 1
ATOM 5524 O O . ILE A 1 695 ? -8.503 -4.451 -25.359 1.00 83.44 695 ILE A O 1
ATOM 5528 N N . VAL A 1 696 ? -9.445 -4.519 -23.358 1.00 87.19 696 VAL A N 1
ATOM 5529 C CA . VAL A 1 696 ? -8.251 -4.083 -22.597 1.00 87.19 696 VAL A CA 1
ATOM 5530 C C . VAL A 1 696 ? -7.996 -4.951 -21.369 1.00 87.19 696 VAL A C 1
ATOM 5532 O O . VAL A 1 696 ? -7.235 -4.582 -20.463 1.00 87.19 696 VAL A O 1
ATOM 5535 N N . VAL A 1 697 ? -8.654 -6.104 -21.347 1.00 88.62 697 VAL A N 1
ATOM 5536 C CA . VAL A 1 697 ? -8.570 -7.122 -20.307 1.00 88.62 697 VAL A CA 1
ATOM 5537 C C . VAL A 1 697 ? -7.637 -8.240 -20.739 1.00 88.62 697 VAL A C 1
ATOM 5539 O O . VAL A 1 697 ? -7.320 -8.388 -21.919 1.00 88.62 697 VAL A O 1
ATOM 5542 N N . ARG A 1 698 ? -7.171 -9.024 -19.777 1.00 85.81 698 ARG A N 1
ATOM 5543 C CA . ARG A 1 698 ? -6.369 -10.214 -20.050 1.00 85.81 698 ARG A CA 1
ATOM 5544 C C . ARG A 1 698 ? -7.182 -11.296 -20.773 1.00 85.81 698 ARG A C 1
ATOM 5546 O O . ARG A 1 698 ? -8.336 -11.515 -20.414 1.00 85.81 698 ARG A O 1
ATOM 5553 N N . PRO A 1 699 ? -6.579 -12.014 -21.735 1.00 82.75 699 PRO A N 1
ATOM 5554 C CA . PRO A 1 699 ? -7.233 -13.142 -22.394 1.00 82.75 699 PRO A CA 1
ATOM 5555 C C . PRO A 1 699 ? -7.115 -14.459 -21.603 1.00 82.75 699 PRO A C 1
ATOM 5557 O O . PRO A 1 699 ? -7.875 -15.384 -21.859 1.00 82.75 699 PRO A O 1
ATOM 5560 N N . ASP A 1 700 ? -6.171 -14.572 -20.659 1.00 77.69 700 ASP A N 1
ATOM 5561 C CA . ASP A 1 700 ? -5.844 -15.829 -19.964 1.00 77.69 700 ASP A CA 1
ATOM 5562 C C . ASP A 1 700 ? -6.571 -16.038 -18.623 1.00 77.69 700 ASP A C 1
ATOM 5564 O O . ASP A 1 700 ? -6.499 -17.121 -18.043 1.00 77.69 700 ASP A O 1
ATOM 5568 N N . VAL A 1 701 ? -7.250 -15.009 -18.112 1.00 80.62 701 VAL A N 1
ATOM 5569 C CA . VAL A 1 701 ? -8.014 -15.042 -16.857 1.00 80.62 701 VAL A CA 1
ATOM 5570 C C . VAL A 1 701 ? -9.212 -14.096 -16.978 1.00 80.62 701 VAL A C 1
ATOM 5572 O O . VAL A 1 701 ? -9.044 -13.012 -17.541 1.00 80.62 701 VAL A O 1
ATOM 5575 N N . PRO A 1 702 ? -10.406 -14.437 -16.448 1.00 86.19 702 PRO A N 1
ATOM 5576 C CA . PRO A 1 702 ? -11.514 -13.491 -16.406 1.00 86.19 702 PRO A CA 1
ATOM 5577 C C . PRO A 1 702 ? -11.113 -12.247 -15.605 1.00 86.19 702 PRO A C 1
ATOM 5579 O O . PRO A 1 702 ? -10.893 -12.305 -14.391 1.00 86.19 702 PRO A O 1
ATOM 5582 N N . GLU A 1 703 ? -10.993 -11.124 -16.307 1.00 89.50 703 GLU A N 1
ATOM 5583 C CA . GLU A 1 703 ? -10.540 -9.845 -15.774 1.00 89.50 703 GLU A CA 1
ATOM 5584 C C . GLU A 1 703 ? -11.564 -8.754 -16.076 1.00 89.50 703 GLU A C 1
ATOM 5586 O O . GLU A 1 703 ? -12.158 -8.714 -17.151 1.00 89.50 703 GLU A O 1
ATOM 5591 N N . PHE A 1 704 ? -11.743 -7.835 -15.132 1.00 94.00 704 PHE A N 1
ATOM 5592 C CA . PHE A 1 704 ? -12.484 -6.602 -15.358 1.00 94.00 704 PHE A CA 1
ATOM 5593 C C . PHE A 1 704 ? -11.934 -5.461 -14.500 1.00 94.00 704 PHE A C 1
ATOM 5595 O O . PHE A 1 704 ? -11.268 -5.662 -13.484 1.00 94.00 704 PHE A O 1
ATOM 5602 N N . PHE A 1 705 ? -12.244 -4.235 -14.897 1.00 95.38 705 PHE A N 1
ATOM 5603 C CA . PHE A 1 705 ? -11.962 -3.013 -14.155 1.00 95.38 705 PHE A CA 1
ATOM 5604 C C . PHE A 1 705 ? -13.282 -2.451 -13.664 1.00 95.38 705 PHE A C 1
ATOM 5606 O O . PHE A 1 705 ? -14.214 -2.328 -14.452 1.00 95.38 705 PHE A O 1
ATOM 5613 N N . MET A 1 706 ? -13.380 -2.103 -12.383 1.00 95.62 706 MET A N 1
ATOM 5614 C CA . MET A 1 706 ? -14.628 -1.581 -11.826 1.00 95.62 706 MET A CA 1
ATOM 5615 C C . MET A 1 706 ? -14.386 -0.363 -10.947 1.00 95.62 706 MET A C 1
ATOM 5617 O O . MET A 1 706 ? -13.628 -0.413 -9.975 1.00 95.62 706 MET A O 1
ATOM 5621 N N . GLN A 1 707 ? -15.062 0.739 -11.268 1.00 95.50 707 GLN A N 1
ATOM 5622 C CA . GLN A 1 707 ? -15.017 1.966 -10.487 1.00 95.50 707 GLN A CA 1
ATOM 5623 C C . GLN A 1 707 ? -16.245 2.050 -9.586 1.00 95.50 707 GLN A C 1
ATOM 5625 O O . GLN A 1 707 ? -17.304 2.493 -10.004 1.00 95.50 707 GLN A O 1
ATOM 5630 N N . SER A 1 708 ? -16.094 1.695 -8.317 1.00 93.81 708 SER A N 1
ATOM 5631 C CA . SER A 1 708 ? -17.137 1.878 -7.296 1.00 93.81 708 SER A CA 1
ATOM 5632 C C . SER A 1 708 ? -17.163 3.295 -6.709 1.00 93.81 708 SER A C 1
ATOM 5634 O O . SER A 1 708 ? -18.217 3.823 -6.380 1.00 93.81 708 SER A O 1
ATOM 5636 N N . HIS A 1 709 ? -15.995 3.921 -6.561 1.00 94.06 709 HIS A N 1
ATOM 5637 C CA . HIS A 1 709 ? -15.824 5.191 -5.855 1.00 94.06 709 HIS A CA 1
ATOM 5638 C C . HIS A 1 709 ? -16.009 6.420 -6.749 1.00 94.06 709 HIS A C 1
ATOM 5640 O O . HIS A 1 709 ? -15.754 6.386 -7.955 1.00 94.06 709 HIS A O 1
ATOM 5646 N N . ARG A 1 710 ? -16.359 7.549 -6.124 1.00 92.31 710 ARG A N 1
ATOM 5647 C CA . ARG A 1 710 ? -16.342 8.871 -6.760 1.00 92.31 710 ARG A CA 1
ATOM 5648 C C . ARG A 1 710 ? -14.950 9.513 -6.625 1.00 92.31 710 ARG A C 1
ATOM 5650 O O . ARG A 1 710 ? -14.512 9.748 -5.496 1.00 92.31 710 ARG A O 1
ATOM 5657 N N . PRO A 1 711 ? -14.256 9.846 -7.728 1.00 91.00 711 PRO A N 1
ATOM 5658 C CA . PRO A 1 711 ? -12.993 10.578 -7.674 1.00 91.00 711 PRO A CA 1
ATOM 5659 C C . PRO A 1 711 ? -13.218 11.989 -7.118 1.00 91.00 711 PRO A C 1
ATOM 5661 O O . PRO A 1 711 ? -14.079 12.718 -7.605 1.00 91.00 711 PRO A O 1
ATOM 5664 N N . LEU A 1 712 ? -12.459 12.379 -6.089 1.00 89.50 712 LEU A N 1
ATOM 5665 C CA . LEU A 1 712 ? -12.558 13.721 -5.497 1.00 89.50 712 LEU A CA 1
ATOM 5666 C C . LEU A 1 712 ? -11.680 14.749 -6.217 1.00 89.50 712 LEU A C 1
ATOM 5668 O O . LEU A 1 712 ? -12.045 15.918 -6.293 1.00 89.50 712 LEU A O 1
ATOM 5672 N N . LYS A 1 713 ? -10.509 14.324 -6.703 1.00 90.81 713 LYS A N 1
ATOM 5673 C CA . LYS A 1 713 ? -9.538 15.156 -7.421 1.00 90.81 713 LYS A CA 1
ATOM 5674 C C . LYS A 1 713 ? -8.781 14.312 -8.442 1.00 90.81 713 LYS A C 1
ATOM 5676 O O . LYS A 1 713 ? -8.495 13.144 -8.178 1.00 90.81 713 LYS A O 1
ATOM 5681 N N . GLY A 1 714 ? -8.412 14.940 -9.556 1.00 93.31 714 GLY A N 1
ATOM 5682 C CA . GLY A 1 714 ? -7.609 14.334 -10.612 1.00 93.31 714 GLY A CA 1
ATOM 5683 C C . GLY A 1 714 ? -8.300 13.182 -11.348 1.00 93.31 714 GLY A C 1
ATOM 5684 O O . GLY A 1 714 ? -9.518 13.004 -11.288 1.00 93.31 714 GLY A O 1
ATOM 5685 N N . THR A 1 715 ? -7.498 12.405 -12.068 1.00 94.75 715 THR A N 1
ATOM 5686 C CA . THR A 1 715 ? -7.955 11.261 -12.865 1.00 94.75 715 THR A CA 1
ATOM 5687 C C . THR A 1 715 ? -8.163 10.028 -11.986 1.00 94.75 715 THR A C 1
ATOM 5689 O O . THR A 1 715 ? -7.283 9.656 -11.203 1.00 94.75 715 THR A O 1
ATOM 5692 N N . ALA A 1 716 ? -9.307 9.367 -12.145 1.00 92.38 716 ALA A N 1
ATOM 5693 C CA . ALA A 1 716 ? -9.680 8.172 -11.405 1.00 92.38 716 ALA A CA 1
ATOM 5694 C C . ALA A 1 716 ? -8.684 7.026 -11.613 1.00 92.38 716 ALA A C 1
ATOM 5696 O O . ALA A 1 716 ? -8.153 6.810 -12.706 1.00 92.38 716 ALA A O 1
ATOM 5697 N N . LYS A 1 717 ? -8.478 6.237 -10.557 1.00 92.12 717 LYS A N 1
ATOM 5698 C CA . LYS A 1 717 ? -7.749 4.974 -10.644 1.00 92.12 717 LYS A CA 1
ATOM 5699 C C . LYS A 1 717 ? -8.712 3.825 -10.401 1.00 92.12 717 LYS A C 1
ATOM 5701 O O . LYS A 1 717 ? -9.061 3.554 -9.255 1.00 92.12 717 LYS A O 1
ATOM 5706 N N . ILE A 1 718 ? -9.152 3.208 -11.492 1.00 94.81 718 ILE A N 1
ATOM 5707 C CA . ILE A 1 718 ? -10.145 2.133 -11.499 1.00 94.81 718 ILE A CA 1
ATOM 5708 C C . ILE A 1 718 ? -9.461 0.814 -11.146 1.00 94.81 718 ILE A C 1
ATOM 5710 O O . ILE A 1 718 ? -8.621 0.399 -11.937 1.00 94.81 718 ILE A O 1
ATOM 5714 N N . PRO A 1 719 ? -9.773 0.160 -10.014 1.00 95.50 719 PRO A N 1
ATOM 5715 C CA . PRO A 1 719 ? -9.117 -1.094 -9.663 1.00 95.50 719 PRO A CA 1
ATOM 5716 C C . PRO A 1 719 ? -9.416 -2.220 -10.646 1.00 95.50 719 PRO A C 1
ATOM 5718 O O . PRO A 1 719 ? -10.524 -2.335 -11.172 1.00 95.50 719 PRO A O 1
ATOM 5721 N N . GLN A 1 720 ? -8.396 -3.042 -10.852 1.00 94.50 720 GLN A N 1
ATOM 5722 C CA . GLN A 1 720 ? -8.417 -4.262 -11.645 1.00 94.50 720 GLN A CA 1
ATOM 5723 C C . GLN A 1 720 ? -8.825 -5.441 -10.764 1.00 94.50 720 GLN A C 1
ATOM 5725 O O . GLN A 1 720 ? -8.348 -5.543 -9.633 1.00 94.50 720 GLN A O 1
ATOM 5730 N N . TYR A 1 721 ? -9.659 -6.328 -11.293 1.00 94.12 721 TYR A N 1
ATOM 5731 C CA . TYR A 1 721 ? -10.118 -7.552 -10.649 1.00 94.12 721 TYR A CA 1
ATOM 5732 C C . TYR A 1 721 ? -9.833 -8.730 -11.579 1.00 94.12 721 TYR A C 1
ATOM 5734 O O . TYR A 1 721 ? -10.308 -8.733 -12.711 1.00 94.12 721 TYR A O 1
ATOM 5742 N N . ALA A 1 722 ? -9.075 -9.718 -11.111 1.00 89.88 722 ALA A N 1
ATOM 5743 C CA . ALA A 1 722 ? -8.794 -10.952 -11.840 1.00 89.88 722 ALA A CA 1
ATOM 5744 C C . ALA A 1 722 ? -9.305 -12.156 -11.040 1.00 89.88 722 ALA A C 1
ATOM 5746 O O . ALA A 1 722 ? -8.911 -12.364 -9.889 1.00 89.88 722 ALA A O 1
ATOM 5747 N N . LEU A 1 723 ? -10.193 -12.942 -11.643 1.00 87.44 723 LEU A N 1
ATOM 5748 C CA . LEU A 1 723 ? -10.795 -14.125 -11.034 1.00 87.44 723 LEU A CA 1
ATOM 5749 C C . LEU A 1 723 ? -9.892 -15.343 -11.271 1.00 87.44 723 LEU A C 1
ATOM 5751 O O . LEU A 1 723 ? -10.037 -16.049 -12.265 1.00 87.44 723 LEU A O 1
ATOM 5755 N N . ALA A 1 724 ? -8.939 -15.563 -10.367 1.00 82.62 724 ALA A N 1
ATOM 5756 C CA . ALA A 1 724 ? -7.927 -16.612 -10.500 1.00 82.62 724 ALA A CA 1
ATOM 5757 C C . ALA A 1 724 ? -8.489 -18.023 -10.253 1.00 82.62 724 ALA A C 1
ATOM 5759 O O . ALA A 1 724 ? -8.094 -18.970 -10.927 1.00 82.62 724 ALA A O 1
ATOM 5760 N N . VAL A 1 725 ? -9.423 -18.162 -9.304 1.00 84.12 725 VAL A N 1
ATOM 5761 C CA . VAL A 1 725 ? -10.082 -19.437 -8.969 1.00 84.12 725 VAL A CA 1
ATOM 5762 C C . VAL A 1 725 ? -11.592 -19.228 -8.916 1.00 84.12 725 VAL A C 1
ATOM 5764 O O . VAL A 1 725 ? -12.065 -18.274 -8.295 1.00 84.12 725 VAL A O 1
ATOM 5767 N N . ASN A 1 726 ? -12.348 -20.124 -9.553 1.00 85.88 726 ASN A N 1
ATOM 5768 C CA . ASN A 1 726 ? -13.809 -20.085 -9.610 1.00 85.88 726 ASN A CA 1
ATOM 5769 C C . ASN A 1 726 ? -14.406 -21.504 -9.603 1.00 85.88 726 ASN A C 1
ATOM 5771 O O . ASN A 1 726 ? -14.670 -22.078 -10.658 1.00 85.88 726 ASN A O 1
ATOM 5775 N N . GLU A 1 727 ? -14.636 -22.073 -8.420 1.00 85.62 727 GLU A N 1
ATOM 5776 C CA . GLU A 1 727 ? -15.129 -23.458 -8.280 1.00 85.62 727 GLU A CA 1
ATOM 5777 C C . GLU A 1 727 ? -16.654 -23.586 -8.206 1.00 85.62 727 GLU A C 1
ATOM 5779 O O . GLU A 1 727 ? -17.209 -24.686 -8.250 1.00 85.62 727 GLU A O 1
ATOM 5784 N N . ILE A 1 728 ? -17.346 -22.456 -8.080 1.00 86.44 728 ILE A N 1
ATOM 5785 C CA . ILE A 1 728 ? -18.812 -22.393 -8.037 1.00 86.44 728 ILE A CA 1
ATOM 5786 C C . ILE A 1 728 ? -19.414 -21.946 -9.373 1.00 86.44 728 ILE A C 1
ATOM 5788 O O . ILE A 1 728 ? -20.619 -21.722 -9.442 1.00 86.44 728 ILE A O 1
ATOM 5792 N N . ALA A 1 729 ? -18.580 -21.794 -10.408 1.00 84.50 729 ALA A N 1
ATOM 5793 C CA . ALA A 1 729 ? -18.961 -21.268 -11.715 1.00 84.50 729 ALA A CA 1
ATOM 5794 C C . ALA A 1 729 ? -19.722 -19.929 -11.618 1.00 84.50 729 ALA A C 1
ATOM 5796 O O . ALA A 1 729 ? -20.721 -19.722 -12.305 1.00 84.50 729 ALA A O 1
ATOM 5797 N N . ILE A 1 730 ? -19.255 -19.020 -10.750 1.00 86.88 730 ILE A N 1
ATOM 5798 C CA . ILE A 1 730 ? -19.819 -17.670 -10.646 1.00 86.88 730 ILE A CA 1
ATOM 5799 C C . ILE A 1 730 ? -19.647 -16.945 -11.981 1.00 86.88 730 ILE A C 1
ATOM 5801 O O . ILE A 1 730 ? -18.585 -17.035 -12.606 1.00 86.88 730 ILE A O 1
ATOM 5805 N N . SER A 1 731 ? -20.683 -16.238 -12.424 1.00 87.19 731 SER A N 1
ATOM 5806 C CA . SER A 1 731 ? -20.581 -15.415 -13.628 1.00 87.19 731 SER A CA 1
ATOM 5807 C C . SER A 1 731 ? -19.832 -14.108 -13.355 1.00 87.19 731 SER A C 1
ATOM 5809 O O . SER A 1 731 ? -19.800 -13.606 -12.232 1.00 87.19 731 SER A O 1
ATOM 5811 N N . THR A 1 732 ? -19.247 -13.516 -14.396 1.00 86.50 732 THR A N 1
ATOM 5812 C CA . THR A 1 732 ? -18.552 -12.225 -14.286 1.00 86.50 732 THR A CA 1
ATOM 5813 C C . THR A 1 732 ? -19.483 -11.118 -13.775 1.00 86.50 732 THR A C 1
ATOM 5815 O O . THR A 1 732 ? -19.080 -10.323 -12.928 1.00 86.50 732 THR A O 1
ATOM 5818 N N . ASP A 1 733 ? -20.750 -11.123 -14.198 1.00 88.50 733 ASP A N 1
ATOM 5819 C CA . ASP A 1 733 ? -21.768 -10.171 -13.746 1.00 88.50 733 ASP A CA 1
ATOM 5820 C C . ASP A 1 733 ? -22.062 -10.297 -12.247 1.00 88.50 733 ASP A C 1
ATOM 5822 O O . ASP A 1 733 ? -22.104 -9.301 -11.523 1.00 88.50 733 ASP A O 1
ATOM 5826 N N . GLU A 1 734 ? -22.192 -11.534 -11.768 1.00 90.81 734 GLU A N 1
ATOM 5827 C CA . GLU A 1 734 ? -22.398 -11.856 -10.357 1.00 90.81 734 GLU A CA 1
ATOM 5828 C C . GLU A 1 734 ? -21.233 -11.407 -9.474 1.00 90.81 734 GLU A C 1
ATOM 5830 O O . GLU A 1 734 ? -21.458 -10.783 -8.433 1.00 90.81 734 GLU A O 1
ATOM 5835 N N . VAL A 1 735 ? -19.991 -11.667 -9.901 1.00 92.62 735 VAL A N 1
ATOM 5836 C CA . VAL A 1 735 ? -18.791 -11.196 -9.188 1.00 92.62 735 VAL A CA 1
ATOM 5837 C C . VAL A 1 735 ? -18.776 -9.670 -9.130 1.00 92.62 735 VAL A C 1
ATOM 5839 O O . VAL A 1 735 ? -18.535 -9.102 -8.066 1.00 92.62 735 VAL A O 1
ATOM 5842 N N . GLN A 1 736 ? -19.034 -8.993 -10.252 1.00 93.75 736 GLN A N 1
ATOM 5843 C CA . GLN A 1 736 ? -19.030 -7.530 -10.323 1.00 93.75 736 GLN A CA 1
ATOM 5844 C C . GLN A 1 736 ? -20.052 -6.917 -9.363 1.00 93.75 736 GLN A C 1
ATOM 5846 O O . GLN A 1 736 ? -19.698 -6.046 -8.567 1.00 93.75 736 GLN A O 1
ATOM 5851 N N . ALA A 1 737 ? -21.299 -7.392 -9.393 1.00 92.50 737 ALA A N 1
ATOM 5852 C CA . ALA A 1 737 ? -22.358 -6.904 -8.516 1.00 92.50 737 ALA A CA 1
ATOM 5853 C C . ALA A 1 737 ? -22.037 -7.141 -7.032 1.00 92.50 737 ALA A C 1
ATOM 5855 O O . ALA A 1 737 ? -22.194 -6.237 -6.204 1.00 92.50 737 ALA A O 1
ATOM 5856 N N . PHE A 1 738 ? -21.524 -8.328 -6.697 1.00 94.50 738 PHE A N 1
ATOM 5857 C CA . PHE A 1 738 ? -21.136 -8.661 -5.331 1.00 94.50 738 PHE A CA 1
ATOM 5858 C C . PHE A 1 738 ? -19.986 -7.779 -4.826 1.00 94.50 738 PHE A C 1
ATOM 5860 O O . PHE A 1 738 ? -20.092 -7.159 -3.766 1.00 94.50 738 PHE A O 1
ATOM 5867 N N . LEU A 1 739 ? -18.908 -7.639 -5.604 1.00 95.38 739 LEU A N 1
ATOM 5868 C CA . LEU A 1 739 ? -17.779 -6.782 -5.237 1.00 95.38 739 LEU A CA 1
ATOM 5869 C C . LEU A 1 739 ? -18.177 -5.301 -5.171 1.00 95.38 739 LEU A C 1
ATOM 5871 O O . LEU A 1 739 ? -17.673 -4.579 -4.309 1.00 95.38 739 LEU A O 1
ATOM 5875 N N . ASN A 1 740 ? -19.104 -4.843 -6.022 1.00 94.62 740 ASN A N 1
ATOM 5876 C CA . ASN A 1 740 ? -19.631 -3.481 -5.957 1.00 94.62 740 ASN A CA 1
ATOM 5877 C C . ASN A 1 740 ? -20.355 -3.235 -4.624 1.00 94.62 740 ASN A C 1
ATOM 5879 O O . ASN A 1 740 ? -20.110 -2.215 -3.977 1.00 94.62 740 ASN A O 1
ATOM 5883 N N . ALA A 1 741 ? -21.172 -4.185 -4.155 1.00 94.50 741 ALA A N 1
ATOM 5884 C CA . ALA A 1 741 ? -21.797 -4.114 -2.832 1.00 94.50 741 ALA A CA 1
ATOM 5885 C C . ALA A 1 741 ? -20.750 -4.109 -1.696 1.00 94.50 741 ALA A C 1
ATOM 5887 O O . ALA A 1 741 ? -20.837 -3.292 -0.774 1.00 94.50 741 ALA A O 1
ATOM 5888 N N . LEU A 1 742 ? -19.692 -4.923 -1.794 1.00 95.69 742 LEU A N 1
ATOM 5889 C CA . LEU A 1 742 ? -18.591 -4.911 -0.817 1.00 95.69 742 LEU A CA 1
ATOM 5890 C C . LEU A 1 742 ? -17.824 -3.575 -0.790 1.00 95.69 742 LEU A C 1
ATOM 5892 O O . LEU A 1 742 ? -17.377 -3.143 0.275 1.00 95.69 742 LEU A O 1
ATOM 5896 N N . CYS A 1 743 ? -17.692 -2.875 -1.919 1.00 95.56 743 CYS A N 1
ATOM 5897 C CA . CYS A 1 743 ? -17.130 -1.517 -1.966 1.00 95.56 743 CYS A CA 1
ATOM 5898 C C . CYS A 1 743 ? -18.020 -0.467 -1.273 1.00 95.56 743 CYS A C 1
ATOM 5900 O O . CYS A 1 743 ? -17.524 0.584 -0.863 1.00 95.56 743 CYS A O 1
ATOM 5902 N N . HIS A 1 744 ? -19.314 -0.752 -1.114 1.00 95.00 744 HIS A N 1
ATOM 5903 C CA . HIS A 1 744 ? -20.266 0.068 -0.362 1.00 95.00 744 HIS A CA 1
ATOM 5904 C C . HIS A 1 744 ? -20.418 -0.388 1.094 1.00 95.00 744 HIS A C 1
ATOM 5906 O O . HIS A 1 744 ? -21.235 0.165 1.812 1.00 95.00 744 HIS A O 1
ATOM 5912 N N . SER A 1 745 ? -19.635 -1.367 1.561 1.00 93.44 745 SER A N 1
ATOM 5913 C CA . SER A 1 745 ? -19.708 -1.873 2.942 1.00 93.44 745 SER A CA 1
ATOM 5914 C C . SER A 1 745 ? -18.811 -1.104 3.929 1.00 93.44 745 SER A C 1
ATOM 5916 O O . SER A 1 745 ? -18.702 -1.489 5.093 1.00 93.44 745 SER A O 1
ATOM 5918 N N . HIS A 1 746 ? -18.115 -0.042 3.498 1.00 92.50 746 HIS A N 1
ATOM 5919 C CA . HIS A 1 746 ? -17.135 0.661 4.333 1.00 92.50 746 HIS A CA 1
ATOM 5920 C C . HIS A 1 746 ? -17.766 1.620 5.350 1.00 92.50 746 HIS A C 1
ATOM 5922 O O . HIS A 1 746 ? -17.952 2.802 5.097 1.00 92.50 746 HIS A O 1
ATOM 5928 N N . GLN A 1 747 ? -17.946 1.125 6.566 1.00 92.00 747 GLN A N 1
ATOM 5929 C CA . GLN A 1 747 ? -18.778 1.710 7.619 1.00 92.00 747 GLN A CA 1
ATOM 5930 C C . GLN A 1 747 ? -18.421 3.130 8.110 1.00 92.00 747 GLN A C 1
ATOM 5932 O O . GLN A 1 747 ? -19.206 3.726 8.838 1.00 92.00 747 GLN A O 1
ATOM 5937 N N . ILE A 1 748 ? -17.255 3.696 7.782 1.00 86.88 748 ILE A N 1
ATOM 5938 C CA . ILE A 1 748 ? -16.809 4.976 8.370 1.00 86.88 748 ILE A CA 1
ATOM 5939 C C . ILE A 1 748 ? -17.377 6.189 7.624 1.00 86.88 748 ILE A C 1
ATOM 5941 O O . ILE A 1 748 ? -17.702 7.193 8.257 1.00 86.88 748 ILE A O 1
ATOM 5945 N N . VAL A 1 749 ? -17.476 6.108 6.297 1.00 87.50 749 VAL A N 1
ATOM 5946 C CA . VAL A 1 749 ? -17.917 7.212 5.429 1.00 87.50 749 VAL A CA 1
ATOM 5947 C C . VAL A 1 749 ? -19.172 6.806 4.663 1.00 87.50 749 VAL A C 1
ATOM 5949 O O . VAL A 1 749 ? -19.382 5.629 4.384 1.00 87.50 749 VAL A O 1
ATOM 5952 N N . ASN A 1 750 ? -19.988 7.777 4.267 1.00 89.44 750 ASN A N 1
ATOM 5953 C CA . ASN A 1 750 ? -21.225 7.560 3.513 1.00 89.44 750 ASN A CA 1
ATOM 5954 C C . ASN A 1 750 ? -20.997 7.540 1.988 1.00 89.44 750 ASN A C 1
ATOM 5956 O O . ASN A 1 750 ? -21.715 8.170 1.204 1.00 89.44 750 ASN A O 1
ATOM 5960 N N . SER A 1 751 ? -19.922 6.873 1.567 1.00 92.31 751 SER A N 1
ATOM 5961 C CA . SER A 1 751 ? -19.551 6.764 0.160 1.00 92.31 751 SER A CA 1
ATOM 5962 C C . SER A 1 751 ? -18.804 5.473 -0.134 1.00 92.31 751 SER A C 1
ATOM 5964 O O . SER A 1 751 ? -18.085 4.951 0.718 1.00 92.31 751 SER A O 1
ATOM 5966 N N . ALA A 1 752 ? -18.955 4.989 -1.359 1.00 94.31 752 ALA A N 1
ATOM 5967 C CA . ALA A 1 752 ? -18.250 3.828 -1.860 1.00 94.31 752 ALA A CA 1
ATOM 5968 C C . ALA A 1 752 ? -16.739 4.071 -1.892 1.00 94.31 752 ALA A C 1
ATOM 5970 O O . ALA A 1 752 ? -16.254 5.083 -2.414 1.00 94.31 752 ALA A O 1
ATOM 5971 N N . ILE A 1 753 ? -15.986 3.107 -1.375 1.00 93.94 753 ILE A N 1
ATOM 5972 C CA . ILE A 1 753 ? -14.526 3.091 -1.455 1.00 93.94 753 ILE A CA 1
ATOM 5973 C C . ILE A 1 753 ? -14.067 2.374 -2.724 1.00 93.94 753 ILE A C 1
ATOM 5975 O O . ILE A 1 753 ? -14.831 1.670 -3.377 1.00 93.94 753 ILE A O 1
ATOM 5979 N N . SER A 1 754 ? -12.806 2.581 -3.112 1.00 93.50 754 SER A N 1
ATOM 5980 C CA . SER A 1 754 ? -12.297 2.093 -4.399 1.00 93.50 754 SER A CA 1
ATOM 5981 C C . SER A 1 754 ? -12.161 0.574 -4.479 1.00 93.50 754 SER A C 1
ATOM 5983 O O . SER A 1 754 ? -12.296 0.020 -5.557 1.00 93.50 754 SER A O 1
ATOM 5985 N N . ILE A 1 755 ? -11.837 -0.072 -3.360 1.00 94.75 755 ILE A N 1
ATOM 5986 C CA . ILE A 1 755 ? -11.593 -1.516 -3.257 1.00 94.75 755 ILE A CA 1
ATOM 5987 C C . ILE A 1 755 ? -12.564 -2.114 -2.232 1.00 94.75 755 ILE A C 1
ATOM 5989 O O . ILE A 1 755 ? -13.010 -1.366 -1.361 1.00 94.75 755 ILE A O 1
ATOM 5993 N N . PRO A 1 756 ? -12.876 -3.419 -2.284 1.00 95.56 756 PRO A N 1
ATOM 5994 C CA . PRO A 1 756 ? -13.830 -4.038 -1.368 1.00 95.56 756 PRO A CA 1
ATOM 5995 C C . PRO A 1 756 ? -13.457 -3.826 0.105 1.00 95.56 756 PRO A C 1
ATOM 5997 O O . PRO A 1 756 ? -12.281 -3.909 0.474 1.00 95.56 756 PRO A O 1
ATOM 6000 N N . ALA A 1 757 ? -14.456 -3.595 0.963 1.00 94.31 757 ALA A N 1
ATOM 6001 C CA . ALA A 1 757 ? -14.252 -3.358 2.395 1.00 94.31 757 ALA A CA 1
ATOM 6002 C C . ALA A 1 757 ? -13.366 -4.396 3.117 1.00 94.31 757 ALA A C 1
ATOM 6004 O O . ALA A 1 757 ? -12.526 -3.954 3.901 1.00 94.31 757 ALA A O 1
ATOM 6005 N N . PRO A 1 758 ? -13.453 -5.718 2.846 1.00 93.44 758 PRO A N 1
ATOM 6006 C CA . PRO A 1 758 ? -12.606 -6.709 3.520 1.00 93.44 758 PRO A CA 1
ATOM 6007 C C . PRO A 1 758 ? -11.113 -6.451 3.289 1.00 93.44 758 PRO A C 1
ATOM 6009 O O . PRO A 1 758 ? -10.298 -6.527 4.204 1.00 93.44 758 PRO A O 1
ATOM 6012 N N . VAL A 1 759 ? -10.756 -6.092 2.056 1.00 92.31 759 VAL A N 1
ATOM 6013 C CA . VAL A 1 759 ? -9.376 -5.801 1.657 1.00 92.31 759 VAL A CA 1
ATOM 6014 C C . VAL A 1 759 ? -8.919 -4.461 2.212 1.00 92.31 759 VAL A C 1
ATOM 6016 O O . VAL A 1 759 ? -7.817 -4.346 2.738 1.00 92.31 759 VAL A O 1
ATOM 6019 N N . TYR A 1 760 ? -9.782 -3.445 2.141 1.00 92.06 760 TYR A N 1
ATOM 6020 C CA . TYR A 1 760 ? -9.483 -2.137 2.718 1.00 92.06 760 TYR A CA 1
ATOM 6021 C C . TYR A 1 760 ? -9.183 -2.241 4.219 1.00 92.06 760 TYR A C 1
ATOM 6023 O O . TYR A 1 760 ? -8.271 -1.592 4.725 1.00 92.06 760 TYR A O 1
ATOM 6031 N N . GLN A 1 761 ? -9.934 -3.074 4.940 1.00 90.50 761 GLN A N 1
ATOM 6032 C CA . GLN A 1 761 ? -9.697 -3.314 6.358 1.00 90.50 761 GLN A CA 1
ATOM 6033 C C . GLN A 1 761 ? -8.408 -4.094 6.616 1.00 90.50 761 GLN A C 1
ATOM 6035 O O . GLN A 1 761 ? -7.657 -3.709 7.511 1.00 90.50 761 GLN A O 1
ATOM 6040 N N . ALA A 1 762 ? -8.115 -5.127 5.816 1.00 89.62 762 ALA A N 1
ATOM 6041 C CA . ALA A 1 762 ? -6.834 -5.831 5.886 1.00 89.62 762 ALA A CA 1
ATOM 6042 C C . ALA A 1 762 ? -5.650 -4.862 5.698 1.00 89.62 762 ALA A C 1
ATOM 6044 O O . ALA A 1 762 ? -4.691 -4.892 6.465 1.00 89.62 762 ALA A O 1
ATOM 6045 N N . HIS A 1 763 ? -5.759 -3.915 4.766 1.00 88.12 763 HIS A N 1
ATOM 6046 C CA . HIS A 1 763 ? -4.745 -2.886 4.542 1.00 88.12 763 HIS A CA 1
ATOM 6047 C C . HIS A 1 763 ? -4.520 -1.969 5.762 1.00 88.12 763 HIS A C 1
ATOM 6049 O O . HIS A 1 763 ? -3.382 -1.678 6.142 1.00 88.12 763 HIS A O 1
ATOM 6055 N N . GLU A 1 764 ? -5.591 -1.501 6.408 1.00 87.94 764 GLU A N 1
ATOM 6056 C CA . GLU A 1 764 ? -5.487 -0.641 7.598 1.00 87.94 764 GLU A CA 1
ATOM 6057 C C . GLU A 1 764 ? -4.937 -1.394 8.820 1.00 87.94 764 GLU A C 1
ATOM 6059 O O . GLU A 1 764 ? -4.133 -0.851 9.584 1.00 87.94 764 GLU A O 1
ATOM 6064 N N . LEU A 1 765 ? -5.305 -2.666 8.976 1.00 87.81 765 LEU A N 1
ATOM 6065 C CA . LEU A 1 765 ? -4.744 -3.554 9.993 1.00 87.81 765 LEU A CA 1
ATOM 6066 C C . LEU A 1 765 ? -3.252 -3.846 9.734 1.00 87.81 765 LEU A C 1
ATOM 6068 O O . LEU A 1 765 ? -2.481 -3.917 10.690 1.00 87.81 765 LEU A O 1
ATOM 6072 N N . ALA A 1 766 ? -2.807 -3.924 8.473 1.00 85.19 766 ALA A N 1
ATOM 6073 C CA . ALA A 1 766 ? -1.393 -4.120 8.123 1.00 85.19 766 ALA A CA 1
ATOM 6074 C C . ALA A 1 766 ? -0.531 -2.931 8.532 1.00 85.19 766 ALA A C 1
ATOM 6076 O O . ALA A 1 766 ? 0.507 -3.095 9.180 1.00 85.19 766 ALA A O 1
ATOM 6077 N N . LYS A 1 767 ? -1.015 -1.715 8.255 1.00 84.56 767 LYS A N 1
ATOM 6078 C CA . LYS A 1 767 ? -0.389 -0.485 8.758 1.00 84.56 767 LYS A CA 1
ATOM 6079 C C . LYS A 1 767 ? -0.310 -0.481 10.280 1.00 84.56 767 LYS A C 1
ATOM 6081 O O . LYS A 1 767 ? 0.722 -0.100 10.829 1.00 84.56 767 LYS A O 1
ATOM 6086 N N . ARG A 1 768 ? -1.374 -0.922 10.961 1.00 87.00 768 ARG A N 1
ATOM 6087 C CA . ARG A 1 768 ? -1.406 -0.995 12.426 1.00 87.00 768 ARG A CA 1
ATOM 6088 C C . ARG A 1 768 ? -0.382 -1.983 12.977 1.00 87.00 768 ARG A C 1
ATOM 6090 O O . ARG A 1 768 ? 0.379 -1.604 13.861 1.00 87.00 768 ARG A O 1
ATOM 6097 N N . GLY A 1 769 ? -0.330 -3.207 12.455 1.00 84.56 769 GLY A N 1
ATOM 6098 C CA . GLY A 1 769 ? 0.646 -4.210 12.888 1.00 84.56 769 GLY A CA 1
ATOM 6099 C C . GLY A 1 769 ? 2.086 -3.730 12.709 1.00 84.56 769 GLY A C 1
ATOM 6100 O O . GLY A 1 769 ? 2.937 -3.964 13.569 1.00 84.56 769 GLY A O 1
ATOM 6101 N N . ARG A 1 770 ? 2.344 -2.971 11.637 1.00 81.75 770 ARG A N 1
ATOM 6102 C CA . ARG A 1 770 ? 3.666 -2.406 11.352 1.00 81.75 770 ARG A CA 1
ATOM 6103 C C . ARG A 1 770 ? 4.009 -1.306 12.347 1.00 81.75 770 ARG A C 1
ATOM 6105 O O . ARG A 1 770 ? 5.108 -1.319 12.890 1.00 81.75 770 ARG A O 1
ATOM 6112 N N . ALA A 1 771 ? 3.084 -0.381 12.601 1.00 81.94 771 ALA A N 1
ATOM 6113 C CA . ALA A 1 771 ? 3.272 0.693 13.575 1.00 81.94 771 ALA A CA 1
ATOM 6114 C C . ALA A 1 771 ? 3.515 0.142 14.990 1.00 81.94 771 ALA A C 1
ATOM 6116 O O . ALA A 1 771 ? 4.488 0.528 15.637 1.00 81.94 771 ALA A O 1
ATOM 6117 N N . ASN A 1 772 ? 2.703 -0.831 15.423 1.00 82.62 772 ASN A N 1
ATOM 6118 C CA . ASN A 1 772 ? 2.863 -1.495 16.718 1.00 82.62 772 ASN A CA 1
ATOM 6119 C C . ASN A 1 772 ? 4.244 -2.146 16.845 1.00 82.62 772 ASN A C 1
ATOM 6121 O O . ASN A 1 772 ? 4.910 -1.973 17.861 1.00 82.62 772 ASN A O 1
ATOM 6125 N N . TYR A 1 773 ? 4.696 -2.856 15.808 1.00 80.94 773 TYR A N 1
ATOM 6126 C CA . TYR A 1 773 ? 6.010 -3.489 15.811 1.00 80.94 773 TYR A CA 1
ATOM 6127 C C . TYR A 1 773 ? 7.160 -2.478 15.823 1.00 80.94 773 TYR A C 1
ATOM 6129 O O . TYR A 1 773 ? 8.087 -2.626 16.615 1.00 80.94 773 TYR A O 1
ATOM 6137 N N . MET A 1 774 ? 7.110 -1.443 14.980 1.00 77.94 774 MET A N 1
ATOM 6138 C CA . MET A 1 774 ? 8.172 -0.433 14.910 1.00 77.94 774 MET A CA 1
ATOM 6139 C C . MET A 1 774 ? 8.338 0.292 16.245 1.00 77.94 774 MET A C 1
ATOM 6141 O O . MET A 1 774 ? 9.463 0.449 16.719 1.00 77.94 774 MET A O 1
ATOM 6145 N N . LEU A 1 775 ? 7.227 0.663 16.883 1.00 77.94 775 LEU A N 1
ATOM 6146 C CA . LEU A 1 775 ? 7.270 1.278 18.201 1.00 77.94 775 LEU A CA 1
ATOM 6147 C C . LEU A 1 775 ? 7.744 0.293 19.276 1.00 77.94 775 LEU A C 1
ATOM 6149 O O . LEU A 1 775 ? 8.587 0.643 20.097 1.00 77.94 775 LEU A O 1
ATOM 6153 N N . PHE A 1 776 ? 7.256 -0.950 19.255 1.00 77.62 776 PHE A N 1
ATOM 6154 C CA . PHE A 1 776 ? 7.696 -1.986 20.189 1.00 77.62 776 PHE A CA 1
ATOM 6155 C C . PHE A 1 776 ? 9.202 -2.250 20.082 1.00 77.62 776 PHE A C 1
ATOM 6157 O O . PHE A 1 776 ? 9.890 -2.298 21.094 1.00 77.62 776 PHE A O 1
ATOM 6164 N N . LYS A 1 777 ? 9.734 -2.345 18.861 1.00 76.75 777 LYS A N 1
ATOM 6165 C CA . LYS A 1 777 ? 11.170 -2.478 18.592 1.00 76.75 777 LYS A CA 1
ATOM 6166 C C . LYS A 1 777 ? 11.961 -1.283 19.123 1.00 76.75 777 LYS A C 1
ATOM 6168 O O . LYS A 1 777 ? 13.065 -1.470 19.622 1.00 76.75 777 LYS A O 1
ATOM 6173 N N . GLN A 1 778 ? 11.424 -0.071 18.990 1.00 72.38 778 GLN A N 1
ATOM 6174 C CA . GLN A 1 778 ? 12.078 1.146 19.464 1.00 72.38 778 GLN A CA 1
ATOM 6175 C C . GLN A 1 778 ? 12.142 1.207 20.995 1.00 72.38 778 GLN A C 1
ATOM 6177 O O . GLN A 1 778 ? 13.174 1.591 21.538 1.00 72.38 778 GLN A O 1
ATOM 6182 N N . LEU A 1 779 ? 11.056 0.838 21.678 1.00 69.75 779 LEU A N 1
ATOM 6183 C CA . LEU A 1 779 ? 10.952 0.921 23.137 1.00 69.75 779 LEU A CA 1
ATOM 6184 C C . LEU A 1 779 ? 11.564 -0.295 23.849 1.00 69.75 779 LEU A C 1
ATOM 6186 O O . LEU A 1 779 ? 12.176 -0.151 24.901 1.00 69.75 779 LEU A O 1
ATOM 6190 N N . PHE A 1 780 ? 11.411 -1.491 23.276 1.00 70.88 780 PHE A N 1
ATOM 6191 C CA . PHE A 1 780 ? 11.710 -2.772 23.922 1.00 70.88 780 PHE A CA 1
ATOM 6192 C C . PHE A 1 780 ? 12.506 -3.731 23.010 1.00 70.88 780 PHE A C 1
ATOM 6194 O O . PHE A 1 780 ? 12.105 -4.885 22.831 1.00 70.88 780 PHE A O 1
ATOM 6201 N N . PRO A 1 781 ? 13.653 -3.318 22.431 1.00 68.56 781 PRO A N 1
ATOM 6202 C CA . PRO A 1 781 ? 14.390 -4.136 21.461 1.00 68.56 781 PRO A CA 1
ATOM 6203 C C . PRO A 1 781 ? 14.859 -5.489 22.023 1.00 68.56 781 PRO A C 1
ATOM 6205 O O . PRO A 1 781 ? 14.916 -6.470 21.284 1.00 68.56 781 PRO A O 1
ATOM 6208 N N . ALA A 1 782 ? 15.158 -5.560 23.325 1.00 66.62 782 ALA A N 1
ATOM 6209 C CA . ALA A 1 782 ? 15.572 -6.790 24.005 1.00 66.62 782 ALA A CA 1
ATOM 6210 C C . ALA A 1 782 ? 14.431 -7.811 24.184 1.00 66.62 782 ALA A C 1
ATOM 6212 O O . ALA A 1 782 ? 14.693 -8.993 24.375 1.00 66.62 782 ALA A O 1
ATOM 6213 N N . PHE A 1 783 ? 13.171 -7.373 24.088 1.00 70.75 783 PHE A N 1
ATOM 6214 C CA . PHE A 1 783 ? 11.981 -8.200 24.320 1.00 70.75 783 PHE A CA 1
ATOM 6215 C C . PHE A 1 783 ? 11.327 -8.685 23.023 1.00 70.75 783 PHE A C 1
ATOM 6217 O O . PHE A 1 783 ? 10.187 -9.157 23.035 1.00 70.75 783 PHE A O 1
ATOM 6224 N N . ILE A 1 784 ? 12.016 -8.570 21.890 1.00 76.81 784 ILE A N 1
ATOM 6225 C CA . ILE A 1 784 ? 11.581 -9.209 20.648 1.00 76.81 784 ILE A CA 1
ATOM 6226 C C . ILE A 1 784 ? 11.783 -10.722 20.817 1.00 76.81 784 ILE A C 1
ATOM 6228 O O . ILE A 1 784 ? 12.918 -11.130 21.061 1.00 76.81 784 ILE A O 1
ATOM 6232 N N . PRO A 1 785 ? 10.722 -11.551 20.721 1.00 76.44 785 PRO A N 1
ATOM 6233 C CA . PRO A 1 785 ? 10.849 -13.001 20.826 1.00 76.44 785 PRO A CA 1
ATOM 6234 C C . PRO A 1 785 ? 11.827 -13.545 19.790 1.00 76.44 785 PRO A C 1
ATOM 6236 O O . PRO A 1 785 ? 11.758 -13.165 18.620 1.00 76.44 785 PRO A O 1
ATOM 6239 N N . LYS A 1 786 ? 12.728 -14.431 20.209 1.00 72.81 786 LYS A N 1
ATOM 6240 C CA . LYS A 1 786 ? 13.718 -15.058 19.335 1.00 72.81 786 LYS A CA 1
ATOM 6241 C C . LYS A 1 786 ? 13.799 -16.554 19.592 1.00 72.81 786 LYS A C 1
ATOM 6243 O O . LYS A 1 786 ? 13.681 -16.982 20.737 1.00 72.81 786 LYS A O 1
ATOM 6248 N N . ASN A 1 787 ? 14.052 -17.308 18.530 1.00 66.88 787 ASN A N 1
ATOM 6249 C CA . ASN A 1 787 ? 14.472 -18.699 18.575 1.00 66.88 787 ASN A CA 1
ATOM 6250 C C . ASN A 1 787 ? 15.901 -18.767 18.007 1.00 66.88 787 ASN A C 1
ATOM 6252 O O . ASN A 1 787 ? 16.102 -18.690 16.794 1.00 66.88 787 ASN A O 1
ATOM 6256 N N . GLY A 1 788 ? 16.902 -18.783 18.893 1.00 71.94 788 GLY A N 1
ATOM 6257 C CA . GLY A 1 788 ? 18.300 -18.543 18.522 1.00 71.94 788 GLY A CA 1
ATOM 6258 C C . GLY A 1 788 ? 18.538 -17.093 18.079 1.00 71.94 788 GLY A C 1
ATOM 6259 O O . GLY A 1 788 ? 18.170 -16.150 18.781 1.00 71.94 788 GLY A O 1
ATOM 6260 N N . GLU A 1 789 ? 19.150 -16.902 16.908 1.00 59.78 789 GLU A N 1
ATOM 6261 C CA . GLU A 1 789 ? 19.375 -15.569 16.323 1.00 59.78 789 GLU A CA 1
ATOM 6262 C C . GLU A 1 789 ? 18.156 -15.026 15.555 1.00 59.78 789 GLU A C 1
ATOM 6264 O O . GLU A 1 789 ? 18.051 -13.817 15.324 1.00 59.78 789 GLU A O 1
ATOM 6269 N N . MET A 1 790 ? 17.208 -15.904 15.215 1.00 61.59 790 MET A N 1
ATOM 6270 C CA . MET A 1 790 ? 16.031 -15.594 14.406 1.00 61.59 790 MET A CA 1
ATOM 6271 C C . MET A 1 790 ? 14.874 -15.113 15.274 1.00 61.59 790 MET A C 1
ATOM 6273 O O . MET A 1 790 ? 14.707 -15.553 16.410 1.00 61.59 790 MET A O 1
ATOM 6277 N N . VAL A 1 791 ? 14.039 -14.220 14.746 1.00 70.38 791 VAL A N 1
ATOM 6278 C CA . VAL A 1 791 ? 12.830 -13.788 15.457 1.00 70.38 791 VAL A CA 1
ATOM 6279 C C . VAL A 1 791 ? 11.760 -14.863 15.399 1.00 70.38 791 VAL A C 1
ATOM 6281 O O . VAL A 1 791 ? 11.449 -15.399 14.340 1.00 70.38 791 VAL A O 1
ATOM 6284 N N . ASP A 1 792 ? 11.158 -15.131 16.552 1.00 76.94 792 ASP A N 1
ATOM 6285 C CA . ASP A 1 792 ? 9.988 -15.991 16.651 1.00 76.94 792 ASP A CA 1
ATOM 6286 C C . ASP A 1 792 ? 8.737 -15.182 16.273 1.00 76.94 792 ASP A C 1
ATOM 6288 O O . ASP A 1 792 ? 8.172 -14.421 17.069 1.00 76.94 792 ASP A O 1
ATOM 6292 N N . TYR A 1 793 ? 8.328 -15.325 15.012 1.00 76.62 793 TYR A N 1
ATOM 6293 C CA . TYR A 1 793 ? 7.191 -14.617 14.431 1.00 76.62 793 TYR A CA 1
ATOM 6294 C C . TYR A 1 793 ? 5.848 -15.000 15.063 1.00 76.62 793 TYR A C 1
ATOM 6296 O O . TYR A 1 793 ? 4.952 -14.151 15.152 1.00 76.62 793 TYR A O 1
ATOM 6304 N N . ASP A 1 794 ? 5.683 -16.244 15.518 1.00 76.31 794 ASP A N 1
ATOM 6305 C CA . ASP A 1 794 ? 4.432 -16.685 16.134 1.00 76.31 794 ASP A CA 1
ATOM 6306 C C . ASP A 1 794 ? 4.308 -16.125 17.554 1.00 76.31 794 ASP A C 1
ATOM 6308 O O . ASP A 1 794 ? 3.270 -15.554 17.904 1.00 76.31 794 ASP A O 1
ATOM 6312 N N . ALA A 1 795 ? 5.387 -16.157 18.342 1.00 78.81 795 ALA A N 1
ATOM 6313 C CA . ALA A 1 795 ? 5.430 -15.501 19.647 1.00 78.81 795 ALA A CA 1
ATOM 6314 C C . ALA A 1 795 ? 5.263 -13.976 19.532 1.00 78.81 795 ALA A C 1
ATOM 6316 O O . ALA A 1 795 ? 4.525 -13.367 20.315 1.00 78.81 795 ALA A O 1
ATOM 6317 N N . LEU A 1 796 ? 5.884 -13.345 18.528 1.00 78.75 796 LEU A N 1
ATOM 6318 C CA . LEU A 1 796 ? 5.721 -11.912 18.267 1.00 78.75 796 LEU A CA 1
ATOM 6319 C C . LEU A 1 796 ? 4.275 -11.571 17.889 1.00 78.75 796 LEU A C 1
ATOM 6321 O O . LEU A 1 796 ? 3.708 -10.599 18.397 1.00 78.75 796 LEU A O 1
ATOM 6325 N N . THR A 1 797 ? 3.652 -12.399 17.047 1.00 81.00 797 THR A N 1
ATOM 6326 C CA . THR A 1 797 ? 2.235 -12.257 16.697 1.00 81.00 797 THR A CA 1
ATOM 6327 C C . THR A 1 797 ? 1.365 -12.392 17.934 1.00 81.00 797 THR A C 1
ATOM 6329 O O . THR A 1 797 ? 0.523 -11.530 18.181 1.00 81.00 797 THR A O 1
ATOM 6332 N N . LYS A 1 798 ? 1.598 -13.421 18.754 1.00 79.38 798 LYS A N 1
ATOM 6333 C CA . LYS A 1 798 ? 0.844 -13.636 19.991 1.00 79.38 798 LYS A CA 1
ATOM 6334 C C . LYS A 1 798 ? 0.926 -12.453 20.953 1.00 79.38 798 LYS A C 1
ATOM 6336 O O . LYS A 1 798 ? -0.041 -12.164 21.655 1.00 79.38 798 LYS A O 1
ATOM 6341 N N . ARG A 1 799 ? 2.058 -11.750 20.949 1.00 79.94 799 ARG A N 1
ATOM 6342 C CA . ARG A 1 799 ? 2.315 -10.591 21.805 1.00 79.94 799 ARG A CA 1
ATOM 6343 C C . ARG A 1 799 ? 1.644 -9.307 21.320 1.00 79.94 799 ARG A C 1
ATOM 6345 O O . ARG A 1 799 ? 1.125 -8.562 22.145 1.00 79.94 799 ARG A O 1
ATOM 6352 N N . LEU A 1 800 ? 1.686 -9.014 20.019 1.00 81.81 800 LEU A N 1
ATOM 6353 C CA . LEU A 1 800 ? 1.285 -7.698 19.498 1.00 81.81 800 LEU A CA 1
ATOM 6354 C C . LEU A 1 800 ? -0.098 -7.672 18.836 1.00 81.81 800 LEU A C 1
ATOM 6356 O O . LEU A 1 800 ? -0.705 -6.596 18.764 1.00 81.81 800 LEU A O 1
ATOM 6360 N N . ALA A 1 801 ? -0.593 -8.816 18.361 1.00 81.81 801 ALA A N 1
ATOM 6361 C CA . ALA A 1 801 ? -1.877 -8.928 17.676 1.00 81.81 801 ALA A CA 1
ATOM 6362 C C . ALA A 1 801 ? -3.071 -8.846 18.647 1.00 81.81 801 ALA A C 1
ATOM 6364 O O . ALA A 1 801 ? -2.966 -9.104 19.854 1.00 81.81 801 ALA A O 1
ATOM 6365 N N . TYR A 1 802 ? -4.243 -8.473 18.136 1.00 78.50 802 TYR A N 1
ATOM 6366 C CA . TYR A 1 802 ? -5.412 -8.214 18.976 1.00 78.50 802 TYR A CA 1
ATOM 6367 C C . TYR A 1 802 ? -6.070 -9.492 19.517 1.00 78.50 802 TYR A C 1
ATOM 6369 O O . TYR A 1 802 ? -6.498 -9.499 20.672 1.00 78.50 802 TYR A O 1
ATOM 6377 N N . GLY A 1 803 ? -6.133 -10.559 18.725 1.00 64.62 803 GLY A N 1
ATOM 6378 C CA . GLY A 1 803 ? -6.925 -11.767 18.959 1.00 64.62 803 GLY A CA 1
ATOM 6379 C C . GLY A 1 803 ? -6.164 -12.975 19.507 1.00 64.62 803 GLY A C 1
ATOM 6380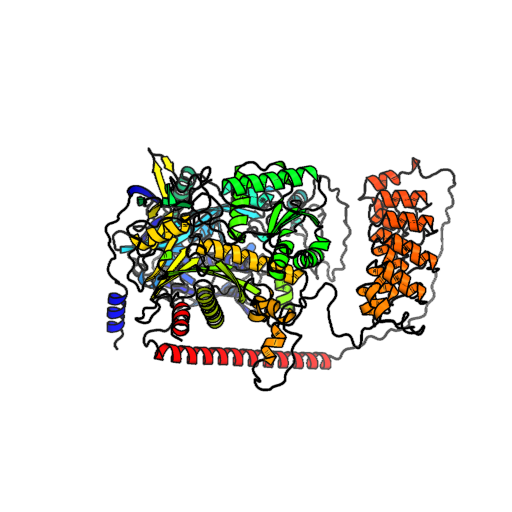 O O . GLY A 1 803 ? -6.748 -14.058 19.585 1.00 64.62 803 GLY A O 1
ATOM 6381 N N . ALA A 1 804 ? -4.889 -12.819 19.869 1.00 52.19 804 ALA A N 1
ATOM 6382 C CA . ALA A 1 804 ? -4.028 -13.932 20.267 1.00 52.19 804 ALA A CA 1
ATOM 6383 C C . ALA A 1 804 ? -4.088 -14.326 21.755 1.00 52.19 804 ALA A C 1
ATOM 6385 O O . ALA A 1 804 ? -3.620 -15.402 22.120 1.00 52.19 804 ALA A O 1
ATOM 6386 N N . THR A 1 805 ? -4.711 -13.518 22.613 1.00 41.47 805 THR A N 1
ATOM 6387 C CA . THR A 1 805 ? -4.966 -13.875 24.013 1.00 41.47 805 THR A CA 1
ATOM 6388 C C . THR A 1 805 ? -6.453 -14.168 24.200 1.00 41.47 805 THR A C 1
ATOM 6390 O O . THR A 1 805 ? -7.297 -13.273 24.252 1.00 41.47 805 THR A O 1
ATOM 6393 N N . SER A 1 806 ? -6.812 -15.454 24.247 1.00 32.88 806 SER A N 1
ATOM 6394 C CA . SER A 1 806 ? -8.174 -15.862 24.593 1.00 32.88 806 SER A CA 1
ATOM 6395 C C . SER A 1 806 ? -8.484 -15.480 26.048 1.00 32.88 806 SER A C 1
ATOM 6397 O O . SER A 1 806 ? -7.595 -15.356 26.890 1.00 32.88 806 SER A O 1
ATOM 6399 N N . LYS A 1 807 ? -9.775 -15.300 26.352 1.00 34.03 807 LYS A N 1
ATOM 6400 C CA . LYS A 1 807 ? -10.372 -14.886 27.642 1.00 34.03 807 LYS A CA 1
ATOM 6401 C C . LYS A 1 807 ? -9.998 -15.737 28.879 1.00 34.03 807 LYS A C 1
ATOM 6403 O O . LYS A 1 807 ? -10.571 -15.525 29.947 1.00 34.03 807 LYS A O 1
ATOM 6408 N N . ALA A 1 808 ? -9.041 -16.658 28.785 1.00 28.08 808 ALA A N 1
ATOM 6409 C CA . ALA A 1 808 ? -8.541 -17.459 29.900 1.00 28.08 808 ALA A CA 1
ATOM 6410 C C . ALA A 1 808 ? -7.928 -16.610 31.037 1.00 28.08 808 ALA A C 1
ATOM 6412 O O . ALA A 1 808 ? -7.978 -17.022 32.193 1.00 28.08 808 ALA A O 1
ATOM 6413 N N . ALA A 1 809 ? -7.440 -15.396 30.750 1.00 29.69 809 ALA A N 1
ATOM 6414 C CA . ALA A 1 809 ? -6.865 -14.509 31.767 1.00 29.69 809 ALA A CA 1
ATOM 6415 C C . ALA A 1 809 ? -7.906 -13.879 32.720 1.00 29.69 809 ALA A C 1
ATOM 6417 O O . ALA A 1 809 ? -7.591 -13.641 33.880 1.00 29.69 809 ALA A O 1
ATOM 6418 N N . LYS A 1 810 ? -9.165 -13.673 32.292 1.00 30.30 810 LYS A N 1
ATOM 6419 C CA . LYS A 1 810 ? -10.217 -13.109 33.171 1.00 30.30 810 LYS A CA 1
ATOM 6420 C C . LYS A 1 810 ? -10.873 -14.141 34.094 1.00 30.30 810 LYS A C 1
ATOM 6422 O O . LYS A 1 810 ? -11.462 -13.756 35.094 1.00 30.30 810 LYS A O 1
ATOM 6427 N N . LYS A 1 811 ? -10.785 -15.442 33.788 1.00 27.44 811 LYS A N 1
ATOM 6428 C CA . LYS A 1 811 ? -11.402 -16.500 34.616 1.00 27.44 811 LYS A CA 1
ATOM 6429 C C . LYS A 1 811 ? -10.497 -17.004 35.747 1.00 27.44 811 LYS A C 1
ATOM 6431 O O . LYS A 1 811 ? -11.001 -17.599 36.693 1.00 27.44 811 LYS A O 1
ATOM 6436 N N . LYS A 1 812 ? -9.184 -16.746 35.687 1.00 30.33 812 LYS A N 1
ATOM 6437 C CA . LYS A 1 812 ? -8.229 -17.204 36.712 1.00 30.33 812 LYS A CA 1
ATOM 6438 C C . LYS A 1 812 ? -8.229 -16.375 38.002 1.00 30.33 812 LYS A C 1
ATOM 6440 O O . LYS A 1 812 ? -7.836 -16.919 39.024 1.00 30.33 812 LYS A O 1
ATOM 6445 N N . SER A 1 813 ? -8.729 -15.135 38.000 1.00 28.17 813 SER A N 1
ATOM 6446 C CA . SER A 1 813 ? -8.841 -14.336 39.235 1.00 28.17 813 SER A CA 1
ATOM 6447 C C . SER A 1 813 ? -10.034 -14.720 40.122 1.00 28.17 813 SER A C 1
ATOM 6449 O O . SER A 1 813 ? -10.119 -14.251 41.250 1.00 28.17 813 SER A O 1
ATOM 6451 N N . ILE A 1 814 ? -10.940 -15.586 39.644 1.00 30.58 814 ILE A N 1
ATOM 6452 C CA . ILE A 1 814 ? -12.144 -16.008 40.385 1.00 30.58 814 ILE A CA 1
ATOM 6453 C C . ILE A 1 814 ? -12.018 -17.451 40.917 1.00 30.58 814 ILE A C 1
ATOM 6455 O O . ILE A 1 814 ? -12.710 -17.817 41.858 1.00 30.58 814 ILE A O 1
ATOM 6459 N N . LEU A 1 815 ? -11.100 -18.267 40.381 1.00 27.42 815 LEU A N 1
ATOM 6460 C CA . LEU A 1 815 ? -10.986 -19.703 40.703 1.00 27.42 815 LEU A CA 1
ATOM 6461 C C . LEU A 1 815 ? -9.785 -20.086 41.590 1.00 27.42 815 LEU A C 1
ATOM 6463 O O . LEU A 1 815 ? -9.520 -21.268 41.769 1.00 27.42 815 LEU A O 1
ATOM 6467 N N . GLN A 1 816 ? -9.076 -19.129 42.196 1.00 30.23 816 GLN A N 1
ATOM 6468 C CA . GLN A 1 816 ? -8.047 -19.416 43.214 1.00 30.23 816 GLN A CA 1
ATOM 6469 C C . GLN A 1 816 ? -8.612 -19.408 44.646 1.00 30.23 816 GLN A C 1
ATOM 6471 O O . GLN A 1 816 ? -8.030 -18.811 45.550 1.00 30.23 816 GLN A O 1
ATOM 6476 N N . LYS A 1 817 ? -9.759 -20.062 44.868 1.00 32.00 817 LYS A N 1
ATOM 6477 C CA . LYS A 1 817 ? -10.273 -20.316 46.226 1.00 32.00 817 LYS A CA 1
ATOM 6478 C C . LYS A 1 817 ? -10.719 -21.743 46.522 1.00 32.00 817 LYS A C 1
ATOM 6480 O O . LYS A 1 817 ? -11.084 -22.004 47.660 1.00 32.00 817 LYS A O 1
ATOM 6485 N N . GLU A 1 818 ? -10.612 -22.683 45.591 1.00 28.84 818 GLU A N 1
ATOM 6486 C CA . GLU A 1 818 ? -10.942 -24.079 45.892 1.00 28.84 818 GLU A CA 1
ATOM 6487 C C . GLU A 1 818 ? -9.817 -24.992 45.418 1.00 28.84 818 GLU A C 1
ATOM 6489 O O . GLU A 1 818 ? -9.516 -25.096 44.229 1.00 28.84 818 GLU A O 1
ATOM 6494 N N . GLY A 1 819 ? -9.132 -25.593 46.389 1.00 33.00 819 GLY A N 1
ATOM 6495 C CA . GLY A 1 819 ? -8.134 -26.616 46.139 1.00 33.00 819 GLY A CA 1
ATOM 6496 C C . GLY A 1 819 ? -8.797 -27.929 45.747 1.00 33.00 819 GLY A C 1
ATOM 6497 O O . GLY A 1 819 ? -9.780 -28.329 46.360 1.00 33.00 819 GLY A O 1
ATOM 6498 N N . ASN A 1 820 ? -8.217 -28.631 44.776 1.00 27.42 820 ASN A N 1
ATOM 6499 C CA . ASN A 1 820 ? -7.888 -30.038 44.967 1.00 27.42 820 ASN A CA 1
ATOM 6500 C C . ASN A 1 820 ? -6.950 -30.575 43.883 1.00 27.42 820 ASN A C 1
ATOM 6502 O O . ASN A 1 820 ? -6.940 -30.124 42.739 1.00 27.42 820 ASN A O 1
ATOM 6506 N N . GLN A 1 821 ? -6.151 -31.547 44.307 1.00 37.00 821 GLN A N 1
ATOM 6507 C CA . GLN A 1 821 ? -5.164 -32.298 43.542 1.00 37.00 821 GLN A CA 1
ATOM 6508 C C . GLN A 1 821 ? -5.831 -33.210 42.497 1.00 37.00 821 GLN A C 1
ATOM 6510 O O . GLN A 1 821 ? -6.791 -33.900 42.826 1.00 37.00 821 GLN A O 1
ATOM 6515 N N . ASN A 1 822 ? -5.289 -33.278 41.272 1.00 27.09 822 ASN A N 1
ATOM 6516 C CA . ASN A 1 822 ? -4.856 -34.539 40.642 1.00 27.09 822 ASN A CA 1
ATOM 6517 C C . ASN A 1 822 ? -4.243 -34.352 39.241 1.00 27.09 822 ASN A C 1
ATOM 6519 O O . ASN A 1 822 ? -4.512 -33.387 38.531 1.00 27.09 822 ASN A O 1
ATOM 6523 N N . ARG A 1 823 ? -3.346 -35.290 38.917 1.00 33.38 823 ARG A N 1
ATOM 6524 C CA . ARG A 1 823 ? -2.338 -35.297 37.845 1.00 33.38 823 ARG A CA 1
ATOM 6525 C C . ARG A 1 823 ? -2.879 -35.655 36.449 1.00 33.38 823 ARG A C 1
ATOM 6527 O O . ARG A 1 823 ? -3.835 -36.413 36.342 1.00 33.38 823 ARG A O 1
ATOM 6534 N N . ASN A 1 824 ? -2.129 -35.190 35.435 1.00 27.72 824 ASN A N 1
ATOM 6535 C CA . ASN A 1 824 ? -1.787 -35.805 34.130 1.00 27.72 824 ASN A CA 1
ATOM 6536 C C . ASN A 1 824 ? -2.055 -34.898 32.912 1.00 27.72 824 ASN A C 1
ATOM 6538 O O . ASN A 1 824 ? -3.154 -34.908 32.370 1.00 27.72 824 ASN A O 1
ATOM 6542 N N . SER A 1 825 ? -1.019 -34.188 32.434 1.00 25.92 825 SER A N 1
ATOM 6543 C CA . SER A 1 825 ? -0.801 -33.894 31.000 1.00 25.92 825 SER A CA 1
ATOM 6544 C C . SER A 1 825 ? 0.538 -33.163 30.779 1.00 25.92 825 SER A C 1
ATOM 6546 O O . SER A 1 825 ? 0.635 -31.961 31.028 1.00 25.92 825 SER A O 1
ATOM 6548 N N . GLU A 1 826 ? 1.548 -33.849 30.242 1.00 28.39 826 GLU A N 1
ATOM 6549 C CA . GLU A 1 826 ? 2.874 -33.286 29.903 1.00 28.39 826 GLU A CA 1
ATOM 6550 C C . GLU A 1 826 ? 2.889 -32.353 28.668 1.00 28.39 826 GLU A C 1
ATOM 6552 O O . GLU A 1 826 ? 3.937 -31.855 28.283 1.00 28.39 826 GLU A O 1
ATOM 6557 N N . ASN A 1 827 ? 1.736 -32.011 28.081 1.00 29.03 827 ASN A N 1
ATOM 6558 C CA . ASN A 1 827 ? 1.637 -31.021 26.991 1.00 29.03 827 ASN A CA 1
ATOM 6559 C C . ASN A 1 827 ? 1.025 -29.671 27.420 1.00 29.03 827 ASN A C 1
ATOM 6561 O O . ASN A 1 827 ? 0.731 -28.821 26.579 1.00 29.03 827 ASN A O 1
ATOM 6565 N N . ALA A 1 828 ? 0.828 -29.450 28.725 1.00 26.66 828 ALA A N 1
ATOM 6566 C CA . ALA A 1 828 ? 0.253 -28.212 29.260 1.00 26.66 828 ALA A CA 1
ATOM 6567 C C . ALA A 1 828 ? 1.298 -27.188 29.749 1.00 26.66 828 ALA A C 1
ATOM 6569 O O . ALA A 1 828 ? 0.957 -26.016 29.928 1.00 26.66 828 ALA A O 1
ATOM 6570 N N . ASP A 1 829 ? 2.556 -27.588 29.948 1.00 26.53 829 ASP A N 1
ATOM 6571 C CA . ASP A 1 829 ? 3.550 -26.737 30.616 1.00 26.53 829 ASP A CA 1
ATOM 6572 C C . ASP A 1 829 ? 4.332 -25.819 29.656 1.00 26.53 829 ASP A C 1
ATOM 6574 O O . ASP A 1 829 ? 4.638 -24.682 30.012 1.00 26.53 829 ASP A O 1
ATOM 6578 N N . SER A 1 830 ? 4.496 -26.191 28.383 1.00 28.31 830 SER A N 1
ATOM 6579 C CA . SER A 1 830 ? 5.076 -25.315 27.346 1.00 28.31 830 SER A CA 1
ATOM 6580 C C . SER A 1 830 ? 4.129 -24.184 26.896 1.00 28.31 830 SER A C 1
ATOM 6582 O O . SER A 1 830 ? 4.573 -23.095 26.529 1.00 28.31 830 SER A O 1
ATOM 6584 N N . LEU A 1 831 ? 2.808 -24.380 27.010 1.00 27.03 831 LEU A N 1
ATOM 6585 C CA . LEU A 1 831 ? 1.785 -23.353 26.746 1.00 27.03 831 LEU A CA 1
ATOM 6586 C C . LEU A 1 831 ? 1.569 -22.388 27.927 1.00 27.03 831 LEU A C 1
ATOM 6588 O O . LEU A 1 831 ? 1.168 -21.241 27.708 1.00 27.03 831 LEU A O 1
ATOM 6592 N N . LYS A 1 832 ? 1.876 -22.806 29.165 1.00 26.84 832 LYS A N 1
ATOM 6593 C CA . LYS A 1 832 ? 1.850 -21.924 30.346 1.00 26.84 832 LYS A CA 1
ATOM 6594 C C . LYS A 1 832 ? 2.969 -20.884 30.311 1.00 26.84 832 LYS A C 1
ATOM 6596 O O . LYS A 1 832 ? 2.702 -19.736 30.647 1.00 26.84 832 LYS A O 1
ATOM 6601 N N . CYS A 1 833 ? 4.170 -21.231 29.846 1.00 29.91 833 CYS A N 1
ATOM 6602 C CA . CYS A 1 833 ? 5.305 -20.300 29.809 1.00 29.91 833 CYS A CA 1
ATOM 6603 C C . CYS A 1 833 ? 5.180 -19.200 28.739 1.00 29.91 833 CYS A C 1
ATOM 6605 O O . CYS A 1 833 ? 5.666 -18.097 28.954 1.00 29.91 833 CYS A O 1
ATOM 6607 N N . ILE A 1 834 ? 4.495 -19.439 27.614 1.00 30.75 834 ILE A N 1
ATOM 6608 C CA . ILE A 1 834 ? 4.386 -18.443 26.524 1.00 30.75 834 ILE A CA 1
ATOM 6609 C C . ILE A 1 834 ? 3.263 -17.421 26.784 1.00 30.75 834 ILE A C 1
ATOM 6611 O O . ILE A 1 834 ? 3.374 -16.259 26.393 1.00 30.75 834 ILE A O 1
ATOM 6615 N N . LEU A 1 835 ? 2.193 -17.828 27.479 1.00 30.05 835 LEU A N 1
ATOM 6616 C CA . LEU A 1 835 ? 1.059 -16.961 27.837 1.00 30.05 835 LEU A CA 1
ATOM 6617 C C . LEU A 1 835 ? 1.239 -16.228 29.181 1.00 30.05 835 LEU A C 1
ATOM 6619 O O . LEU A 1 835 ? 0.452 -15.331 29.477 1.00 30.05 835 LEU A O 1
ATOM 6623 N N . ALA A 1 836 ? 2.252 -16.595 29.975 1.00 30.08 836 ALA A N 1
ATOM 6624 C CA . ALA A 1 836 ? 2.538 -16.025 31.294 1.00 30.08 836 ALA A CA 1
ATOM 6625 C C . ALA A 1 836 ? 3.787 -15.130 31.339 1.00 30.08 836 ALA A C 1
ATOM 6627 O O . ALA A 1 836 ? 4.274 -14.844 32.425 1.00 30.08 836 ALA A O 1
ATOM 6628 N N . LEU A 1 837 ? 4.318 -14.671 30.202 1.00 33.50 837 LEU A N 1
ATOM 6629 C CA . LEU A 1 837 ? 5.365 -13.648 30.233 1.00 33.50 837 LEU A CA 1
ATOM 6630 C C . LEU A 1 837 ? 4.708 -12.267 30.365 1.00 33.50 837 LEU A C 1
ATOM 6632 O O . LEU A 1 837 ? 4.137 -11.791 29.374 1.00 33.50 837 LEU A O 1
ATOM 6636 N N . PRO A 1 838 ? 4.759 -11.609 31.543 1.00 31.62 838 PRO A N 1
ATOM 6637 C CA . PRO A 1 838 ? 4.340 -10.223 31.646 1.00 31.62 838 PRO A CA 1
ATOM 6638 C C . PRO A 1 838 ? 5.142 -9.409 30.627 1.00 31.62 838 PRO A C 1
ATOM 6640 O O . PRO A 1 838 ? 6.362 -9.526 30.518 1.00 31.62 838 PRO A O 1
ATOM 6643 N N . MET A 1 839 ? 4.457 -8.570 29.848 1.00 34.62 839 MET A N 1
ATOM 6644 C CA . MET A 1 839 ? 5.147 -7.443 29.230 1.00 34.62 839 MET A CA 1
ATOM 6645 C C . MET A 1 839 ? 5.787 -6.659 30.371 1.00 34.62 839 MET A C 1
ATOM 6647 O O . MET A 1 839 ? 5.040 -6.361 31.310 1.00 34.62 839 MET A O 1
ATOM 6651 N N . PRO A 1 840 ? 7.078 -6.287 30.294 1.00 34.00 840 PRO A N 1
ATOM 6652 C CA . PRO A 1 840 ? 7.689 -5.456 31.314 1.00 34.00 840 PRO A CA 1
ATOM 6653 C C . PRO A 1 840 ? 6.736 -4.295 31.597 1.00 34.00 840 PRO A C 1
ATOM 6655 O O . PRO A 1 840 ? 6.369 -3.511 30.711 1.00 34.00 840 PRO A O 1
ATOM 6658 N N . THR A 1 841 ? 6.230 -4.218 32.821 1.00 35.53 841 THR A N 1
ATOM 6659 C CA . THR A 1 841 ? 6.043 -2.909 33.428 1.00 35.53 841 THR A CA 1
ATOM 6660 C C . THR A 1 841 ? 7.406 -2.217 33.317 1.00 35.53 841 THR A C 1
ATOM 6662 O O . THR A 1 841 ? 8.438 -2.892 33.265 1.00 35.53 841 THR A O 1
ATOM 6665 N N . LEU A 1 842 ? 7.460 -0.885 33.263 1.00 35.00 842 LEU A N 1
ATOM 6666 C CA . LEU A 1 842 ? 8.754 -0.187 33.374 1.00 35.00 842 LEU A CA 1
ATOM 6667 C C . LEU A 1 842 ? 9.552 -0.639 34.628 1.00 35.00 842 LEU A C 1
ATOM 6669 O O . LEU A 1 842 ? 10.745 -0.387 34.723 1.00 35.00 842 LEU A O 1
ATOM 6673 N N . VAL A 1 843 ? 8.897 -1.394 35.520 1.00 30.84 843 VAL A N 1
ATOM 6674 C CA . VAL A 1 843 ? 9.433 -2.203 36.611 1.00 30.84 843 VAL A CA 1
ATOM 6675 C C . VAL A 1 843 ? 9.024 -3.686 36.455 1.00 30.84 843 VAL A C 1
ATOM 6677 O O . VAL A 1 843 ? 7.843 -3.968 36.613 1.00 30.84 843 VAL A O 1
ATOM 6680 N N . PRO A 1 844 ? 9.903 -4.658 36.156 1.00 27.58 844 PRO A N 1
ATOM 6681 C CA . PRO A 1 844 ? 9.513 -6.069 36.045 1.00 27.58 844 PRO A CA 1
ATOM 6682 C C . PRO A 1 844 ? 8.994 -6.641 37.379 1.00 27.58 844 PRO A C 1
ATOM 6684 O O . PRO A 1 844 ? 9.609 -6.437 38.419 1.00 27.58 844 PRO A O 1
ATOM 6687 N N . GLU A 1 845 ? 7.889 -7.389 37.351 1.00 26.17 845 GLU A N 1
ATOM 6688 C CA . GLU A 1 845 ? 7.523 -8.322 38.425 1.00 26.17 845 GLU A CA 1
ATOM 6689 C C . GLU A 1 845 ? 8.323 -9.616 38.202 1.00 26.17 845 GLU A C 1
ATOM 6691 O O . GLU A 1 845 ? 7.927 -10.460 37.399 1.00 26.17 845 GLU A O 1
ATOM 6696 N N . PHE A 1 846 ? 9.476 -9.757 38.856 1.00 30.06 846 PHE A N 1
ATOM 6697 C CA . PHE A 1 846 ? 10.098 -11.064 39.079 1.00 30.06 846 PHE A CA 1
ATOM 6698 C C . PHE A 1 846 ? 9.907 -11.448 40.551 1.00 30.06 846 PHE A C 1
ATOM 6700 O O . PHE A 1 846 ? 9.855 -10.585 41.425 1.00 30.06 846 PHE A O 1
ATOM 6707 N N . GLU A 1 847 ? 9.784 -12.741 40.839 1.00 28.12 847 GLU A N 1
ATOM 6708 C CA . GLU A 1 847 ? 9.993 -13.265 42.190 1.00 28.12 847 GLU A CA 1
ATOM 6709 C C . GLU A 1 847 ? 11.450 -12.960 42.577 1.00 28.12 847 GLU A C 1
ATOM 6711 O O . GLU A 1 847 ? 12.389 -13.556 42.053 1.00 28.12 847 GLU A O 1
ATOM 6716 N N . TYR A 1 848 ? 11.647 -11.935 43.407 1.00 38.81 848 TYR A N 1
ATOM 6717 C CA . TYR A 1 848 ? 12.964 -11.426 43.779 1.00 38.81 848 TYR A CA 1
ATOM 6718 C C . TYR A 1 848 ? 13.397 -11.984 45.136 1.00 38.81 848 TYR A C 1
ATOM 6720 O O . TYR A 1 848 ? 13.272 -11.301 46.151 1.00 38.81 848 TYR A O 1
ATOM 6728 N N . ASP A 1 849 ? 13.975 -13.182 45.140 1.00 30.64 849 ASP A N 1
ATOM 6729 C CA . ASP A 1 849 ? 14.731 -13.682 46.300 1.00 30.64 849 ASP A CA 1
ATOM 6730 C C . ASP A 1 849 ? 16.180 -13.147 46.336 1.00 30.64 849 ASP A C 1
ATOM 6732 O O . ASP A 1 849 ? 16.935 -13.442 47.257 1.00 30.64 849 ASP A O 1
ATOM 6736 N N . CYS A 1 850 ? 16.594 -12.314 45.370 1.00 38.50 850 CYS A N 1
ATOM 6737 C CA . CYS A 1 850 ? 17.964 -11.784 45.304 1.00 38.50 850 CYS A CA 1
ATOM 6738 C C . CYS A 1 850 ? 18.082 -10.380 44.673 1.00 38.50 850 CYS A C 1
ATOM 6740 O O . CYS A 1 850 ? 18.947 -10.145 43.826 1.00 38.50 850 CYS A O 1
ATOM 6742 N N . MET A 1 851 ? 17.205 -9.432 45.025 1.00 41.72 851 MET A N 1
ATOM 6743 C CA . MET A 1 851 ? 17.310 -8.068 44.485 1.00 41.72 851 MET A CA 1
ATOM 6744 C C . MET A 1 851 ? 18.531 -7.335 45.053 1.00 41.72 851 MET A C 1
ATOM 6746 O O . MET A 1 851 ? 18.605 -7.095 46.257 1.00 41.72 851 MET A O 1
ATOM 6750 N N . ASP A 1 852 ? 19.469 -6.949 44.186 1.00 55.38 852 ASP A N 1
ATOM 6751 C CA . ASP A 1 852 ? 20.585 -6.089 44.575 1.00 55.38 852 ASP A CA 1
ATOM 6752 C C . ASP A 1 852 ? 20.120 -4.632 44.798 1.00 55.38 852 ASP A C 1
ATOM 6754 O O . ASP A 1 852 ? 19.122 -4.153 44.244 1.00 55.38 852 ASP A O 1
ATOM 6758 N N . VAL A 1 853 ? 20.842 -3.898 45.649 1.00 58.75 853 VAL A N 1
ATOM 6759 C CA . VAL A 1 853 ? 20.494 -2.519 46.048 1.00 58.75 853 VAL A CA 1
ATOM 6760 C C . VAL A 1 853 ? 20.470 -1.560 44.842 1.00 58.75 853 VAL A C 1
ATOM 6762 O O . VAL A 1 853 ? 19.770 -0.545 44.859 1.00 58.75 853 VAL A O 1
ATOM 6765 N N . PHE A 1 854 ? 21.172 -1.903 43.758 1.00 57.62 854 PHE A N 1
ATOM 6766 C CA . PHE A 1 854 ? 21.196 -1.157 42.498 1.00 57.62 854 PHE A CA 1
ATOM 6767 C C . PHE A 1 854 ? 19.878 -1.226 41.744 1.00 57.62 854 PHE A C 1
ATOM 6769 O O . PHE A 1 854 ? 19.359 -0.195 41.303 1.00 57.62 854 PHE A O 1
ATOM 6776 N N . THR A 1 855 ? 19.313 -2.424 41.631 1.00 54.47 855 THR A N 1
ATOM 6777 C CA . THR A 1 855 ? 18.036 -2.625 40.956 1.00 54.47 855 THR A CA 1
ATOM 6778 C C . THR A 1 855 ? 16.926 -1.953 41.762 1.00 54.47 855 THR A C 1
ATOM 6780 O O . THR A 1 855 ? 16.110 -1.238 41.185 1.00 54.47 855 THR A O 1
ATOM 6783 N N . ALA A 1 856 ? 16.956 -2.032 43.096 1.00 58.16 856 ALA A N 1
ATOM 6784 C CA . ALA A 1 856 ? 16.001 -1.326 43.957 1.00 58.16 856 ALA A CA 1
ATOM 6785 C C . ALA A 1 856 ? 16.087 0.214 43.827 1.00 58.16 856 ALA A C 1
ATOM 6787 O O . ALA A 1 856 ? 15.055 0.890 43.777 1.00 58.16 856 ALA A O 1
ATOM 6788 N N . ALA A 1 857 ? 17.297 0.774 43.692 1.00 56.78 857 ALA A N 1
ATOM 6789 C CA . ALA A 1 857 ? 17.516 2.214 43.506 1.00 56.78 857 ALA A CA 1
ATOM 6790 C C . ALA A 1 857 ? 16.947 2.775 42.184 1.00 56.78 857 ALA A C 1
ATOM 6792 O O . ALA A 1 857 ? 16.708 3.981 42.073 1.00 56.78 857 ALA A O 1
ATOM 6793 N N . SER A 1 858 ? 16.684 1.911 41.197 1.00 54.56 858 SER A N 1
ATOM 6794 C CA . SER A 1 858 ? 16.157 2.297 39.883 1.00 54.56 858 SER A CA 1
ATOM 6795 C C . SER A 1 858 ? 14.624 2.327 39.771 1.00 54.56 858 SER A C 1
ATOM 6797 O O . SER A 1 858 ? 14.120 2.830 38.770 1.00 54.56 858 SER A O 1
ATOM 6799 N N . LEU A 1 859 ? 13.873 1.834 40.772 1.00 53.16 859 LEU A N 1
ATOM 6800 C CA . LEU A 1 859 ? 12.444 1.502 40.607 1.00 53.16 859 LEU A CA 1
ATOM 6801 C C . LEU A 1 859 ? 11.474 2.340 41.464 1.00 53.16 859 LEU A C 1
ATOM 6803 O O . LEU A 1 859 ? 10.562 2.931 40.895 1.00 53.16 859 LEU A O 1
ATOM 6807 N N . SER A 1 860 ? 11.617 2.406 42.802 1.00 59.62 860 SER A N 1
ATOM 6808 C CA . SER A 1 860 ? 10.838 3.322 43.676 1.00 59.62 860 SER A CA 1
ATOM 6809 C C . SER A 1 860 ? 11.299 3.321 45.149 1.00 59.62 860 SER A C 1
ATOM 6811 O O . SER A 1 860 ? 11.975 2.400 45.610 1.00 59.62 860 SER A O 1
ATOM 6813 N N . SER A 1 861 ? 10.886 4.332 45.929 1.00 52.59 861 SER A N 1
ATOM 6814 C CA . SER A 1 861 ? 11.163 4.419 47.378 1.00 52.59 861 SER A CA 1
ATOM 6815 C C . SER A 1 861 ? 10.378 3.398 48.217 1.00 52.59 861 SER A C 1
ATOM 6817 O O . SER A 1 861 ? 10.841 3.000 49.287 1.00 52.59 861 SER A O 1
ATOM 6819 N N . GLU A 1 862 ? 9.224 2.941 47.726 1.00 55.12 862 GLU A N 1
ATOM 6820 C CA . GLU A 1 862 ? 8.369 1.934 48.368 1.00 55.12 862 GLU A CA 1
ATOM 6821 C C . GLU A 1 862 ? 9.025 0.540 48.332 1.00 55.12 862 GLU A C 1
ATOM 6823 O O . GLU A 1 862 ? 8.969 -0.207 49.308 1.00 55.12 862 GLU A O 1
ATOM 6828 N N . ILE A 1 863 ? 9.716 0.219 47.229 1.00 53.28 863 ILE A N 1
ATOM 6829 C CA . ILE A 1 863 ? 10.433 -1.052 47.025 1.00 53.28 863 ILE A CA 1
ATOM 6830 C C . ILE A 1 863 ? 11.651 -1.132 47.954 1.00 53.28 863 ILE A C 1
ATOM 6832 O O . ILE A 1 863 ? 11.839 -2.133 48.641 1.00 53.28 863 ILE A O 1
ATOM 6836 N N . ILE A 1 864 ? 12.428 -0.052 48.084 1.00 56.94 864 ILE A N 1
ATOM 6837 C CA . ILE A 1 864 ? 13.591 -0.020 48.988 1.00 56.94 864 ILE A CA 1
ATOM 6838 C C . ILE A 1 864 ? 13.182 -0.201 50.455 1.00 56.94 864 ILE A C 1
ATOM 6840 O O . ILE A 1 864 ? 13.850 -0.927 51.190 1.00 56.94 864 ILE A O 1
ATOM 6844 N N . LYS A 1 865 ? 12.075 0.422 50.890 1.00 55.94 865 LYS A N 1
ATOM 6845 C CA . LYS A 1 865 ? 11.553 0.275 52.263 1.00 55.94 865 LYS A CA 1
ATOM 6846 C C . LYS A 1 865 ? 11.102 -1.152 52.584 1.00 55.94 865 LYS A C 1
ATOM 6848 O O . LYS A 1 865 ? 11.130 -1.532 53.749 1.00 55.94 865 LYS A O 1
ATOM 6853 N N . ARG A 1 866 ? 10.657 -1.906 51.574 1.00 50.66 866 ARG A N 1
ATOM 6854 C CA . ARG A 1 866 ? 10.103 -3.259 51.721 1.00 50.66 866 ARG A CA 1
ATOM 6855 C C . ARG A 1 866 ? 11.170 -4.356 51.670 1.00 50.66 866 ARG A C 1
ATOM 6857 O O . ARG A 1 866 ? 10.976 -5.384 52.304 1.00 50.66 866 ARG A O 1
ATOM 6864 N N . TYR A 1 867 ? 12.276 -4.123 50.958 1.00 50.91 867 TYR A N 1
ATOM 6865 C CA . TYR A 1 867 ? 13.369 -5.092 50.797 1.00 50.91 867 TYR A CA 1
ATOM 6866 C C . TYR A 1 867 ? 14.538 -4.887 51.765 1.00 50.91 867 TYR A C 1
ATOM 6868 O O . TYR A 1 867 ? 15.113 -5.863 52.238 1.00 50.91 867 TYR A O 1
ATOM 6876 N N . MET A 1 868 ? 14.882 -3.645 52.118 1.00 48.94 868 MET A N 1
ATOM 6877 C CA . MET A 1 868 ? 15.896 -3.406 53.143 1.00 48.94 868 MET A CA 1
ATOM 6878 C C . MET A 1 868 ? 15.247 -3.467 54.532 1.00 48.94 868 MET A C 1
ATOM 6880 O O . MET A 1 868 ? 14.816 -2.438 55.067 1.00 48.94 868 MET A O 1
ATOM 6884 N N . GLY A 1 869 ? 15.250 -4.657 55.154 1.00 54.19 869 GLY A N 1
ATOM 6885 C CA . GLY A 1 869 ? 15.301 -4.768 56.625 1.00 54.19 869 GLY A CA 1
ATOM 6886 C C . GLY A 1 869 ? 16.432 -3.889 57.202 1.00 54.19 869 GLY A C 1
ATOM 6887 O O . GLY A 1 869 ? 17.152 -3.268 56.424 1.00 54.19 869 GLY A O 1
ATOM 6888 N N . PRO A 1 870 ? 16.618 -3.749 58.529 1.00 47.28 870 PRO A N 1
ATOM 6889 C CA . PRO A 1 870 ? 17.619 -2.820 59.074 1.00 47.28 870 PRO A CA 1
ATOM 6890 C C . PRO A 1 870 ? 19.018 -3.165 58.514 1.00 47.28 870 PRO A C 1
ATOM 6892 O O . PRO A 1 870 ? 19.553 -4.207 58.892 1.00 47.28 870 PRO A O 1
ATOM 6895 N N . PRO A 1 871 ? 19.607 -2.371 57.589 1.00 45.75 871 PRO A N 1
ATOM 6896 C CA . PRO A 1 871 ? 20.727 -2.859 56.803 1.00 45.75 871 PRO A CA 1
ATOM 6897 C C . PRO A 1 871 ? 22.052 -2.316 57.332 1.00 45.75 871 PRO A C 1
ATOM 6899 O O . PRO A 1 871 ? 22.156 -1.196 57.841 1.00 45.75 871 PRO A O 1
ATOM 6902 N N . ASN A 1 872 ? 23.072 -3.150 57.181 1.00 53.59 872 ASN A N 1
ATOM 6903 C CA . ASN A 1 872 ? 24.446 -2.904 57.582 1.00 53.59 872 ASN A CA 1
ATOM 6904 C C . ASN A 1 872 ? 25.106 -1.902 56.607 1.00 53.59 872 ASN A C 1
ATOM 6906 O O . ASN A 1 872 ? 24.878 -1.960 55.399 1.00 53.59 872 ASN A O 1
ATOM 6910 N N . LYS A 1 873 ? 25.949 -0.995 57.115 1.00 52.66 873 LYS A N 1
ATOM 6911 C CA . LYS A 1 873 ? 26.565 0.151 56.398 1.00 52.66 873 LYS A CA 1
ATOM 6912 C C . LYS A 1 873 ? 27.287 -0.198 55.073 1.00 52.66 873 LYS A C 1
ATOM 6914 O O . LYS A 1 873 ? 27.538 0.688 54.258 1.00 52.66 873 LYS A O 1
ATOM 6919 N N . ASN A 1 874 ? 27.600 -1.474 54.847 1.00 53.25 874 ASN A N 1
ATOM 6920 C CA . ASN A 1 874 ? 28.372 -1.964 53.703 1.00 53.25 874 ASN A CA 1
ATOM 6921 C C . ASN A 1 874 ? 27.563 -2.135 52.397 1.00 53.25 874 ASN A C 1
ATOM 6923 O O . ASN A 1 874 ? 28.158 -2.080 51.325 1.00 53.25 874 ASN A O 1
ATOM 6927 N N . GLU A 1 875 ? 26.234 -2.299 52.433 1.00 64.12 875 GLU A N 1
ATOM 6928 C CA . GLU A 1 875 ? 25.447 -2.579 51.211 1.00 64.12 875 GLU A CA 1
ATOM 6929 C C . GLU A 1 875 ? 25.055 -1.320 50.420 1.00 64.12 875 GLU A C 1
ATOM 6931 O O . GLU A 1 875 ? 25.117 -1.311 49.189 1.00 64.12 875 GLU A O 1
ATOM 6936 N N . VAL A 1 876 ? 24.709 -0.223 51.106 1.00 71.19 876 VAL A N 1
ATOM 6937 C CA . VAL A 1 876 ? 24.280 1.046 50.473 1.00 71.19 876 VAL A CA 1
ATOM 6938 C C . VAL A 1 876 ? 25.399 1.769 49.714 1.00 71.19 876 VAL A C 1
ATOM 6940 O O . VAL A 1 876 ? 25.116 2.621 48.874 1.00 71.19 876 VAL A O 1
ATOM 6943 N N . ASN A 1 877 ? 26.653 1.406 49.996 1.00 78.62 877 ASN A N 1
ATOM 6944 C CA . ASN A 1 877 ? 27.864 1.933 49.362 1.00 78.62 877 ASN A CA 1
ATOM 6945 C C . ASN A 1 877 ? 28.562 0.900 48.467 1.00 78.62 877 ASN A C 1
ATOM 6947 O O . ASN A 1 877 ? 29.687 1.133 48.027 1.00 78.62 877 ASN A O 1
ATOM 6951 N N . SER A 1 878 ? 27.912 -0.238 48.197 1.00 78.38 878 SER A N 1
ATOM 6952 C CA . SER A 1 878 ? 28.407 -1.190 47.204 1.00 78.38 878 SER A CA 1
ATOM 6953 C C . SER A 1 878 ? 28.583 -0.498 45.849 1.00 78.38 878 SER A C 1
ATOM 6955 O O . SER A 1 878 ? 27.896 0.480 45.544 1.00 78.38 878 SER A O 1
ATOM 6957 N N . VAL A 1 879 ? 29.537 -0.982 45.050 1.00 77.94 879 VAL A N 1
ATOM 6958 C CA . VAL A 1 879 ? 29.822 -0.457 43.711 1.00 77.94 879 VAL A CA 1
ATOM 6959 C C . VAL A 1 879 ? 29.656 -1.543 42.655 1.00 77.94 879 VAL A C 1
ATOM 6961 O O . VAL A 1 879 ? 30.048 -2.687 42.873 1.00 77.94 879 VAL A O 1
ATOM 6964 N N . ASN A 1 880 ? 29.087 -1.199 41.499 1.00 74.44 880 ASN A N 1
ATOM 6965 C CA . ASN A 1 880 ? 29.034 -2.117 40.357 1.00 74.44 880 ASN A CA 1
ATOM 6966 C C . ASN A 1 880 ? 30.366 -2.124 39.572 1.00 74.44 880 ASN A C 1
ATOM 6968 O O . ASN A 1 880 ? 31.301 -1.389 39.892 1.00 74.44 880 ASN A O 1
ATOM 6972 N N . CYS A 1 881 ? 30.452 -2.903 38.486 1.00 68.44 881 CYS A N 1
ATOM 6973 C CA . CYS A 1 881 ? 31.659 -3.007 37.649 1.00 68.44 881 CYS A CA 1
ATOM 6974 C C . CYS A 1 881 ? 32.113 -1.694 36.972 1.00 68.44 881 CYS A C 1
ATOM 6976 O O . CYS A 1 881 ? 33.206 -1.654 36.414 1.00 68.44 881 CYS A O 1
ATOM 6978 N N . HIS A 1 882 ? 31.315 -0.624 37.048 1.00 68.62 882 HIS A N 1
ATOM 6979 C CA . HIS A 1 882 ? 31.639 0.721 36.554 1.00 68.62 882 HIS A CA 1
ATOM 6980 C C . HIS A 1 882 ? 31.937 1.710 37.702 1.00 68.62 882 HIS A C 1
ATOM 6982 O O . HIS A 1 882 ? 32.087 2.915 37.477 1.00 68.62 882 HIS A O 1
ATOM 6988 N N . GLY A 1 883 ? 31.999 1.225 38.947 1.00 76.81 883 GLY A N 1
ATOM 6989 C CA . GLY A 1 883 ? 32.217 2.031 40.149 1.00 76.81 883 GLY A CA 1
ATOM 6990 C C . GLY A 1 883 ? 30.990 2.817 40.620 1.00 76.81 883 GLY A C 1
ATOM 6991 O O . GLY A 1 883 ? 31.129 3.705 41.451 1.00 76.81 883 GLY A O 1
ATOM 6992 N N . TRP A 1 884 ? 29.796 2.563 40.076 1.00 82.06 884 TRP A N 1
ATOM 6993 C CA . TRP A 1 884 ? 28.601 3.313 40.474 1.00 82.06 884 TRP A CA 1
ATOM 6994 C C . TRP A 1 884 ? 28.084 2.827 41.816 1.00 82.06 884 TRP A C 1
ATOM 6996 O O . TRP A 1 884 ? 28.056 1.620 42.009 1.00 82.06 884 TRP A O 1
ATOM 7006 N N . THR A 1 885 ? 27.596 3.731 42.669 1.00 85.44 885 THR A N 1
ATOM 7007 C CA . THR A 1 885 ? 26.823 3.396 43.877 1.00 85.44 885 THR A CA 1
ATOM 7008 C C . THR A 1 885 ? 25.311 3.458 43.612 1.00 85.44 885 THR A C 1
ATOM 7010 O O . THR A 1 885 ? 24.874 4.117 42.658 1.00 85.44 885 THR A O 1
ATOM 7013 N N . PRO A 1 886 ? 24.467 2.831 44.452 1.00 81.81 886 PRO A N 1
ATOM 7014 C CA . PRO A 1 886 ? 23.013 2.951 44.342 1.00 81.81 886 PRO A CA 1
ATOM 7015 C C . PRO A 1 886 ? 22.530 4.410 44.379 1.00 81.81 886 PRO A C 1
ATOM 7017 O O . PRO A 1 886 ? 21.625 4.794 43.637 1.00 81.81 886 PRO A O 1
ATOM 7020 N N . LEU A 1 887 ? 23.191 5.259 45.179 1.00 87.06 887 LEU A N 1
ATOM 7021 C CA . LEU A 1 887 ? 22.897 6.691 45.262 1.00 87.06 887 LEU A CA 1
ATOM 7022 C C . LEU A 1 887 ? 23.200 7.427 43.948 1.00 87.06 887 LEU A C 1
ATOM 7024 O O . LEU A 1 887 ? 22.437 8.312 43.557 1.00 87.06 887 LEU A O 1
ATOM 7028 N N . MET A 1 888 ? 24.270 7.060 43.236 1.00 85.62 888 MET A N 1
ATOM 7029 C CA . MET A 1 888 ? 24.565 7.613 41.907 1.00 85.62 888 MET A CA 1
ATOM 7030 C C . MET A 1 888 ? 23.498 7.238 40.887 1.00 85.62 888 MET A C 1
ATOM 7032 O O . MET A 1 888 ? 23.077 8.087 40.104 1.00 85.62 888 MET A O 1
ATOM 7036 N N . TYR A 1 889 ? 23.037 5.987 40.920 1.00 82.00 889 TYR A N 1
ATOM 7037 C CA . TYR A 1 889 ? 22.004 5.494 40.013 1.00 82.00 889 TYR A CA 1
ATOM 7038 C C . TYR A 1 889 ? 20.682 6.242 40.222 1.00 82.00 889 TYR A C 1
ATOM 7040 O O . TYR A 1 889 ? 20.122 6.800 39.277 1.00 82.00 889 TYR A O 1
ATOM 7048 N N . ALA A 1 890 ? 20.244 6.361 41.478 1.00 81.38 890 ALA A N 1
ATOM 7049 C CA . ALA A 1 890 ? 19.065 7.143 41.843 1.00 81.38 890 ALA A CA 1
ATOM 7050 C C . ALA A 1 890 ? 19.211 8.629 41.476 1.00 81.38 890 ALA A C 1
ATOM 7052 O O . ALA A 1 890 ? 18.252 9.264 41.033 1.00 81.38 890 ALA A O 1
ATOM 7053 N N . SER A 1 891 ? 20.421 9.180 41.609 1.00 84.56 891 SER A N 1
ATOM 7054 C CA . SER A 1 891 ? 20.682 10.589 41.309 1.00 84.56 891 SER A CA 1
ATOM 7055 C C . SER A 1 891 ? 20.711 10.898 39.815 1.00 84.56 891 SER A C 1
ATOM 7057 O O . SER A 1 891 ? 20.199 11.937 39.399 1.00 84.56 891 SER A O 1
ATOM 7059 N N . TYR A 1 892 ? 21.227 9.978 39.000 1.00 83.12 892 TYR A N 1
ATOM 7060 C CA . TYR A 1 892 ? 21.166 10.063 37.541 1.00 83.12 892 TYR A CA 1
ATOM 7061 C C . TYR A 1 892 ? 19.722 10.007 37.018 1.00 83.12 892 TYR A C 1
ATOM 7063 O O . TYR A 1 892 ? 19.370 10.758 36.112 1.00 83.12 892 TYR A O 1
ATOM 7071 N N . LEU A 1 893 ? 18.871 9.178 37.632 1.00 78.06 893 LEU A N 1
ATOM 7072 C CA . LEU A 1 893 ? 17.445 9.065 37.292 1.00 78.06 893 LEU A CA 1
ATOM 7073 C C . LEU A 1 893 ? 16.577 10.187 37.895 1.00 78.06 893 LEU A C 1
ATOM 7075 O O . LEU A 1 893 ? 15.406 10.317 37.554 1.00 78.06 893 LEU A O 1
ATOM 7079 N N . GLY A 1 894 ? 17.133 11.013 38.788 1.00 77.19 894 GLY A N 1
ATOM 7080 C CA . GLY A 1 894 ? 16.417 12.120 39.429 1.00 77.19 894 GLY A CA 1
ATOM 7081 C C . GLY A 1 894 ? 15.433 11.699 40.530 1.00 77.19 894 GLY A C 1
ATOM 7082 O O . GLY A 1 894 ? 14.597 12.511 40.934 1.00 77.19 894 GLY A O 1
ATOM 7083 N N . HIS A 1 895 ? 15.537 10.468 41.041 1.00 82.31 895 HIS A N 1
ATOM 7084 C CA . HIS A 1 895 ? 14.634 9.883 42.039 1.00 82.31 895 HIS A CA 1
ATOM 7085 C C . HIS A 1 895 ? 14.908 10.418 43.455 1.00 82.31 895 HIS A C 1
ATOM 7087 O O . HIS A 1 895 ? 15.586 9.787 44.269 1.00 82.31 895 HIS A O 1
ATOM 7093 N N . LYS A 1 896 ? 14.358 11.593 43.771 1.00 83.75 896 LYS A N 1
ATOM 7094 C CA . LYS A 1 896 ? 14.579 12.302 45.042 1.00 83.75 896 LYS A CA 1
ATOM 7095 C C . LYS A 1 896 ? 14.294 11.441 46.277 1.00 83.75 896 LYS A C 1
ATOM 7097 O O . LYS A 1 896 ? 15.114 11.404 47.192 1.00 83.75 896 LYS A O 1
ATOM 7102 N N . GLU A 1 897 ? 13.149 10.770 46.320 1.00 79.88 897 GLU A N 1
ATOM 7103 C CA . GLU A 1 897 ? 12.678 10.016 47.488 1.00 79.88 897 GLU A CA 1
ATOM 7104 C C . GLU A 1 897 ? 13.577 8.806 47.773 1.00 79.88 897 GLU A C 1
ATOM 7106 O O . GLU A 1 897 ? 13.820 8.467 48.931 1.00 79.88 897 GLU A O 1
ATOM 7111 N N . VAL A 1 898 ? 14.109 8.188 46.716 1.00 79.50 898 VAL A N 1
ATOM 7112 C CA . VAL A 1 898 ? 15.074 7.087 46.800 1.00 79.50 898 VAL A CA 1
ATOM 7113 C C . VAL A 1 898 ? 16.424 7.592 47.300 1.00 79.50 898 VAL A C 1
ATOM 7115 O O . VAL A 1 898 ? 16.959 7.045 48.263 1.00 79.50 898 VAL A O 1
ATOM 7118 N N . SER A 1 899 ? 16.960 8.661 46.705 1.00 83.56 899 SER A N 1
ATOM 7119 C CA . SER A 1 899 ? 18.235 9.243 47.136 1.00 83.56 899 SER A CA 1
ATOM 7120 C C . SER A 1 899 ? 18.178 9.727 48.585 1.00 83.56 899 SER A C 1
ATOM 7122 O O . SER A 1 899 ? 19.113 9.497 49.346 1.00 83.56 899 SER A O 1
ATOM 7124 N N . GLN A 1 900 ? 17.066 10.336 49.008 1.00 84.38 900 GLN A N 1
ATOM 7125 C CA . GLN A 1 900 ? 16.866 10.771 50.391 1.00 84.38 900 GLN A CA 1
ATOM 7126 C C . GLN A 1 900 ? 16.832 9.586 51.366 1.00 84.38 900 GLN A C 1
ATOM 7128 O O . GLN A 1 900 ? 17.403 9.670 52.454 1.00 84.38 900 GLN A O 1
ATOM 7133 N N . LEU A 1 901 ? 16.207 8.472 50.974 1.00 80.69 901 LEU A N 1
ATOM 7134 C CA . LEU A 1 901 ? 16.203 7.247 51.768 1.00 80.69 901 LEU A CA 1
ATOM 7135 C C . LEU A 1 901 ? 17.610 6.642 51.871 1.00 80.69 901 LEU A C 1
ATOM 7137 O O . LEU A 1 901 ? 18.046 6.343 52.979 1.00 80.69 901 LEU A O 1
ATOM 7141 N N . LEU A 1 902 ? 18.348 6.532 50.763 1.00 82.31 902 LEU A N 1
ATOM 7142 C CA . LEU A 1 902 ? 19.729 6.027 50.751 1.00 82.31 902 LEU A CA 1
ATOM 7143 C C . LEU A 1 902 ? 20.661 6.886 51.625 1.00 82.31 902 LEU A C 1
ATOM 7145 O O . LEU A 1 902 ? 21.402 6.353 52.448 1.00 82.31 902 LEU A O 1
ATOM 7149 N N . LEU A 1 903 ? 20.559 8.213 51.535 1.00 85.44 903 LEU A N 1
ATOM 7150 C CA . LEU A 1 903 ? 21.321 9.150 52.372 1.00 85.44 903 LEU A CA 1
ATOM 7151 C C . LEU A 1 903 ? 20.950 9.046 53.859 1.00 85.44 903 LEU A C 1
ATOM 7153 O O . LEU A 1 903 ? 21.827 9.046 54.721 1.00 85.44 903 LEU A O 1
ATOM 7157 N N . SER A 1 904 ? 19.661 8.876 54.184 1.00 82.38 904 SER A N 1
ATOM 7158 C CA . SER A 1 904 ? 19.218 8.624 55.567 1.00 82.38 904 SER A CA 1
ATOM 7159 C C . SER A 1 904 ? 19.753 7.306 56.143 1.00 82.38 904 SER A C 1
ATOM 7161 O O . SER A 1 904 ? 19.774 7.124 57.359 1.00 82.38 904 SER A O 1
ATOM 7163 N N . ARG A 1 905 ? 20.219 6.404 55.270 1.00 78.94 905 ARG A N 1
ATOM 7164 C CA . ARG A 1 905 ? 20.857 5.125 55.597 1.00 78.94 905 ARG A CA 1
ATOM 7165 C C . ARG A 1 905 ? 22.385 5.166 55.448 1.00 78.94 905 ARG A C 1
ATOM 7167 O O . ARG A 1 905 ? 22.997 4.116 55.327 1.00 78.94 905 ARG A O 1
ATOM 7174 N N . GLN A 1 906 ? 22.998 6.353 55.512 1.00 83.75 906 GLN A N 1
ATOM 7175 C CA . GLN A 1 906 ? 24.456 6.562 55.459 1.00 83.75 906 GLN A CA 1
ATOM 7176 C C . GLN A 1 906 ? 25.122 6.191 54.116 1.00 83.75 906 GLN A C 1
ATOM 7178 O O . GLN A 1 906 ? 26.300 5.825 54.094 1.00 83.75 906 GLN A O 1
ATOM 7183 N N . ALA A 1 907 ? 24.402 6.293 52.991 1.00 85.06 907 ALA A N 1
ATOM 7184 C CA . ALA A 1 907 ? 25.051 6.294 51.680 1.00 85.06 907 ALA A CA 1
ATOM 7185 C C . ALA A 1 907 ? 26.013 7.488 51.569 1.00 85.06 907 ALA A C 1
ATOM 7187 O O . ALA A 1 907 ? 25.656 8.599 51.962 1.00 85.06 907 ALA A O 1
ATOM 7188 N N . ASP A 1 908 ? 27.210 7.256 51.037 1.00 86.62 908 ASP A N 1
ATOM 7189 C CA . ASP A 1 908 ? 28.251 8.263 50.867 1.00 86.62 908 ASP A CA 1
ATOM 7190 C C . ASP A 1 908 ? 27.946 9.143 49.636 1.00 86.62 908 ASP A C 1
ATOM 7192 O O . ASP A 1 908 ? 28.003 8.654 48.500 1.00 86.62 908 ASP A O 1
ATOM 7196 N N . PRO A 1 909 ? 27.606 10.434 49.820 1.00 88.25 909 PRO A N 1
ATOM 7197 C CA . PRO A 1 909 ? 27.358 11.350 48.708 1.00 88.25 909 PRO A CA 1
ATOM 7198 C C . PRO A 1 909 ? 28.625 11.707 47.919 1.00 88.25 909 PRO A C 1
ATOM 7200 O O . PRO A 1 909 ? 28.502 12.174 46.782 1.00 88.25 909 PRO A O 1
ATOM 7203 N N . GLU A 1 910 ? 29.807 11.473 48.495 1.00 90.75 910 GLU A N 1
ATOM 7204 C CA . GLU A 1 910 ? 31.118 11.797 47.920 1.00 90.75 910 GLU A CA 1
ATOM 7205 C C . GLU A 1 910 ? 31.753 10.626 47.170 1.00 90.75 910 GLU A C 1
ATOM 7207 O O . GLU A 1 910 ? 32.772 10.809 46.492 1.00 90.75 910 GLU A O 1
ATOM 7212 N N . ALA A 1 911 ? 31.151 9.433 47.245 1.00 88.19 911 ALA A N 1
ATOM 7213 C CA . ALA A 1 911 ? 31.553 8.312 46.414 1.00 88.19 911 ALA A CA 1
ATOM 7214 C C . ALA A 1 911 ? 31.563 8.748 44.941 1.00 88.19 911 ALA A C 1
ATOM 7216 O O . ALA A 1 911 ? 30.703 9.519 44.499 1.00 88.19 911 ALA A O 1
ATOM 7217 N N . CYS A 1 912 ? 32.531 8.244 44.172 1.00 87.75 912 CYS A N 1
ATOM 7218 C CA . CYS A 1 912 ? 32.704 8.584 42.763 1.00 87.75 912 CYS A CA 1
ATOM 7219 C C . CYS A 1 912 ? 32.837 7.329 41.889 1.00 87.75 912 CYS A C 1
ATOM 7221 O O . CYS A 1 912 ? 33.400 6.321 42.314 1.00 87.75 912 CYS A O 1
ATOM 7223 N N . ASN A 1 913 ? 32.290 7.377 40.672 1.00 87.25 913 ASN A N 1
ATOM 7224 C CA . ASN A 1 913 ? 32.411 6.268 39.723 1.00 87.25 913 ASN A CA 1
ATOM 7225 C C . ASN A 1 913 ? 33.800 6.226 39.058 1.00 87.25 913 ASN A C 1
ATOM 7227 O O . ASN A 1 913 ? 34.665 7.059 39.329 1.00 87.25 913 ASN A O 1
ATOM 7231 N N . GLN A 1 914 ? 34.030 5.290 38.131 1.00 88.12 914 GLN A N 1
ATOM 7232 C CA . GLN A 1 914 ? 35.315 5.185 37.419 1.00 88.12 914 GLN A CA 1
ATOM 7233 C C . GLN A 1 914 ? 35.722 6.453 36.648 1.00 88.12 914 GLN A C 1
ATOM 7235 O O . GLN A 1 914 ? 36.913 6.637 36.397 1.00 88.12 914 GLN A O 1
ATOM 7240 N N . ASN A 1 915 ? 34.780 7.344 36.323 1.00 85.31 915 ASN A N 1
ATOM 7241 C CA . ASN A 1 915 ? 35.043 8.643 35.695 1.00 85.31 915 ASN A CA 1
ATOM 7242 C C . ASN A 1 915 ? 35.255 9.773 36.718 1.00 85.31 915 ASN A C 1
ATOM 7244 O O . ASN A 1 915 ? 35.490 10.909 36.323 1.00 85.31 915 ASN A O 1
ATOM 7248 N N . GLY A 1 916 ? 35.180 9.487 38.019 1.00 88.25 916 GLY A N 1
ATOM 7249 C CA . GLY A 1 916 ? 35.255 10.478 39.092 1.00 88.25 916 GLY A CA 1
ATOM 7250 C C . GLY A 1 916 ? 33.954 11.256 39.316 1.00 88.25 916 GLY A C 1
ATOM 7251 O O . GLY A 1 916 ? 33.977 12.277 39.992 1.00 88.25 916 GLY A O 1
ATOM 7252 N N . GLN A 1 917 ? 32.821 10.812 38.761 1.00 91.25 917 GLN A N 1
ATOM 7253 C CA . GLN A 1 917 ? 31.545 11.523 38.899 1.00 91.25 917 GLN A CA 1
ATOM 7254 C C . GLN A 1 917 ? 30.854 11.161 40.215 1.00 91.25 917 GLN A C 1
ATOM 7256 O O . GLN A 1 917 ? 30.699 9.976 40.517 1.00 91.25 917 GLN A O 1
ATOM 7261 N N . THR A 1 918 ? 30.385 12.168 40.954 1.00 92.69 918 THR A N 1
ATOM 7262 C CA . THR A 1 918 ? 29.615 11.993 42.196 1.00 92.69 918 THR A CA 1
ATOM 7263 C C . THR A 1 918 ? 28.111 12.145 41.982 1.00 92.69 918 THR A C 1
ATOM 7265 O O . THR A 1 918 ? 27.644 12.591 40.927 1.00 92.69 918 THR A O 1
ATOM 7268 N N . ALA A 1 919 ? 27.323 11.793 43.001 1.00 91.00 919 ALA A N 1
ATOM 7269 C CA . ALA A 1 919 ? 25.863 11.855 42.947 1.00 91.00 919 ALA A CA 1
ATOM 7270 C C . ALA A 1 919 ? 25.335 13.258 42.581 1.00 91.00 919 ALA A C 1
ATOM 7272 O O . ALA A 1 919 ? 24.396 13.371 41.792 1.00 91.00 919 ALA A O 1
ATOM 7273 N N . ILE A 1 920 ? 25.972 14.331 43.072 1.00 93.06 920 ILE A N 1
ATOM 7274 C CA . ILE A 1 920 ? 25.570 15.714 42.763 1.00 93.06 920 ILE A CA 1
ATOM 7275 C C . ILE A 1 920 ? 25.857 16.109 41.307 1.00 93.06 920 ILE A C 1
ATOM 7277 O O . ILE A 1 920 ? 25.078 16.854 40.714 1.00 93.06 920 ILE A O 1
ATOM 7281 N N . MET A 1 921 ? 26.912 15.566 40.687 1.00 92.88 921 MET A N 1
ATOM 7282 C CA . MET A 1 921 ? 27.200 15.788 39.263 1.00 92.88 921 MET A CA 1
ATOM 7283 C C . MET A 1 921 ? 26.156 15.115 38.370 1.00 92.88 921 MET A C 1
ATOM 7285 O O . MET A 1 921 ? 25.684 15.705 37.397 1.00 92.88 921 MET A O 1
ATOM 7289 N N . LEU A 1 922 ? 25.752 13.895 38.732 1.00 91.06 922 LEU A N 1
ATOM 7290 C CA . LEU A 1 922 ? 24.716 13.150 38.018 1.00 91.06 922 LEU A CA 1
ATOM 7291 C C . LEU A 1 922 ? 23.339 13.809 38.194 1.00 91.06 922 LEU A C 1
ATOM 7293 O O . LEU A 1 922 ? 22.630 14.001 37.207 1.00 91.06 922 LEU A O 1
ATOM 7297 N N . ALA A 1 923 ? 23.006 14.269 39.404 1.00 89.31 923 ALA A N 1
ATOM 7298 C CA . ALA A 1 923 ? 21.788 15.038 39.665 1.00 89.31 923 ALA A CA 1
ATOM 7299 C C . ALA A 1 923 ? 21.743 16.369 38.885 1.00 89.31 923 ALA A C 1
ATOM 7301 O O . ALA A 1 923 ? 20.685 16.786 38.410 1.00 89.31 923 ALA A O 1
ATOM 7302 N N . ALA A 1 924 ? 22.893 17.027 38.702 1.00 88.81 924 ALA A N 1
ATOM 7303 C CA . ALA A 1 924 ? 22.980 18.256 37.915 1.00 88.81 924 ALA A CA 1
ATOM 7304 C C . ALA A 1 924 ? 22.716 18.016 36.418 1.00 88.81 924 ALA A C 1
ATOM 7306 O O . ALA A 1 924 ? 22.174 18.892 35.745 1.00 88.81 924 ALA A O 1
ATOM 7307 N N . SER A 1 925 ? 23.036 16.822 35.901 1.00 86.81 925 SER A N 1
ATOM 7308 C CA . SER A 1 925 ? 22.743 16.447 34.510 1.00 86.81 925 SER A CA 1
ATOM 7309 C C . SER A 1 925 ? 21.257 16.180 34.240 1.00 86.81 925 SER A C 1
ATOM 7311 O O . SER A 1 925 ? 20.772 16.489 33.151 1.00 86.81 925 SER A O 1
ATOM 7313 N N . CYS A 1 926 ? 20.518 15.654 35.225 1.00 80.50 926 CYS A N 1
ATOM 7314 C CA . CYS A 1 926 ? 19.125 15.231 35.049 1.00 80.50 926 CYS A CA 1
ATOM 7315 C C . CYS A 1 926 ? 18.089 16.352 35.250 1.00 80.50 926 CYS A C 1
ATOM 7317 O O . CYS A 1 926 ? 16.927 16.175 34.892 1.00 80.50 926 CYS A O 1
ATOM 7319 N N . GLY A 1 927 ? 18.474 17.513 35.796 1.00 79.50 927 GLY A N 1
ATOM 7320 C CA . GLY A 1 927 ? 17.547 18.639 35.981 1.00 79.50 927 GLY A CA 1
ATOM 7321 C C . GLY A 1 927 ? 16.735 18.609 37.287 1.00 79.50 927 GLY A C 1
ATOM 7322 O O . GLY A 1 927 ? 15.853 19.450 37.477 1.00 79.50 927 GLY A O 1
ATOM 7323 N N . SER A 1 928 ? 17.040 17.707 38.232 1.00 80.56 928 SER A N 1
ATOM 7324 C CA . SER A 1 928 ? 16.302 17.584 39.502 1.00 80.56 928 SER A CA 1
ATOM 7325 C C . SER A 1 928 ? 16.740 18.595 40.579 1.00 80.56 928 SER A C 1
ATOM 7327 O O . SER A 1 928 ? 17.594 18.326 41.425 1.00 80.56 928 SER A O 1
ATOM 7329 N N . VAL A 1 929 ? 16.093 19.767 40.597 1.00 83.69 929 VAL A N 1
ATOM 7330 C CA . VAL A 1 929 ? 16.322 20.843 41.589 1.00 83.69 929 VAL A CA 1
ATOM 7331 C C . VAL A 1 929 ? 16.178 20.360 43.038 1.00 83.69 929 VAL A C 1
ATOM 7333 O O . VAL A 1 929 ? 16.999 20.677 43.899 1.00 83.69 929 VAL A O 1
ATOM 7336 N N . ALA A 1 930 ? 15.130 19.583 43.319 1.00 81.62 930 ALA A N 1
ATOM 7337 C CA . ALA A 1 930 ? 14.834 19.131 44.673 1.00 81.62 930 ALA A CA 1
ATOM 7338 C C . ALA A 1 930 ? 15.884 18.139 45.203 1.00 81.62 930 ALA A C 1
ATOM 7340 O O . ALA A 1 930 ? 16.128 18.101 46.407 1.00 81.62 930 ALA A O 1
ATOM 7341 N N . LEU A 1 931 ? 16.522 17.368 44.318 1.00 86.62 931 LEU A N 1
ATOM 7342 C CA . LEU A 1 931 ? 17.567 16.418 44.684 1.00 86.62 931 LEU A CA 1
ATOM 7343 C C . LEU A 1 931 ? 18.905 17.109 44.993 1.00 86.62 931 LEU A C 1
ATOM 7345 O O . LEU A 1 931 ? 19.567 16.720 45.951 1.00 86.62 931 LEU A O 1
ATOM 7349 N N . ILE A 1 932 ? 19.273 18.166 44.257 1.00 88.69 932 ILE A N 1
ATOM 7350 C CA . ILE A 1 932 ? 20.469 18.978 44.559 1.00 88.69 932 ILE A CA 1
ATOM 7351 C C . ILE A 1 932 ? 20.408 19.521 45.993 1.00 88.69 932 ILE A C 1
ATOM 7353 O O . ILE A 1 932 ? 21.376 19.410 46.742 1.00 88.69 932 ILE A O 1
ATOM 7357 N N . GLY A 1 933 ? 19.245 20.035 46.412 1.00 84.50 933 GLY A N 1
ATOM 7358 C CA . GLY A 1 933 ? 19.041 20.509 47.783 1.00 84.50 933 GLY A CA 1
ATOM 7359 C C . GLY A 1 933 ? 19.181 19.408 48.841 1.00 84.50 933 GLY A C 1
ATOM 7360 O O . GLY A 1 933 ? 19.728 19.656 49.914 1.00 84.50 933 GLY A O 1
ATOM 7361 N N . VAL A 1 934 ? 18.730 18.185 48.537 1.00 87.12 934 VAL A N 1
ATOM 7362 C CA . VAL A 1 934 ? 18.892 17.025 49.429 1.00 87.12 934 VAL A CA 1
ATOM 7363 C C . VAL A 1 934 ? 20.365 16.622 49.530 1.00 87.12 934 VAL A C 1
ATOM 7365 O O . VAL A 1 934 ? 20.862 16.486 50.640 1.00 87.12 934 VAL A O 1
ATOM 7368 N N . LEU A 1 935 ? 21.088 16.491 48.417 1.00 89.69 935 LEU A N 1
ATOM 7369 C CA . LEU A 1 935 ? 22.501 16.087 48.423 1.00 89.69 935 LEU A CA 1
ATOM 7370 C C . LEU A 1 935 ? 23.394 17.086 49.175 1.00 89.69 935 LEU A C 1
ATOM 7372 O O . LEU A 1 935 ? 24.227 16.678 49.982 1.00 89.69 935 LEU A O 1
ATOM 7376 N N . LEU A 1 936 ? 23.170 18.391 48.995 1.00 86.88 936 LEU A N 1
ATOM 7377 C CA . LEU A 1 936 ? 23.903 19.434 49.727 1.00 86.88 936 LEU A CA 1
ATOM 7378 C C . LEU A 1 936 ? 23.615 19.412 51.238 1.00 86.88 936 LEU A C 1
ATOM 7380 O O . LEU A 1 936 ? 24.509 19.684 52.036 1.00 86.88 936 LEU A O 1
ATOM 7384 N N . LYS A 1 937 ? 22.392 19.046 51.650 1.00 87.06 937 LYS A N 1
ATOM 7385 C CA . LYS A 1 937 ? 22.042 18.871 53.072 1.00 87.06 937 LYS A CA 1
ATOM 7386 C C . LYS A 1 937 ? 22.827 17.727 53.727 1.00 87.06 937 LYS A C 1
ATOM 7388 O O . LYS A 1 937 ? 23.080 17.787 54.925 1.00 87.06 937 LYS A O 1
ATOM 7393 N N . TYR A 1 938 ? 23.224 16.722 52.948 1.00 87.06 938 TYR A N 1
ATOM 7394 C CA . TYR A 1 938 ? 24.076 15.614 53.384 1.00 87.06 938 TYR A CA 1
ATOM 7395 C C . TYR A 1 938 ? 25.565 15.853 53.059 1.00 87.06 938 TYR A C 1
ATOM 7397 O O . TYR A 1 938 ? 26.319 14.904 52.900 1.00 87.06 938 TYR A O 1
ATOM 7405 N N . SER A 1 939 ? 26.003 17.116 52.990 1.00 84.06 939 SER A N 1
ATOM 7406 C CA . SER A 1 939 ? 27.417 17.513 52.856 1.00 84.06 939 SER A CA 1
ATOM 7407 C C . SER A 1 939 ? 28.106 17.146 51.530 1.00 84.06 939 SER A C 1
ATOM 7409 O O . SER A 1 939 ? 29.333 17.077 51.495 1.00 84.06 939 SER A O 1
ATOM 7411 N N . ALA A 1 940 ? 27.357 16.983 50.431 1.00 88.31 940 ALA A N 1
ATOM 7412 C CA . ALA A 1 940 ? 27.955 16.815 49.102 1.00 88.31 940 ALA A CA 1
ATOM 7413 C C . ALA A 1 940 ? 28.799 18.042 48.687 1.00 88.31 940 ALA A C 1
ATOM 7415 O O . ALA A 1 940 ? 28.331 19.185 48.775 1.00 88.31 940 ALA A O 1
ATOM 7416 N N . LYS A 1 941 ? 30.022 17.836 48.187 1.00 88.75 941 LYS A N 1
ATOM 7417 C CA . LYS A 1 941 ? 30.931 18.908 47.757 1.00 88.75 941 LYS A CA 1
ATOM 7418 C C . LYS A 1 941 ? 30.540 19.445 46.386 1.00 88.75 941 LYS A C 1
ATOM 7420 O O . LYS A 1 941 ? 30.745 18.822 45.347 1.00 88.75 941 LYS A O 1
ATOM 7425 N N . ILE A 1 942 ? 30.042 20.678 46.379 1.00 90.25 942 ILE A N 1
ATOM 7426 C CA . ILE A 1 942 ? 29.509 21.339 45.180 1.00 90.25 942 ILE A CA 1
ATOM 7427 C C . ILE A 1 942 ? 30.548 21.554 44.059 1.00 90.25 942 ILE A C 1
ATOM 7429 O O . ILE A 1 942 ? 30.208 21.458 42.877 1.00 90.25 942 ILE A O 1
ATOM 7433 N N . ASN A 1 943 ? 31.811 21.784 44.439 1.00 90.75 943 ASN A N 1
ATOM 7434 C CA . ASN A 1 943 ? 32.930 22.127 43.552 1.00 90.75 943 ASN A CA 1
ATOM 7435 C C . ASN A 1 943 ? 33.884 20.960 43.260 1.00 90.75 943 ASN A C 1
ATOM 7437 O O . ASN A 1 943 ? 34.932 21.173 42.655 1.00 90.75 943 ASN A O 1
ATOM 7441 N N . GLN A 1 944 ? 33.551 19.734 43.675 1.00 91.12 944 GLN A N 1
ATOM 7442 C CA . GLN A 1 944 ? 34.352 18.568 43.308 1.00 91.12 944 GLN A CA 1
ATOM 7443 C C . GLN A 1 944 ? 34.420 18.441 41.779 1.00 91.12 944 GLN A C 1
ATOM 7445 O O . GLN A 1 944 ? 33.447 18.746 41.089 1.00 91.12 944 GLN A O 1
ATOM 7450 N N . GLN A 1 945 ? 35.568 18.014 41.256 1.00 92.75 945 GLN A N 1
ATOM 7451 C CA . GLN A 1 945 ? 35.793 17.809 39.828 1.00 92.75 945 GLN A CA 1
ATOM 7452 C C . GLN A 1 945 ? 35.998 16.323 39.541 1.00 92.75 945 GLN A C 1
ATOM 7454 O O . GLN A 1 945 ? 36.645 15.615 40.313 1.00 92.75 945 GLN A O 1
ATOM 7459 N N . ASP A 1 946 ? 35.425 15.859 38.436 1.00 92.00 946 ASP A N 1
ATOM 7460 C CA . ASP A 1 946 ? 35.635 14.504 37.942 1.00 92.00 946 ASP A CA 1
ATOM 7461 C C . ASP A 1 946 ? 37.026 14.341 37.294 1.00 92.00 946 ASP A C 1
ATOM 7463 O O . ASP A 1 946 ? 37.837 15.273 37.254 1.00 92.00 946 ASP A O 1
ATOM 7467 N N . LYS A 1 947 ? 37.316 13.159 36.735 1.00 91.69 947 LYS A N 1
ATOM 7468 C CA . LYS A 1 947 ? 38.599 12.891 36.061 1.00 91.69 947 LYS A CA 1
ATOM 7469 C C . LYS A 1 947 ? 38.836 13.734 34.808 1.00 91.69 947 LYS A C 1
ATOM 7471 O O . LYS A 1 947 ? 39.942 13.677 34.289 1.00 91.69 947 LYS A O 1
ATOM 7476 N N . PHE A 1 948 ? 37.847 14.489 34.331 1.00 90.62 948 PHE A N 1
ATOM 7477 C CA . PHE A 1 948 ? 37.959 15.438 33.221 1.00 90.62 948 PHE A CA 1
ATOM 7478 C C . PHE A 1 948 ? 38.032 16.893 33.705 1.00 90.62 948 PHE A C 1
ATOM 7480 O O . PHE A 1 948 ? 38.000 17.814 32.890 1.00 90.62 948 PHE A O 1
ATOM 7487 N N . GLY A 1 949 ? 38.113 17.130 35.017 1.00 89.94 949 GLY A N 1
ATOM 7488 C CA . GLY A 1 949 ? 38.084 18.472 35.595 1.00 89.94 949 GLY A CA 1
ATOM 7489 C C . GLY A 1 949 ? 36.680 19.091 35.640 1.00 89.94 949 GLY A C 1
ATOM 7490 O O . GLY A 1 949 ? 36.544 20.293 35.849 1.00 89.94 949 GLY A O 1
ATOM 7491 N N . ARG A 1 950 ? 35.601 18.331 35.432 1.00 93.31 950 ARG A N 1
ATOM 7492 C CA . ARG A 1 950 ? 34.241 18.891 35.368 1.00 93.31 950 ARG A CA 1
ATOM 7493 C C . ARG A 1 950 ? 33.539 18.806 36.714 1.00 93.31 950 ARG A C 1
ATOM 7495 O O . ARG A 1 950 ? 33.450 17.740 37.312 1.00 93.31 950 ARG A O 1
ATOM 7502 N N . SER A 1 951 ? 32.997 19.938 37.155 1.00 94.31 951 SER A N 1
ATOM 7503 C CA . SER A 1 951 ? 32.158 20.052 38.356 1.00 94.31 951 SER A CA 1
ATOM 7504 C C . SER A 1 951 ? 30.664 19.908 38.052 1.00 94.31 951 SER A C 1
ATOM 7506 O O . SER A 1 951 ? 30.244 19.931 36.893 1.00 94.31 951 SER A O 1
ATOM 7508 N N . SER A 1 952 ? 29.830 19.824 39.095 1.00 92.31 952 SER A N 1
ATOM 7509 C CA . SER A 1 952 ? 28.361 19.796 38.968 1.00 92.31 952 SER A CA 1
ATOM 7510 C C . SER A 1 952 ? 27.807 20.951 38.112 1.00 92.31 952 SER A C 1
ATOM 7512 O O . SER A 1 952 ? 26.888 20.753 37.316 1.00 92.31 952 SER A O 1
ATOM 7514 N N . LEU A 1 953 ? 28.434 22.132 38.185 1.00 94.38 953 LEU A N 1
ATOM 7515 C CA . LEU A 1 953 ? 28.074 23.306 37.391 1.00 94.38 953 LEU A CA 1
ATOM 7516 C C . LEU A 1 953 ? 28.344 23.110 35.887 1.00 94.38 953 LEU A C 1
ATOM 7518 O O . LEU A 1 953 ? 27.519 23.505 35.065 1.00 94.38 953 LEU A O 1
ATOM 7522 N N . HIS A 1 954 ? 29.434 22.429 35.513 1.00 93.88 954 HIS A N 1
ATOM 7523 C CA . HIS A 1 954 ? 29.710 22.073 34.114 1.00 93.88 954 HIS A CA 1
ATOM 7524 C C . HIS A 1 954 ? 28.647 21.126 33.558 1.00 93.88 954 HIS A C 1
ATOM 7526 O O . HIS A 1 954 ? 28.181 21.298 32.432 1.00 93.88 954 HIS A O 1
ATOM 7532 N N . TYR A 1 955 ? 28.234 20.139 34.356 1.00 92.50 955 TYR A N 1
ATOM 7533 C CA . TYR A 1 955 ? 27.184 19.200 33.974 1.00 92.50 955 TYR A CA 1
ATOM 7534 C C . TYR A 1 955 ? 25.834 19.904 33.792 1.00 92.50 955 TYR A C 1
ATOM 7536 O O . TYR A 1 955 ? 25.185 19.692 32.767 1.00 92.50 955 TYR A O 1
ATOM 7544 N N . ALA A 1 956 ? 25.449 20.805 34.700 1.00 91.81 956 ALA A N 1
ATOM 7545 C CA . ALA A 1 956 ? 24.231 21.603 34.547 1.00 91.81 956 ALA A CA 1
ATOM 7546 C C . ALA A 1 956 ? 24.230 22.416 33.238 1.00 91.81 956 ALA A C 1
ATOM 7548 O O . ALA A 1 956 ? 23.232 22.435 32.520 1.00 91.81 956 ALA A O 1
ATOM 7549 N N . ILE A 1 957 ? 25.360 23.037 32.883 1.00 91.88 957 ILE A N 1
ATOM 7550 C CA . ILE A 1 957 ? 25.488 23.871 31.676 1.00 91.88 957 ILE A CA 1
ATOM 7551 C C . ILE A 1 957 ? 25.487 23.022 30.403 1.00 91.88 957 ILE A C 1
ATOM 7553 O O . ILE A 1 957 ? 24.751 23.325 29.464 1.00 91.88 957 ILE A O 1
ATOM 7557 N N . LYS A 1 958 ? 26.249 21.921 30.380 1.00 89.06 958 LYS A N 1
ATOM 7558 C CA . LYS A 1 958 ? 26.307 20.986 29.245 1.00 89.06 958 LYS A CA 1
ATOM 7559 C C . LYS A 1 958 ? 24.929 20.424 28.886 1.00 89.06 958 LYS A C 1
ATOM 7561 O O . LYS A 1 958 ? 24.639 20.233 27.708 1.00 89.06 958 LYS A O 1
ATOM 7566 N N . TYR A 1 959 ? 24.090 20.169 29.891 1.00 86.38 959 TYR A N 1
ATOM 7567 C CA . TYR A 1 959 ? 22.726 19.660 29.716 1.00 86.38 959 TYR A CA 1
A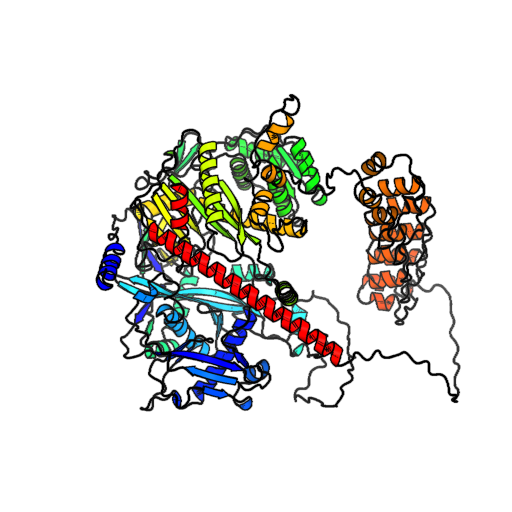TOM 7568 C C . TYR A 1 959 ? 21.648 20.757 29.750 1.00 86.38 959 TYR A C 1
ATOM 7570 O O . TYR A 1 959 ? 20.461 20.449 29.826 1.00 86.38 959 TYR A O 1
ATOM 7578 N N . ASN A 1 960 ? 22.044 22.028 29.630 1.00 86.31 960 ASN A N 1
ATOM 7579 C CA . ASN A 1 960 ? 21.153 23.178 29.461 1.00 86.31 960 ASN A CA 1
ATOM 7580 C C . ASN A 1 960 ? 20.175 23.440 30.633 1.00 86.31 960 ASN A C 1
ATOM 7582 O O . ASN A 1 960 ? 19.055 23.913 30.429 1.00 86.31 960 ASN A O 1
ATOM 7586 N N . GLN A 1 961 ? 20.592 23.155 31.869 1.00 87.75 961 GLN A N 1
ATOM 7587 C CA . GLN A 1 961 ? 19.773 23.221 33.086 1.00 87.75 961 GLN A CA 1
ATOM 7588 C C . GLN A 1 961 ? 19.899 24.568 33.824 1.00 87.75 961 GLN A C 1
ATOM 7590 O O . GLN A 1 961 ? 20.360 24.619 34.964 1.00 87.75 961 GLN A O 1
ATOM 7595 N N . ALA A 1 962 ? 19.441 25.665 33.208 1.00 87.12 962 ALA A N 1
ATOM 7596 C CA . ALA A 1 962 ? 19.622 27.036 33.723 1.00 87.12 962 ALA A CA 1
ATOM 7597 C C . ALA A 1 962 ? 19.171 27.240 35.188 1.00 87.12 962 ALA A C 1
ATOM 7599 O O . ALA A 1 962 ? 19.844 27.919 35.960 1.00 87.12 962 ALA A O 1
ATOM 7600 N N . LYS A 1 963 ? 18.065 26.603 35.602 1.00 88.44 963 LYS A N 1
ATOM 7601 C CA . LYS A 1 963 ? 17.554 26.687 36.983 1.00 88.44 963 LYS A CA 1
ATOM 7602 C C . LYS A 1 963 ? 18.454 25.976 38.000 1.00 88.44 963 LYS A C 1
ATOM 7604 O O . LYS A 1 963 ? 18.567 26.426 39.132 1.00 88.44 963 LYS A O 1
ATOM 7609 N N . ILE A 1 964 ? 19.107 24.878 37.610 1.00 90.44 964 ILE A N 1
ATOM 7610 C CA . ILE A 1 964 ? 20.115 24.223 38.455 1.00 90.44 964 ILE A CA 1
ATOM 7611 C C . ILE A 1 964 ? 21.394 25.051 38.487 1.00 90.44 964 ILE A C 1
ATOM 7613 O O . ILE A 1 964 ? 21.986 25.174 39.553 1.00 90.44 964 ILE A O 1
ATOM 7617 N N . THR A 1 965 ? 21.806 25.636 37.359 1.00 91.19 965 THR A N 1
ATOM 7618 C CA . THR A 1 965 ? 22.965 26.538 37.306 1.00 91.19 965 THR A CA 1
ATOM 7619 C C . THR A 1 965 ? 22.821 27.672 38.320 1.00 91.19 965 THR A C 1
ATOM 7621 O O . THR A 1 965 ? 23.741 27.889 39.103 1.00 91.19 965 THR A O 1
ATOM 7624 N N . GLU A 1 966 ? 21.667 28.347 38.362 1.00 91.50 966 GLU A N 1
ATOM 7625 C CA . GLU A 1 966 ? 21.408 29.419 39.333 1.00 91.50 966 GLU A CA 1
ATOM 7626 C C . GLU A 1 966 ? 21.486 28.916 40.781 1.00 91.50 966 GLU A C 1
ATOM 7628 O O . GLU A 1 966 ? 22.214 29.484 41.589 1.00 91.50 966 GLU A O 1
ATOM 7633 N N . ILE A 1 967 ? 20.835 27.791 41.090 1.00 89.81 967 ILE A N 1
ATOM 7634 C CA . ILE A 1 967 ? 20.824 27.221 42.447 1.00 89.81 967 ILE A CA 1
ATOM 7635 C C . ILE A 1 967 ? 22.216 26.759 42.890 1.00 89.81 967 ILE A C 1
ATOM 7637 O O . ILE A 1 967 ? 22.586 26.946 44.046 1.00 89.81 967 ILE A O 1
ATOM 7641 N N . LEU A 1 968 ? 23.007 26.155 42.001 1.00 90.94 968 LEU A N 1
ATOM 7642 C CA . LEU A 1 968 ? 24.375 25.752 42.327 1.00 90.94 968 LEU A CA 1
ATOM 7643 C C . LEU A 1 968 ? 25.246 26.980 42.634 1.00 90.94 968 LEU A C 1
ATOM 7645 O O . LEU A 1 968 ? 26.000 26.959 43.603 1.00 90.94 968 LEU A O 1
ATOM 7649 N N . LEU A 1 969 ? 25.102 28.069 41.874 1.00 92.25 969 LEU A N 1
ATOM 7650 C CA . LEU A 1 969 ? 25.818 29.326 42.127 1.00 92.25 969 LEU A CA 1
ATOM 7651 C C . LEU A 1 969 ? 25.375 29.994 43.437 1.00 92.25 969 LEU A C 1
ATOM 7653 O O . LEU A 1 969 ? 26.222 30.421 44.219 1.00 92.25 969 LEU A O 1
ATOM 7657 N N . GLU A 1 970 ? 24.073 30.008 43.740 1.00 90.44 970 GLU A N 1
ATOM 7658 C CA . GLU A 1 970 ? 23.545 30.464 45.039 1.00 90.44 970 GLU A CA 1
ATOM 7659 C C . GLU A 1 970 ? 24.102 29.660 46.220 1.00 90.44 970 GLU A C 1
ATOM 7661 O O . GLU A 1 970 ? 24.247 30.183 47.325 1.00 90.44 970 GLU A O 1
ATOM 7666 N N . LYS A 1 971 ? 24.419 28.382 45.995 1.00 86.62 971 LYS A N 1
ATOM 7667 C CA . LYS A 1 971 ? 25.005 27.476 46.990 1.00 86.62 971 LYS A CA 1
ATOM 7668 C C . LYS A 1 971 ? 26.538 27.462 46.979 1.00 86.62 971 LYS A C 1
ATOM 7670 O O . LYS A 1 971 ? 27.129 26.627 47.660 1.00 86.62 971 LYS A O 1
ATOM 7675 N N . GLY A 1 972 ? 27.176 28.400 46.273 1.00 86.00 972 GLY A N 1
ATOM 7676 C CA . GLY A 1 972 ? 28.625 28.615 46.311 1.00 86.00 972 GLY A CA 1
ATOM 7677 C C . GLY A 1 972 ? 29.433 27.815 45.284 1.00 86.00 972 GLY A C 1
ATOM 7678 O O . GLY A 1 972 ? 30.628 27.595 45.494 1.00 86.00 972 GLY A O 1
ATOM 7679 N N . ALA A 1 973 ? 28.818 27.361 44.187 1.00 91.75 973 ALA A N 1
ATOM 7680 C CA . ALA A 1 973 ? 29.569 26.796 43.067 1.00 91.75 973 ALA A CA 1
ATOM 7681 C C . ALA A 1 973 ? 30.473 27.864 42.428 1.00 91.75 973 ALA A C 1
ATOM 7683 O O . ALA A 1 973 ? 30.037 28.994 42.217 1.00 91.75 973 ALA A O 1
ATOM 7684 N N . ASP A 1 974 ? 31.715 27.511 42.096 1.00 88.44 974 ASP A N 1
ATOM 7685 C CA . ASP A 1 974 ? 32.659 28.441 41.472 1.00 88.44 974 ASP A CA 1
ATOM 7686 C C . ASP A 1 974 ? 32.444 28.486 39.939 1.00 88.44 974 ASP A C 1
ATOM 7688 O O . ASP A 1 974 ? 32.653 27.474 39.255 1.00 88.44 974 ASP A O 1
ATOM 7692 N N . PRO A 1 975 ? 32.034 29.639 39.367 1.00 89.94 975 PRO A N 1
ATOM 7693 C CA . PRO A 1 975 ? 31.791 29.794 37.930 1.00 89.94 975 PRO A CA 1
ATOM 7694 C C . PRO A 1 975 ? 33.068 29.849 37.074 1.00 89.94 975 PRO A C 1
ATOM 7696 O O . PRO A 1 975 ? 32.968 29.939 35.841 1.00 89.94 975 PRO A O 1
ATOM 7699 N N . ASN A 1 976 ? 34.247 29.815 37.703 1.00 87.38 976 ASN A N 1
ATOM 7700 C CA . ASN A 1 976 ? 35.558 29.964 37.074 1.00 87.38 976 ASN A CA 1
ATOM 7701 C C . ASN A 1 976 ? 36.454 28.720 37.184 1.00 87.38 976 ASN A C 1
ATOM 7703 O O . ASN A 1 976 ? 37.569 28.756 36.670 1.00 87.38 976 ASN A O 1
ATOM 7707 N N . LEU A 1 977 ? 35.982 27.622 37.785 1.00 92.19 977 LEU A N 1
ATOM 7708 C CA . LEU A 1 977 ? 36.715 26.348 37.847 1.00 92.19 977 LEU A CA 1
ATOM 7709 C C . LEU A 1 977 ? 36.980 25.795 36.436 1.00 92.19 977 LEU A C 1
ATOM 7711 O O . LEU A 1 977 ? 36.017 25.443 35.769 1.00 92.19 977 LEU A O 1
ATOM 7715 N N . PRO A 1 978 ? 38.224 25.683 35.950 1.00 90.50 978 PRO A N 1
ATOM 7716 C CA . PRO A 1 978 ? 38.478 25.157 34.613 1.00 90.50 978 PRO A CA 1
ATOM 7717 C C . PRO A 1 978 ? 38.431 23.624 34.587 1.00 90.50 978 PRO A C 1
ATOM 7719 O O . PRO A 1 978 ? 38.956 22.965 35.487 1.00 90.50 978 PRO A O 1
ATOM 7722 N N . ASP A 1 979 ? 37.863 23.053 33.524 1.00 90.62 979 ASP A N 1
ATOM 7723 C CA . ASP A 1 979 ? 38.036 21.638 33.197 1.00 90.62 979 ASP A CA 1
ATOM 7724 C C . ASP A 1 979 ? 39.436 21.344 32.621 1.00 90.62 979 ASP A C 1
ATOM 7726 O O . ASP A 1 979 ? 40.270 22.241 32.460 1.00 90.62 979 ASP A O 1
ATOM 7730 N N . GLN A 1 980 ? 39.732 20.077 32.316 1.00 90.06 980 GLN A N 1
ATOM 7731 C CA . GLN A 1 980 ? 41.045 19.684 31.791 1.00 90.06 980 GLN A CA 1
ATOM 7732 C C . GLN A 1 980 ? 41.405 20.339 30.457 1.00 90.06 980 GLN A C 1
ATOM 7734 O O . GLN A 1 980 ? 42.592 20.437 30.155 1.00 90.06 980 GLN A O 1
ATOM 7739 N N . GLU A 1 981 ? 40.437 20.826 29.685 1.00 86.81 981 GLU A N 1
ATOM 7740 C CA . GLU A 1 981 ? 40.670 21.557 28.438 1.00 86.81 981 GLU A CA 1
ATOM 7741 C C . GLU A 1 981 ? 40.747 23.077 28.666 1.00 86.81 981 GLU A C 1
ATOM 7743 O O . GLU A 1 981 ? 40.889 23.856 27.721 1.00 86.81 981 GLU A O 1
ATOM 7748 N N . GLY A 1 982 ? 40.692 23.520 29.924 1.00 86.81 982 GLY A N 1
ATOM 7749 C CA . GLY A 1 982 ? 40.688 24.924 30.315 1.00 86.81 982 GLY A CA 1
ATOM 7750 C C . GLY A 1 982 ? 39.323 25.597 30.154 1.00 86.81 982 GLY A C 1
ATOM 7751 O O . GLY A 1 982 ? 39.252 26.825 30.191 1.00 86.81 982 GLY A O 1
ATOM 7752 N N . PHE A 1 983 ? 38.237 24.844 29.952 1.00 89.56 983 PHE A N 1
ATOM 7753 C CA . PHE A 1 983 ? 36.896 25.425 29.901 1.00 89.56 983 PHE A CA 1
ATOM 7754 C C . PHE A 1 983 ? 36.388 25.700 31.308 1.00 89.56 983 PHE A C 1
ATOM 7756 O O . PHE A 1 983 ? 36.129 24.769 32.058 1.00 89.56 983 PHE A O 1
ATOM 7763 N N . THR A 1 984 ? 36.183 26.971 31.649 1.00 91.75 984 THR A N 1
ATOM 7764 C CA . THR A 1 984 ? 35.382 27.334 32.824 1.00 91.75 984 THR A CA 1
ATOM 7765 C C . THR A 1 984 ? 33.887 27.147 32.524 1.00 91.75 984 THR A C 1
ATOM 7767 O O . THR A 1 984 ? 33.495 27.177 31.350 1.00 91.75 984 THR A O 1
ATOM 7770 N N . PRO A 1 985 ? 33.009 27.035 33.540 1.00 92.56 985 PRO A N 1
ATOM 7771 C CA . PRO A 1 985 ? 31.559 27.038 33.366 1.00 92.56 985 PRO A CA 1
ATOM 7772 C C . PRO A 1 985 ? 31.085 28.197 32.484 1.00 92.56 985 PRO A C 1
ATOM 7774 O O . PRO A 1 985 ? 30.257 28.014 31.594 1.00 92.56 985 PRO A O 1
ATOM 7777 N N . THR A 1 986 ? 31.682 29.378 32.668 1.00 89.19 986 THR A N 1
ATOM 7778 C CA . THR A 1 986 ? 31.399 30.576 31.865 1.00 89.19 986 THR A CA 1
ATOM 7779 C C . THR A 1 986 ? 31.775 30.393 30.393 1.00 89.19 986 THR A C 1
ATOM 7781 O O . THR A 1 986 ? 30.960 30.686 29.516 1.00 89.19 986 THR A O 1
ATOM 7784 N N . LEU A 1 987 ? 32.961 29.848 30.094 1.00 90.00 987 LEU A N 1
ATOM 7785 C CA . LEU A 1 987 ? 33.379 29.556 28.715 1.00 90.00 987 LEU A CA 1
ATOM 7786 C C . LEU A 1 987 ? 32.508 28.469 28.073 1.00 90.00 987 LEU A C 1
ATOM 7788 O O . LEU A 1 987 ? 32.104 28.596 26.917 1.00 90.00 987 LEU A O 1
ATOM 7792 N N . MET A 1 988 ? 32.157 27.432 28.835 1.00 90.00 988 MET A N 1
ATOM 7793 C CA . MET A 1 988 ? 31.277 26.358 28.376 1.00 90.00 988 MET A CA 1
ATOM 7794 C C . MET A 1 988 ? 29.869 26.882 28.064 1.00 90.00 988 MET A C 1
ATOM 7796 O O . MET A 1 988 ? 29.301 26.523 27.037 1.00 90.00 988 MET A O 1
ATOM 7800 N N . ALA A 1 989 ? 29.320 27.786 28.878 1.00 88.75 989 ALA A N 1
ATOM 7801 C CA . ALA A 1 989 ? 28.026 28.414 28.608 1.00 88.75 989 ALA A CA 1
ATOM 7802 C C . ALA A 1 989 ? 28.055 29.301 27.352 1.00 88.75 989 ALA A C 1
ATOM 7804 O O . ALA A 1 989 ? 27.094 29.294 26.581 1.00 88.75 989 ALA A O 1
ATOM 7805 N N . CYS A 1 990 ? 29.167 30.006 27.107 1.00 86.62 990 CYS A N 1
ATOM 7806 C CA . CYS A 1 990 ? 29.371 30.782 25.880 1.00 86.62 990 CYS A CA 1
ATOM 7807 C C . CYS A 1 990 ? 29.416 29.879 24.636 1.00 86.62 990 CYS A C 1
ATOM 7809 O O . CYS A 1 990 ? 28.823 30.224 23.618 1.00 86.62 990 CYS A O 1
ATOM 7811 N N . GLN A 1 991 ? 30.049 28.704 24.740 1.00 87.38 991 GLN A N 1
ATOM 7812 C CA . GLN A 1 991 ? 30.086 27.698 23.673 1.00 87.38 991 GLN A CA 1
ATOM 7813 C C . GLN A 1 991 ? 28.704 27.068 23.418 1.00 87.38 991 GLN A C 1
ATOM 7815 O O . GLN A 1 991 ? 28.305 26.875 22.268 1.00 87.38 991 GLN A O 1
ATOM 7820 N N . VAL A 1 992 ? 27.959 26.758 24.486 1.00 86.31 992 VAL A N 1
ATOM 7821 C CA . VAL A 1 992 ? 26.600 26.188 24.413 1.00 86.31 992 VAL A CA 1
ATOM 7822 C C . VAL A 1 992 ? 25.592 27.202 23.859 1.00 86.31 992 VAL A C 1
ATOM 7824 O O . VAL A 1 992 ? 24.660 26.812 23.158 1.00 86.31 992 VAL A O 1
ATOM 7827 N N . GLY A 1 993 ? 25.783 28.496 24.133 1.00 84.31 993 GLY A N 1
ATOM 7828 C CA . GLY A 1 993 ? 24.966 29.575 23.571 1.00 84.31 993 GLY A CA 1
ATOM 7829 C C . GLY A 1 993 ? 23.680 29.899 24.320 1.00 84.31 993 GLY A C 1
ATOM 7830 O O . GLY A 1 993 ? 22.806 30.576 23.778 1.00 84.31 993 GLY A O 1
ATOM 7831 N N . ASN A 1 994 ? 23.529 29.421 25.556 1.00 84.00 994 ASN A N 1
ATOM 7832 C CA . ASN A 1 994 ? 22.352 29.723 26.365 1.00 84.00 994 ASN A CA 1
ATOM 7833 C C . ASN A 1 994 ? 22.490 31.104 27.030 1.00 84.00 994 ASN A C 1
ATOM 7835 O O . ASN A 1 994 ? 23.175 31.254 28.041 1.00 84.00 994 ASN A O 1
ATOM 7839 N N . GLU A 1 995 ? 21.770 32.085 26.485 1.00 88.19 995 GLU A N 1
ATOM 7840 C CA . GLU A 1 995 ? 21.686 33.472 26.966 1.00 88.19 995 GLU A CA 1
ATOM 7841 C C . GLU A 1 995 ? 21.379 33.582 28.467 1.00 88.19 995 GLU A C 1
ATOM 7843 O O . GLU A 1 995 ? 22.095 34.267 29.197 1.00 88.19 995 GLU A O 1
ATOM 7848 N N . ALA A 1 996 ? 20.354 32.871 28.947 1.00 86.44 996 ALA A N 1
ATOM 7849 C CA . ALA A 1 996 ? 19.946 32.919 30.349 1.00 86.44 996 ALA A CA 1
ATOM 7850 C C . ALA A 1 996 ? 21.047 32.375 31.269 1.00 86.44 996 ALA A C 1
ATOM 7852 O O . ALA A 1 996 ? 21.337 32.958 32.308 1.00 86.44 996 ALA A O 1
ATOM 7853 N N . THR A 1 997 ? 21.715 31.296 30.856 1.00 89.50 997 THR A N 1
ATOM 7854 C CA . THR A 1 997 ? 22.807 30.678 31.625 1.00 89.50 997 THR A CA 1
ATOM 7855 C C . THR A 1 997 ? 24.045 31.574 31.664 1.00 89.50 997 THR A C 1
ATOM 7857 O O . THR A 1 997 ? 24.649 31.726 32.724 1.00 89.50 997 THR A O 1
ATOM 7860 N N . VAL A 1 998 ? 24.403 32.218 30.547 1.00 89.19 998 VAL A N 1
ATOM 7861 C CA . VAL A 1 998 ? 25.514 33.186 30.506 1.00 89.19 998 VAL A CA 1
ATOM 7862 C C . VAL A 1 998 ? 25.200 34.412 31.364 1.00 89.19 998 VAL A C 1
ATOM 7864 O O . VAL A 1 998 ? 26.049 34.835 32.141 1.00 89.19 998 VAL A O 1
ATOM 7867 N N . SER A 1 999 ? 23.977 34.945 31.295 1.00 89.19 999 SER A N 1
ATOM 7868 C CA . SER A 1 999 ? 23.548 36.067 32.140 1.00 89.19 999 SER A CA 1
ATOM 7869 C C . SER A 1 999 ? 23.629 35.729 33.635 1.00 89.19 999 SER A C 1
ATOM 7871 O O . SER A 1 999 ? 24.180 36.510 34.414 1.00 89.19 999 SER A O 1
ATOM 7873 N N . ILE A 1 1000 ? 23.167 34.534 34.023 1.00 89.50 1000 ILE A N 1
ATOM 7874 C CA . ILE A 1 1000 ? 23.297 34.018 35.391 1.00 89.50 1000 ILE A CA 1
ATOM 7875 C C . ILE A 1 1000 ? 24.781 33.916 35.781 1.00 89.50 1000 ILE A C 1
ATOM 7877 O O . ILE A 1 1000 ? 25.171 34.430 36.822 1.00 89.50 1000 ILE A O 1
ATOM 7881 N N . LEU A 1 1001 ? 25.647 33.328 34.954 1.00 89.00 1001 LEU A N 1
ATOM 7882 C CA . LEU A 1 1001 ? 27.073 33.186 35.286 1.00 89.00 1001 LEU A CA 1
ATOM 7883 C C . LEU A 1 1001 ? 27.780 34.540 35.448 1.00 89.00 1001 LEU A C 1
ATOM 7885 O O . LEU A 1 1001 ? 28.534 34.713 36.404 1.00 89.00 1001 LEU A O 1
ATOM 7889 N N . LEU A 1 1002 ? 27.490 35.522 34.589 1.00 86.19 1002 LEU A N 1
ATOM 7890 C CA . LEU A 1 1002 ? 28.030 36.882 34.712 1.00 86.19 1002 LEU A CA 1
ATOM 7891 C C . LEU A 1 1002 ? 27.567 37.567 36.010 1.00 86.19 1002 LEU A C 1
ATOM 7893 O O . LEU A 1 1002 ? 28.379 38.199 36.688 1.00 86.19 1002 LEU A O 1
ATOM 7897 N N . LYS A 1 1003 ? 26.298 37.384 36.412 1.00 88.44 1003 LYS A N 1
ATOM 7898 C CA . LYS A 1 1003 ? 25.759 37.876 37.697 1.00 88.44 1003 LYS A CA 1
ATOM 7899 C C . LYS A 1 1003 ? 26.547 37.335 38.898 1.00 88.44 1003 LYS A C 1
ATOM 7901 O O . LYS A 1 1003 ? 26.759 38.069 39.860 1.00 88.44 1003 LYS A O 1
ATOM 7906 N N . TYR A 1 1004 ? 27.022 36.091 38.835 1.00 88.25 1004 TYR A N 1
ATOM 7907 C CA . TYR A 1 1004 ? 27.813 35.453 39.897 1.00 88.25 1004 TYR A CA 1
ATOM 7908 C C . TYR A 1 1004 ? 29.337 35.554 39.683 1.00 88.25 1004 TYR A C 1
ATOM 7910 O O . TYR A 1 1004 ? 30.085 34.758 40.240 1.00 88.25 1004 TYR A O 1
ATOM 7918 N N . LYS A 1 1005 ? 29.824 36.565 38.944 1.00 86.31 1005 LYS A N 1
ATOM 7919 C CA . LYS A 1 1005 ? 31.262 36.830 38.696 1.00 86.31 1005 LYS A CA 1
ATOM 7920 C C . LYS A 1 1005 ? 31.985 35.751 37.868 1.00 86.31 1005 LYS A C 1
ATOM 7922 O O . LYS A 1 1005 ? 33.194 35.553 38.012 1.00 86.31 1005 LYS A O 1
ATOM 7927 N N . GLY A 1 1006 ? 31.271 35.069 36.978 1.00 86.06 1006 GLY A N 1
ATOM 7928 C CA . GLY A 1 1006 ? 31.875 34.253 35.928 1.00 86.06 1006 GLY A CA 1
ATOM 7929 C C . GLY A 1 1006 ? 32.697 35.114 34.969 1.00 86.06 1006 GLY A C 1
ATOM 7930 O O . GLY A 1 1006 ? 32.220 36.143 34.493 1.00 86.06 1006 GLY A O 1
ATOM 7931 N N . ASN A 1 1007 ? 33.939 34.719 34.702 1.00 83.25 1007 ASN A N 1
ATOM 7932 C CA . ASN A 1 1007 ? 34.884 35.464 33.881 1.00 83.25 1007 ASN A CA 1
ATOM 7933 C C . ASN A 1 1007 ? 34.870 34.939 32.432 1.00 83.25 1007 ASN A C 1
ATOM 7935 O O . ASN A 1 1007 ? 35.448 33.883 32.152 1.00 83.25 1007 ASN A O 1
ATOM 7939 N N . PRO A 1 1008 ? 34.259 35.667 31.478 1.00 83.69 1008 PRO A N 1
ATOM 7940 C CA . PRO A 1 1008 ? 34.258 35.269 30.074 1.00 83.69 1008 PRO A CA 1
ATOM 7941 C C . PRO A 1 1008 ? 35.606 35.529 29.384 1.00 83.69 1008 PRO A C 1
ATOM 7943 O O . PRO A 1 1008 ? 35.796 35.087 28.256 1.00 83.69 1008 PRO A O 1
ATOM 7946 N N . ASN A 1 1009 ? 36.549 36.226 30.027 1.00 80.00 1009 ASN A N 1
ATOM 7947 C CA . ASN A 1 1009 ? 37.858 36.553 29.453 1.00 80.00 1009 ASN A CA 1
ATOM 7948 C C . ASN A 1 1009 ? 38.936 35.500 29.760 1.00 80.00 1009 ASN A C 1
ATOM 7950 O O . ASN A 1 1009 ? 40.061 35.614 29.264 1.00 80.00 1009 ASN A O 1
ATOM 7954 N N . CYS A 1 1010 ? 38.617 34.472 30.553 1.00 77.81 1010 CYS A N 1
ATOM 7955 C CA . CYS A 1 1010 ? 39.488 33.311 30.719 1.00 77.81 1010 CYS A CA 1
ATOM 7956 C C . CYS A 1 1010 ? 39.785 32.668 29.356 1.00 77.81 1010 CYS A C 1
ATOM 7958 O O . CYS A 1 1010 ? 38.943 32.682 28.459 1.00 77.81 1010 CYS A O 1
ATOM 7960 N N . ARG A 1 1011 ? 40.985 32.106 29.200 1.00 81.38 1011 ARG A N 1
ATOM 7961 C CA . ARG A 1 1011 ? 41.388 31.378 27.993 1.00 81.38 1011 ARG A CA 1
ATOM 7962 C C . ARG A 1 1011 ? 41.420 29.891 28.289 1.00 81.38 1011 ARG A C 1
ATOM 7964 O O . ARG A 1 1011 ? 42.038 29.483 29.270 1.00 81.38 1011 ARG A O 1
ATOM 7971 N N . ASN A 1 1012 ? 40.783 29.101 27.433 1.00 84.56 1012 ASN A N 1
ATOM 7972 C CA . ASN A 1 1012 ? 40.962 27.653 27.464 1.00 84.56 1012 ASN A CA 1
ATOM 7973 C C . ASN A 1 1012 ? 42.349 27.261 26.911 1.00 84.56 1012 ASN A C 1
ATOM 7975 O O . ASN A 1 1012 ? 43.106 28.117 26.443 1.00 84.56 1012 ASN A O 1
ATOM 7979 N N . LYS A 1 1013 ? 42.693 25.966 26.917 1.00 85.06 1013 LYS A N 1
ATOM 7980 C CA . LYS A 1 1013 ? 43.989 25.479 26.399 1.00 85.06 1013 LYS A CA 1
ATOM 7981 C C . LYS A 1 1013 ? 44.211 25.758 24.907 1.00 85.06 1013 LYS A C 1
ATOM 7983 O O . LYS A 1 1013 ? 45.349 25.746 24.454 1.00 85.06 1013 LYS A O 1
ATOM 7988 N N . ARG A 1 1014 ? 43.145 26.047 24.152 1.00 80.31 1014 ARG A N 1
ATOM 7989 C CA . ARG A 1 1014 ? 43.199 26.473 22.742 1.00 80.31 1014 ARG A CA 1
ATOM 7990 C C . ARG A 1 1014 ? 43.315 27.994 22.573 1.00 80.31 1014 ARG A C 1
ATOM 7992 O O . ARG A 1 1014 ? 43.313 28.487 21.451 1.00 80.31 1014 ARG A O 1
ATOM 7999 N N . GLY A 1 1015 ? 43.407 28.747 23.669 1.00 75.31 1015 GLY A N 1
ATOM 8000 C CA . GLY A 1 1015 ? 43.495 30.205 23.666 1.00 75.31 1015 GLY A CA 1
ATOM 8001 C C . GLY A 1 1015 ? 42.162 30.929 23.442 1.00 75.31 1015 GLY A C 1
ATOM 8002 O O . GLY A 1 1015 ? 42.172 32.157 23.329 1.00 75.31 1015 GLY A O 1
ATOM 8003 N N . GLU A 1 1016 ? 41.034 30.212 23.395 1.00 79.12 1016 GLU A N 1
ATOM 8004 C CA . GLU A 1 1016 ? 39.700 30.758 23.115 1.00 79.12 1016 GLU A CA 1
ATOM 8005 C C . GLU A 1 1016 ? 39.099 31.415 24.369 1.00 79.12 1016 GLU A C 1
ATOM 8007 O O . GLU A 1 1016 ? 39.149 30.841 25.459 1.00 79.12 1016 GLU A O 1
ATOM 8012 N N . GLN A 1 1017 ? 38.508 32.604 24.206 1.00 84.12 1017 GLN A N 1
ATOM 8013 C CA . GLN A 1 1017 ? 37.764 33.329 25.248 1.00 84.12 1017 GLN A CA 1
ATOM 8014 C C . GLN A 1 1017 ? 36.253 33.260 24.975 1.00 84.12 1017 GLN A C 1
ATOM 8016 O O . GLN A 1 1017 ? 35.822 32.868 23.890 1.00 84.12 1017 GLN A O 1
ATOM 8021 N N . GLY A 1 1018 ? 35.426 33.681 25.932 1.00 77.50 1018 GLY A N 1
ATOM 8022 C CA . GLY A 1 1018 ? 33.964 33.629 25.854 1.00 77.50 1018 GLY A CA 1
ATOM 8023 C C . GLY A 1 1018 ? 33.396 34.332 24.621 1.00 77.50 1018 GLY A C 1
ATOM 8024 O O . GLY A 1 1018 ? 32.490 33.798 23.991 1.00 77.50 1018 GLY A O 1
ATOM 8025 N N . ILE A 1 1019 ? 33.984 35.462 24.203 1.00 77.19 1019 ILE A N 1
ATOM 8026 C CA . ILE A 1 1019 ? 33.600 36.161 22.963 1.00 77.19 1019 ILE A CA 1
ATOM 8027 C C . ILE A 1 1019 ? 33.863 35.282 21.732 1.00 77.19 1019 ILE A C 1
ATOM 8029 O O . ILE A 1 1019 ? 33.002 35.183 20.863 1.00 77.19 1019 ILE A O 1
ATOM 8033 N N . THR A 1 1020 ? 35.016 34.607 21.667 1.00 74.19 1020 THR A N 1
ATOM 8034 C CA . THR A 1 1020 ? 35.364 33.691 20.567 1.00 74.19 1020 THR A CA 1
ATOM 8035 C C . THR A 1 1020 ? 34.417 32.492 20.526 1.00 74.19 1020 THR A C 1
ATOM 8037 O O . THR A 1 1020 ? 33.936 32.116 19.460 1.00 74.19 1020 THR A O 1
ATOM 8040 N N . LEU A 1 1021 ? 34.098 31.924 21.690 1.00 81.19 1021 LEU A N 1
ATOM 8041 C CA . LEU A 1 1021 ? 33.201 30.772 21.815 1.00 81.19 1021 LEU A CA 1
ATOM 8042 C C . LEU A 1 1021 ? 31.732 31.129 21.531 1.00 81.19 1021 LEU A C 1
ATOM 8044 O O . LEU A 1 1021 ? 30.978 30.280 21.063 1.00 81.19 1021 LEU A O 1
ATOM 8048 N N . ALA A 1 1022 ? 31.337 32.384 21.760 1.00 79.50 1022 ALA A N 1
ATOM 8049 C CA . ALA A 1 1022 ? 29.988 32.889 21.522 1.00 79.50 1022 ALA A CA 1
ATOM 8050 C C . ALA A 1 1022 ? 29.751 33.410 20.090 1.00 79.50 1022 ALA A C 1
ATOM 8052 O O . ALA A 1 1022 ? 28.651 33.878 19.809 1.00 79.50 1022 ALA A O 1
ATOM 8053 N N . LEU A 1 1023 ? 30.718 33.317 19.161 1.00 68.62 1023 LEU A N 1
ATOM 8054 C CA . LEU A 1 1023 ? 30.609 33.882 17.799 1.00 68.62 1023 LEU A CA 1
ATOM 8055 C C . LEU A 1 1023 ? 29.381 33.393 16.996 1.00 68.62 1023 LEU A C 1
ATOM 8057 O O . LEU A 1 1023 ? 28.897 34.111 16.123 1.00 68.62 1023 LEU A O 1
ATOM 8061 N N . GLY A 1 1024 ? 28.849 32.205 17.307 1.00 70.00 1024 GLY A N 1
ATOM 8062 C CA . GLY A 1 1024 ? 27.616 31.658 16.717 1.00 70.00 1024 GLY A CA 1
ATOM 8063 C C . GLY A 1 1024 ? 26.312 32.055 17.427 1.00 70.00 1024 GLY A C 1
ATOM 8064 O O . GLY A 1 1024 ? 25.234 31.674 16.974 1.00 70.00 1024 GLY A O 1
ATOM 8065 N N . HIS A 1 1025 ? 26.390 32.814 18.524 1.00 79.06 1025 HIS A N 1
ATOM 8066 C CA . HIS A 1 1025 ? 25.285 33.101 19.443 1.00 79.06 1025 HIS A CA 1
ATOM 8067 C C . HIS A 1 1025 ? 25.121 34.622 19.632 1.00 79.06 1025 HIS A C 1
ATOM 8069 O O . HIS A 1 1025 ? 25.615 35.184 20.612 1.00 79.06 1025 HIS A O 1
ATOM 8075 N N . PRO A 1 1026 ? 24.412 35.325 18.722 1.00 77.75 1026 PRO A N 1
ATOM 8076 C CA . PRO A 1 1026 ? 24.415 36.793 18.650 1.00 77.75 1026 PRO A CA 1
ATOM 8077 C C . PRO A 1 1026 ? 23.937 37.486 19.932 1.00 77.75 1026 PRO A C 1
ATOM 8079 O O . PRO A 1 1026 ? 24.471 38.525 20.307 1.00 77.75 1026 PRO A O 1
ATOM 8082 N N . LYS A 1 1027 ? 22.982 36.883 20.647 1.00 77.06 1027 LYS A N 1
ATOM 8083 C CA . LYS A 1 1027 ? 22.492 37.405 21.930 1.00 77.06 1027 LYS A CA 1
ATOM 8084 C C . LYS A 1 1027 ? 23.499 37.238 23.069 1.00 77.06 1027 LYS A C 1
ATOM 8086 O O . LYS A 1 1027 ? 23.609 38.099 23.930 1.00 77.06 1027 LYS A O 1
ATOM 8091 N N . VAL A 1 1028 ? 24.277 36.154 23.057 1.00 79.44 1028 VAL A N 1
ATOM 8092 C CA . VAL A 1 1028 ? 25.363 35.949 24.025 1.00 79.44 1028 VAL A CA 1
ATOM 8093 C C . VAL A 1 1028 ? 26.502 36.932 23.753 1.00 79.44 1028 VAL A C 1
ATOM 8095 O O . VAL A 1 1028 ? 27.031 37.514 24.692 1.00 79.44 1028 VAL A O 1
ATOM 8098 N N . LEU A 1 1029 ? 26.831 37.203 22.485 1.00 80.44 1029 LEU A N 1
ATOM 8099 C CA . LEU A 1 1029 ? 27.798 38.252 22.128 1.00 80.44 1029 LEU A CA 1
ATOM 8100 C C . LEU A 1 1029 ? 27.362 39.635 22.614 1.00 80.44 1029 LEU A C 1
ATOM 8102 O O . LEU A 1 1029 ? 28.198 40.414 23.061 1.00 80.44 1029 LEU A O 1
ATOM 8106 N N . GLU A 1 1030 ? 26.065 39.940 22.545 1.00 78.31 1030 GLU A N 1
ATOM 8107 C CA . GLU A 1 1030 ? 25.514 41.192 23.064 1.00 78.31 1030 GLU A CA 1
ATOM 8108 C C . GLU A 1 1030 ? 25.711 41.326 24.582 1.00 78.31 1030 GLU A C 1
ATOM 8110 O O . GLU A 1 1030 ? 26.090 42.401 25.051 1.00 78.31 1030 GLU A O 1
ATOM 8115 N N . LEU A 1 1031 ? 25.548 40.230 25.333 1.00 76.94 1031 LEU A N 1
ATOM 8116 C CA . LEU A 1 1031 ? 25.819 40.179 26.776 1.00 76.94 1031 LEU A CA 1
ATOM 8117 C C . LEU A 1 1031 ? 27.306 40.364 27.124 1.00 76.94 1031 LEU A C 1
ATOM 8119 O O . LEU A 1 1031 ? 27.616 40.823 28.221 1.00 76.94 1031 LEU A O 1
ATOM 8123 N N . LEU A 1 1032 ? 28.216 40.023 26.208 1.00 75.19 1032 LEU A N 1
ATOM 8124 C CA . LEU A 1 1032 ? 29.669 40.052 26.411 1.00 75.19 1032 LEU A CA 1
ATOM 8125 C C . LEU A 1 1032 ? 30.355 41.333 25.891 1.00 75.19 1032 LEU A C 1
ATOM 8127 O O . LEU A 1 1032 ? 31.584 41.413 25.917 1.00 75.19 1032 LEU A O 1
ATOM 8131 N N . LYS A 1 1033 ? 29.604 42.337 25.404 1.00 63.62 1033 LYS A N 1
ATOM 8132 C CA . LYS A 1 1033 ? 30.188 43.570 24.841 1.00 63.62 1033 LYS A CA 1
ATOM 8133 C C . LYS A 1 1033 ? 31.002 44.375 25.881 1.00 63.62 1033 LYS A C 1
ATOM 8135 O O . LYS A 1 1033 ? 30.577 44.486 27.034 1.00 63.62 1033 LYS A O 1
ATOM 8140 N N . PRO A 1 1034 ? 32.122 45.015 25.478 1.00 45.19 1034 PRO A N 1
ATOM 8141 C CA . PRO A 1 1034 ? 33.094 45.617 26.405 1.00 45.19 1034 PRO A CA 1
ATOM 8142 C C . PRO A 1 1034 ? 32.552 46.765 27.270 1.00 45.19 1034 PRO A C 1
ATOM 8144 O O . PRO A 1 1034 ? 33.014 46.947 28.395 1.00 45.19 1034 PRO A O 1
ATOM 8147 N N . GLU A 1 1035 ? 31.556 47.515 26.785 1.00 42.28 1035 GLU A N 1
ATOM 8148 C CA . GLU A 1 1035 ? 31.027 48.727 27.441 1.00 42.28 1035 GLU A CA 1
ATOM 8149 C C . GLU A 1 1035 ? 30.351 48.467 28.800 1.00 42.28 1035 GLU A C 1
ATOM 8151 O O . GLU A 1 1035 ? 30.164 49.399 29.578 1.00 42.28 1035 GLU A O 1
ATOM 8156 N N . LYS A 1 1036 ? 30.025 47.209 29.132 1.00 42.19 1036 LYS A N 1
ATOM 8157 C CA . LYS A 1 1036 ? 29.457 46.819 30.436 1.00 42.19 1036 LYS A CA 1
ATOM 8158 C C . LYS A 1 1036 ? 30.436 46.090 31.367 1.00 42.19 1036 LYS A C 1
ATOM 8160 O O . LYS A 1 1036 ? 30.059 45.788 32.495 1.00 42.19 1036 LYS A O 1
ATOM 8165 N N . ILE A 1 1037 ? 31.664 45.790 30.928 1.00 46.97 1037 ILE A N 1
ATOM 8166 C CA . ILE A 1 1037 ? 32.546 44.814 31.606 1.00 46.97 1037 ILE A CA 1
ATOM 8167 C C . ILE A 1 1037 ? 33.798 45.449 32.252 1.00 46.97 1037 ILE A C 1
ATOM 8169 O O . ILE A 1 1037 ? 34.471 44.790 33.038 1.00 46.97 1037 ILE A O 1
ATOM 8173 N N . TYR A 1 1038 ? 34.081 46.742 32.053 1.00 29.78 1038 TYR A N 1
ATOM 8174 C CA . TYR A 1 1038 ? 35.304 47.368 32.588 1.00 29.78 1038 TYR A CA 1
ATOM 8175 C C . TYR A 1 1038 ? 35.053 48.621 33.436 1.00 29.78 1038 TYR A C 1
ATOM 8177 O O . TYR A 1 1038 ? 35.304 49.751 33.027 1.00 29.78 1038 TYR A O 1
ATOM 8185 N N . GLY A 1 1039 ? 34.625 48.408 34.681 1.00 27.77 1039 GLY A N 1
ATOM 8186 C CA . GLY A 1 1039 ? 34.810 49.372 35.763 1.00 27.77 1039 GLY A CA 1
ATOM 8187 C C . GLY A 1 1039 ? 36.135 49.114 36.482 1.00 27.77 1039 GLY A C 1
ATOM 8188 O O . GLY A 1 1039 ? 36.175 48.289 37.385 1.00 27.77 1039 GLY A O 1
ATOM 8189 N N . ARG A 1 1040 ? 37.183 49.854 36.094 1.00 30.16 1040 ARG A N 1
ATOM 8190 C CA . ARG A 1 1040 ? 38.492 50.001 36.772 1.00 30.16 1040 ARG A CA 1
ATOM 8191 C C . ARG A 1 1040 ? 39.355 48.738 36.937 1.00 30.16 1040 ARG A C 1
ATOM 8193 O O . ARG A 1 1040 ? 39.245 48.033 37.929 1.00 30.16 1040 ARG A O 1
ATOM 8200 N N . LEU A 1 1041 ? 40.331 48.591 36.037 1.00 25.41 1041 LEU A N 1
ATOM 8201 C CA . LEU A 1 1041 ? 41.755 48.380 36.357 1.00 25.41 1041 LEU A CA 1
ATOM 8202 C C . LEU A 1 1041 ? 42.576 48.516 35.057 1.00 25.41 1041 LEU A C 1
ATOM 8204 O O . LEU A 1 1041 ? 42.689 47.586 34.266 1.00 25.41 1041 LEU A O 1
ATOM 8208 N N . PHE A 1 1042 ? 43.085 49.733 34.828 1.00 25.08 1042 PHE A N 1
ATOM 8209 C CA . PHE A 1 1042 ? 44.278 50.009 34.010 1.00 25.08 1042 PHE A CA 1
ATOM 8210 C C . PHE A 1 1042 ? 45.488 49.287 34.663 1.00 25.08 1042 PHE A C 1
ATOM 8212 O O . PHE A 1 1042 ? 45.448 49.042 35.864 1.00 25.08 1042 PHE A O 1
ATOM 8219 N N . ALA A 1 1043 ? 46.578 48.908 33.991 1.00 24.12 1043 ALA A N 1
ATOM 8220 C CA . ALA A 1 1043 ? 47.382 49.683 33.047 1.00 24.12 1043 ALA A CA 1
ATOM 8221 C C . ALA A 1 1043 ? 48.334 48.772 32.213 1.00 24.12 1043 ALA A C 1
ATOM 8223 O O . ALA A 1 1043 ? 48.505 47.601 32.556 1.00 24.12 1043 ALA A O 1
ATOM 8224 N N . PRO A 1 1044 ? 48.945 49.300 31.130 1.00 35.62 1044 PRO A N 1
ATOM 8225 C CA . PRO A 1 1044 ? 49.831 48.583 30.208 1.00 35.62 1044 PRO A CA 1
ATOM 8226 C C . PRO A 1 1044 ? 51.321 48.671 30.605 1.00 35.62 1044 PRO A C 1
ATOM 8228 O O . PRO A 1 1044 ? 51.709 49.631 31.265 1.00 35.62 1044 PRO A O 1
ATOM 8231 N N . ASN A 1 1045 ? 52.105 47.684 30.139 1.00 23.94 1045 ASN A N 1
ATOM 8232 C CA . ASN A 1 1045 ? 53.582 47.536 30.037 1.00 23.94 1045 ASN A CA 1
ATOM 8233 C C . ASN A 1 1045 ? 53.988 46.135 30.559 1.00 23.94 1045 ASN A C 1
ATOM 8235 O O . ASN A 1 1045 ? 53.385 45.641 31.500 1.00 23.94 1045 ASN A O 1
ATOM 8239 N N . GLU A 1 1046 ? 54.911 45.377 29.961 1.00 24.36 1046 GLU A N 1
ATOM 8240 C CA . GLU A 1 1046 ? 56.236 45.787 29.507 1.00 24.36 1046 GLU A CA 1
ATOM 8241 C C . GLU A 1 1046 ? 56.830 44.755 28.522 1.00 24.36 1046 GLU A C 1
ATOM 8243 O O . GLU A 1 1046 ? 56.521 43.562 28.548 1.00 24.36 1046 GLU A O 1
ATOM 8248 N N . VAL A 1 1047 ? 57.688 45.258 27.640 1.00 28.62 1047 VAL A N 1
ATOM 8249 C CA . VAL A 1 1047 ? 58.525 44.534 26.678 1.00 28.62 1047 VAL A CA 1
ATOM 8250 C C . VAL A 1 1047 ? 59.754 43.966 27.396 1.00 28.62 1047 VAL A C 1
ATOM 8252 O O . VAL A 1 1047 ? 60.458 44.726 28.049 1.00 28.62 1047 VAL A O 1
ATOM 8255 N N . ILE A 1 1048 ? 60.090 42.685 27.189 1.00 25.67 1048 ILE A N 1
ATOM 8256 C CA . ILE A 1 1048 ? 61.460 42.174 27.393 1.00 25.67 1048 ILE A CA 1
ATOM 8257 C C . ILE A 1 1048 ? 61.892 41.352 26.174 1.00 25.67 1048 ILE A C 1
ATOM 8259 O O . ILE A 1 1048 ? 61.261 40.376 25.773 1.00 25.67 1048 ILE A O 1
ATOM 8263 N N . THR A 1 1049 ? 62.989 41.804 25.575 1.00 24.81 1049 THR A N 1
ATOM 8264 C CA . THR A 1 1049 ? 63.683 41.278 24.396 1.00 24.81 1049 THR A CA 1
ATOM 8265 C C . THR A 1 1049 ? 64.875 40.381 24.759 1.00 24.81 1049 THR A C 1
ATOM 8267 O O . THR A 1 1049 ? 65.617 40.733 25.666 1.00 24.81 1049 THR A O 1
ATOM 8270 N N . LYS A 1 1050 ? 65.123 39.358 23.916 1.00 25.55 1050 LYS A N 1
ATOM 8271 C CA . LYS A 1 1050 ? 66.395 38.640 23.601 1.00 25.55 1050 LYS A CA 1
ATOM 8272 C C . LYS A 1 1050 ? 67.145 37.947 24.756 1.00 25.55 1050 LYS A C 1
ATOM 8274 O O . LYS A 1 1050 ? 67.620 38.578 25.685 1.00 25.55 1050 LYS A O 1
ATOM 8279 N N . SER A 1 1051 ? 67.383 36.638 24.682 1.00 23.31 1051 SER A N 1
ATOM 8280 C CA . SER A 1 1051 ? 68.571 35.942 24.110 1.00 23.31 1051 SER A CA 1
ATOM 8281 C C . SER A 1 1051 ? 68.652 34.591 24.873 1.00 23.31 1051 SER A C 1
ATOM 8283 O O . SER A 1 1051 ? 68.017 34.483 25.914 1.00 23.31 1051 SER A O 1
ATOM 8285 N N . SER A 1 1052 ? 69.298 33.489 24.504 1.00 23.00 1052 SER A N 1
ATOM 8286 C CA . SER A 1 1052 ? 70.374 33.126 23.583 1.00 23.00 1052 SER A CA 1
ATOM 8287 C C . SER A 1 1052 ? 70.350 31.588 23.433 1.00 23.00 1052 SER A C 1
ATOM 8289 O O . SER A 1 1052 ? 69.769 30.870 24.246 1.00 23.00 1052 SER A O 1
ATOM 8291 N N . ALA A 1 1053 ? 70.992 31.083 22.382 1.00 25.81 1053 ALA A N 1
ATOM 8292 C CA . ALA A 1 1053 ? 71.300 29.671 22.199 1.00 25.81 1053 ALA A CA 1
ATOM 8293 C C . ALA A 1 1053 ? 72.352 29.175 23.214 1.00 25.81 1053 ALA A C 1
ATOM 8295 O O . ALA A 1 1053 ? 73.312 29.896 23.476 1.00 25.81 1053 ALA A O 1
ATOM 8296 N N . ASN A 1 1054 ? 72.212 27.938 23.717 1.00 23.30 1054 ASN A N 1
ATOM 8297 C CA . ASN A 1 1054 ? 73.214 26.874 23.536 1.00 23.30 1054 ASN A CA 1
ATOM 8298 C C . ASN A 1 1054 ? 72.837 25.535 24.208 1.00 23.30 1054 ASN A C 1
ATOM 8300 O O . ASN A 1 1054 ? 72.499 25.470 25.384 1.00 23.30 1054 ASN A O 1
ATOM 8304 N N . SER A 1 1055 ? 72.949 24.484 23.390 1.00 26.73 1055 SER A N 1
ATOM 8305 C CA . SER A 1 1055 ? 73.386 23.101 23.648 1.00 26.73 1055 SER A CA 1
ATOM 8306 C C . SER A 1 1055 ? 73.449 22.546 25.081 1.00 26.73 1055 SER A C 1
ATOM 8308 O O . SER A 1 1055 ? 74.244 23.000 25.900 1.00 26.73 1055 SER A O 1
ATOM 8310 N N . SER A 1 1056 ? 72.822 21.386 25.295 1.00 23.83 1056 SER A N 1
ATOM 8311 C CA . SER A 1 1056 ? 73.516 20.182 25.792 1.00 23.83 1056 SER A CA 1
ATOM 8312 C C . SER A 1 1056 ? 72.631 18.935 25.673 1.00 23.83 1056 SER A C 1
ATOM 8314 O O . SER A 1 1056 ? 71.406 19.000 25.681 1.00 23.83 1056 SER A O 1
ATOM 8316 N N . ALA A 1 1057 ? 73.306 17.813 25.450 1.00 25.55 1057 ALA A N 1
ATOM 8317 C CA . ALA A 1 1057 ? 72.785 16.493 25.139 1.00 25.55 1057 ALA A CA 1
ATOM 8318 C C . ALA A 1 1057 ? 72.194 15.741 26.352 1.00 25.55 1057 ALA A C 1
ATOM 8320 O O . ALA A 1 1057 ? 72.412 16.124 27.497 1.00 25.55 1057 ALA A O 1
ATOM 8321 N N . ASN A 1 1058 ? 71.579 14.589 26.041 1.00 24.83 1058 ASN A N 1
ATOM 8322 C CA . ASN A 1 1058 ? 71.216 13.448 26.902 1.00 24.83 1058 ASN A CA 1
ATOM 8323 C C . ASN A 1 1058 ? 69.890 13.529 27.687 1.00 24.83 1058 ASN A C 1
ATOM 8325 O O . ASN A 1 1058 ? 69.819 14.115 28.756 1.00 24.83 1058 ASN A O 1
ATOM 8329 N N . GLN A 1 1059 ? 68.865 12.791 27.242 1.00 25.78 1059 GLN A N 1
ATOM 8330 C CA . GLN A 1 1059 ? 68.638 11.391 27.648 1.00 25.78 1059 GLN A CA 1
ATOM 8331 C C . GLN A 1 1059 ? 67.420 10.816 26.906 1.00 25.78 1059 GLN A C 1
ATOM 8333 O O . GLN A 1 1059 ? 66.291 11.277 27.056 1.00 25.78 1059 GLN A O 1
ATOM 8338 N N . VAL A 1 1060 ? 67.678 9.781 26.110 1.00 25.00 1060 VAL A N 1
ATOM 8339 C CA . VAL A 1 1060 ? 66.676 8.883 25.531 1.00 25.00 1060 VAL A CA 1
ATOM 8340 C C . VAL A 1 1060 ? 66.198 7.935 26.635 1.00 25.00 1060 VAL A C 1
ATOM 8342 O O . VAL A 1 1060 ? 67.019 7.345 27.335 1.00 25.00 1060 VAL A O 1
ATOM 8345 N N . LYS A 1 1061 ? 64.879 7.767 26.778 1.00 26.55 1061 LYS A N 1
ATOM 8346 C CA . LYS A 1 1061 ? 64.273 6.571 27.374 1.00 26.55 1061 LYS A CA 1
ATOM 8347 C C . LYS A 1 1061 ? 63.421 5.901 26.304 1.00 26.55 1061 LYS A C 1
ATOM 8349 O O . LYS A 1 1061 ? 62.462 6.490 25.811 1.00 26.55 1061 LYS A O 1
ATOM 8354 N N . GLU A 1 1062 ? 63.850 4.704 25.934 1.00 26.61 1062 GLU A N 1
ATOM 8355 C CA . GLU A 1 1062 ? 63.212 3.786 24.998 1.00 26.61 1062 GLU A CA 1
ATOM 8356 C C . GLU A 1 1062 ? 61.813 3.374 25.491 1.00 26.61 1062 GLU A C 1
ATOM 8358 O O . GLU A 1 1062 ? 61.600 3.156 26.684 1.00 26.61 1062 GLU A O 1
ATOM 8363 N N . MET A 1 1063 ? 60.866 3.251 24.559 1.00 26.42 1063 MET A N 1
ATOM 8364 C CA . MET A 1 1063 ? 59.645 2.460 24.721 1.00 26.42 1063 MET A CA 1
ATOM 8365 C C . MET A 1 1063 ? 59.642 1.404 23.616 1.00 26.42 1063 MET A C 1
ATOM 8367 O O . MET A 1 1063 ? 59.755 1.737 22.436 1.00 26.42 1063 MET A O 1
ATOM 8371 N N . GLU A 1 1064 ? 59.559 0.144 24.035 1.00 26.39 1064 GLU A N 1
ATOM 8372 C CA . GLU A 1 1064 ? 59.611 -1.061 23.210 1.00 26.39 1064 GLU A CA 1
ATOM 8373 C C . GLU A 1 1064 ? 58.488 -1.104 22.162 1.00 26.39 1064 GLU A C 1
ATOM 8375 O O . GLU A 1 1064 ? 57.307 -0.916 22.463 1.00 26.39 1064 GLU A O 1
ATOM 8380 N N . ILE A 1 1065 ? 58.872 -1.403 20.921 1.00 25.98 1065 ILE A N 1
ATOM 8381 C CA . ILE A 1 1065 ? 57.974 -1.782 19.831 1.00 25.98 1065 ILE A CA 1
ATOM 8382 C C . ILE A 1 1065 ? 57.784 -3.299 19.923 1.00 25.98 1065 ILE A C 1
ATOM 8384 O O . ILE A 1 1065 ? 58.751 -4.053 19.846 1.00 25.98 1065 ILE A O 1
ATOM 8388 N N . ILE A 1 1066 ? 56.542 -3.754 20.095 1.00 30.45 1066 ILE A N 1
ATOM 8389 C CA . ILE A 1 1066 ? 56.200 -5.178 20.017 1.00 30.45 1066 ILE A CA 1
ATOM 8390 C C . ILE A 1 1066 ? 56.140 -5.562 18.535 1.00 30.45 1066 ILE A C 1
ATOM 8392 O O . ILE A 1 1066 ? 55.167 -5.249 17.846 1.00 30.45 1066 ILE A O 1
ATOM 8396 N N . ASP A 1 1067 ? 57.171 -6.253 18.053 1.00 31.89 1067 ASP A N 1
ATOM 8397 C CA . ASP A 1 1067 ? 57.161 -6.924 16.754 1.00 31.89 1067 ASP A CA 1
ATOM 8398 C C . ASP A 1 1067 ? 56.230 -8.146 16.809 1.00 31.89 1067 ASP A C 1
ATOM 8400 O O . ASP A 1 1067 ? 56.536 -9.171 17.423 1.00 31.89 1067 ASP A O 1
ATOM 8404 N N . ILE A 1 1068 ? 55.068 -8.054 16.156 1.00 39.22 1068 ILE A N 1
ATOM 8405 C CA . ILE A 1 1068 ? 54.218 -9.222 15.893 1.00 39.22 1068 ILE A CA 1
ATOM 8406 C C . ILE A 1 1068 ? 54.853 -9.989 14.734 1.00 39.22 1068 ILE A C 1
ATOM 8408 O O . ILE A 1 1068 ? 54.935 -9.485 13.612 1.00 39.22 1068 ILE A O 1
ATOM 8412 N N . SER A 1 1069 ? 55.302 -11.216 14.998 1.00 41.06 1069 SER A N 1
ATOM 8413 C CA . SER A 1 1069 ? 55.962 -12.033 13.984 1.00 41.06 1069 SER A CA 1
ATOM 8414 C C . SER A 1 1069 ? 55.017 -12.345 12.813 1.00 41.06 1069 SER A C 1
ATOM 8416 O O . SER A 1 1069 ? 53.830 -12.635 12.990 1.00 41.06 1069 SER A O 1
ATOM 8418 N N . LEU A 1 1070 ? 55.559 -12.350 11.591 1.00 41.28 1070 LEU A N 1
ATOM 8419 C CA . LEU A 1 1070 ? 54.846 -12.733 10.363 1.00 41.28 1070 LEU A CA 1
ATOM 8420 C C . LEU A 1 1070 ? 54.181 -14.126 10.482 1.00 41.28 1070 LEU A C 1
ATOM 8422 O O . LEU A 1 1070 ? 53.172 -14.399 9.828 1.00 41.28 1070 LEU A O 1
ATOM 8426 N N . ALA A 1 1071 ? 54.718 -14.993 11.348 1.00 45.94 1071 ALA A N 1
ATOM 8427 C CA . ALA A 1 1071 ? 54.192 -16.326 11.620 1.00 45.94 1071 ALA A CA 1
ATOM 8428 C C . ALA A 1 1071 ? 52.857 -16.296 12.389 1.00 45.94 1071 ALA A C 1
ATOM 8430 O O . ALA A 1 1071 ? 51.968 -17.102 12.097 1.00 45.94 1071 ALA A O 1
ATOM 8431 N N . ASP A 1 1072 ? 52.665 -15.346 13.308 1.00 45.44 1072 ASP A N 1
ATOM 8432 C CA . ASP A 1 1072 ? 51.414 -15.205 14.067 1.00 45.44 1072 ASP A CA 1
ATOM 8433 C C . ASP A 1 1072 ? 50.278 -14.671 13.190 1.00 45.44 1072 ASP A C 1
ATOM 8435 O O . ASP A 1 1072 ? 49.141 -15.149 13.262 1.00 45.44 1072 ASP A O 1
ATOM 8439 N N . LEU A 1 1073 ? 50.608 -13.762 12.272 1.00 42.53 1073 LEU A N 1
ATOM 8440 C CA . LEU A 1 1073 ? 49.682 -13.235 11.269 1.00 42.53 1073 LEU A CA 1
ATOM 8441 C C . LEU A 1 1073 ? 49.241 -14.325 10.276 1.00 42.53 1073 LEU A C 1
ATOM 8443 O O . LEU A 1 1073 ? 48.053 -14.448 9.970 1.00 42.53 1073 LEU A O 1
ATOM 8447 N N . GLN A 1 1074 ? 50.161 -15.188 9.837 1.00 47.81 1074 GLN A N 1
ATOM 8448 C CA . GLN A 1 1074 ? 49.836 -16.340 8.985 1.00 47.81 1074 GLN A CA 1
ATOM 8449 C C . GLN A 1 1074 ? 48.986 -17.393 9.714 1.00 47.81 1074 GLN A C 1
ATOM 8451 O O . GLN A 1 1074 ? 48.092 -17.998 9.112 1.00 47.81 1074 GLN A O 1
ATOM 8456 N N . LYS A 1 1075 ? 49.213 -17.592 11.018 1.00 55.78 1075 LYS A N 1
ATOM 8457 C CA . LYS A 1 1075 ? 48.430 -18.517 11.850 1.00 55.78 1075 LYS A CA 1
ATOM 8458 C C . LYS A 1 1075 ? 46.987 -18.036 12.033 1.00 55.78 1075 LYS A C 1
ATOM 8460 O O . LYS A 1 1075 ? 46.062 -18.839 11.888 1.00 55.78 1075 LYS A O 1
ATOM 8465 N N . GLN A 1 1076 ? 46.789 -16.735 12.256 1.00 48.41 1076 GLN A N 1
ATOM 8466 C CA . GLN A 1 1076 ? 45.458 -16.119 12.334 1.00 48.41 1076 GLN A CA 1
ATOM 8467 C C . GLN A 1 1076 ? 44.717 -16.170 10.989 1.00 48.41 1076 GLN A C 1
ATOM 8469 O O . GLN A 1 1076 ? 43.531 -16.509 10.951 1.00 48.41 1076 GLN A O 1
ATOM 8474 N N . LEU A 1 1077 ? 45.415 -15.944 9.869 1.00 47.00 1077 LEU A N 1
ATOM 8475 C CA . LEU A 1 1077 ? 44.820 -16.034 8.530 1.00 47.00 1077 LEU A CA 1
ATOM 8476 C C . LEU A 1 1077 ? 44.342 -17.461 8.203 1.00 47.00 1077 LEU A C 1
ATOM 8478 O O . LEU A 1 1077 ? 43.271 -17.653 7.627 1.00 47.00 1077 LEU A O 1
ATOM 8482 N N . LYS A 1 1078 ? 45.112 -18.479 8.610 1.00 56.16 1078 LYS A N 1
ATOM 8483 C CA . LYS A 1 1078 ? 44.771 -19.895 8.395 1.00 56.16 1078 LYS A CA 1
ATOM 8484 C C . LYS A 1 1078 ? 43.566 -20.333 9.237 1.00 56.16 1078 LYS A C 1
ATOM 8486 O O . LYS A 1 1078 ? 42.730 -21.092 8.749 1.00 56.16 1078 LYS A O 1
ATOM 8491 N N . GLN A 1 1079 ? 43.432 -19.820 10.463 1.00 52.41 1079 GLN A N 1
ATOM 8492 C CA . GLN A 1 1079 ? 42.240 -20.033 11.296 1.00 52.41 1079 GLN A CA 1
ATOM 8493 C C . GLN A 1 1079 ? 40.987 -19.383 10.695 1.00 52.41 1079 GLN A C 1
ATOM 8495 O O . GLN A 1 1079 ? 39.944 -20.035 10.633 1.00 52.41 1079 GLN A O 1
ATOM 8500 N N . ALA A 1 1080 ? 41.092 -18.152 10.187 1.00 42.81 1080 ALA A N 1
ATOM 8501 C CA . ALA A 1 1080 ? 39.975 -17.464 9.539 1.00 42.81 1080 ALA A CA 1
ATOM 8502 C C . ALA A 1 1080 ? 39.502 -18.187 8.261 1.00 42.81 1080 ALA A C 1
ATOM 8504 O O . ALA A 1 1080 ? 38.299 -18.337 8.038 1.00 42.81 1080 ALA A O 1
ATOM 8505 N N . ASN A 1 1081 ? 40.436 -18.709 7.457 1.00 47.25 1081 ASN A N 1
ATOM 8506 C CA . ASN A 1 1081 ? 40.099 -19.446 6.237 1.00 47.25 1081 ASN A CA 1
ATOM 8507 C C . ASN A 1 1081 ? 39.382 -20.774 6.534 1.00 47.25 1081 ASN A C 1
ATOM 8509 O O . ASN A 1 1081 ? 38.407 -21.116 5.867 1.00 47.25 1081 ASN A O 1
ATOM 8513 N N . ASN A 1 1082 ? 39.804 -21.493 7.578 1.00 53.31 1082 ASN A N 1
ATOM 8514 C CA . ASN A 1 1082 ? 39.145 -22.734 7.994 1.00 53.31 1082 ASN A CA 1
ATOM 8515 C C . ASN A 1 1082 ? 37.714 -22.491 8.508 1.00 53.31 1082 ASN A C 1
ATOM 8517 O O . ASN A 1 1082 ? 36.826 -23.303 8.241 1.00 53.31 1082 ASN A O 1
ATOM 8521 N N . LEU A 1 1083 ? 37.470 -21.362 9.186 1.00 46.19 1083 LEU A N 1
ATOM 8522 C CA . LEU A 1 1083 ? 36.130 -20.968 9.636 1.00 46.19 1083 LEU A CA 1
ATOM 8523 C C . LEU A 1 1083 ? 35.200 -20.648 8.450 1.00 46.19 1083 LEU A C 1
ATOM 8525 O O . LEU A 1 1083 ? 34.045 -21.068 8.432 1.00 46.19 1083 LEU A O 1
ATOM 8529 N N . CYS A 1 1084 ? 35.726 -19.969 7.424 1.00 34.31 1084 CYS A N 1
ATOM 8530 C CA . CYS A 1 1084 ? 34.999 -19.648 6.192 1.00 34.31 1084 CYS A CA 1
ATOM 8531 C C . CYS A 1 1084 ? 34.596 -20.914 5.414 1.00 34.31 1084 CYS A C 1
ATOM 8533 O O . CYS A 1 1084 ? 33.455 -21.048 4.967 1.00 34.31 1084 CYS A O 1
ATOM 8535 N N . VAL A 1 1085 ? 35.501 -21.893 5.309 1.00 51.94 1085 VAL A N 1
ATOM 8536 C CA . VAL A 1 1085 ? 35.221 -23.178 4.645 1.00 51.94 1085 VAL A CA 1
ATOM 8537 C C . VAL A 1 1085 ? 34.174 -23.995 5.415 1.00 51.94 1085 VAL A C 1
ATOM 8539 O O . VAL A 1 1085 ? 33.309 -24.617 4.794 1.00 51.94 1085 VAL A O 1
ATOM 8542 N N . ALA A 1 1086 ? 34.192 -23.961 6.752 1.00 48.50 1086 ALA A N 1
ATOM 8543 C CA . ALA A 1 1086 ? 33.174 -24.613 7.580 1.00 48.50 1086 ALA A CA 1
ATOM 8544 C C . ALA A 1 1086 ? 31.779 -23.985 7.383 1.00 48.50 1086 ALA A C 1
ATOM 8546 O O . ALA A 1 1086 ? 30.815 -24.714 7.144 1.00 48.50 1086 ALA A O 1
ATOM 8547 N N . GLN A 1 1087 ? 31.686 -22.651 7.358 1.00 42.31 1087 GLN A N 1
ATOM 8548 C CA . GLN A 1 1087 ? 30.430 -21.928 7.102 1.00 42.31 1087 GLN A CA 1
ATOM 8549 C C . GLN A 1 1087 ? 29.875 -22.179 5.690 1.00 42.31 1087 GLN A C 1
ATOM 8551 O O . GLN A 1 1087 ? 28.668 -22.345 5.510 1.00 42.31 1087 GLN A O 1
ATOM 8556 N N . GLN A 1 1088 ? 30.738 -22.274 4.672 1.00 42.81 1088 GLN A N 1
ATOM 8557 C CA . GLN A 1 1088 ? 30.309 -22.631 3.313 1.00 42.81 1088 GLN A CA 1
ATOM 8558 C C . GLN A 1 1088 ? 29.764 -24.063 3.225 1.00 42.81 1088 GLN A C 1
ATOM 8560 O O . GLN A 1 1088 ? 28.829 -24.324 2.462 1.00 42.81 1088 GLN A O 1
ATOM 8565 N N . LYS A 1 1089 ? 30.325 -24.992 4.006 1.00 49.72 1089 LYS A N 1
ATOM 8566 C CA . LYS A 1 1089 ? 29.863 -26.384 4.072 1.00 49.72 1089 LYS A CA 1
ATOM 8567 C C . LYS A 1 1089 ? 28.502 -26.491 4.767 1.00 49.72 1089 LYS A C 1
ATOM 8569 O O . LYS A 1 1089 ? 27.638 -27.224 4.294 1.00 49.72 1089 LYS A O 1
ATOM 8574 N N . GLU A 1 1090 ? 28.284 -25.712 5.822 1.00 48.94 1090 GLU A N 1
ATOM 8575 C CA . GLU A 1 1090 ? 27.005 -25.648 6.535 1.00 48.94 1090 GLU A CA 1
ATOM 8576 C C . GLU A 1 1090 ? 25.893 -25.039 5.666 1.00 48.94 1090 GLU A C 1
ATOM 8578 O O . GLU A 1 1090 ? 24.827 -25.640 5.533 1.00 48.94 1090 GLU A O 1
ATOM 8583 N N . MET A 1 1091 ? 26.176 -23.951 4.936 1.00 39.81 1091 MET A N 1
ATOM 8584 C CA . MET A 1 1091 ? 25.232 -23.390 3.956 1.00 39.81 1091 MET A CA 1
ATOM 8585 C C . MET A 1 1091 ? 24.860 -24.377 2.840 1.00 39.81 1091 MET A C 1
ATOM 8587 O O . MET A 1 1091 ? 23.694 -24.435 2.442 1.00 39.81 1091 MET A O 1
ATOM 8591 N N . ARG A 1 1092 ? 25.819 -25.165 2.329 1.00 46.19 1092 ARG A N 1
ATOM 8592 C CA . ARG A 1 1092 ? 25.534 -26.208 1.324 1.00 46.19 1092 ARG A CA 1
ATOM 8593 C C . ARG A 1 1092 ? 24.627 -27.298 1.887 1.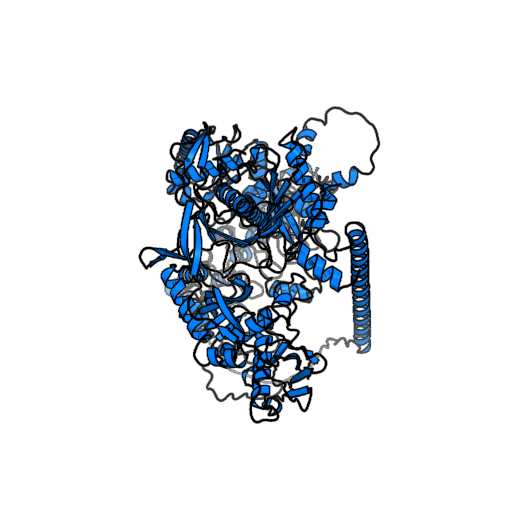00 46.19 1092 ARG A C 1
ATOM 8595 O O . ARG A 1 1092 ? 23.634 -27.632 1.247 1.00 46.19 1092 ARG A O 1
ATOM 8602 N N . ASN A 1 1093 ? 24.898 -27.771 3.103 1.00 49.12 1093 ASN A N 1
ATOM 8603 C CA . ASN A 1 1093 ? 24.060 -28.771 3.769 1.00 49.12 1093 ASN A CA 1
ATOM 8604 C C . ASN A 1 1093 ? 22.630 -28.252 4.008 1.00 49.12 1093 ASN A C 1
ATOM 8606 O O . ASN A 1 1093 ? 21.660 -28.989 3.836 1.00 49.12 1093 ASN A O 1
ATOM 8610 N N . GLN A 1 1094 ? 22.473 -26.969 4.340 1.00 41.00 1094 GLN A N 1
ATOM 8611 C CA . GLN A 1 1094 ? 21.163 -26.345 4.555 1.00 41.00 1094 GLN A CA 1
ATOM 8612 C C . GLN A 1 1094 ? 20.391 -26.134 3.241 1.00 41.00 1094 GLN A C 1
ATOM 8614 O O . GLN A 1 1094 ? 19.173 -26.323 3.192 1.00 41.00 1094 GLN A O 1
ATOM 8619 N N . GLN A 1 1095 ? 21.083 -25.806 2.145 1.00 42.50 1095 GLN A N 1
ATOM 8620 C CA . GLN A 1 1095 ? 20.496 -25.786 0.799 1.00 42.50 1095 GLN A CA 1
ATOM 8621 C C . GLN A 1 1095 ? 20.061 -27.183 0.342 1.00 42.50 1095 GLN A C 1
ATOM 8623 O O . GLN A 1 1095 ? 19.002 -27.330 -0.277 1.00 42.50 1095 GLN A O 1
ATOM 8628 N N . GLU A 1 1096 ? 20.833 -28.212 0.675 1.00 46.72 1096 GLU A N 1
ATOM 8629 C CA . GLU A 1 1096 ? 20.531 -29.599 0.335 1.00 46.72 1096 GLU A CA 1
ATOM 8630 C C . GLU A 1 1096 ? 19.335 -30.131 1.139 1.00 46.72 1096 GLU A C 1
ATOM 8632 O O . GLU A 1 1096 ? 18.414 -30.700 0.550 1.00 46.72 1096 GLU A O 1
ATOM 8637 N N . LEU A 1 1097 ? 19.250 -29.816 2.437 1.00 43.31 1097 LEU A N 1
ATOM 8638 C CA . LEU A 1 1097 ? 18.093 -30.125 3.286 1.00 43.31 1097 LEU A CA 1
ATOM 8639 C C . LEU A 1 1097 ? 16.815 -29.424 2.796 1.00 43.31 1097 LEU A C 1
ATOM 8641 O O . LEU A 1 1097 ? 15.767 -30.056 2.663 1.00 43.31 1097 LEU A O 1
ATOM 8645 N N . ASN A 1 1098 ? 16.902 -28.141 2.435 1.00 39.53 1098 ASN A N 1
ATOM 8646 C CA . ASN A 1 1098 ? 15.781 -27.408 1.836 1.00 39.53 1098 ASN A CA 1
ATOM 8647 C C . ASN A 1 1098 ? 15.349 -28.015 0.493 1.00 39.53 1098 ASN A C 1
ATOM 8649 O O . ASN A 1 1098 ? 14.159 -28.072 0.182 1.00 39.53 1098 ASN A O 1
ATOM 8653 N N . THR A 1 1099 ? 16.297 -28.515 -0.300 1.00 45.66 1099 THR A N 1
ATOM 8654 C CA . THR A 1 1099 ? 16.010 -29.199 -1.568 1.00 45.66 1099 THR A CA 1
ATOM 8655 C C . THR A 1 1099 ? 15.350 -30.562 -1.338 1.00 45.66 1099 THR A C 1
ATOM 8657 O O . THR A 1 1099 ? 14.425 -30.926 -2.068 1.00 45.66 1099 THR A O 1
ATOM 8660 N N . GLN A 1 1100 ? 15.755 -31.298 -0.301 1.00 45.00 1100 GLN A N 1
ATOM 8661 C CA . GLN A 1 1100 ? 15.130 -32.561 0.100 1.00 45.00 1100 GLN A CA 1
ATOM 8662 C C . GLN A 1 1100 ? 13.706 -32.355 0.633 1.00 45.00 1100 GLN A C 1
ATOM 8664 O O . GLN A 1 1100 ? 12.794 -33.053 0.186 1.00 45.00 1100 GLN A O 1
ATOM 8669 N N . MET A 1 1101 ? 13.476 -31.348 1.485 1.00 39.25 1101 MET A N 1
ATOM 8670 C CA . MET A 1 1101 ? 12.129 -30.986 1.951 1.00 39.25 1101 MET A CA 1
ATOM 8671 C C . MET A 1 1101 ? 11.214 -30.581 0.789 1.00 39.25 1101 MET A C 1
ATOM 8673 O O . MET A 1 1101 ? 10.076 -31.042 0.710 1.00 39.25 1101 MET A O 1
ATOM 8677 N N . ARG A 1 1102 ? 11.725 -29.809 -0.182 1.00 42.66 1102 ARG A N 1
ATOM 8678 C CA . ARG A 1 1102 ? 10.988 -29.461 -1.412 1.00 42.66 1102 ARG A CA 1
ATOM 8679 C C . ARG A 1 1102 ? 10.622 -30.692 -2.241 1.00 42.66 1102 ARG A C 1
ATOM 8681 O O . ARG A 1 1102 ? 9.496 -30.795 -2.720 1.00 42.66 1102 ARG A O 1
ATOM 8688 N N . ARG A 1 1103 ? 11.537 -31.656 -2.392 1.00 46.00 1103 ARG A N 1
ATOM 8689 C CA . ARG A 1 1103 ? 11.266 -32.918 -3.110 1.00 46.00 1103 ARG A CA 1
ATOM 8690 C C . ARG A 1 1103 ? 10.211 -33.767 -2.400 1.00 46.00 1103 ARG A C 1
ATOM 8692 O O . ARG A 1 1103 ? 9.317 -34.283 -3.071 1.00 46.00 1103 ARG A O 1
ATOM 8699 N N . ALA A 1 1104 ? 10.272 -33.866 -1.072 1.00 45.88 1104 ALA A N 1
ATOM 8700 C CA . ALA A 1 1104 ? 9.266 -34.562 -0.271 1.00 45.88 1104 ALA A CA 1
ATOM 8701 C C . ALA A 1 1104 ? 7.884 -33.894 -0.396 1.00 45.88 1104 ALA A C 1
ATOM 8703 O O . ALA A 1 1104 ? 6.882 -34.571 -0.630 1.00 45.88 1104 ALA A O 1
ATOM 8704 N N . PHE A 1 1105 ? 7.833 -32.561 -0.360 1.00 42.66 1105 PHE A N 1
ATOM 8705 C CA . PHE A 1 1105 ? 6.598 -31.792 -0.520 1.00 42.66 1105 PHE A CA 1
ATOM 8706 C C . PHE A 1 1105 ? 5.975 -31.951 -1.917 1.00 42.66 1105 PHE A C 1
ATOM 8708 O O . PHE A 1 1105 ? 4.762 -32.139 -2.048 1.00 42.66 1105 PHE A O 1
ATOM 8715 N N . VAL A 1 1106 ? 6.797 -31.966 -2.972 1.00 43.19 1106 VAL A N 1
ATOM 8716 C CA . VAL A 1 1106 ? 6.353 -32.253 -4.347 1.00 43.19 1106 VAL A CA 1
ATOM 8717 C C . VAL A 1 1106 ? 5.829 -33.686 -4.475 1.00 43.19 1106 VAL A C 1
ATOM 8719 O O . VAL A 1 1106 ? 4.833 -33.905 -5.161 1.00 43.19 1106 VAL A O 1
ATOM 8722 N N . GLN A 1 1107 ? 6.439 -34.668 -3.803 1.00 46.53 1107 GLN A N 1
ATOM 8723 C CA . GLN A 1 1107 ? 5.936 -36.048 -3.798 1.00 46.53 1107 GLN A CA 1
ATOM 8724 C C . GLN A 1 1107 ? 4.582 -36.183 -3.088 1.00 46.53 1107 GLN A C 1
ATOM 8726 O O . GLN A 1 1107 ? 3.704 -36.880 -3.598 1.00 46.53 1107 GLN A O 1
ATOM 8731 N N . ILE A 1 1108 ? 4.379 -35.493 -1.961 1.00 46.75 1108 ILE A N 1
ATOM 8732 C CA . ILE A 1 1108 ? 3.090 -35.461 -1.248 1.00 46.75 1108 ILE A CA 1
ATOM 8733 C C . ILE A 1 1108 ? 2.021 -34.767 -2.108 1.00 46.75 1108 ILE A C 1
ATOM 8735 O O . ILE A 1 1108 ? 0.924 -35.295 -2.287 1.00 46.75 1108 ILE A O 1
ATOM 8739 N N . SER A 1 1109 ? 2.368 -33.642 -2.736 1.00 38.78 1109 SER A N 1
ATOM 8740 C CA . SER A 1 1109 ? 1.472 -32.889 -3.627 1.00 38.78 1109 SER A CA 1
ATOM 8741 C C . SER A 1 1109 ? 1.058 -33.699 -4.865 1.00 38.78 1109 SER A C 1
ATOM 8743 O O . SER A 1 1109 ? -0.111 -33.685 -5.251 1.00 38.78 1109 SER A O 1
ATOM 8745 N N . LYS A 1 1110 ? 1.984 -34.477 -5.446 1.00 40.28 1110 LYS A N 1
ATOM 8746 C CA . LYS A 1 1110 ? 1.716 -35.384 -6.578 1.00 40.28 1110 LYS A CA 1
ATOM 8747 C C . LYS A 1 1110 ? 0.799 -36.555 -6.222 1.00 40.28 1110 LYS A C 1
ATOM 8749 O O . LYS A 1 1110 ? 0.090 -37.038 -7.100 1.00 40.28 1110 LYS A O 1
ATOM 8754 N N . ARG A 1 1111 ? 0.787 -37.006 -4.960 1.00 44.88 1111 ARG A N 1
ATOM 8755 C CA . ARG A 1 1111 ? -0.154 -38.038 -4.483 1.00 44.88 1111 ARG A CA 1
ATOM 8756 C C . ARG A 1 1111 ? -1.588 -37.509 -4.364 1.00 44.88 1111 ARG A C 1
ATOM 8758 O O . ARG A 1 1111 ? -2.516 -38.274 -4.588 1.00 44.88 1111 ARG A O 1
ATOM 8765 N N . ALA A 1 1112 ? -1.769 -36.222 -4.056 1.00 40.19 1112 ALA A N 1
ATOM 8766 C CA . ALA A 1 1112 ? -3.086 -35.584 -3.949 1.00 40.19 1112 ALA A CA 1
ATOM 8767 C C . ALA A 1 1112 ? -3.630 -35.050 -5.294 1.00 40.19 1112 ALA A C 1
ATOM 8769 O O . ALA A 1 1112 ? -4.842 -35.007 -5.493 1.00 40.19 1112 ALA A O 1
ATOM 8770 N N . CYS A 1 1113 ? -2.754 -34.646 -6.223 1.00 36.31 1113 CYS A N 1
ATOM 8771 C CA . CYS A 1 1113 ? -3.112 -34.214 -7.578 1.00 36.31 1113 CYS A CA 1
ATOM 8772 C C . CYS A 1 1113 ? -1.958 -34.519 -8.564 1.00 36.31 1113 CYS A C 1
ATOM 8774 O O . CYS A 1 1113 ? -0.943 -33.816 -8.542 1.00 36.31 1113 CYS A O 1
ATOM 8776 N N . PRO A 1 1114 ? -2.089 -35.521 -9.460 1.00 35.28 1114 PRO A N 1
ATOM 8777 C CA . PRO A 1 1114 ? -1.000 -35.973 -10.340 1.00 35.28 1114 PRO A CA 1
ATOM 8778 C C . PRO A 1 1114 ? -0.472 -34.922 -11.332 1.00 35.28 1114 PRO A C 1
ATOM 8780 O O . PRO A 1 1114 ? 0.616 -35.089 -11.880 1.00 35.28 1114 PRO A O 1
ATOM 8783 N N . THR A 1 1115 ? -1.222 -33.841 -11.572 1.00 35.09 1115 THR A N 1
ATOM 8784 C CA . THR A 1 1115 ? -0.903 -32.790 -12.554 1.00 35.09 1115 THR A CA 1
ATOM 8785 C C . THR A 1 1115 ? -0.321 -31.508 -11.941 1.00 35.09 1115 THR A C 1
ATOM 8787 O O . THR A 1 1115 ? -0.036 -30.568 -12.679 1.00 35.09 1115 THR A O 1
ATOM 8790 N N . CYS A 1 1116 ? -0.146 -31.426 -10.616 1.00 38.50 1116 CYS A N 1
ATOM 8791 C CA . CYS A 1 1116 ? 0.347 -30.220 -9.938 1.00 38.50 1116 CYS A CA 1
ATOM 8792 C C . CYS A 1 1116 ? 1.875 -30.228 -9.750 1.00 38.50 1116 CYS A C 1
ATOM 8794 O O . CYS A 1 1116 ? 2.430 -31.131 -9.126 1.00 38.50 1116 CYS A O 1
ATOM 8796 N N . THR A 1 1117 ? 2.551 -29.177 -10.223 1.00 35.59 1117 THR A N 1
ATOM 8797 C CA . THR A 1 1117 ? 3.999 -28.945 -10.033 1.00 35.59 1117 THR A CA 1
ATOM 8798 C C . THR A 1 1117 ? 4.325 -27.706 -9.188 1.00 35.59 1117 THR A C 1
ATOM 8800 O O . THR A 1 1117 ? 5.499 -27.418 -8.977 1.00 35.59 1117 THR A O 1
ATOM 8803 N N . THR A 1 1118 ? 3.326 -26.978 -8.673 1.00 36.69 1118 THR A N 1
ATOM 8804 C CA . THR A 1 1118 ? 3.526 -25.659 -8.038 1.00 36.69 1118 THR A CA 1
ATOM 8805 C C . THR A 1 1118 ? 3.123 -25.600 -6.562 1.00 36.69 1118 THR A C 1
ATOM 8807 O O . THR A 1 1118 ? 2.052 -26.086 -6.194 1.00 36.69 1118 THR A O 1
ATOM 8810 N N . GLU A 1 1119 ? 3.923 -24.884 -5.761 1.00 41.19 1119 GLU A N 1
ATOM 8811 C CA . GLU A 1 1119 ? 3.680 -24.436 -4.374 1.00 41.19 1119 GLU A CA 1
ATOM 8812 C C . GLU A 1 1119 ? 2.509 -23.426 -4.279 1.00 41.19 1119 GLU A C 1
ATOM 8814 O O . GLU A 1 1119 ? 2.682 -22.284 -3.860 1.00 41.19 1119 GLU A O 1
ATOM 8819 N N . SER A 1 1120 ? 1.302 -23.781 -4.729 1.00 42.44 1120 SER A N 1
ATOM 8820 C CA . SER A 1 1120 ? 0.163 -22.853 -4.682 1.00 42.44 1120 SER A CA 1
ATOM 8821 C C . SER A 1 1120 ? -0.361 -22.700 -3.245 1.00 42.44 1120 SER A C 1
ATOM 8823 O O . SER A 1 1120 ? -0.855 -23.684 -2.684 1.00 42.44 1120 SER A O 1
ATOM 8825 N N . PRO A 1 1121 ? -0.363 -21.484 -2.654 1.00 43.34 1121 PRO A N 1
ATOM 8826 C CA . PRO A 1 1121 ? -0.929 -21.243 -1.323 1.00 43.34 1121 PRO A CA 1
ATOM 8827 C C . PRO A 1 1121 ? -2.398 -21.676 -1.220 1.00 43.34 1121 PRO A C 1
ATOM 8829 O O . PRO A 1 1121 ? -2.862 -22.057 -0.154 1.00 43.34 1121 PRO A O 1
ATOM 8832 N N . THR A 1 1122 ? -3.142 -21.669 -2.328 1.00 43.06 1122 THR A N 1
ATOM 8833 C CA . THR A 1 1122 ? -4.566 -22.032 -2.368 1.00 43.06 1122 THR A CA 1
ATOM 8834 C C . THR A 1 1122 ? -4.805 -23.543 -2.245 1.00 43.06 1122 THR A C 1
ATOM 8836 O O . THR A 1 1122 ? -5.797 -23.955 -1.648 1.00 43.06 1122 THR A O 1
ATOM 8839 N N . LEU A 1 1123 ? -3.892 -24.380 -2.756 1.00 46.00 1123 LEU A N 1
ATOM 8840 C CA . LEU A 1 1123 ? -3.949 -25.839 -2.565 1.00 46.00 1123 LEU A CA 1
ATOM 8841 C C . LEU A 1 1123 ? -3.713 -26.200 -1.093 1.00 46.00 1123 LEU A C 1
ATOM 8843 O O . LEU A 1 1123 ? -4.407 -27.042 -0.525 1.00 46.00 1123 LEU A O 1
ATOM 8847 N N . ILE A 1 1124 ? -2.777 -25.483 -0.476 1.00 49.47 1124 ILE A N 1
ATOM 8848 C CA . ILE A 1 1124 ? -2.429 -25.587 0.939 1.00 49.47 1124 ILE A CA 1
ATOM 8849 C C . ILE A 1 1124 ? -3.621 -25.183 1.810 1.00 49.47 1124 ILE A C 1
ATOM 8851 O O . ILE A 1 1124 ? -3.991 -25.934 2.699 1.00 49.47 1124 ILE A O 1
ATOM 8855 N N . TRP A 1 1125 ? -4.308 -24.073 1.512 1.00 48.34 1125 TRP A N 1
ATOM 8856 C CA . TRP A 1 1125 ? -5.548 -23.702 2.216 1.00 48.34 1125 TRP A CA 1
ATOM 8857 C C . TRP A 1 1125 ? -6.565 -24.838 2.280 1.00 48.34 1125 TRP A C 1
ATOM 8859 O O . TRP A 1 1125 ? -7.190 -25.051 3.314 1.00 48.34 1125 TRP A O 1
ATOM 8869 N N . ARG A 1 1126 ? -6.759 -25.537 1.161 1.00 49.81 1126 ARG A N 1
ATOM 8870 C CA . ARG A 1 1126 ? -7.831 -26.515 1.018 1.00 49.81 1126 ARG A CA 1
ATOM 8871 C C . ARG A 1 1126 ? -7.536 -27.827 1.728 1.00 49.81 1126 ARG A C 1
ATOM 8873 O O . ARG A 1 1126 ? -8.411 -28.314 2.433 1.00 49.81 1126 ARG A O 1
ATOM 8880 N N . LEU A 1 1127 ? -6.335 -28.384 1.555 1.00 47.62 1127 LEU A N 1
ATOM 8881 C CA . LEU A 1 1127 ? -5.946 -29.627 2.236 1.00 47.62 1127 LEU A CA 1
ATOM 8882 C C . LEU A 1 1127 ? -6.121 -29.502 3.756 1.00 47.62 1127 LEU A C 1
ATOM 8884 O O . LEU A 1 1127 ? -6.532 -30.447 4.411 1.00 47.62 1127 LEU A O 1
ATOM 8888 N N . LEU A 1 1128 ? -5.919 -28.295 4.281 1.00 46.50 1128 LEU A N 1
ATOM 8889 C CA . LEU A 1 1128 ? -5.956 -27.997 5.709 1.00 46.50 1128 LEU A CA 1
ATOM 8890 C C . LEU A 1 1128 ? -7.331 -27.559 6.235 1.00 46.50 1128 LEU A C 1
ATOM 8892 O O . LEU A 1 1128 ? -7.463 -27.311 7.428 1.00 46.50 1128 LEU A O 1
ATOM 8896 N N . LEU A 1 1129 ? -8.305 -27.374 5.341 1.00 45.94 1129 LEU A N 1
ATOM 8897 C CA . LEU A 1 1129 ? -9.718 -27.149 5.664 1.00 45.94 1129 LEU A CA 1
ATOM 8898 C C . LEU A 1 1129 ? -10.538 -28.436 5.607 1.00 45.94 1129 LEU A C 1
ATOM 8900 O O . LEU A 1 1129 ? -11.612 -28.499 6.199 1.00 45.94 1129 LEU A O 1
ATOM 8904 N N . VAL A 1 1130 ? -10.071 -29.398 4.809 1.00 48.25 1130 VAL A N 1
ATOM 8905 C CA . VAL A 1 1130 ? -10.634 -30.747 4.737 1.00 48.25 1130 VAL A CA 1
ATOM 8906 C C . VAL A 1 1130 ? -10.236 -31.554 5.976 1.00 48.25 1130 VAL A C 1
ATOM 8908 O O . VAL A 1 1130 ? -11.071 -32.299 6.483 1.00 48.25 1130 VAL A O 1
ATOM 8911 N N . GLU A 1 1131 ? -8.997 -31.391 6.457 1.00 41.25 1131 GLU A N 1
ATOM 8912 C CA . GLU A 1 1131 ? -8.571 -31.795 7.811 1.00 41.25 1131 GLU A CA 1
ATOM 8913 C C . GLU A 1 1131 ? -9.191 -30.912 8.899 1.00 41.25 1131 GLU A C 1
ATOM 8915 O O . GLU A 1 1131 ? -9.641 -31.479 9.922 1.00 41.25 1131 GLU A O 1
#

Foldseek 3Di:
DDPVVVVVVCVVVLPPDPQDDPQPFPDWFKWFKLKFFKDFDDAPFKKKWWKWKAQPVVRDTLLVFDDDQVRVLLSLLLLLQVVLLVLVPDCQQPDPPGDGWDWFDQSHTIIITLDDTRDPDQKDKQFLVSGDPSNCVVSVRTIMMMGIDPVPMDTADLVDCPLVLDLPPVSVPCRHNQNVVLRLLCRVVSSVVQWRDRHSFKIWGLDFPADDFLQKTKTKIKGKGWHFADAPNDTGIIIFMFIAIFIWRAPDFLVVSVVRVDPPPDDDDAPQDDDDDDPDDDPPCPVDPPDSQRDWDDDPPDIDGSRPPDDGGHTDDPVRDDPVRVVVRVVVRQAFQQVRVVVSLVVLCVCQDDPNVVSQVSSSMHTDHDTDMFMKGFHAFFWKAADPRDTFGCVLQFTDCQQGAHNWFFDAFPAEAEEEADDDPVLSQVLQVLLQVLCVSNVHHDDRYDYYYDDLVCLQVVLVVCLVVVHQEYEYEYAPPRPSVLVNLQSCQVSVRHYHYDYPVCSVPPDSVNSNLSSLVVRVSSVTGRIATQFDPLQNVVPQVVLQEKEKAWEWDADDPDDPVRVVVCVVVVDDPFDWAKIWMWIQLALDSLRIGIKIFTDTHPPRDDDLVVLLVVVVVSVVSSCVRHPPRDDRLEYEYEYEDDDPSFQDDDEDPDGSAYWYKYKYLDDSMAMWGDDPNGTHEDTARIKGQHNGHHPSFRKMWHANFDDPTHGDRTMIMTGRGDHPPDRPSNVSSVFSSQQCSQRSRRGGHRGGPNNVVRVVNSVSLRSSVVVCCVVPVVPQDDDPPHGDRRLNCLSRMNPNDPPPVVCVVPPVPDDDDDDDDPVVPVVCVSNPDDDDDVDDDDPPPPDALQSQLQPALVSCVVPDDLDDLPRQCDADPQQDGSLLSNLLVLPQSSNLVSVVSVRDQCRATPQNDGSLLSNLLNLNPNNNVSSVVSVRDQARATNQQDGSLLNNLVNVNLVSNLVSLVVPHDQCRATNQGDGSLLSNLLSQDLSNNVSSVVSVRAQQGQGNVRDGSCNSNVVHVSSNVVVDPVPPDDDDDDDDDDDDDDDDDDDDDDDDDDDDDDDDPVVVVVVVVVVVVVVVVVVVVVVVVVVVVVVVLVVVQVVVCVVPVPDDDPRSVVSNRVSVSD

Secondary structure (DSSP, 8-state):
--HHHHHHHHHHHHS----------SEEEEEEESEEEEEE---S--EEEEEEEEEGGGTEESTT--SSHHHHHHHHHHHHHHHHHHHHH-GGGB-SSS-BPPEEE-SSSEEEESS----S-SEEEE-GGGS-HHHHHHHTS--EEEEEEEEEEEE--SS--GGGT---TTTSSS-SH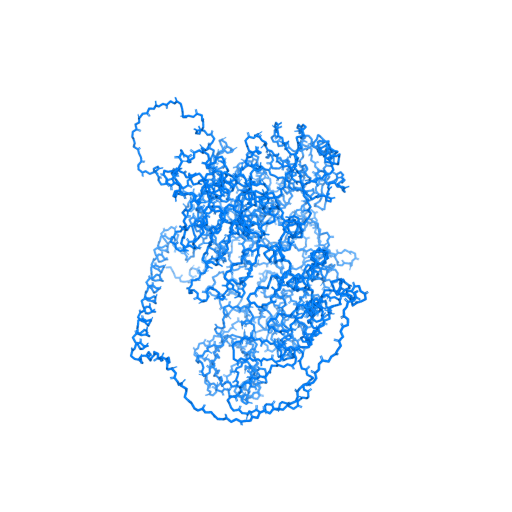HHHHHHHHHHHHHHTT-EEE-STTEEEEEEEEEE-STTEEEEEEEEEEEEEEEETTEEEEEEEEEEEEEEEE-SS-HHHHHHHHSPTTPPPP---------SS------SS-------B--STT---BGGG---TTPBPPGGG--HHHHHHHHHHH---HHHHHHHHHHHHHHHHSHHHHHHHHHTTEEEPPSPPEEEEEEPPPPEEE-GGG-EEE-GGGB---TT---SBPPP--S-EEEEESS--HHHHHHHHHHHHHHHHHTT---PPPEEEE--GGGHHHHHHHHHHTT-SEEEEEE-TTS--HHHHHHHHHHH---EEEEEHHHHHH--HHHHHHHHHHHHHHTT-BS-EEEPPGGGGGG-GGGS-EEEEEEEE--PPPPPHHHHHHHHHHT-----EEEEEEEES-SSSTT--EEEEEEEETT--SPPHHHHHHHHHHHHHHHHHHSTTPPPPSEEEEEEES--TT-------SPSSEEEEEEEE---S--EEEEETTEEEPPPTTEEE-SSSS-SSS-EEEEE-SPPSSSS----EEEEEEESS---HHHHHHHHHHHHT--TTSSB--SS-HHHHHHHHHHHHHHHHHHHHHHH-GGGS-EETTEE-HHHHHHHHSSSSS-THHHHTTTSTT--------TTSHHHHHHH--PPPPSS-----SS--HHHHHTT-HHHHHHH--S--TTTTT---TT---HHHHHHHTT-HHHHHHHHHTT--TT-B-TT--BHHHHHHHHT-HHHHHHHHHTT--TT---TTS--HHHHHHHTT-HHHHHHHHHTT--TT---TTS--HHHHHHHHT-HHHHHHHHHTT--TT---TT---HHHHTTT-HHHHHHT-GGGT-SS-----------------------------HHHHHHHHHHHHHHHHHHHHHHHHHHHHHHHHHHHHHHHHHHH-TT--S--HHHHHHHHHH-